Protein AF-0000000076614072 (afdb_homodimer)

pLDDT: mean 76.52, std 20.75, range [21.25, 97.62]

Foldseek 3Di:
DDPVVVVCQQQVPQDPVRQGNVNLVVQLVVVCVVVVDPDCVVCSVVSSVCCVVVVPPVPPPPPPPCVVVVVVVVVVVLQCVLVDQQFDQDPVRDRDRPPDDDFADEDQQQVVQVLVVQVVDHPDPVQSVLLVSLVVVCCVVFVWHPKYFAAKADAPAFIKGKIKTQGDLDDPPPDPPQFDGQCDWLNVIWMWIDRGSSDHIDTFDGAGLQQLLVLVVDDDFHHSDQAADDDDVVHHPHRSSRSVSSLSSQCLQPPAKDFAFQWDADPVDQLDIDGDPDGDFDAQVVVVDQQRIWRQHWHQWSSSTRDDDQDDDDPPDPDPSVVVRVVVCVVIPTDGHRDGLQPDDAQPVPRHQKDKDKDDFQDWDADDPPDGDIFDPIKIWMAGQQQGFWIWIDGTRDIDTYGDYRSDTDDRPVPVPPPPPPPPPPPPPPPPPPPPPPPPPDPDDDPDDDDPPDDD/DDPVVVVCQQQVPQDPPRQGNVNLVVVLVVVCVVVVDPDCVVCSVVSSVCCVVVVPPVPPPPPPPCVVVVVVVVVVVLQCVLVDQQFDQDPVRDRDRPPDPDFADEDQQQVVQVLVVQVVDHPDPVQSVLLVSLVVVCCVVFVWHPKYFAEKADAPAFIKGKIKTQGDQDDPPPDPPQFDGQCDWLNVIWMWIDRGSSDHIDTFDGAGLQQLLVLVVDDDFHHSDQAADDDDVVHHPHRSSRSVSSLSSQCLQPDAKDFAFQWDADPVDQLDIDGDPDGDFDAQVVVVDQQRIWRQHWHQWSSSTLDDDQDDDDPVDPDPSVVVRVVVCVVIPTDGHRDRLQPDDAQPVPRHQKDKDKDDFQDWAADDPPDGDIFDPIKIWMAGQQQGFWIWIDGTRDIDTYGDYRSDTDDRDVPVPPPPPPPPPPPPPPPPPDPDDDPPPDPPPPDPDDDDDPDD

Radius of gyration: 40.31 Å; Cα contacts (8 Å, |Δi|>4): 1423; chains: 2; bounding box: 86×185×92 Å

Solvent-accessible surface area (backbone atoms only — not comparable to full-atom values): 52706 Å² total; per-residue (Å²): 133,61,68,64,59,51,48,50,52,27,49,64,28,45,23,101,84,65,50,19,34,44,55,50,50,50,51,38,49,51,46,48,64,68,63,55,55,85,45,46,48,75,44,40,44,57,49,42,48,46,38,67,72,47,60,62,64,80,57,54,80,80,64,57,56,65,60,58,56,41,46,50,47,48,46,49,51,46,50,47,61,56,68,56,70,67,57,43,62,40,99,82,68,45,71,37,78,52,82,66,70,68,36,64,33,62,59,58,52,68,62,48,44,60,56,35,43,76,70,73,44,76,86,45,72,68,56,40,51,43,40,51,38,33,49,51,52,44,37,70,73,57,59,38,38,65,36,35,71,38,33,39,38,48,30,77,75,32,38,36,41,36,33,34,24,38,58,65,85,64,80,86,64,92,61,63,85,80,46,59,51,86,61,32,72,80,25,39,57,35,44,34,36,26,72,42,58,80,51,70,75,41,73,49,61,80,62,45,24,69,40,38,49,42,54,74,69,51,87,77,80,46,46,55,48,56,80,37,78,50,88,51,82,72,73,49,84,54,32,34,38,47,53,52,39,32,44,50,44,51,50,49,35,69,60,41,64,37,65,50,46,46,60,40,70,34,89,92,39,67,86,40,78,39,76,40,92,74,54,46,81,58,46,51,76,59,56,68,41,56,72,37,33,16,33,66,46,66,48,70,38,82,73,36,34,62,65,85,74,82,71,84,70,57,89,82,53,91,63,57,67,67,57,54,46,51,52,50,40,69,77,51,58,80,62,69,55,61,38,38,56,74,75,49,72,53,38,84,92,70,70,40,35,61,49,77,45,84,42,75,54,74,59,34,22,34,47,58,87,86,51,80,57,67,41,48,69,24,33,42,32,38,34,38,56,51,40,53,33,37,38,34,40,33,41,46,92,45,71,47,69,38,34,49,34,58,76,53,65,59,74,79,70,75,66,64,70,71,66,69,68,75,71,65,69,73,66,72,75,62,79,74,68,77,71,78,76,72,80,77,73,83,81,76,83,82,79,79,81,82,76,88,82,73,80,132,135,59,70,64,60,52,50,49,51,29,50,65,28,46,22,99,85,64,50,21,35,44,55,50,48,49,51,37,49,51,46,46,63,69,66,54,55,84,44,45,47,77,43,40,45,57,46,42,50,47,36,69,70,50,56,64,62,82,59,54,80,81,66,56,55,66,58,58,57,40,46,51,45,46,46,51,51,46,50,47,60,55,67,56,70,67,57,42,64,40,97,82,67,47,71,37,78,52,81,67,70,69,35,63,34,62,60,58,51,67,62,49,44,62,55,35,42,77,69,73,42,75,87,46,72,65,55,39,50,43,41,51,39,34,49,54,50,45,37,70,72,58,60,40,38,67,37,35,72,39,33,38,38,48,31,78,75,32,39,37,41,36,34,34,25,38,58,66,85,65,80,86,63,92,62,61,87,80,45,60,52,85,61,30,71,79,26,41,58,35,43,33,36,24,71,42,60,78,50,72,74,40,74,49,62,81,64,43,24,70,42,38,47,42,54,75,70,50,88,78,80,45,48,56,48,55,80,36,78,50,88,50,83,71,73,47,84,54,33,34,38,48,50,51,39,32,43,50,45,52,50,48,34,70,61,40,65,36,66,50,44,46,61,40,70,35,91,94,39,67,86,40,77,38,78,41,92,75,56,46,82,58,47,54,76,61,55,69,40,57,73,38,34,19,32,66,46,63,49,71,39,82,73,35,33,64,64,84,75,82,72,85,69,56,87,83,54,91,63,58,67,66,58,53,47,50,52,49,40,68,76,51,58,79,64,69,56,61,38,39,56,75,76,50,71,53,38,84,93,71,70,39,35,63,48,75,46,83,42,74,53,75,60,36,22,33,47,59,87,86,50,81,58,69,42,47,68,22,34,43,33,36,34,38,55,50,38,52,32,37,37,34,40,34,41,45,93,45,69,47,70,38,34,50,34,60,75,52,66,59,76,80,72,76,66,64,72,71,67,70,67,75,73,67,68,72,66,72,74,65,78,74,68,77,72,81,77,68,85,73,74,77,77,71,80,77,80,84,80,68,94,80,74,78,81,127

Sequence (912 aa):
MEVQELRSLLQSSRGEKGKSLMDHLQELFSQLIYDNPRCPLSSLELYSQDIKKHGFSYLHSSTANHGELADILKWANLEQKLIDRPKEENDEGVLVEVTPEALPAISDIMEDRQLLRWAGIDLGEEECWRLRQALKKLVKEKSAKDIRFWGKIYGTEKDYYVVEGQGEAGEEEERPPDFEKKGEGVNQFTYWVTDSAFNNWNELPDVTPAQLKVARKIRKLFTGNLNAPVVSNPHFPGKEKELLRAQIARITHGTMLEPKGLHKLVEDNPNEIENEEEPVYLTTTQLKDQNNWLHALPGILKCGRIVHMDPEVPDDADIDIEILKAQQIEKDPFEMRLKPIVKDAEVPTLGKGWVQRYVNDPQEYIEKVPKKGTCTFAVNVMRSLWWPGVIIVQQNEKWLHFYMGNGLKVEIERIYPIYPPVIKDEPVDRQEFAEPYPETKPEEPKEEKEEDVAEDMEVQELRSLLQSSRGEKGKSLMDHLQELFSQLIYDNPRCPLSSLELYSQDIKKHGFSYLHSSTANHGELADILKWANLEQKLIDRPKEENDEGVLVEVTPEALPAISDIMEDRQLLRWAGIDLGEEECWRLRQALKKLVKEKSAKDIRFWGKIYGTEKDYYVVEGQGEAGEEEERPPDFEKKGEGVNQFTYWVTDSAFNNWNELPDVTPAQLKVARKIRKLFTGNLNAPVVSNPHFPGKEKELLRAQIARITHGTMLEPKGLHKLVEDNPNEIENEEEPVYLTTTQLKDQNNWLHALPGILKCGRIVHMDPEVPDDADIDIEILKAQQIEKDPFEMRLKPIVKDAEVPTLGKGWVQRYVNDPQEYIEKVPKKGTCTFAVNVMRSLWWPGVIIVQQNEKWLHFYMGNGLKVEIERIYPIYPPVIKDEPVDRQEFAEPYPETKPEEPKEEKEEDVAED

Secondary structure (DSSP, 8-state):
--HHHHHHHHHH-B-TTS-BHHHHHHHHHHHHHHH--SSHHHHHHHHHHHHHHHT-----TTS--HHHHHHHHHHHHHHHHHH---EEE-TTS-EEE--PPPEEPB--HHHHHHHHHTTT----HHHHHHHHHHHHHHHHHH--EEEEEEEEE--SS--EEEEEEE----------TTSPPTTSGGGSSEEEEESSTTSPPEEPPPPPHHHHHHHTT------S-TT-B---SSPPSSBHHHHHHHHHHHHHHHH-EEETTSEEE-SS-TT-EEE-SS-----TTGGGSGGGEEE-SPPPPTTSSSSPPPP---TT----HHHHHHHHHHHSPPPPTT-BGGGSPPPTTTS-SEEEEEES---EEEPPTTS-SEEES-EEEEEESSSTTEEEEEETTEEEEEEEE-S----SS-------------------------------------------/--HHHHHHHHHH-B-TTS-BHHHHHHHHHHHHHHH--SSTTTTHHHHHHHHHHHT-----TTS--HHHHHHHHHHHHHHHHHH---EEE-TTS-EEE--PPPEEPB--HHHHHHHHHTTT----HHHHHHHHHHHHHHHHHH--EEEEEEEEE--SS--EEEEEEE----------TTSPPTTSGGGSSEEEEESSTTSPPEEPPPPPHHHHHHHTT------S-TT-B---SSPPSSBHHHHHHHHHHHHHHHH-EEETTSEEE-SS-TT-EEE-SS-----TTGGGSGGGEEE-SPPPPTTSSSSPPPP---TT----HHHHHHHHHHHSPPPPTT-BGGGSPPPTTTS-SEEEEEES---EEEPPTTS-SEEES-EEEEEESSSTTEEEEEETTEEEEEEEE-S----SS-------------------------------------------

Nearest PDB structures (foldseek):
  8j07-assembly1_G  TM=6.434E-01  e=2.168E-31  Homo sapiens
  7jr9-assembly1_D  TM=8.177E-01  e=6.210E-27  Chlamydomonas reinhardtii
  7jrj-assembly1_D  TM=6.806E-01  e=5.557E-30  Chlamydomonas reinhardtii
  7jtk-assembly1_H  TM=6.857E-01  e=2.732E-29  Chlamydomonas reinhardtii
  7jr9-assembly1_C  TM=8.274E-01  e=6.907E-22  Chlamydomonas reinhardtii

InterPro domains:
  IPR006802 Radial spokehead-like protein [PF04712] (8-175)
  IPR006802 Radial spokehead-like protein [PF04712] (179-436)
  IPR006802 Radial spokehead-like protein [PTHR13159] (178-450)

Organism: NCBI:txid5963

Structure (mmCIF, N/CA/C/O backbone):
data_AF-0000000076614072-model_v1
#
loop_
_entity.id
_entity.type
_entity.pdbx_description
1 polymer 'PWWP domain-containing protein'
#
loop_
_atom_site.group_PDB
_atom_site.id
_atom_site.type_symbol
_atom_site.label_atom_id
_atom_site.label_alt_id
_atom_site.label_comp_id
_atom_site.label_asym_id
_atom_site.label_entity_id
_atom_site.label_seq_id
_atom_site.pdbx_PDB_ins_code
_atom_site.Cartn_x
_atom_site.Cartn_y
_atom_site.Cartn_z
_atom_site.occupancy
_atom_site.B_iso_or_equiv
_atom_site.auth_seq_id
_atom_site.auth_comp_id
_atom_site.auth_asym_id
_atom_site.auth_atom_id
_atom_site.pdbx_PDB_model_num
ATOM 1 N N . MET A 1 1 ? -51.812 -8.914 16.578 1 34.5 1 MET A N 1
ATOM 2 C CA . MET A 1 1 ? -51.062 -10.055 16.078 1 34.5 1 MET A CA 1
ATOM 3 C C . MET A 1 1 ? -50.594 -10.953 17.219 1 34.5 1 MET A C 1
ATOM 5 O O . MET A 1 1 ? -50 -10.469 18.188 1 34.5 1 MET A O 1
ATOM 9 N N . GLU A 1 2 ? -51.188 -12.062 17.406 1 38.44 2 GLU A N 1
ATOM 10 C CA . GLU A 1 2 ? -51.25 -12.961 18.547 1 38.44 2 GLU A CA 1
ATOM 11 C C . GLU A 1 2 ? -49.875 -13.531 18.891 1 38.44 2 GLU A C 1
ATOM 13 O O . GLU A 1 2 ? -49.062 -13.789 17.984 1 38.44 2 GLU A O 1
ATOM 18 N N . VAL A 1 3 ? -49.406 -13.273 20.172 1 46.62 3 VAL A N 1
ATOM 19 C CA . VAL A 1 3 ? -48.219 -13.805 20.844 1 46.62 3 VAL A CA 1
ATOM 20 C C . VAL A 1 3 ? -48 -15.258 20.422 1 46.62 3 VAL A C 1
ATOM 22 O O . VAL A 1 3 ? -46.875 -15.695 20.266 1 46.62 3 VAL A O 1
ATOM 25 N N . GLN A 1 4 ? -49.062 -15.93 20.172 1 47.16 4 GLN A N 1
ATOM 26 C CA . GLN A 1 4 ? -48.938 -17.344 19.859 1 47.16 4 GLN A CA 1
ATOM 27 C C . GLN A 1 4 ? -48.344 -17.547 18.453 1 47.16 4 GLN A C 1
ATOM 29 O O . GLN A 1 4 ? -47.562 -18.469 18.234 1 47.16 4 GLN A O 1
ATOM 34 N N . GLU A 1 5 ? -48.688 -16.828 17.422 1 48.09 5 GLU A N 1
ATOM 35 C CA . GLU A 1 5 ? -48.125 -16.953 16.078 1 48.09 5 GLU A CA 1
ATOM 36 C C . GLU A 1 5 ? -46.688 -16.5 16.047 1 48.09 5 GLU A C 1
ATOM 38 O O . GLU A 1 5 ? -45.875 -17.094 15.328 1 48.09 5 GLU A O 1
ATOM 43 N N . LEU A 1 6 ? -46.375 -15.484 16.844 1 47.56 6 LEU A N 1
ATOM 44 C CA . LEU A 1 6 ? -45 -15.102 17 1 47.56 6 LEU A CA 1
ATOM 45 C C . LEU A 1 6 ? -44.188 -16.234 17.641 1 47.56 6 LEU A C 1
ATOM 47 O O . LEU A 1 6 ? -43.062 -16.516 17.219 1 47.56 6 LEU A O 1
ATOM 51 N N . ARG A 1 7 ? -44.688 -16.812 18.656 1 49.34 7 ARG A N 1
ATOM 52 C CA . ARG A 1 7 ? -44 -17.938 19.297 1 49.34 7 ARG A CA 1
ATOM 53 C C . ARG A 1 7 ? -43.812 -19.094 18.312 1 49.34 7 ARG A C 1
ATOM 55 O O . ARG A 1 7 ? -42.75 -19.734 18.312 1 49.34 7 ARG A O 1
ATOM 62 N N . SER A 1 8 ? -44.781 -19.453 17.531 1 53.25 8 SER A N 1
ATOM 63 C CA . SER A 1 8 ? -44.656 -20.516 16.547 1 53.25 8 SER A CA 1
ATOM 64 C C . SER A 1 8 ? -43.656 -20.156 15.469 1 53.25 8 SER A C 1
ATOM 66 O O . SER A 1 8 ? -42.875 -21 15.008 1 53.25 8 SER A O 1
ATOM 68 N N . LEU A 1 9 ? -43.625 -18.969 14.961 1 51.31 9 LEU A N 1
ATOM 69 C CA . LEU A 1 9 ? -42.625 -18.531 13.977 1 51.31 9 LEU A CA 1
ATOM 70 C C . LEU A 1 9 ? -41.25 -18.484 14.586 1 51.31 9 LEU A C 1
ATOM 72 O O . LEU A 1 9 ? -40.25 -18.875 13.938 1 51.31 9 LEU A O 1
ATOM 76 N N . LEU A 1 10 ? -41.188 -17.984 15.828 1 54.56 10 LEU A N 1
ATOM 77 C CA . LEU A 1 10 ? -39.875 -17.969 16.516 1 54.56 10 LEU A CA 1
ATOM 78 C C . LEU A 1 10 ? -39.438 -19.375 16.828 1 54.56 10 LEU A C 1
ATOM 80 O O . LEU A 1 10 ? -38.219 -19.656 16.859 1 54.56 10 LEU A O 1
ATOM 84 N N . GLN A 1 11 ? -40.25 -20.203 17.094 1 54.47 11 GLN A N 1
ATOM 85 C CA . GLN A 1 11 ? -39.938 -21.594 17.391 1 54.47 11 GLN A CA 1
ATOM 86 C C . GLN A 1 11 ? -39.656 -22.391 16.109 1 54.47 11 GLN A C 1
ATOM 88 O O . GLN A 1 11 ? -38.875 -23.344 16.094 1 54.47 11 GLN A O 1
ATOM 93 N N . SER A 1 12 ? -40.375 -22.156 15 1 52.5 12 SER A N 1
ATOM 94 C CA . SER A 1 12 ? -40.281 -22.969 13.789 1 52.5 12 SER A CA 1
ATOM 95 C C . SER A 1 12 ? -39.062 -22.547 12.945 1 52.5 12 SER A C 1
ATOM 97 O O . SER A 1 12 ? -38.625 -23.297 12.078 1 52.5 12 SER A O 1
ATOM 99 N N . SER A 1 13 ? -38.562 -21.297 12.992 1 47.97 13 SER A N 1
ATOM 100 C CA . SER A 1 13 ? -37.438 -20.891 12.141 1 47.97 13 SER A CA 1
ATOM 101 C C . SER A 1 13 ? -36.094 -21.422 12.672 1 47.97 13 SER A C 1
ATOM 103 O O . SER A 1 13 ? -35.594 -20.953 13.695 1 47.97 13 SER A O 1
ATOM 105 N N . ARG A 1 14 ? -35.75 -22.672 12.484 1 46.25 14 ARG A N 1
ATOM 106 C CA . ARG A 1 14 ? -34.562 -23.406 12.859 1 46.25 14 ARG A CA 1
ATOM 107 C C . ARG A 1 14 ? -33.344 -22.922 12.078 1 46.25 14 ARG A C 1
ATOM 109 O O . ARG A 1 14 ? -33.406 -22.797 10.852 1 46.25 14 ARG A O 1
ATOM 116 N N . GLY A 1 15 ? -32.531 -22.047 12.68 1 44.72 15 GLY A N 1
ATOM 117 C CA . GLY A 1 15 ? -31.281 -21.75 12.016 1 44.72 15 GLY A CA 1
ATOM 118 C C . GLY A 1 15 ? -30.469 -22.984 11.688 1 44.72 15 GLY A C 1
ATOM 119 O O . GLY A 1 15 ? -30.875 -24.094 11.992 1 44.72 15 GLY A O 1
ATOM 120 N N . GLU A 1 16 ? -29.453 -22.969 10.805 1 47.75 16 GLU A N 1
ATOM 121 C CA . GLU A 1 16 ? -28.703 -24.125 10.297 1 47.75 16 GLU A CA 1
ATOM 122 C C . GLU A 1 16 ? -28.312 -25.062 11.438 1 47.75 16 GLU A C 1
ATOM 124 O O . GLU A 1 16 ? -28.203 -26.281 11.227 1 47.75 16 GLU A O 1
ATOM 129 N N . LYS A 1 17 ? -28.125 -24.688 12.836 1 52.22 17 LYS A N 1
ATOM 130 C CA . LYS A 1 17 ? -27.719 -25.609 13.898 1 52.22 17 LYS A CA 1
ATOM 131 C C . LYS A 1 17 ? -28.906 -25.969 14.789 1 52.22 17 LYS A C 1
ATOM 133 O O . LYS A 1 17 ? -28.719 -26.422 15.922 1 52.22 17 LYS A O 1
ATOM 138 N N . GLY A 1 18 ? -30.031 -25.922 14.336 1 53 18 GLY A N 1
ATOM 139 C CA . GLY A 1 18 ? -31.203 -26.453 15.031 1 53 18 GLY A CA 1
ATOM 140 C C . GLY A 1 18 ? -31.75 -25.516 16.094 1 53 18 GLY A C 1
ATOM 141 O O . GLY A 1 18 ? -32.656 -25.875 16.844 1 53 18 GLY A O 1
ATOM 142 N N . LYS A 1 19 ? -31.031 -24.516 16.484 1 55.62 19 LYS A N 1
ATOM 143 C CA . LYS A 1 19 ? -31.578 -23.672 17.547 1 55.62 19 LYS A CA 1
ATOM 144 C C . LYS A 1 19 ? -32.688 -22.766 17.016 1 55.62 19 LYS A C 1
ATOM 146 O O . LYS A 1 19 ? -32.594 -22.219 15.922 1 55.62 19 LYS A O 1
ATOM 151 N N . SER A 1 20 ? -33.844 -22.922 17.547 1 60.88 20 SER A N 1
ATOM 152 C CA . SER A 1 20 ? -35 -22.109 17.172 1 60.88 20 SER A CA 1
ATOM 153 C C . SER A 1 20 ? -34.781 -20.641 17.547 1 60.88 20 SER A C 1
ATOM 155 O O . SER A 1 20 ? -33.969 -20.328 18.422 1 60.88 20 SER A O 1
ATOM 157 N N . LEU A 1 21 ? -35.25 -19.719 16.797 1 63.28 21 LEU A N 1
ATOM 158 C CA . LEU A 1 21 ? -35.156 -18.297 17.094 1 63.28 21 LEU A CA 1
ATOM 159 C C . LEU A 1 21 ? -35.594 -18 18.516 1 63.28 21 LEU A C 1
ATOM 161 O O . LEU A 1 21 ? -35 -17.156 19.188 1 63.28 21 LEU A O 1
ATOM 165 N N . MET A 1 22 ? -36.5 -18.875 19 1 62.31 22 MET A N 1
ATOM 166 C CA . MET A 1 22 ? -36.969 -18.688 20.359 1 62.31 22 MET A CA 1
ATOM 167 C C . MET A 1 22 ? -35.906 -19.062 21.359 1 62.31 22 MET A C 1
ATOM 169 O O . MET A 1 22 ? -35.688 -18.375 22.375 1 62.31 22 MET A O 1
ATOM 173 N N . ASP A 1 23 ? -35.188 -20.141 21.078 1 62.53 23 ASP A N 1
ATOM 174 C CA . ASP A 1 23 ? -34.125 -20.562 21.953 1 62.53 23 ASP A CA 1
ATOM 175 C C . ASP A 1 23 ? -32.969 -19.547 21.953 1 62.53 23 ASP A C 1
ATOM 177 O O . ASP A 1 23 ? -32.406 -19.25 23 1 62.53 23 ASP A O 1
ATOM 181 N N . HIS A 1 24 ? -32.719 -19 20.828 1 65.81 24 HIS A N 1
ATOM 182 C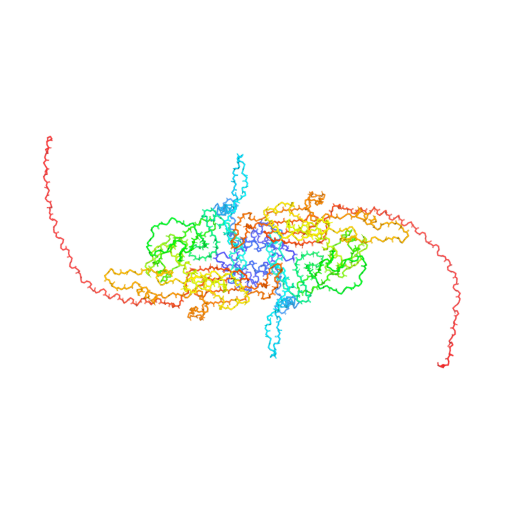 CA . HIS A 1 24 ? -31.672 -17.984 20.734 1 65.81 24 HIS A CA 1
ATOM 183 C C . HIS A 1 24 ? -32.062 -16.719 21.484 1 65.81 24 HIS A C 1
ATOM 185 O O . HIS A 1 24 ? -31.219 -16.141 22.188 1 65.81 24 HIS A O 1
ATOM 191 N N . LEU A 1 25 ? -33.219 -16.328 21.344 1 65.62 25 LEU A N 1
ATOM 192 C CA . LEU A 1 25 ? -33.656 -15.102 22.016 1 65.62 25 LEU A CA 1
ATOM 193 C C . LEU A 1 25 ? -33.719 -15.305 23.516 1 65.62 25 LEU A C 1
ATOM 195 O O . LEU A 1 25 ? -33.406 -14.398 24.281 1 65.62 25 LEU A O 1
ATOM 199 N N . GLN A 1 26 ? -34.094 -16.5 23.844 1 62.78 26 GLN A N 1
ATOM 200 C CA . GLN A 1 26 ? -34.094 -16.812 25.281 1 62.78 26 GLN A CA 1
ATOM 201 C C . GLN A 1 26 ? -32.656 -16.781 25.828 1 62.78 26 GLN A C 1
ATOM 203 O O . GLN A 1 26 ? -32.438 -16.266 26.922 1 62.78 26 GLN A O 1
ATOM 208 N N . GLU A 1 27 ? -31.75 -17.391 25.094 1 64.62 27 GLU A N 1
ATOM 209 C CA . GLU A 1 27 ? -30.344 -17.359 25.5 1 64.62 27 GLU A CA 1
ATOM 210 C C . GLU A 1 27 ? -29.797 -15.945 25.484 1 64.62 27 GLU A C 1
ATOM 212 O O . GLU A 1 27 ? -29.016 -15.562 26.359 1 64.62 27 GLU A O 1
ATOM 217 N N . LEU A 1 28 ? -30.203 -15.211 24.531 1 65.94 28 LEU A N 1
ATOM 218 C CA . LEU A 1 28 ? -29.766 -13.82 24.422 1 65.94 28 LEU A CA 1
ATOM 219 C C . LEU A 1 28 ? -30.297 -13.008 25.609 1 65.94 28 LEU A C 1
ATOM 221 O O . LEU A 1 28 ? -29.547 -12.242 26.219 1 65.94 28 LEU A O 1
ATOM 225 N N . PHE A 1 29 ? -31.547 -13.273 25.922 1 63.22 29 PHE A N 1
ATOM 226 C CA . PHE A 1 29 ? -32.125 -12.516 27.031 1 63.22 29 PHE A CA 1
ATOM 227 C C . PHE A 1 29 ? -31.531 -12.984 28.359 1 63.22 29 PHE A C 1
ATOM 229 O O . PHE A 1 29 ? -31.281 -12.172 29.25 1 63.22 29 PHE A O 1
ATOM 236 N N . SER A 1 30 ? -31.328 -14.266 28.438 1 60.19 30 SER A N 1
ATOM 237 C CA . SER A 1 30 ? -30.688 -14.773 29.656 1 60.19 30 SER A CA 1
ATOM 238 C C . SER A 1 30 ? -29.297 -14.195 29.828 1 60.19 30 SER A C 1
ATOM 240 O O . SER A 1 30 ? -28.891 -13.852 30.938 1 60.19 30 SER A O 1
ATOM 242 N N . GLN A 1 31 ? -28.531 -14.055 28.781 1 61.91 31 GLN A N 1
ATOM 243 C CA . GLN A 1 31 ? -27.188 -13.5 28.859 1 61.91 31 GLN A CA 1
ATOM 244 C C . GLN A 1 31 ? -27.219 -12 29.125 1 61.91 31 GLN A C 1
ATOM 246 O O . GLN A 1 31 ? -26.391 -11.469 29.859 1 61.91 31 GLN A O 1
ATOM 251 N N . LEU A 1 32 ? -28.094 -11.289 28.562 1 60.69 32 LEU A N 1
ATOM 252 C CA . LEU A 1 32 ? -28.219 -9.852 28.781 1 60.69 32 LEU A CA 1
ATOM 253 C C . LEU A 1 32 ? -28.641 -9.57 30.234 1 60.69 32 LEU A C 1
ATOM 255 O O . LEU A 1 32 ? -28.172 -8.602 30.828 1 60.69 32 LEU A O 1
ATOM 259 N N . ILE A 1 33 ? -29.484 -10.422 30.734 1 56.41 33 ILE A N 1
ATOM 260 C CA . ILE A 1 33 ? -29.891 -10.281 32.125 1 56.41 33 ILE A CA 1
ATOM 261 C C . ILE A 1 33 ? -28.734 -10.641 33.062 1 56.41 33 ILE A C 1
ATOM 263 O O . ILE A 1 33 ? -28.516 -9.984 34.062 1 56.41 33 ILE A O 1
ATOM 267 N N . TYR A 1 34 ? -28.047 -11.711 32.562 1 56.09 34 TYR A N 1
ATOM 268 C CA . TYR A 1 34 ? -26.9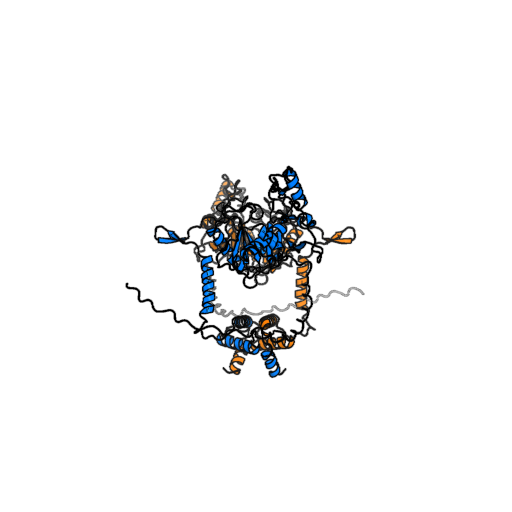06 -12.117 33.375 1 56.09 34 TYR A CA 1
ATOM 269 C C . TYR A 1 34 ? -25.797 -11.07 33.344 1 56.09 34 TYR A C 1
ATOM 271 O O . TYR A 1 34 ? -25.219 -10.727 34.375 1 56.09 34 TYR A O 1
ATOM 279 N N . ASP A 1 35 ? -25.391 -10.539 32.156 1 57.12 35 ASP A N 1
ATOM 280 C CA . ASP A 1 35 ? -24.281 -9.586 32.062 1 57.12 35 ASP A CA 1
ATOM 281 C C . ASP A 1 35 ? -24.75 -8.164 32.344 1 57.12 35 ASP A C 1
ATOM 283 O O . ASP A 1 35 ? -23.938 -7.309 32.719 1 57.12 35 ASP A O 1
ATOM 287 N N . ASN A 1 36 ? -25.922 -7.977 32.469 1 52.62 36 ASN A N 1
ATOM 288 C CA . ASN A 1 36 ? -26.547 -6.699 32.781 1 52.62 36 ASN A CA 1
ATOM 289 C C . ASN A 1 36 ? -25.734 -5.527 32.219 1 52.62 36 ASN A C 1
ATOM 291 O O . ASN A 1 36 ? -25.156 -4.754 33 1 52.62 36 ASN A O 1
ATOM 295 N N . PRO A 1 37 ? -25.594 -5.559 30.922 1 54.03 37 PRO A N 1
ATOM 296 C CA . PRO A 1 37 ? -24.828 -4.43 30.391 1 54.03 37 PRO A CA 1
ATOM 297 C C . PRO A 1 37 ? -25.547 -3.094 30.547 1 54.03 37 PRO A C 1
ATOM 299 O O . PRO A 1 37 ? -26.781 -3.062 30.688 1 54.03 37 PRO A O 1
ATOM 302 N N . ARG A 1 38 ? -24.844 -2.021 30.672 1 54.28 38 ARG A N 1
ATOM 303 C CA . ARG A 1 38 ? -25.406 -0.699 30.922 1 54.28 38 ARG A CA 1
ATOM 304 C C . ARG A 1 38 ? -26.375 -0.301 29.812 1 54.28 38 ARG A C 1
ATOM 306 O O . ARG A 1 38 ? -27.406 0.306 30.078 1 54.28 38 ARG A O 1
ATOM 313 N N . CYS A 1 39 ? -25.938 -0.482 28.516 1 50.19 39 CYS A N 1
ATOM 314 C CA . CYS A 1 39 ? -26.828 -0.182 27.406 1 50.19 39 CYS A CA 1
ATOM 315 C C . CYS A 1 39 ? -27.156 -1.44 26.609 1 50.19 39 CYS A C 1
ATOM 317 O O . CYS A 1 39 ? -26.516 -1.713 25.594 1 50.19 39 CYS A O 1
ATOM 319 N N . PRO A 1 40 ? -28.062 -2.252 27.094 1 56.66 40 PRO A N 1
ATOM 320 C CA . PRO A 1 40 ? -28.375 -3.539 26.469 1 56.66 40 PRO A CA 1
ATOM 321 C C . PRO A 1 40 ? -28.812 -3.4 25.016 1 56.66 40 PRO A C 1
ATOM 323 O O . PRO A 1 40 ? -28.594 -4.301 24.203 1 56.66 40 PRO A O 1
ATOM 326 N N . LEU A 1 41 ? -29.406 -2.289 24.672 1 59.53 41 LEU A N 1
ATOM 327 C CA . LEU A 1 41 ? -29.906 -2.125 23.297 1 59.53 41 LEU A CA 1
ATOM 328 C C . LEU A 1 41 ? -28.75 -2.035 22.312 1 59.53 41 LEU A C 1
ATOM 330 O O . LEU A 1 41 ? -28.828 -2.604 21.219 1 59.53 41 LEU A O 1
ATOM 334 N N . SER A 1 42 ? -27.734 -1.329 22.703 1 58.91 42 SER A N 1
ATOM 335 C CA . SER A 1 42 ? -26.594 -1.143 21.797 1 58.91 42 SER A CA 1
ATOM 336 C C . SER A 1 42 ? -25.781 -2.422 21.672 1 58.91 42 SER A C 1
ATOM 338 O O . SER A 1 42 ? -25.172 -2.674 20.641 1 58.91 42 SER A O 1
ATOM 340 N N . SER A 1 43 ? -25.781 -3.256 22.688 1 57.28 43 SER A N 1
ATOM 341 C CA . SER A 1 43 ? -24.953 -4.453 22.703 1 57.28 43 SER A CA 1
ATOM 342 C C . SER A 1 43 ? -25.75 -5.691 22.312 1 57.28 43 SER A C 1
ATOM 344 O O . SER A 1 43 ? -25.234 -6.805 22.328 1 57.28 43 SER A O 1
ATOM 346 N N . LEU A 1 44 ? -26.922 -5.512 21.906 1 64.44 44 LEU A N 1
ATOM 347 C CA . LEU A 1 44 ? -27.812 -6.645 21.672 1 64.44 44 LEU A CA 1
ATOM 348 C C . LEU A 1 44 ? -27.297 -7.504 20.516 1 64.44 44 LEU A C 1
ATOM 350 O O . LEU A 1 44 ? -27.266 -8.734 20.625 1 64.44 44 LEU A O 1
ATOM 354 N N . GLU A 1 45 ? -26.953 -6.871 19.422 1 64.62 45 GLU A N 1
ATOM 355 C CA . GLU A 1 45 ? -26.484 -7.629 18.281 1 64.62 45 GLU A CA 1
ATOM 356 C C . GLU A 1 45 ? -25.156 -8.32 18.578 1 64.62 45 GLU A C 1
ATOM 358 O O . GLU A 1 45 ? -24.906 -9.422 18.078 1 64.62 45 GLU A O 1
ATOM 363 N N . LEU A 1 46 ? -24.344 -7.723 19.406 1 62.12 46 LEU A N 1
ATOM 364 C CA . LEU A 1 46 ? -23.094 -8.367 19.781 1 62.12 46 LEU A CA 1
ATOM 365 C C . LEU A 1 46 ? -23.359 -9.617 20.625 1 62.12 46 LEU A C 1
ATOM 367 O O . LEU A 1 46 ? -22.703 -10.648 20.422 1 62.12 46 LEU A O 1
ATOM 371 N N . TYR A 1 47 ? -24.203 -9.461 21.531 1 62.12 47 TYR A N 1
ATOM 372 C CA . TYR A 1 47 ? -24.531 -10.617 22.359 1 62.12 47 TYR A CA 1
ATOM 373 C C . TYR A 1 47 ? -25.219 -11.703 21.531 1 62.12 47 TYR A C 1
ATOM 375 O O . TYR A 1 47 ? -24.953 -12.891 21.719 1 62.12 47 TYR A O 1
ATOM 383 N N . SER A 1 48 ? -26.094 -11.258 20.594 1 63.94 48 SER A N 1
ATOM 384 C CA . SER A 1 48 ? -26.781 -12.242 19.766 1 63.94 48 SER A CA 1
ATOM 385 C C . SER A 1 48 ? -25.797 -12.977 18.859 1 63.94 48 SER A C 1
ATOM 387 O O . SER A 1 48 ? -25.875 -14.203 18.703 1 63.94 48 SER A O 1
ATOM 389 N N . GLN A 1 49 ? -24.906 -12.289 18.25 1 61.56 49 GLN A N 1
ATOM 390 C CA . GLN A 1 49 ? -23.906 -12.906 17.391 1 61.56 49 GLN A CA 1
ATOM 391 C C . GLN A 1 49 ? -22.953 -13.789 18.203 1 61.56 49 GLN A C 1
ATOM 393 O O . GLN A 1 49 ? -22.547 -14.852 17.75 1 61.56 49 GLN A O 1
ATOM 398 N N . ASP A 1 50 ? -22.516 -13.305 19.328 1 57.75 50 ASP A N 1
ATOM 399 C CA . ASP A 1 50 ? -21.688 -14.125 20.203 1 57.75 50 ASP A CA 1
ATOM 400 C C . ASP A 1 50 ? -22.406 -15.414 20.594 1 57.75 50 ASP A C 1
ATOM 402 O O . ASP A 1 50 ? -21.797 -16.484 20.672 1 57.75 50 ASP A O 1
ATOM 406 N N . ILE A 1 51 ? -23.656 -15.266 20.922 1 58.59 51 ILE A N 1
ATOM 407 C CA . ILE A 1 51 ? -24.438 -16.438 21.312 1 58.59 51 ILE A CA 1
ATOM 408 C C . ILE A 1 51 ? -24.609 -17.375 20.125 1 58.59 51 ILE A C 1
ATOM 410 O O . ILE A 1 51 ? -24.562 -18.594 20.266 1 58.59 51 ILE A O 1
ATOM 414 N N . LYS A 1 52 ? -24.969 -16.766 18.938 1 58.44 52 LYS A N 1
ATOM 415 C CA . LYS A 1 52 ? -25.094 -17.594 17.75 1 58.44 52 LYS A CA 1
ATOM 416 C C . LYS A 1 52 ? -23.781 -18.297 17.422 1 58.44 52 LYS A C 1
ATOM 418 O O . LYS A 1 52 ? -23.766 -19.453 17 1 58.44 52 LYS A O 1
ATOM 423 N N . LYS A 1 53 ? -22.75 -17.578 17.438 1 51.53 53 LYS A N 1
ATOM 424 C CA . LYS A 1 53 ? -21.422 -18.141 17.188 1 51.53 53 LYS A CA 1
ATOM 425 C C . LYS A 1 53 ? -21.016 -19.078 18.328 1 51.53 53 LYS A C 1
ATOM 427 O O . LYS A 1 53 ? -20.438 -20.141 18.078 1 51.53 53 LYS A O 1
ATOM 432 N N . HIS A 1 54 ? -21.094 -18.484 19.594 1 45.41 54 HIS A N 1
ATOM 433 C CA . HIS A 1 54 ? -20.734 -19.344 20.719 1 45.41 54 HIS A CA 1
ATOM 434 C C . HIS A 1 54 ? -21.922 -20.188 21.172 1 45.41 54 HIS A C 1
ATOM 436 O O . HIS A 1 54 ? -21.766 -21.062 22.016 1 45.41 54 HIS A O 1
ATOM 442 N N . GLY A 1 55 ? -22.703 -20.703 20.453 1 40.81 55 GLY A N 1
ATOM 443 C CA . GLY A 1 55 ? -23.625 -21.609 21.125 1 40.81 55 GLY A CA 1
ATOM 444 C C . GLY A 1 55 ? -23.516 -21.516 22.641 1 40.81 55 GLY A C 1
ATOM 445 O O . GLY A 1 55 ? -22.812 -22.312 23.266 1 40.81 55 GLY A O 1
ATOM 446 N N . PHE A 1 56 ? -23.531 -20.547 23.203 1 35.97 56 PHE A N 1
ATOM 447 C CA . PHE A 1 56 ? -23.359 -20.469 24.656 1 35.97 56 PHE A CA 1
ATOM 448 C C . PHE A 1 56 ? -24.359 -21.391 25.359 1 35.97 56 PHE A C 1
ATOM 450 O O . PHE A 1 56 ? -25.531 -21.078 25.469 1 35.97 56 PHE A O 1
ATOM 457 N N . SER A 1 57 ? -24.406 -22.656 25.234 1 34.59 57 SER A N 1
ATOM 458 C CA . SER A 1 57 ? -24.719 -23.359 26.484 1 34.59 57 SER A CA 1
ATOM 459 C C . SER A 1 57 ? -24 -22.719 27.656 1 34.59 57 SER A C 1
ATOM 461 O O . SER A 1 57 ? -22.875 -22.219 27.516 1 34.59 57 SER A O 1
ATOM 463 N N . TYR A 1 58 ? -24.688 -22.109 28.562 1 30.64 58 TYR A N 1
ATOM 464 C CA . TYR A 1 58 ? -24.047 -21.891 29.859 1 30.64 58 TYR A CA 1
ATOM 465 C C . TYR A 1 58 ? -23.016 -22.969 30.141 1 30.64 58 TYR A C 1
ATOM 467 O O . TYR A 1 58 ? -23.344 -24.031 30.656 1 30.64 58 TYR A O 1
ATOM 475 N N . LEU A 1 59 ? -22.297 -23.516 29.297 1 31.44 59 LEU A N 1
ATOM 476 C CA . LEU A 1 59 ? -21.297 -24.375 29.891 1 31.44 59 LEU A CA 1
ATOM 477 C C . LEU A 1 59 ? -20.703 -23.75 31.141 1 31.44 59 LEU A C 1
ATOM 479 O O . LEU A 1 59 ? -20.266 -22.594 31.109 1 31.44 59 LEU A O 1
ATOM 483 N N . HIS A 1 60 ? -21.297 -23.891 32.281 1 30.52 60 HIS A N 1
ATOM 484 C CA . HIS A 1 60 ? -20.594 -23.844 33.562 1 30.52 60 HIS A CA 1
ATOM 485 C C . HIS A 1 60 ? -19.078 -23.797 33.375 1 30.52 60 HIS A C 1
ATOM 487 O O . HIS A 1 60 ? -18.547 -24.469 32.5 1 30.52 60 HIS A O 1
ATOM 493 N N . SER A 1 61 ? -18.438 -22.594 33.531 1 34.28 61 SER A N 1
ATOM 494 C CA . SER A 1 61 ? -17 -22.391 33.656 1 34.28 61 SER A CA 1
ATOM 495 C C . SER A 1 61 ? -16.281 -23.688 34.031 1 34.28 61 SER A C 1
ATOM 497 O O . SER A 1 61 ? -15.055 -23.719 34.156 1 34.28 61 SER A O 1
ATOM 499 N N . SER A 1 62 ? -16.953 -24.469 34.719 1 34.41 62 SER A N 1
ATOM 500 C CA . SER A 1 62 ? -16.266 -25.688 35.125 1 34.41 62 SER A CA 1
ATOM 501 C C . SER A 1 62 ? -15.75 -26.469 33.938 1 34.41 62 SER A C 1
ATOM 503 O O . SER A 1 62 ? -14.664 -27.062 33.969 1 34.41 62 SER A O 1
ATOM 505 N N . THR A 1 63 ? -16.688 -27.062 33.031 1 30.12 63 THR A N 1
ATOM 506 C CA . THR A 1 63 ? -16.234 -27.859 31.906 1 30.12 63 THR A CA 1
ATOM 507 C C . THR A 1 63 ? -15.984 -26.984 30.688 1 30.12 63 THR A C 1
ATOM 509 O O . THR A 1 63 ? -16.875 -26.766 29.875 1 30.12 63 THR A O 1
ATOM 512 N N . ALA A 1 64 ? -15.836 -25.516 30.562 1 36.91 64 ALA A N 1
ATOM 513 C CA . ALA A 1 64 ? -14.953 -24.844 29.609 1 36.91 64 ALA A CA 1
ATOM 514 C C . ALA A 1 64 ? -14.25 -25.859 28.703 1 36.91 64 ALA A C 1
ATOM 516 O O . ALA A 1 64 ? -13.453 -26.672 29.188 1 36.91 64 ALA A O 1
ATOM 517 N N . ASN A 1 65 ? -14.859 -26.422 27.812 1 37.62 65 ASN A N 1
ATOM 518 C CA . ASN A 1 65 ? -14.5 -27.672 27.125 1 37.62 65 ASN A CA 1
ATOM 519 C C . ASN A 1 65 ? -13 -27.734 26.844 1 37.62 65 ASN A C 1
ATOM 521 O O . ASN A 1 65 ? -12.445 -26.828 26.219 1 37.62 65 ASN A O 1
ATOM 525 N N . HIS A 1 66 ? -12.094 -28.031 27.641 1 43.41 66 HIS A N 1
ATOM 526 C CA . HIS A 1 66 ? -10.664 -28.312 27.672 1 43.41 66 HIS A CA 1
ATOM 527 C C . HIS A 1 66 ? -10.117 -28.516 26.25 1 43.41 66 HIS A C 1
ATOM 529 O O . HIS A 1 66 ? -8.977 -28.156 25.969 1 43.41 66 HIS A O 1
ATOM 535 N N . GLY A 1 67 ? -10.961 -28.953 25.422 1 44.09 67 GLY A N 1
ATOM 536 C CA . GLY A 1 67 ? -10.469 -29.219 24.078 1 44.09 67 GLY A CA 1
ATOM 537 C C . GLY A 1 67 ? -10.391 -27.984 23.219 1 44.09 67 GLY A C 1
ATOM 538 O O . GLY A 1 67 ? -9.391 -27.75 22.531 1 44.09 67 GLY A O 1
ATOM 539 N N . GLU A 1 68 ? -11.57 -27.172 23.172 1 51.81 68 GLU A N 1
ATOM 540 C CA . GLU A 1 68 ? -11.539 -26 22.281 1 51.81 68 GLU A CA 1
ATOM 541 C C . GLU A 1 68 ? -10.531 -24.969 22.766 1 51.81 68 GLU A C 1
ATOM 543 O O . GLU A 1 68 ? -9.812 -24.359 21.969 1 51.81 68 GLU A O 1
ATOM 548 N N . LEU A 1 69 ? -10.742 -24.688 24.109 1 51.66 69 LEU A N 1
ATOM 549 C CA . LEU A 1 69 ? -9.719 -23.797 24.656 1 51.66 69 LEU A CA 1
ATOM 550 C C . LEU A 1 69 ? -8.32 -24.344 24.344 1 51.66 69 LEU A C 1
ATOM 552 O O . LEU A 1 69 ? -7.402 -23.562 24.062 1 51.66 69 LEU A O 1
ATOM 556 N N . ALA A 1 70 ? -8.391 -25.734 24.469 1 54.16 70 ALA A N 1
ATOM 557 C CA . ALA A 1 70 ? -7.105 -26.344 24.125 1 54.16 70 ALA A CA 1
ATOM 558 C C . ALA A 1 70 ? -6.727 -26.031 22.688 1 54.16 70 ALA A C 1
ATOM 560 O O . ALA A 1 70 ? -5.562 -25.734 22.391 1 54.16 70 ALA A O 1
ATOM 561 N N . ASP A 1 71 ? -7.801 -25.984 21.922 1 59.09 71 ASP A N 1
ATOM 562 C CA . ASP A 1 71 ? -7.52 -25.719 20.516 1 59.09 71 ASP A CA 1
ATOM 563 C C . ASP A 1 71 ? -7.109 -24.266 20.297 1 59.09 71 ASP A C 1
ATOM 565 O O . ASP A 1 71 ? -6.207 -23.969 19.516 1 59.09 71 ASP A O 1
ATOM 569 N N . ILE A 1 72 ? -7.809 -23.391 20.953 1 61.75 72 ILE A N 1
ATOM 570 C CA . ILE A 1 72 ? -7.473 -21.969 20.844 1 61.75 72 ILE A CA 1
ATOM 571 C C . ILE A 1 72 ? -6.086 -21.719 21.422 1 61.75 72 ILE A C 1
ATOM 573 O O . ILE A 1 72 ? -5.297 -20.953 20.859 1 61.75 72 ILE A O 1
ATOM 577 N N . LEU A 1 73 ? -5.945 -22.391 22.531 1 61.44 73 LEU A N 1
ATOM 578 C CA . LEU A 1 73 ? -4.637 -22.234 23.156 1 61.44 73 LEU A CA 1
ATOM 579 C C . LEU A 1 73 ? -3.535 -22.797 22.266 1 61.44 73 LEU A C 1
ATOM 581 O O . LEU A 1 73 ? -2.451 -22.203 22.172 1 61.44 73 LEU A O 1
ATOM 585 N N . LYS A 1 74 ? -3.908 -23.906 21.781 1 63.34 74 LYS A N 1
ATOM 586 C CA . LYS A 1 74 ? -2.938 -24.469 20.844 1 63.34 74 LYS A CA 1
ATOM 587 C C . LYS A 1 74 ? -2.652 -23.516 19.688 1 63.34 74 LYS A C 1
ATOM 589 O O . LYS A 1 74 ? -1.495 -23.312 19.328 1 63.34 74 LYS A O 1
ATOM 594 N N . TRP A 1 75 ? -3.738 -22.969 19.312 1 64.25 75 TRP A N 1
ATOM 595 C CA . TRP A 1 75 ? -3.611 -22.016 18.219 1 64.25 75 TRP A CA 1
ATOM 596 C C . TRP A 1 75 ? -2.799 -20.797 18.656 1 64.25 75 TRP A C 1
ATOM 598 O O . TRP A 1 75 ? -1.921 -20.328 17.938 1 64.25 75 TRP A O 1
ATOM 608 N N . ALA A 1 76 ? -3.127 -20.359 19.75 1 67.25 76 ALA A N 1
ATOM 609 C CA . ALA A 1 76 ? -2.428 -19.188 20.281 1 67.25 76 ALA A CA 1
ATOM 610 C C . ALA A 1 76 ? -0.944 -19.484 20.484 1 67.25 76 ALA A C 1
ATOM 612 O O . ALA A 1 76 ? -0.092 -18.641 20.219 1 67.25 76 ALA A O 1
ATOM 613 N N . ASN A 1 77 ? -0.749 -20.703 20.922 1 68.38 77 ASN A N 1
ATOM 614 C CA . ASN A 1 77 ? 0.642 -21.094 21.125 1 68.38 77 ASN A CA 1
ATOM 615 C C . ASN A 1 77 ? 1.398 -21.203 19.812 1 68.38 77 ASN A C 1
ATOM 617 O O . ASN A 1 77 ? 2.566 -20.812 19.719 1 68.38 77 ASN A O 1
ATOM 621 N N . LEU A 1 78 ? 0.645 -21.719 18.891 1 68.19 78 LEU A N 1
ATOM 622 C CA . LEU A 1 78 ? 1.252 -21.859 17.578 1 68.19 78 LEU A CA 1
ATOM 623 C C . LEU A 1 78 ? 1.522 -20.484 16.969 1 68.19 78 LEU A C 1
ATOM 625 O O . LEU A 1 78 ? 2.566 -20.266 16.344 1 68.19 78 LEU A O 1
ATOM 629 N N . GLU A 1 79 ? 0.622 -19.609 17.219 1 68.88 79 GLU A N 1
ATOM 630 C CA . GLU A 1 79 ? 0.787 -18.25 16.703 1 68.88 79 GLU A CA 1
ATOM 631 C C . GLU A 1 79 ? 1.938 -17.531 17.406 1 68.88 79 GLU A C 1
ATOM 633 O O . GLU A 1 79 ? 2.668 -16.766 16.766 1 68.88 79 GLU A O 1
ATOM 638 N N . GLN A 1 80 ? 2.004 -17.766 18.609 1 69.19 80 GLN A N 1
ATOM 639 C CA . GLN A 1 80 ? 3.072 -17.141 19.391 1 69.19 80 GLN A CA 1
ATOM 640 C C . GLN A 1 80 ? 4.445 -17.594 18.891 1 69.19 80 GLN A C 1
ATOM 642 O O . GLN A 1 80 ? 5.391 -16.812 18.859 1 69.19 80 GLN A O 1
ATOM 647 N N . LYS A 1 81 ? 4.508 -18.812 18.453 1 69.62 81 LYS A N 1
ATOM 648 C CA . LYS A 1 81 ? 5.77 -19.344 17.953 1 69.62 81 LYS A CA 1
ATOM 649 C C . LYS A 1 81 ? 6.172 -18.672 16.656 1 69.62 81 LYS A C 1
ATOM 651 O O . LYS A 1 81 ? 7.359 -18.547 16.359 1 69.62 81 LYS A O 1
ATOM 656 N N . LEU A 1 82 ? 5.176 -18.234 16.016 1 67.81 82 LEU A N 1
ATOM 657 C CA . LEU A 1 82 ? 5.441 -17.562 14.75 1 67.81 82 LEU A CA 1
ATOM 658 C C . LEU A 1 82 ? 6.016 -16.172 14.977 1 67.81 82 LEU A C 1
ATOM 660 O O . LEU A 1 82 ? 6.785 -15.664 14.156 1 67.81 82 LEU A O 1
ATOM 664 N N . ILE A 1 83 ? 5.645 -15.531 16.125 1 65.81 83 ILE A N 1
ATOM 665 C CA . ILE A 1 83 ? 6.008 -14.141 16.391 1 65.81 83 ILE A CA 1
ATOM 666 C C . ILE A 1 83 ? 7.297 -14.094 17.219 1 65.81 83 ILE A C 1
ATOM 668 O O . ILE A 1 83 ? 8.008 -13.086 17.203 1 65.81 83 ILE A O 1
ATOM 672 N N . ASP A 1 84 ? 7.645 -15.234 17.703 1 64.75 84 ASP A N 1
ATOM 673 C CA . ASP A 1 84 ? 8.734 -15.234 18.672 1 64.75 84 ASP A CA 1
ATOM 674 C C . ASP A 1 84 ? 10.062 -14.852 18 1 64.75 84 ASP A C 1
ATOM 676 O O . ASP A 1 84 ? 10.375 -15.336 16.922 1 64.75 84 ASP A O 1
ATOM 680 N N . ARG A 1 85 ? 10.648 -13.812 18.625 1 65.12 85 ARG A N 1
ATOM 681 C CA . ARG A 1 85 ? 11.984 -13.367 18.219 1 65.12 85 ARG A CA 1
ATOM 682 C C . ARG A 1 85 ? 13.062 -14.258 18.828 1 65.12 85 ARG A C 1
ATOM 684 O O . ARG A 1 85 ? 12.977 -14.648 19.984 1 65.12 85 ARG A O 1
ATOM 691 N N . PRO A 1 86 ? 13.914 -14.688 17.812 1 60.31 86 PRO A N 1
ATOM 692 C CA . PRO A 1 86 ? 14.977 -15.531 18.359 1 60.31 86 PRO A CA 1
ATOM 693 C C . PRO A 1 86 ? 15.781 -14.828 19.453 1 60.31 86 PRO A C 1
ATOM 695 O O . PRO A 1 86 ? 16.141 -13.656 19.297 1 60.31 86 PRO A O 1
ATOM 698 N N . LYS A 1 87 ? 15.664 -15.227 20.672 1 62.75 87 LYS A N 1
ATOM 699 C CA . LYS A 1 87 ? 16.484 -14.711 21.766 1 62.75 87 LYS A CA 1
ATOM 700 C C . LYS A 1 87 ? 17.766 -15.531 21.922 1 62.75 87 LYS A C 1
ATOM 702 O O . LYS A 1 87 ? 17.734 -16.766 21.797 1 62.75 87 LYS A O 1
ATOM 707 N N . GLU A 1 88 ? 18.828 -14.953 21.578 1 60.91 88 GLU A N 1
ATOM 708 C CA . GLU A 1 88 ? 20.094 -15.633 21.828 1 60.91 88 GLU A CA 1
ATOM 709 C C . GLU A 1 88 ? 20.641 -15.266 23.203 1 60.91 88 GLU A C 1
ATOM 711 O O . GLU A 1 88 ? 20.438 -14.148 23.688 1 60.91 88 GLU A O 1
ATOM 716 N N . GLU A 1 89 ? 20.922 -16.266 23.922 1 62.09 89 GLU A N 1
ATOM 717 C CA . GLU A 1 89 ? 21.562 -16.078 25.219 1 62.09 89 GLU A CA 1
ATOM 718 C C . GLU A 1 89 ? 22.938 -15.438 25.062 1 62.09 89 GLU A C 1
ATOM 720 O O . GLU A 1 89 ? 23.766 -15.906 24.281 1 62.09 89 GLU A O 1
ATOM 725 N N . ASN A 1 90 ? 22.953 -14.227 25.391 1 61.44 90 ASN A N 1
ATOM 726 C CA . ASN A 1 90 ? 24.281 -13.609 25.422 1 61.44 90 ASN A CA 1
ATOM 727 C C . ASN A 1 90 ? 25.219 -14.336 26.391 1 61.44 90 ASN A C 1
ATOM 729 O O . ASN A 1 90 ? 24.781 -15.219 27.125 1 61.44 90 ASN A O 1
ATOM 733 N N . ASP A 1 91 ? 26.469 -14.117 26.234 1 64.88 91 ASP A N 1
ATOM 734 C CA . ASP A 1 91 ? 27.516 -14.742 27.047 1 64.88 91 ASP A CA 1
ATOM 735 C C . ASP A 1 91 ? 27.141 -14.711 28.531 1 64.88 91 ASP A C 1
ATOM 737 O O . ASP A 1 91 ? 27.578 -15.57 29.297 1 64.88 91 ASP A O 1
ATOM 741 N N . GLU A 1 92 ? 26.297 -13.797 28.875 1 65.81 92 GLU A N 1
ATOM 742 C CA . GLU A 1 92 ? 25.984 -13.688 30.297 1 65.81 92 GLU A CA 1
ATOM 743 C C . GLU A 1 92 ? 24.703 -14.438 30.641 1 65.81 92 GLU A C 1
ATOM 745 O O . GLU A 1 92 ? 24.203 -14.352 31.781 1 65.81 92 GLU A O 1
ATOM 750 N N . GLY A 1 93 ? 24.172 -15.148 29.734 1 62.69 93 GLY A N 1
ATOM 751 C CA . GLY A 1 93 ? 23.016 -15.984 30 1 62.69 93 GLY A CA 1
ATOM 752 C C . GLY A 1 93 ? 21.703 -15.242 29.875 1 62.69 93 GLY A C 1
ATOM 753 O O . GLY A 1 93 ? 20.656 -15.75 30.281 1 62.69 93 GLY A O 1
ATOM 754 N N . VAL A 1 94 ? 21.891 -13.883 29.531 1 63.97 94 VAL A N 1
ATOM 755 C CA . VAL A 1 94 ? 20.656 -13.102 29.406 1 63.97 94 VAL A CA 1
ATOM 756 C C . VAL A 1 94 ? 20.141 -13.172 27.984 1 63.97 94 VAL A C 1
ATOM 758 O O . VAL A 1 94 ? 20.922 -13.117 27.031 1 63.97 94 VAL A O 1
ATOM 761 N N . LEU A 1 95 ? 18.891 -13.469 27.875 1 63.28 95 LEU A N 1
ATOM 762 C CA . LEU A 1 95 ? 18.25 -13.547 26.562 1 63.28 95 LEU A CA 1
ATOM 763 C C . LEU A 1 95 ? 18.141 -12.172 25.922 1 63.28 95 LEU A C 1
ATOM 765 O O . LEU A 1 95 ? 17.531 -11.258 26.484 1 63.28 95 LEU A O 1
ATOM 769 N N . VAL A 1 96 ? 19.156 -11.836 25.141 1 60.41 96 VAL A N 1
ATOM 770 C CA . VAL A 1 96 ? 19.125 -10.562 24.438 1 60.41 96 VAL A CA 1
ATOM 771 C C . VAL A 1 96 ? 18.531 -10.758 23.047 1 60.41 96 VAL A C 1
ATOM 773 O O . VAL A 1 96 ? 18.734 -11.797 22.422 1 60.41 96 VAL A O 1
ATOM 776 N N . GLU A 1 97 ? 17.578 -9.883 22.719 1 61.66 97 GLU A N 1
ATOM 777 C CA . GLU A 1 97 ? 17.016 -9.891 21.359 1 61.66 97 GLU A CA 1
ATOM 778 C C . GLU A 1 97 ? 18.094 -9.688 20.312 1 61.66 97 GLU A C 1
ATOM 780 O O . GLU A 1 97 ? 18.938 -8.789 20.438 1 61.66 97 GLU A O 1
ATOM 785 N N . VAL A 1 98 ? 18.5 -10.734 19.656 1 59.38 98 VAL A N 1
ATOM 786 C CA . VAL A 1 98 ? 19.5 -10.648 18.609 1 59.38 98 VAL A CA 1
ATOM 787 C C . VAL A 1 98 ? 18.906 -10 17.375 1 59.38 98 VAL A C 1
ATOM 789 O O . VAL A 1 98 ? 17.734 -10.25 17.031 1 59.38 98 VAL A O 1
ATOM 792 N N . THR A 1 99 ? 19.531 -8.844 17.031 1 61.12 99 THR A N 1
ATOM 793 C CA . THR A 1 99 ? 19.141 -8.281 15.742 1 61.12 99 THR A CA 1
ATOM 794 C C . THR A 1 99 ? 19.25 -9.32 14.633 1 61.12 99 THR A C 1
ATOM 796 O O . THR A 1 99 ? 20.328 -9.875 14.398 1 61.12 99 THR A O 1
ATOM 799 N N . PRO A 1 100 ? 18.094 -9.906 14.219 1 65.06 100 PRO A N 1
ATOM 800 C CA . PRO A 1 100 ? 18.141 -10.984 13.227 1 65.06 100 PRO A CA 1
ATOM 801 C C . PRO A 1 100 ? 18.891 -10.594 11.961 1 65.06 100 PRO A C 1
ATOM 803 O O . PRO A 1 100 ? 18.953 -9.414 11.617 1 65.06 100 PRO A O 1
ATOM 806 N N . GLU A 1 101 ? 19.75 -11.422 11.508 1 77.38 101 GLU A N 1
ATOM 807 C CA . GLU A 1 101 ? 20.422 -11.289 10.211 1 77.38 101 GLU A CA 1
ATOM 808 C C . GLU A 1 101 ? 19.406 -11 9.102 1 77.38 101 GLU A C 1
ATOM 810 O O . GLU A 1 101 ? 18.234 -11.383 9.203 1 77.38 101 GLU A O 1
ATOM 815 N N . ALA A 1 102 ? 19.891 -10.25 8.258 1 83.12 102 ALA A N 1
ATOM 816 C CA . ALA A 1 102 ? 19.047 -9.906 7.117 1 83.12 102 ALA A CA 1
ATOM 817 C C . ALA A 1 102 ? 18.688 -11.148 6.305 1 83.12 102 ALA A C 1
ATOM 819 O O . ALA A 1 102 ? 19.547 -12.008 6.062 1 83.12 102 ALA A O 1
ATOM 820 N N . LEU A 1 103 ? 17.5 -11.391 6.152 1 86.56 103 LEU A N 1
ATOM 821 C CA . LEU A 1 103 ? 16.984 -12.516 5.383 1 86.56 103 LEU A CA 1
ATOM 822 C C . LEU A 1 103 ? 16.75 -12.125 3.93 1 86.56 103 LEU A C 1
ATOM 824 O O . LEU A 1 103 ? 16.641 -10.938 3.615 1 86.56 103 LEU A O 1
ATOM 828 N N . PRO A 1 104 ? 16.75 -13.109 3.084 1 84.88 104 PRO A N 1
ATOM 829 C CA . PRO A 1 104 ? 16.391 -12.805 1.695 1 84.88 104 PRO A CA 1
ATOM 830 C C . PRO A 1 104 ? 14.992 -12.219 1.557 1 84.88 104 PRO A C 1
ATOM 832 O O . PRO A 1 104 ? 14.109 -12.531 2.359 1 84.88 104 PRO A O 1
ATOM 835 N N . ALA A 1 105 ? 14.859 -11.492 0.536 1 82 105 ALA A N 1
ATOM 836 C CA . ALA A 1 105 ? 13.633 -10.734 0.334 1 82 105 ALA A CA 1
ATOM 837 C C . ALA A 1 105 ? 12.445 -11.664 0.098 1 82 105 ALA A C 1
ATOM 839 O O . ALA A 1 105 ? 12.578 -12.68 -0.59 1 82 105 ALA A O 1
ATOM 840 N N . ILE A 1 106 ? 11.398 -11.383 0.767 1 84.19 106 ILE A N 1
ATOM 841 C CA . ILE A 1 106 ? 10.133 -12.078 0.578 1 84.19 106 ILE A CA 1
ATOM 842 C C . ILE A 1 106 ? 9.109 -11.125 -0.027 1 84.19 106 ILE A C 1
ATOM 844 O O . ILE A 1 106 ? 9.211 -9.906 0.125 1 84.19 106 ILE A O 1
ATOM 848 N N . SER A 1 107 ? 8.266 -11.664 -0.799 1 84.94 107 SER A N 1
ATOM 849 C CA . SER A 1 107 ? 7.188 -10.844 -1.339 1 84.94 107 SER A CA 1
ATOM 850 C C . SER A 1 107 ? 6.328 -10.258 -0.224 1 84.94 107 SER A C 1
ATOM 852 O O . SER A 1 107 ? 6.086 -10.914 0.79 1 84.94 107 SER A O 1
ATOM 854 N N . ASP A 1 108 ? 6 -9.062 -0.329 1 85.06 108 ASP A N 1
ATOM 855 C CA . ASP A 1 108 ? 5.105 -8.438 0.64 1 85.06 108 ASP A CA 1
ATOM 856 C C . ASP A 1 108 ? 3.662 -8.883 0.425 1 85.06 108 ASP A C 1
ATOM 858 O O . ASP A 1 108 ? 2.93 -8.281 -0.364 1 85.06 108 ASP A O 1
ATOM 862 N N . ILE A 1 109 ? 3.277 -9.812 1.178 1 89.81 109 ILE A N 1
ATOM 863 C CA . ILE A 1 109 ? 1.964 -10.422 1.019 1 89.81 109 ILE A CA 1
ATOM 864 C C . ILE A 1 109 ? 0.876 -9.406 1.36 1 89.81 109 ILE A C 1
ATOM 866 O O . ILE A 1 109 ? -0.213 -9.438 0.782 1 89.81 109 ILE A O 1
ATOM 870 N N . MET A 1 110 ? 1.161 -8.523 2.268 1 86.38 110 MET A N 1
ATOM 871 C CA . MET A 1 110 ? 0.165 -7.539 2.67 1 86.38 110 MET A CA 1
ATOM 872 C C . MET A 1 110 ? -0.109 -6.551 1.541 1 86.38 110 MET A C 1
ATOM 874 O O . MET A 1 110 ? -1.258 -6.172 1.307 1 86.38 110 MET A O 1
ATOM 878 N N . GLU A 1 111 ? 0.94 -6.145 0.943 1 86.19 111 GLU A N 1
ATOM 879 C CA . GLU A 1 111 ? 0.774 -5.266 -0.211 1 86.19 111 GLU A CA 1
ATOM 880 C C . GLU A 1 111 ? 0.093 -5.996 -1.365 1 86.19 111 GLU A C 1
ATOM 882 O O . GLU A 1 111 ? -0.729 -5.414 -2.076 1 86.19 111 GLU A O 1
ATOM 887 N N . ASP A 1 112 ? 0.49 -7.199 -1.543 1 92.5 112 ASP A N 1
ATOM 888 C CA . ASP A 1 112 ? -0.135 -8 -2.59 1 92.5 112 ASP A CA 1
ATOM 889 C C . ASP A 1 112 ? -1.637 -8.148 -2.352 1 92.5 112 ASP A C 1
ATOM 891 O O . ASP A 1 112 ? -2.426 -8.125 -3.299 1 92.5 112 ASP A O 1
ATOM 895 N N . ARG A 1 113 ? -1.978 -8.273 -1.126 1 91.56 113 ARG A N 1
ATOM 896 C CA . ARG A 1 113 ? -3.387 -8.406 -0.766 1 91.56 113 ARG A CA 1
ATOM 897 C C . ARG A 1 113 ? -4.176 -7.176 -1.212 1 91.56 113 ARG A C 1
ATOM 899 O O . ARG A 1 113 ? -5.297 -7.305 -1.712 1 91.56 113 ARG A O 1
ATOM 906 N N . GLN A 1 114 ? -3.592 -6.051 -1.001 1 87.81 114 GLN A N 1
ATOM 907 C CA . GLN A 1 114 ? -4.273 -4.82 -1.387 1 87.81 114 GLN A CA 1
ATOM 908 C C . GLN A 1 114 ? -4.547 -4.789 -2.887 1 87.81 114 GLN A C 1
ATOM 910 O O . GLN A 1 114 ? -5.617 -4.359 -3.318 1 87.81 114 GLN A O 1
ATOM 915 N N . LEU A 1 115 ? -3.635 -5.238 -3.631 1 91.88 115 LEU A N 1
ATOM 916 C CA . LEU A 1 115 ? -3.814 -5.293 -5.078 1 91.88 115 LEU A CA 1
ATOM 917 C C . LEU A 1 115 ? -4.844 -6.352 -5.453 1 91.88 115 LEU A C 1
ATOM 919 O O . LEU A 1 115 ? -5.68 -6.129 -6.336 1 91.88 115 LEU A O 1
ATOM 923 N N . LEU A 1 116 ? -4.793 -7.484 -4.816 1 94.75 116 LEU A N 1
ATOM 924 C CA . LEU A 1 116 ? -5.691 -8.594 -5.121 1 94.75 116 LEU A CA 1
ATOM 925 C C . LEU A 1 116 ? -7.133 -8.242 -4.777 1 94.75 116 LEU A C 1
ATOM 927 O O . LEU A 1 116 ? -8.07 -8.758 -5.391 1 94.75 116 LEU A O 1
ATOM 931 N N . ARG A 1 117 ? -7.254 -7.359 -3.885 1 90.75 117 ARG A N 1
ATOM 932 C CA . ARG A 1 117 ? -8.594 -6.941 -3.498 1 90.75 117 ARG A CA 1
ATOM 933 C C . ARG A 1 117 ? -9.328 -6.297 -4.672 1 90.75 117 ARG A C 1
ATOM 935 O O . ARG A 1 117 ? -10.555 -6.406 -4.781 1 90.75 117 ARG A O 1
ATOM 942 N N . TRP A 1 118 ? -8.609 -5.715 -5.492 1 90.38 118 TRP A N 1
ATOM 943 C CA . TRP A 1 118 ? -9.219 -5.094 -6.66 1 90.38 118 TRP A CA 1
ATOM 944 C C . TRP A 1 118 ? -9.75 -6.148 -7.625 1 90.38 118 TRP A C 1
ATOM 946 O O . TRP A 1 118 ? -10.594 -5.855 -8.477 1 90.38 118 TRP A O 1
ATOM 956 N N . ALA A 1 119 ? -9.164 -7.312 -7.57 1 93.44 119 ALA A N 1
ATOM 957 C CA . ALA A 1 119 ? -9.656 -8.414 -8.391 1 93.44 119 ALA A CA 1
ATOM 958 C C . ALA A 1 119 ? -10.805 -9.148 -7.691 1 93.44 119 ALA A C 1
ATOM 960 O O . ALA A 1 119 ? -11.336 -10.125 -8.219 1 93.44 119 ALA A O 1
ATOM 961 N N . GLY A 1 120 ? -11.18 -8.75 -6.551 1 91.25 120 GLY A N 1
ATOM 962 C CA . GLY A 1 120 ? -12.266 -9.375 -5.816 1 91.25 120 GLY A CA 1
ATOM 963 C C . GLY A 1 120 ? -11.805 -10.539 -4.953 1 91.25 120 GLY A C 1
ATOM 964 O O . GLY A 1 120 ? -12.625 -11.344 -4.5 1 91.25 120 GLY A O 1
ATOM 965 N N . ILE A 1 121 ? -10.531 -10.703 -4.789 1 91.06 121 ILE A N 1
ATOM 966 C CA . ILE A 1 121 ? -9.977 -11.781 -3.982 1 91.06 121 ILE A CA 1
ATOM 967 C C . ILE A 1 121 ? -9.375 -11.211 -2.703 1 91.06 121 ILE A C 1
ATOM 969 O O . ILE A 1 121 ? -8.57 -10.273 -2.752 1 91.06 121 ILE A O 1
ATOM 973 N N . ASP A 1 122 ? -9.797 -11.68 -1.575 1 88.94 122 ASP A N 1
ATOM 974 C CA . ASP A 1 122 ? -9.258 -11.258 -0.288 1 88.94 122 ASP A CA 1
ATOM 975 C C . ASP A 1 122 ? -9.125 -12.445 0.667 1 88.94 122 ASP A C 1
ATOM 977 O O . ASP A 1 122 ? -10.125 -13.016 1.102 1 88.94 122 ASP A O 1
ATOM 981 N N . LEU A 1 123 ? -7.98 -12.898 0.965 1 87.56 123 LEU A N 1
ATOM 982 C CA . LEU A 1 123 ? -7.723 -13.984 1.906 1 87.56 123 LEU A CA 1
ATOM 983 C C . LEU A 1 123 ? -7.957 -13.523 3.342 1 87.56 123 LEU A C 1
ATOM 985 O O . LEU A 1 123 ? -8.164 -14.352 4.234 1 87.56 123 LEU A O 1
ATOM 989 N N . GLY A 1 124 ? -8.008 -12.32 3.568 1 87.06 124 GLY A N 1
ATOM 990 C CA . GLY A 1 124 ? -8.133 -11.797 4.918 1 87.06 124 GLY A CA 1
ATOM 991 C C . GLY A 1 124 ? -6.836 -11.242 5.473 1 87.06 124 GLY A C 1
ATOM 992 O O . GLY A 1 124 ? -5.758 -11.766 5.176 1 87.06 124 GLY A O 1
ATOM 993 N N . GLU A 1 125 ? -6.934 -10.227 6.219 1 84.12 125 GLU A N 1
ATOM 994 C CA . GLU A 1 125 ? -5.75 -9.562 6.754 1 84.12 125 GLU A CA 1
ATOM 995 C C . GLU A 1 125 ? -5.008 -10.461 7.738 1 84.12 125 GLU A C 1
ATOM 997 O O . GLU A 1 125 ? -3.777 -10.539 7.707 1 84.12 125 GLU A O 1
ATOM 1002 N N . GLU A 1 126 ? -5.688 -11.133 8.594 1 83.31 126 GLU A N 1
ATOM 1003 C CA . GLU A 1 126 ? -5.074 -12 9.594 1 83.31 126 GLU A CA 1
ATOM 1004 C C . GLU A 1 126 ? -4.391 -13.203 8.945 1 83.31 126 GLU A C 1
ATOM 1006 O O . GLU A 1 126 ? -3.281 -13.57 9.328 1 83.31 126 GLU A O 1
ATOM 1011 N N . GLU A 1 127 ? -5.082 -13.781 8.016 1 87.44 127 GLU A N 1
ATOM 1012 C CA . GLU A 1 127 ? -4.508 -14.922 7.305 1 87.44 127 GLU A CA 1
ATOM 1013 C C . GLU A 1 127 ? -3.236 -14.523 6.562 1 87.44 127 GLU A C 1
ATOM 1015 O O . GLU A 1 127 ? -2.26 -15.281 6.547 1 87.44 127 GLU A O 1
ATOM 1020 N N . CYS A 1 128 ? -3.334 -13.375 5.949 1 89.38 128 CYS A N 1
ATOM 1021 C CA . CYS A 1 128 ? -2.16 -12.891 5.23 1 89.38 128 CYS A CA 1
ATOM 1022 C C . CYS A 1 128 ? -1.007 -12.617 6.188 1 89.38 128 CYS A C 1
ATOM 1024 O O . CYS A 1 128 ? 0.152 -12.883 5.859 1 89.38 128 CYS A O 1
ATOM 1026 N N . TRP A 1 129 ? -1.327 -12.102 7.297 1 85.06 129 TRP A N 1
ATOM 1027 C CA . TRP A 1 129 ? -0.291 -11.844 8.289 1 85.06 129 TRP A CA 1
ATOM 1028 C C . TRP A 1 129 ? 0.35 -13.141 8.766 1 85.06 129 TRP A C 1
ATOM 1030 O O . TRP A 1 129 ? 1.574 -13.227 8.891 1 85.06 129 TRP A O 1
ATOM 1040 N N . ARG A 1 130 ? -0.431 -14.125 9.031 1 87.06 130 ARG A N 1
ATOM 1041 C CA . ARG A 1 130 ? 0.08 -15.43 9.438 1 87.06 130 ARG A CA 1
ATOM 1042 C C . ARG A 1 130 ? 0.956 -16.047 8.352 1 87.06 130 ARG A C 1
ATOM 1044 O O . ARG A 1 130 ? 1.994 -16.641 8.648 1 87.06 130 ARG A O 1
ATOM 1051 N N . LEU A 1 131 ? 0.477 -15.898 7.176 1 90.25 131 LEU A N 1
ATOM 1052 C CA . LEU A 1 131 ? 1.239 -16.438 6.055 1 90.25 131 LEU A CA 1
ATOM 1053 C C . LEU A 1 131 ? 2.59 -15.734 5.934 1 90.25 131 LEU A C 1
ATOM 1055 O O . LEU A 1 131 ? 3.592 -16.375 5.594 1 90.25 131 LEU A O 1
ATOM 1059 N N . ARG A 1 132 ? 2.57 -14.461 6.133 1 88.75 132 ARG A N 1
ATOM 1060 C CA . ARG A 1 132 ? 3.824 -13.711 6.094 1 88.75 132 ARG A CA 1
ATOM 1061 C C . ARG A 1 132 ? 4.812 -14.25 7.129 1 88.75 132 ARG A C 1
ATOM 1063 O O . ARG A 1 132 ? 6 -14.391 6.84 1 88.75 132 ARG A O 1
ATOM 1070 N N . GLN A 1 133 ? 4.336 -14.539 8.344 1 86.31 133 GLN A N 1
ATOM 1071 C CA . GLN A 1 133 ? 5.191 -15.094 9.391 1 86.31 133 GLN A CA 1
ATOM 1072 C C . GLN A 1 133 ? 5.672 -16.5 9.016 1 86.31 133 GLN A C 1
ATOM 1074 O O . GLN A 1 133 ? 6.809 -16.875 9.305 1 86.31 133 GLN A O 1
ATOM 1079 N N . ALA A 1 134 ? 4.785 -17.203 8.43 1 88.81 134 ALA A N 1
ATOM 1080 C CA . ALA A 1 134 ? 5.145 -18.547 7.984 1 88.81 134 ALA A CA 1
ATOM 1081 C C . ALA A 1 134 ? 6.227 -18.484 6.906 1 88.81 134 ALA A C 1
ATOM 1083 O O . ALA A 1 134 ? 7.109 -19.344 6.863 1 88.81 134 ALA A O 1
ATOM 1084 N N . LEU A 1 135 ? 6.133 -17.562 5.992 1 89.56 135 LEU A N 1
ATOM 1085 C CA . LEU A 1 135 ? 7.133 -17.391 4.945 1 89.56 135 LEU A CA 1
ATOM 1086 C C . LEU A 1 135 ? 8.492 -17.031 5.543 1 89.56 135 LEU A C 1
ATOM 1088 O O . LEU A 1 135 ? 9.531 -17.469 5.047 1 89.56 135 LEU A O 1
ATOM 1092 N N . LYS A 1 136 ? 8.469 -16.203 6.551 1 86.5 136 LYS A N 1
ATOM 1093 C CA . LYS A 1 136 ? 9.703 -15.859 7.258 1 86.5 136 LYS A CA 1
ATOM 1094 C C . LYS A 1 136 ? 10.375 -17.109 7.816 1 86.5 136 LYS A C 1
ATOM 1096 O O . LYS A 1 136 ? 11.594 -17.266 7.711 1 86.5 136 LYS A O 1
ATOM 1101 N N . LYS A 1 137 ? 9.578 -17.953 8.383 1 84.31 137 LYS A N 1
ATOM 1102 C CA . LYS A 1 137 ? 10.094 -19.203 8.93 1 84.31 137 LYS A CA 1
ATOM 1103 C C . LYS A 1 137 ? 10.68 -20.078 7.832 1 84.31 137 LYS A C 1
ATOM 1105 O O . LYS A 1 137 ? 11.711 -20.734 8.031 1 84.31 137 LYS A O 1
ATOM 1110 N N . LEU A 1 138 ? 10.047 -20.078 6.695 1 88.31 138 LEU A N 1
ATOM 1111 C CA . LEU A 1 138 ? 10.508 -20.875 5.559 1 88.31 138 LEU A CA 1
ATOM 1112 C C . LEU A 1 138 ? 11.875 -20.391 5.094 1 88.31 138 LEU A C 1
ATOM 1114 O O . LEU A 1 138 ? 12.766 -21.219 4.832 1 88.31 138 LEU A O 1
ATOM 1118 N N . VAL A 1 139 ? 12.031 -19.141 4.949 1 86.38 139 VAL A N 1
ATOM 1119 C CA . VAL A 1 139 ? 13.289 -18.578 4.473 1 86.38 139 VAL A CA 1
ATOM 1120 C C . VAL A 1 139 ? 14.406 -18.859 5.477 1 86.38 139 VAL A C 1
ATOM 1122 O O . VAL A 1 139 ? 15.539 -19.156 5.09 1 86.38 139 VAL A O 1
ATOM 1125 N N . LYS A 1 140 ? 14.078 -18.812 6.719 1 82.06 140 LYS A N 1
ATOM 1126 C CA . LYS A 1 140 ? 15.07 -19.062 7.762 1 82.06 140 LYS A CA 1
ATOM 1127 C C . LYS A 1 140 ? 15.484 -20.531 7.777 1 82.06 140 LYS A C 1
ATOM 1129 O O . LYS A 1 140 ? 16.672 -20.844 7.918 1 82.06 140 LYS A O 1
ATOM 1134 N N . GLU A 1 141 ? 14.562 -21.375 7.57 1 83 141 GLU A N 1
ATOM 1135 C CA . GLU A 1 141 ? 14.82 -22.812 7.676 1 83 141 GLU A CA 1
ATOM 1136 C C . GLU A 1 141 ? 15.406 -23.375 6.383 1 83 141 GLU A C 1
ATOM 1138 O O . GLU A 1 141 ? 16.312 -24.203 6.414 1 83 141 GLU A O 1
ATOM 1143 N N . LYS A 1 142 ? 14.867 -22.984 5.223 1 82.44 142 LYS A N 1
ATOM 1144 C CA . LYS A 1 142 ? 15.227 -23.641 3.965 1 82.44 142 LYS A CA 1
ATOM 1145 C C . LYS A 1 142 ? 16.141 -22.75 3.127 1 82.44 142 LYS A C 1
ATOM 1147 O O . LYS A 1 142 ? 16.594 -23.156 2.051 1 82.44 142 LYS A O 1
ATOM 1152 N N . SER A 1 143 ? 16.594 -21.656 3.525 1 79.31 143 SER A N 1
ATOM 1153 C CA . SER A 1 143 ? 17.469 -20.734 2.807 1 79.31 143 SER A CA 1
ATOM 1154 C C . SER A 1 143 ? 16.969 -20.484 1.387 1 79.31 143 SER A C 1
ATOM 1156 O O . SER A 1 143 ? 17.734 -20.562 0.429 1 79.31 143 SER A O 1
ATOM 1158 N N . ALA A 1 144 ? 15.742 -20.359 1.229 1 83.31 144 ALA A N 1
ATOM 1159 C CA . ALA A 1 144 ? 15.133 -20.109 -0.073 1 83.31 144 ALA A CA 1
ATOM 1160 C C . ALA A 1 144 ? 15.297 -18.656 -0.49 1 83.31 144 ALA A C 1
ATOM 1162 O O . ALA A 1 144 ? 15.297 -17.766 0.355 1 83.31 144 ALA A O 1
ATOM 1163 N N . LYS A 1 145 ? 15.555 -18.516 -1.817 1 84 145 LYS A N 1
ATOM 1164 C CA . LYS A 1 145 ? 15.695 -17.172 -2.357 1 84 145 LYS A CA 1
ATOM 1165 C C . LYS A 1 145 ? 14.516 -16.797 -3.25 1 84 145 LYS A C 1
ATOM 1167 O O . LYS A 1 145 ? 13.906 -17.672 -3.875 1 84 145 LYS A O 1
ATOM 1172 N N . ASP A 1 146 ? 14.164 -15.555 -3.273 1 84.81 146 ASP A N 1
ATOM 1173 C CA . ASP A 1 146 ? 13.133 -15 -4.148 1 84.81 146 ASP A CA 1
ATOM 1174 C C . ASP A 1 146 ? 11.805 -15.727 -3.963 1 84.81 146 ASP A C 1
ATOM 1176 O O . ASP A 1 146 ? 11.203 -16.203 -4.934 1 84.81 146 ASP A O 1
ATOM 1180 N N . ILE A 1 147 ? 11.383 -15.688 -2.789 1 90.19 147 ILE A N 1
ATOM 1181 C CA . ILE A 1 147 ? 10.164 -16.406 -2.432 1 90.19 147 ILE A CA 1
ATOM 1182 C C . ILE A 1 147 ? 8.945 -15.539 -2.74 1 90.19 147 ILE A C 1
ATOM 1184 O O . ILE A 1 147 ? 8.938 -14.344 -2.434 1 90.19 147 ILE A O 1
ATOM 1188 N N . ARG A 1 148 ? 8.039 -16.109 -3.406 1 90.88 148 ARG A N 1
ATOM 1189 C CA . ARG A 1 148 ? 6.77 -15.445 -3.705 1 90.88 148 ARG A CA 1
ATOM 1190 C C . ARG A 1 148 ? 5.59 -16.359 -3.381 1 90.88 148 ARG A C 1
ATOM 1192 O O . ARG A 1 148 ? 5.668 -17.578 -3.566 1 90.88 148 ARG A O 1
ATOM 1199 N N . PHE A 1 149 ? 4.574 -15.781 -2.885 1 94.31 149 PHE A N 1
ATOM 1200 C CA . PHE A 1 149 ? 3.354 -16.531 -2.637 1 94.31 149 PHE A CA 1
ATOM 1201 C C . PHE A 1 149 ? 2.635 -16.844 -3.945 1 94.31 149 PHE A C 1
ATOM 1203 O O . PHE A 1 149 ? 2.125 -15.945 -4.609 1 94.31 149 PHE A O 1
ATOM 1210 N N . TRP A 1 150 ? 2.607 -18.094 -4.324 1 96.75 150 TRP A N 1
ATOM 1211 C CA . TRP A 1 150 ? 2.047 -18.547 -5.594 1 96.75 150 TRP A CA 1
ATOM 1212 C C . TRP A 1 150 ? 0.522 -18.562 -5.539 1 96.75 150 TRP A C 1
ATOM 1214 O O . TRP A 1 150 ? -0.144 -18.156 -6.488 1 96.75 150 TRP A O 1
ATOM 1224 N N . GLY A 1 151 ? 0.033 -19.031 -4.457 1 96.25 151 GLY A N 1
ATOM 1225 C CA . GLY A 1 151 ? -1.418 -19.047 -4.359 1 96.25 151 GLY A CA 1
ATOM 1226 C C . GLY A 1 151 ? -1.939 -20.125 -3.432 1 96.25 151 GLY A C 1
ATOM 1227 O O . GLY A 1 151 ? -1.233 -20.562 -2.521 1 96.25 151 GLY A O 1
ATOM 1228 N N . LYS A 1 152 ? -3.215 -20.375 -3.598 1 96.19 152 LYS A N 1
ATOM 1229 C CA . LYS A 1 152 ? -3.938 -21.344 -2.775 1 96.19 152 LYS A CA 1
ATOM 1230 C C . LYS A 1 152 ? -4.711 -22.328 -3.643 1 96.19 152 LYS A C 1
ATOM 1232 O O . LYS A 1 152 ? -5.41 -21.938 -4.578 1 96.19 152 LYS A O 1
ATOM 1237 N N . ILE A 1 153 ? -4.512 -23.609 -3.412 1 97.06 153 ILE A N 1
ATOM 1238 C CA . ILE A 1 153 ? -5.254 -24.656 -4.105 1 97.06 153 ILE A CA 1
ATOM 1239 C C . ILE A 1 153 ? -6.23 -25.328 -3.143 1 97.06 153 ILE A C 1
ATOM 1241 O O . ILE A 1 153 ? -5.84 -25.75 -2.055 1 97.06 153 ILE A O 1
ATOM 1245 N N . TYR A 1 154 ? -7.469 -25.438 -3.541 1 95.5 154 TYR A N 1
ATOM 1246 C CA . TYR A 1 154 ? -8.508 -26.016 -2.691 1 95.5 154 TYR A CA 1
ATOM 1247 C C . TYR A 1 154 ? -8.461 -27.531 -2.727 1 95.5 154 TYR A C 1
ATOM 1249 O O . TYR A 1 154 ? -8.305 -28.141 -3.793 1 95.5 154 TYR A O 1
ATOM 1257 N N . GLY A 1 155 ? -8.516 -28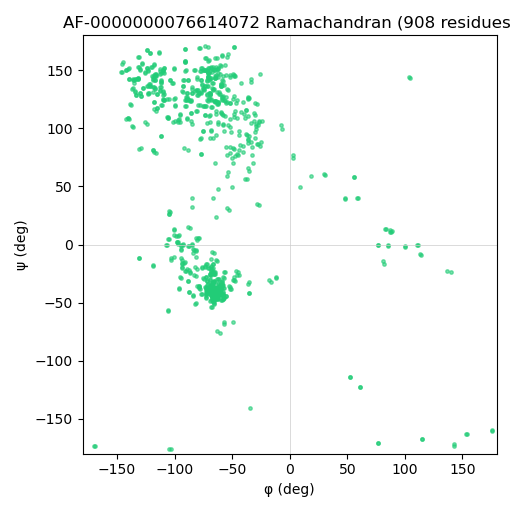.062 -1.573 1 93.38 155 GLY A N 1
ATOM 1258 C CA . GLY A 1 155 ? -8.648 -29.5 -1.44 1 93.38 155 GLY A CA 1
ATOM 1259 C C . GLY A 1 155 ? -9.977 -29.922 -0.837 1 93.38 155 GLY A C 1
ATOM 1260 O O . GLY A 1 155 ? -10.719 -29.094 -0.312 1 93.38 155 GLY A O 1
ATOM 1261 N N . THR A 1 156 ? -10.266 -31.188 -0.975 1 93 156 THR A N 1
ATOM 1262 C CA . THR A 1 156 ? -11.516 -31.703 -0.433 1 93 156 THR A CA 1
ATOM 1263 C C . THR A 1 156 ? -11.469 -31.75 1.092 1 93 156 THR A C 1
ATOM 1265 O O . THR A 1 156 ? -12.484 -31.531 1.757 1 93 156 THR A O 1
ATOM 1268 N N . GLU A 1 157 ? -10.328 -31.969 1.623 1 91.69 157 GLU A N 1
ATOM 1269 C CA . GLU A 1 157 ? -10.172 -32 3.074 1 91.69 157 GLU A CA 1
ATOM 1270 C C . GLU A 1 157 ? -9.492 -30.75 3.594 1 91.69 157 GLU A C 1
ATOM 1272 O O . GLU A 1 157 ? -10.031 -30.062 4.473 1 91.69 157 GLU A O 1
ATOM 1277 N N . LYS A 1 158 ? -8.312 -30.547 3.043 1 92.81 158 LYS A N 1
ATOM 1278 C CA . LYS A 1 158 ? -7.539 -29.359 3.414 1 92.81 158 LYS A CA 1
ATOM 1279 C C . LYS A 1 158 ? -7.023 -28.625 2.178 1 92.81 158 LYS A C 1
ATOM 1281 O O . LYS A 1 158 ? -6.812 -29.234 1.131 1 92.81 158 LYS A O 1
ATOM 1286 N N . ASP A 1 159 ? -6.859 -27.391 2.398 1 94.69 159 ASP A N 1
ATOM 1287 C CA . ASP A 1 159 ? -6.34 -26.578 1.299 1 94.69 159 ASP A CA 1
ATOM 1288 C C . ASP A 1 159 ? -4.816 -26.516 1.335 1 94.69 159 ASP A C 1
ATOM 1290 O O . ASP A 1 159 ? -4.203 -26.781 2.371 1 94.69 159 ASP A O 1
ATOM 1294 N N . TYR A 1 160 ? -4.238 -26.219 0.209 1 96.75 160 TYR A N 1
ATOM 1295 C CA . TYR A 1 160 ? -2.793 -26.078 0.103 1 96.75 160 TYR A CA 1
ATOM 1296 C C . TYR A 1 160 ? -2.41 -24.609 -0.119 1 96.75 160 TYR A C 1
ATOM 1298 O O . TYR A 1 160 ? -2.951 -23.953 -1.008 1 96.75 160 TYR A O 1
ATOM 1306 N N . TYR A 1 161 ? -1.559 -24.125 0.735 1 96.44 161 TYR A N 1
ATOM 1307 C CA . TYR A 1 161 ? -0.859 -22.875 0.443 1 96.44 161 TYR A CA 1
ATOM 1308 C C . TYR A 1 161 ? 0.451 -23.141 -0.288 1 96.44 161 TYR A C 1
ATOM 1310 O O . TYR A 1 161 ? 1.283 -23.922 0.183 1 96.44 161 TYR A O 1
ATOM 1318 N N . VAL A 1 162 ? 0.61 -22.531 -1.447 1 97.19 162 VAL A N 1
ATOM 1319 C CA . VAL A 1 162 ? 1.766 -22.828 -2.289 1 97.19 162 VAL A CA 1
ATOM 1320 C C . VAL A 1 162 ? 2.676 -21.609 -2.359 1 97.19 162 VAL A C 1
ATOM 1322 O O . VAL A 1 162 ? 2.207 -20.484 -2.586 1 97.19 162 VAL A O 1
ATOM 1325 N N . VAL A 1 163 ? 3.947 -21.828 -2.164 1 95.69 163 VAL A N 1
ATOM 1326 C CA . VAL A 1 163 ? 4.965 -20.797 -2.26 1 95.69 163 VAL A CA 1
ATOM 1327 C C . VAL A 1 163 ? 6 -21.188 -3.312 1 95.69 163 VAL A C 1
ATOM 1329 O O . VAL A 1 163 ? 6.375 -22.344 -3.426 1 95.69 163 VAL A O 1
ATOM 1332 N N . GLU A 1 164 ? 6.387 -20.219 -4.09 1 95.94 164 GLU A N 1
ATOM 1333 C CA . GLU A 1 164 ? 7.359 -20.438 -5.16 1 95.94 164 GLU A CA 1
ATOM 1334 C C . GLU A 1 164 ? 8.68 -19.734 -4.852 1 95.94 164 GLU A C 1
ATOM 1336 O O . GLU A 1 164 ? 8.688 -18.609 -4.328 1 95.94 164 GLU A O 1
ATOM 1341 N N . GLY A 1 165 ? 9.766 -20.359 -5.137 1 91.69 165 GLY A N 1
ATOM 1342 C CA . GLY A 1 165 ? 11.078 -19.766 -4.953 1 91.69 165 GLY A CA 1
ATOM 1343 C C . GLY A 1 165 ? 12.195 -20.578 -5.582 1 91.69 165 GLY A C 1
ATOM 1344 O O . GLY A 1 165 ? 11.953 -21.344 -6.508 1 91.69 165 GLY A O 1
ATOM 1345 N N . GLN A 1 166 ? 13.359 -20.109 -5.293 1 87.25 166 GLN A N 1
ATOM 1346 C CA . GLN A 1 166 ? 14.539 -20.844 -5.734 1 87.25 166 GLN A CA 1
ATOM 1347 C C . GLN A 1 166 ? 15.219 -21.562 -4.566 1 87.25 166 GLN A C 1
ATOM 1349 O O . GLN A 1 166 ? 15.625 -20.922 -3.598 1 87.25 166 GLN A O 1
ATOM 1354 N N . GLY A 1 167 ? 15.117 -22.844 -4.527 1 77.88 167 GLY A N 1
ATOM 1355 C CA . GLY A 1 167 ? 15.711 -23.625 -3.459 1 77.88 167 GLY A CA 1
ATOM 1356 C C . GLY A 1 167 ? 17.203 -23.828 -3.627 1 77.88 167 GLY A C 1
ATOM 1357 O O . GLY A 1 167 ? 17.797 -23.344 -4.594 1 77.88 167 GLY A O 1
ATOM 1358 N N . GLU A 1 168 ? 17.859 -24.344 -2.578 1 72.38 168 GLU A N 1
ATOM 1359 C CA . GLU A 1 168 ? 19.281 -24.641 -2.598 1 72.38 168 GLU A CA 1
ATOM 1360 C C . GLU A 1 168 ? 19.609 -25.703 -3.652 1 72.38 168 GLU A C 1
ATOM 1362 O O . GLU A 1 168 ? 18.812 -26.609 -3.904 1 72.38 168 GLU A O 1
ATOM 1367 N N . ALA A 1 169 ? 20.531 -25.359 -4.668 1 62.41 169 ALA A N 1
ATOM 1368 C CA . ALA A 1 169 ? 20.953 -26.312 -5.688 1 62.41 169 ALA A CA 1
ATOM 1369 C C . ALA A 1 169 ? 21.297 -27.656 -5.07 1 62.41 169 ALA A C 1
ATOM 1371 O O . ALA A 1 169 ? 22.094 -27.734 -4.137 1 62.41 169 ALA A O 1
ATOM 1372 N N . GLY A 1 170 ? 20.312 -28.422 -4.75 1 57.34 170 GLY A N 1
ATOM 1373 C CA . GLY A 1 170 ? 20.609 -29.719 -4.141 1 57.34 170 GLY A CA 1
ATOM 1374 C C . GLY A 1 170 ? 21.672 -30.5 -4.891 1 57.34 170 GLY A C 1
ATOM 1375 O O . GLY A 1 170 ? 22.094 -30.109 -5.977 1 57.34 170 GLY A O 1
ATOM 1376 N N . GLU A 1 171 ? 22.125 -31.609 -4.25 1 57.47 171 GLU A N 1
ATOM 1377 C CA . GLU A 1 171 ? 23.141 -32.531 -4.703 1 57.47 171 GLU A CA 1
ATOM 1378 C C . GLU A 1 171 ? 22.75 -33.188 -6.039 1 57.47 171 GLU A C 1
ATOM 1380 O O . GLU A 1 171 ? 21.594 -33.5 -6.258 1 57.47 171 GLU A O 1
ATOM 1385 N N . GLU A 1 172 ? 23.484 -32.875 -7.109 1 58.25 172 GLU A N 1
ATOM 1386 C CA . GLU A 1 172 ? 23.391 -33.469 -8.438 1 58.25 172 GLU A CA 1
ATOM 1387 C C . GLU A 1 172 ? 23.141 -34.969 -8.359 1 58.25 172 GLU A C 1
ATOM 1389 O O . GLU A 1 172 ? 24.062 -35.75 -8.117 1 58.25 172 GLU A O 1
ATOM 1394 N N . GLU A 1 173 ? 22.047 -35.406 -7.672 1 58.44 173 GLU A N 1
ATOM 1395 C CA . GLU A 1 173 ? 21.828 -36.844 -7.73 1 58.44 173 GLU A CA 1
ATOM 1396 C C . GLU A 1 173 ? 21.656 -37.312 -9.172 1 58.44 173 GLU A C 1
ATOM 1398 O O . GLU A 1 173 ? 21.25 -36.562 -10.039 1 58.44 173 GLU A O 1
ATOM 1403 N N . GLU A 1 174 ? 22.172 -38.438 -9.516 1 65.12 174 GLU A N 1
ATOM 1404 C CA . GLU A 1 174 ? 22.078 -39.125 -10.789 1 65.12 174 GLU A CA 1
ATOM 1405 C C . GLU A 1 174 ? 20.625 -39.344 -11.203 1 65.12 174 GLU A C 1
ATOM 1407 O O . GLU A 1 174 ? 19.891 -40.125 -10.594 1 65.12 174 GLU A O 1
ATOM 1412 N N . ARG A 1 175 ? 19.984 -38.375 -11.82 1 72 175 ARG A N 1
ATOM 1413 C CA . ARG A 1 175 ? 18.609 -38.5 -12.281 1 72 175 ARG A CA 1
ATOM 1414 C C . ARG A 1 175 ? 18.547 -39.031 -13.703 1 72 175 ARG A C 1
ATOM 1416 O O . ARG A 1 175 ? 19.531 -39 -14.438 1 72 175 ARG A O 1
ATOM 1423 N N . PRO A 1 176 ? 17.422 -39.75 -13.961 1 76.81 176 PRO A N 1
ATOM 1424 C CA . PRO A 1 176 ? 17.266 -40.25 -15.328 1 76.81 176 PRO A CA 1
ATOM 1425 C C . PRO A 1 176 ? 17.5 -39.156 -16.375 1 76.81 176 PRO A C 1
ATOM 1427 O O . PRO A 1 176 ? 17.312 -37.969 -16.094 1 76.81 176 PRO A O 1
ATOM 1430 N N . PRO A 1 177 ? 18.016 -39.594 -17.438 1 76 177 PRO A N 1
ATOM 1431 C CA . PRO A 1 177 ? 18.375 -38.625 -18.484 1 76 177 PRO A CA 1
ATOM 1432 C C . PRO A 1 177 ? 17.203 -37.781 -18.938 1 76 177 PRO A C 1
ATOM 1434 O O . PRO A 1 177 ? 17.391 -36.688 -19.453 1 76 177 PRO A O 1
ATOM 1437 N N . ASP A 1 178 ? 16.016 -38.281 -18.75 1 82.88 178 ASP A N 1
ATOM 1438 C CA . ASP A 1 178 ? 14.852 -37.562 -19.234 1 82.88 178 ASP A CA 1
ATOM 1439 C C . ASP A 1 178 ? 14.453 -36.438 -18.25 1 82.88 178 ASP A C 1
ATOM 1441 O O . ASP A 1 178 ? 13.656 -35.562 -18.578 1 82.88 178 ASP A O 1
ATOM 1445 N N . PHE A 1 179 ? 15.109 -36.406 -17.172 1 83.75 179 PHE A N 1
ATOM 1446 C CA . PHE A 1 179 ? 14.781 -35.469 -16.094 1 83.75 179 PHE A CA 1
ATOM 1447 C C . PHE A 1 179 ? 15.5 -34.156 -16.312 1 83.75 179 PHE A C 1
ATOM 1449 O O . PHE A 1 179 ? 16.688 -34.125 -16.625 1 83.75 179 PHE A O 1
ATOM 1456 N N . GLU A 1 180 ? 14.719 -33.125 -16.344 1 86.69 180 GLU A N 1
ATOM 1457 C CA . GLU A 1 180 ? 15.367 -31.797 -16.391 1 86.69 180 GLU A CA 1
ATOM 1458 C C . GLU A 1 180 ? 15.93 -31.406 -15.031 1 86.69 180 GLU A C 1
ATOM 1460 O O . GLU A 1 180 ? 15.258 -31.547 -14.016 1 86.69 180 GLU A O 1
ATOM 1465 N N . LYS A 1 181 ? 17.078 -30.938 -15.031 1 83.5 181 LYS A N 1
ATOM 1466 C CA . LYS A 1 181 ? 17.797 -30.641 -13.797 1 83.5 181 LYS A CA 1
ATOM 1467 C C . LYS A 1 181 ? 17.094 -29.547 -13 1 83.5 181 LYS A C 1
ATOM 1469 O O . LYS A 1 181 ? 16.359 -28.734 -13.562 1 83.5 181 LYS A O 1
ATOM 1474 N N . LYS A 1 182 ? 17.359 -29.688 -11.703 1 85.12 182 LYS A N 1
ATOM 1475 C CA . LYS A 1 182 ? 16.812 -28.672 -10.812 1 85.12 182 LYS A CA 1
ATOM 1476 C C . LYS A 1 182 ? 17.312 -27.281 -11.188 1 85.12 182 LYS A C 1
ATOM 1478 O O . LYS A 1 182 ? 18.516 -27.078 -11.391 1 85.12 182 LYS A O 1
ATOM 1483 N N . GLY A 1 183 ? 16.391 -26.328 -11.422 1 85.88 183 GLY A N 1
ATOM 1484 C CA . GLY A 1 183 ? 16.766 -24.969 -11.781 1 85.88 183 GLY A CA 1
ATOM 1485 C C . GLY A 1 183 ? 16.672 -24.703 -13.273 1 85.88 183 GLY A C 1
ATOM 1486 O O . GLY A 1 183 ? 16.922 -23.578 -13.727 1 85.88 183 GLY A O 1
ATOM 1487 N N . GLU A 1 184 ? 16.297 -25.797 -13.961 1 86.75 184 GLU A N 1
ATOM 1488 C CA . GLU A 1 184 ? 16.188 -25.625 -15.406 1 86.75 184 GLU A CA 1
ATOM 1489 C C . GLU A 1 184 ? 14.852 -26.141 -15.93 1 86.75 184 GLU A C 1
ATOM 1491 O O . GLU A 1 184 ? 14.227 -27 -15.297 1 86.75 184 GLU A O 1
ATOM 1496 N N . GLY A 1 185 ? 14.477 -25.547 -16.953 1 89.38 185 GLY A N 1
ATOM 1497 C CA . GLY A 1 185 ? 13.289 -26.016 -17.641 1 89.38 185 GLY A CA 1
ATOM 1498 C C . GLY A 1 185 ? 12.039 -25.969 -16.797 1 89.38 185 GLY A C 1
ATOM 1499 O O . GLY A 1 185 ? 11.711 -24.922 -16.219 1 89.38 185 GLY A O 1
ATOM 1500 N N . VAL A 1 186 ? 11.414 -27.219 -16.672 1 92.44 186 VAL A N 1
ATOM 1501 C CA . VAL A 1 186 ? 10.156 -27.297 -15.938 1 92.44 186 VAL A CA 1
ATOM 1502 C C . VAL A 1 186 ? 10.43 -27.219 -14.438 1 92.44 186 VAL A C 1
ATOM 1504 O O . VAL A 1 186 ? 9.531 -26.922 -13.648 1 92.44 186 VAL A O 1
ATOM 1507 N N . ASN A 1 187 ? 11.625 -27.5 -14.047 1 91.75 187 ASN A N 1
ATOM 1508 C CA . ASN A 1 187 ? 12.016 -27.469 -12.641 1 91.75 187 ASN A CA 1
ATOM 1509 C C . ASN A 1 187 ? 12.836 -26.219 -12.312 1 91.75 187 ASN A C 1
ATOM 1511 O O . ASN A 1 187 ? 13.695 -26.25 -11.43 1 91.75 187 ASN A O 1
ATOM 1515 N N . GLN A 1 188 ? 12.609 -25.219 -13.016 1 90.88 188 GLN A N 1
ATOM 1516 C CA . GLN A 1 188 ? 13.281 -23.953 -12.781 1 90.88 188 GLN A CA 1
ATOM 1517 C C . GLN A 1 188 ? 12.992 -23.422 -11.375 1 90.88 188 GLN A C 1
ATOM 1519 O O . GLN A 1 188 ? 13.875 -22.859 -10.727 1 90.88 188 GLN A O 1
ATOM 1524 N N . PHE A 1 189 ? 11.781 -23.625 -10.945 1 93.12 189 PHE A N 1
ATOM 1525 C CA . PHE A 1 189 ? 11.344 -23.125 -9.648 1 93.12 189 PHE A CA 1
ATOM 1526 C C . PHE A 1 189 ? 11.133 -24.266 -8.664 1 93.12 189 PHE A C 1
ATOM 1528 O O . PHE A 1 189 ? 10.867 -25.391 -9.062 1 93.12 189 PHE A O 1
ATOM 1535 N N . THR A 1 190 ? 11.336 -23.938 -7.473 1 93.62 190 THR A N 1
ATOM 1536 C CA . THR A 1 190 ? 11.008 -24.844 -6.379 1 93.62 190 THR A CA 1
ATOM 1537 C C . THR A 1 190 ? 9.727 -24.391 -5.676 1 93.62 190 THR A C 1
ATOM 1539 O O . THR A 1 190 ? 9.477 -23.188 -5.535 1 93.62 190 THR A O 1
ATOM 1542 N N . TYR A 1 191 ? 8.953 -25.375 -5.316 1 96.25 191 TYR A N 1
ATOM 1543 C CA . TYR A 1 191 ? 7.676 -25.062 -4.691 1 96.25 191 TYR A CA 1
ATOM 1544 C C . TYR A 1 191 ? 7.574 -25.688 -3.307 1 96.25 191 TYR A C 1
ATOM 1546 O O . TYR A 1 191 ? 8 -26.828 -3.096 1 96.25 191 TYR A O 1
ATOM 1554 N N . TRP A 1 192 ? 7.09 -24.938 -2.361 1 95.75 192 TRP A N 1
ATOM 1555 C CA . TRP A 1 192 ? 6.793 -25.406 -1.008 1 95.75 192 TRP A CA 1
ATOM 1556 C C . TRP A 1 192 ? 5.301 -25.297 -0.712 1 95.75 192 TRP A C 1
ATOM 1558 O O . TRP A 1 192 ? 4.648 -24.328 -1.119 1 95.75 192 TRP A O 1
ATOM 1568 N N . VAL A 1 193 ? 4.836 -26.312 -0.008 1 96.62 193 VAL A N 1
ATOM 1569 C CA . VAL A 1 193 ? 3.4 -26.328 0.257 1 96.62 193 VAL A CA 1
ATOM 1570 C C . VAL A 1 193 ? 3.152 -26.594 1.74 1 96.62 193 VAL A C 1
ATOM 1572 O O . VAL A 1 193 ? 3.936 -27.297 2.393 1 96.62 193 VAL A O 1
ATOM 1575 N N . THR A 1 194 ? 2.152 -25.953 2.25 1 94 194 THR A N 1
ATOM 1576 C CA . THR A 1 194 ? 1.688 -26.203 3.607 1 94 194 THR A CA 1
ATOM 1577 C C . THR A 1 194 ? 0.165 -26.125 3.684 1 94 194 THR A C 1
ATOM 1579 O O . THR A 1 194 ? -0.471 -25.5 2.838 1 94 194 THR A O 1
ATOM 1582 N N . ASP A 1 195 ? -0.42 -26.859 4.57 1 89.44 195 ASP A N 1
ATOM 1583 C CA . ASP A 1 195 ? -1.867 -26.844 4.762 1 89.44 195 ASP A CA 1
ATOM 1584 C C . ASP A 1 195 ? -2.273 -25.734 5.734 1 89.44 195 ASP A C 1
ATOM 1586 O O . ASP A 1 195 ? -3.426 -25.297 5.734 1 89.44 195 ASP A O 1
ATOM 1590 N N . SER A 1 196 ? -1.359 -25.359 6.555 1 84.94 196 SER A N 1
ATOM 1591 C CA . SER A 1 196 ? -1.63 -24.312 7.531 1 84.94 196 SER A CA 1
ATOM 1592 C C . SER A 1 196 ? -0.387 -23.469 7.797 1 84.94 196 SER A C 1
ATOM 1594 O O . SER A 1 196 ? 0.736 -23.969 7.738 1 84.94 196 SER A O 1
ATOM 1596 N N . ALA A 1 197 ? -0.629 -22.281 8.078 1 81.75 197 ALA A N 1
ATOM 1597 C CA . ALA A 1 19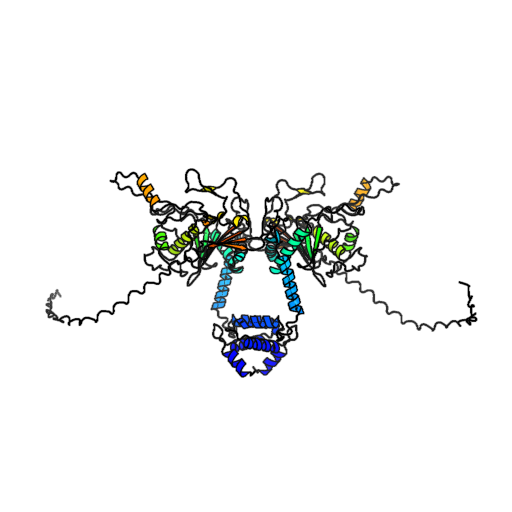7 ? 0.478 -21.375 8.352 1 81.75 197 ALA A CA 1
ATOM 1598 C C . ALA A 1 197 ? 1.259 -21.812 9.586 1 81.75 197 ALA A C 1
ATOM 1600 O O . ALA A 1 197 ? 2.396 -21.391 9.797 1 81.75 197 ALA A O 1
ATOM 1601 N N . PHE A 1 198 ? 0.687 -22.703 10.352 1 80.38 198 PHE A N 1
ATOM 1602 C CA . PHE A 1 198 ? 1.319 -23.125 11.594 1 80.38 198 PHE A CA 1
ATOM 1603 C C . PHE A 1 198 ? 2.168 -24.375 11.367 1 80.38 198 PHE A C 1
ATOM 1605 O O . PHE A 1 198 ? 3.004 -24.719 12.203 1 80.38 198 PHE A O 1
ATOM 1612 N N . ASN A 1 199 ? 1.917 -24.984 10.281 1 83.69 199 ASN A N 1
ATOM 1613 C CA . ASN A 1 199 ? 2.629 -26.219 9.992 1 83.69 199 ASN A CA 1
ATOM 1614 C C . ASN A 1 199 ? 3.908 -25.953 9.203 1 83.69 199 ASN A C 1
ATOM 1616 O O . ASN A 1 199 ? 4.152 -24.828 8.758 1 83.69 199 ASN A O 1
ATOM 1620 N N . ASN A 1 200 ? 4.652 -26.984 9.164 1 87.88 200 ASN A N 1
ATOM 1621 C CA . ASN A 1 200 ? 5.914 -26.875 8.438 1 87.88 200 ASN A CA 1
ATOM 1622 C C . ASN A 1 200 ? 5.699 -26.922 6.93 1 87.88 200 ASN A C 1
ATOM 1624 O O . ASN A 1 200 ? 4.707 -27.469 6.453 1 87.88 200 ASN A O 1
ATOM 1628 N N . TRP A 1 201 ? 6.594 -26.297 6.301 1 91.44 201 TRP A N 1
ATOM 1629 C CA . TRP A 1 201 ? 6.547 -26.281 4.844 1 91.44 201 TRP A CA 1
ATOM 1630 C C . TRP A 1 201 ? 7.152 -27.562 4.266 1 91.44 201 TRP A C 1
ATOM 1632 O O . TRP A 1 201 ? 8.203 -28.016 4.723 1 91.44 201 TRP A O 1
ATOM 1642 N N . ASN A 1 202 ? 6.445 -28.125 3.34 1 93.75 202 ASN A N 1
ATOM 1643 C CA . ASN A 1 202 ? 6.93 -29.312 2.627 1 93.75 202 ASN A CA 1
ATOM 1644 C C . ASN A 1 202 ? 7.359 -28.953 1.204 1 93.75 202 ASN A C 1
ATOM 1646 O O . ASN A 1 202 ? 6.586 -28.391 0.438 1 93.75 202 ASN A O 1
ATOM 1650 N N . GLU A 1 203 ? 8.578 -29.312 0.91 1 93.56 203 GLU A N 1
ATOM 1651 C CA . GLU A 1 203 ? 9.062 -29.094 -0.448 1 93.56 203 GLU A CA 1
ATOM 1652 C C . GLU A 1 203 ? 8.516 -30.141 -1.41 1 93.56 203 GLU A C 1
ATOM 1654 O O . GLU A 1 203 ? 8.555 -31.344 -1.117 1 93.56 203 GLU A O 1
ATOM 1659 N N . LEU A 1 204 ? 8 -29.672 -2.496 1 94.94 204 LEU A N 1
ATOM 1660 C CA . LEU A 1 204 ? 7.496 -30.594 -3.504 1 94.94 204 LEU A CA 1
ATOM 1661 C C . LEU A 1 204 ? 8.633 -31.141 -4.355 1 94.94 204 LEU A C 1
ATOM 1663 O O . LEU A 1 204 ? 9.594 -30.422 -4.66 1 94.94 204 LEU A O 1
ATOM 1667 N N . PRO A 1 205 ? 8.484 -32.375 -4.707 1 92.62 205 PRO A N 1
ATOM 1668 C CA . PRO A 1 205 ? 9.539 -33 -5.523 1 92.62 205 PRO A CA 1
ATOM 1669 C C . PRO A 1 205 ? 9.562 -32.469 -6.953 1 92.62 205 PRO A C 1
ATOM 1671 O O . PRO A 1 205 ? 8.555 -31.938 -7.438 1 92.62 205 PRO A O 1
ATOM 1674 N N . ASP A 1 206 ? 10.703 -32.625 -7.562 1 91.56 206 ASP A N 1
ATOM 1675 C CA . ASP A 1 206 ? 10.82 -32.219 -8.961 1 91.56 206 ASP A CA 1
ATOM 1676 C C . ASP A 1 206 ? 9.922 -33.094 -9.852 1 91.56 206 ASP A C 1
ATOM 1678 O O . ASP A 1 206 ? 9.703 -34.25 -9.562 1 91.56 206 ASP A O 1
ATOM 1682 N N . VAL A 1 207 ? 9.523 -32.5 -10.852 1 93.81 207 VAL A N 1
ATOM 1683 C CA . VAL A 1 207 ? 8.555 -33.156 -11.719 1 93.81 207 VAL A CA 1
ATOM 1684 C C . VAL A 1 207 ? 9.289 -33.906 -12.828 1 93.81 207 VAL A C 1
ATOM 1686 O O . VAL A 1 207 ? 10.289 -33.438 -13.359 1 93.81 207 VAL A O 1
ATOM 1689 N N . THR A 1 208 ? 8.766 -35.094 -13.172 1 92.94 208 THR A N 1
ATOM 1690 C CA . THR A 1 208 ? 9.273 -35.906 -14.281 1 92.94 208 THR A CA 1
ATOM 1691 C C . THR A 1 208 ? 8.391 -35.75 -15.516 1 92.94 208 THR A C 1
ATOM 1693 O O . THR A 1 208 ? 7.195 -35.469 -15.391 1 92.94 208 THR A O 1
ATOM 1696 N N . PRO A 1 209 ? 9.023 -35.906 -16.672 1 93.94 209 PRO A N 1
ATOM 1697 C CA . PRO A 1 209 ? 8.227 -35.781 -17.891 1 93.94 209 PRO A CA 1
ATOM 1698 C C . PRO A 1 209 ? 7.051 -36.781 -17.938 1 93.94 209 PRO A C 1
ATOM 1700 O O . PRO A 1 209 ? 5.984 -36.438 -18.453 1 93.94 209 PRO A O 1
ATOM 1703 N N . ALA A 1 210 ? 7.219 -37.969 -17.406 1 92.75 210 ALA A N 1
ATOM 1704 C CA . ALA A 1 210 ? 6.141 -38.938 -17.391 1 92.75 210 ALA A CA 1
ATOM 1705 C C . ALA A 1 210 ? 4.961 -38.438 -16.547 1 92.75 210 ALA A C 1
ATOM 1707 O O . ALA A 1 210 ? 3.803 -38.656 -16.922 1 92.75 210 ALA A O 1
ATOM 1708 N N . GLN A 1 211 ? 5.254 -37.812 -15.516 1 94.5 211 GLN A N 1
ATOM 1709 C CA . GLN A 1 211 ? 4.215 -37.281 -14.633 1 94.5 211 GLN A CA 1
ATOM 1710 C C . GLN A 1 211 ? 3.426 -36.188 -15.328 1 94.5 211 GLN A C 1
ATOM 1712 O O . GLN A 1 211 ? 2.203 -36.094 -15.203 1 94.5 211 GLN A O 1
ATOM 1717 N N . LEU A 1 212 ? 4.082 -35.344 -16.047 1 95.25 212 LEU A N 1
ATOM 1718 C CA . LEU A 1 212 ? 3.428 -34.25 -16.75 1 95.25 212 LEU A CA 1
ATOM 1719 C C . LEU A 1 212 ? 2.537 -34.75 -17.875 1 95.25 212 LEU A C 1
ATOM 1721 O O . LEU A 1 212 ? 1.45 -34.219 -18.109 1 95.25 212 LEU A O 1
ATOM 1725 N N . LYS A 1 213 ? 3.002 -35.844 -18.578 1 93.69 213 LYS A N 1
ATOM 1726 C CA . LYS A 1 213 ? 2.225 -36.438 -19.656 1 93.69 213 LYS A CA 1
ATOM 1727 C C . LYS A 1 213 ? 0.903 -37 -19.141 1 93.69 213 LYS A C 1
ATOM 1729 O O . LYS A 1 213 ? -0.147 -36.781 -19.75 1 93.69 213 LYS A O 1
ATOM 1734 N N . VAL A 1 214 ? 0.99 -37.594 -18.031 1 93.88 214 VAL A N 1
ATOM 1735 C CA . VAL A 1 214 ? -0.204 -38.219 -17.469 1 93.88 214 VAL A CA 1
ATOM 1736 C C . VAL A 1 214 ? -1.092 -37.156 -16.828 1 93.88 214 VAL A C 1
ATOM 1738 O O . VAL A 1 214 ? -2.32 -37.25 -16.891 1 93.88 214 VAL A O 1
ATOM 1741 N N . ALA A 1 215 ? -0.489 -36.188 -16.203 1 94.25 215 ALA A N 1
ATOM 1742 C CA . ALA A 1 215 ? -1.247 -35.125 -15.539 1 94.25 215 ALA A CA 1
ATOM 1743 C C . ALA A 1 215 ? -2.145 -34.406 -16.531 1 94.25 215 ALA A C 1
ATOM 1745 O O . ALA A 1 215 ? -3.223 -33.906 -16.156 1 94.25 215 ALA A O 1
ATOM 1746 N N . ARG A 1 216 ? -1.758 -34.312 -17.766 1 92 216 ARG A N 1
ATOM 1747 C CA . ARG A 1 216 ? -2.535 -33.625 -18.797 1 92 216 ARG A CA 1
ATOM 1748 C C . ARG A 1 216 ? -3.793 -34.438 -19.141 1 92 216 ARG A C 1
ATOM 1750 O O . ARG A 1 216 ? -4.785 -33.875 -19.594 1 92 216 ARG A O 1
ATOM 1757 N N . LYS A 1 217 ? -3.75 -35.688 -18.812 1 90.69 217 LYS A N 1
ATOM 1758 C CA . LYS A 1 217 ? -4.824 -36.562 -19.25 1 90.69 217 LYS A CA 1
ATOM 1759 C C . LYS A 1 217 ? -5.801 -36.875 -18.125 1 90.69 217 LYS A C 1
ATOM 1761 O O . LYS A 1 217 ? -6.898 -37.375 -18.359 1 90.69 217 LYS A O 1
ATOM 1766 N N . ILE A 1 218 ? -5.391 -36.531 -16.969 1 90.38 218 ILE A N 1
ATOM 1767 C CA . ILE A 1 218 ? -6.234 -36.938 -15.836 1 90.38 218 ILE A CA 1
ATOM 1768 C C . ILE A 1 218 ? -6.836 -35.688 -15.195 1 90.38 218 ILE A C 1
ATOM 1770 O O . ILE A 1 218 ? -6.273 -34.594 -15.297 1 90.38 218 ILE A O 1
ATOM 1774 N N . ARG A 1 219 ? -8.016 -35.875 -14.641 1 89.75 219 ARG A N 1
ATOM 1775 C CA . ARG A 1 219 ? -8.688 -34.875 -13.852 1 89.75 219 ARG A CA 1
ATOM 1776 C C . ARG A 1 219 ? -9.039 -35.375 -12.461 1 89.75 219 ARG A C 1
ATOM 1778 O O . ARG A 1 219 ? -9.922 -36.25 -12.312 1 89.75 219 ARG A O 1
ATOM 1785 N N . LYS A 1 220 ? -8.273 -34.938 -11.523 1 90.88 220 LYS A N 1
ATOM 1786 C CA . LYS A 1 220 ? -8.5 -35.375 -10.156 1 90.88 220 LYS A CA 1
ATOM 1787 C C . LYS A 1 220 ? -8.406 -34.219 -9.172 1 90.88 220 LYS A C 1
ATOM 1789 O O . LYS A 1 220 ? -7.504 -33.375 -9.266 1 90.88 220 LYS A O 1
ATOM 1794 N N . LEU A 1 221 ? -9.398 -34.219 -8.273 1 93.75 221 LEU A N 1
ATOM 1795 C CA . LEU A 1 221 ? -9.375 -33.188 -7.238 1 93.75 221 LEU A CA 1
ATOM 1796 C C . LEU A 1 221 ? -8.367 -33.531 -6.148 1 93.75 221 LEU A C 1
ATOM 1798 O O . LEU A 1 221 ? -8.18 -34.719 -5.824 1 93.75 221 LEU A O 1
ATOM 1802 N N . PHE A 1 222 ? -7.836 -32.562 -5.582 1 95.81 222 PHE A N 1
ATOM 1803 C CA . PHE A 1 222 ? -6.863 -32.781 -4.516 1 95.81 222 PHE A CA 1
ATOM 1804 C C . PHE A 1 222 ? -7.562 -33.031 -3.184 1 95.81 222 PHE A C 1
ATOM 1806 O O . PHE A 1 222 ? -8.648 -32.5 -2.945 1 95.81 222 PHE A O 1
ATOM 1813 N N . THR A 1 223 ? -6.992 -33.75 -2.352 1 93.88 223 THR A N 1
ATOM 1814 C CA . THR A 1 223 ? -7.562 -34.062 -1.047 1 93.88 223 THR A CA 1
ATOM 1815 C C . THR A 1 223 ? -7.004 -33.125 0.026 1 93.88 223 THR A C 1
ATOM 1817 O O . THR A 1 223 ? -7.742 -32.656 0.905 1 93.88 223 THR A O 1
ATOM 1820 N N . GLY A 1 224 ? -5.812 -32.781 -0.043 1 93.5 224 GLY A N 1
ATOM 1821 C CA . GLY A 1 224 ? -5.141 -32.031 0.993 1 93.5 224 GLY A CA 1
ATOM 1822 C C . GLY A 1 224 ? -4.09 -32.844 1.74 1 93.5 224 GLY A C 1
ATOM 1823 O O . GLY A 1 224 ? -3.438 -32.312 2.648 1 93.5 224 GLY A O 1
ATOM 1824 N N . ASN A 1 225 ? -3.994 -34.031 1.337 1 94.5 225 ASN A N 1
ATOM 1825 C CA . ASN A 1 225 ? -2.961 -34.906 1.887 1 94.5 225 ASN A CA 1
ATOM 1826 C C . ASN A 1 225 ? -1.896 -35.25 0.846 1 94.5 225 ASN A C 1
ATOM 1828 O O . ASN A 1 225 ? -2.176 -35.938 -0.135 1 94.5 225 ASN A O 1
ATOM 1832 N N . LEU A 1 226 ? -0.68 -34.875 1.16 1 95.69 226 LEU A N 1
ATOM 1833 C CA . LEU A 1 226 ? 0.416 -35 0.205 1 95.69 226 LEU A CA 1
ATOM 1834 C C . LEU A 1 226 ? 0.742 -36.438 -0.064 1 95.69 226 LEU A C 1
ATOM 1836 O O . LEU A 1 226 ? 1.255 -36.781 -1.132 1 95.69 226 LEU A O 1
ATOM 1840 N N . ASN A 1 227 ? 0.411 -37.312 0.875 1 95.25 227 ASN A N 1
ATOM 1841 C CA . ASN A 1 227 ? 0.764 -38.719 0.734 1 95.25 227 ASN A CA 1
ATOM 1842 C C . ASN A 1 227 ? -0.427 -39.562 0.267 1 95.25 227 ASN A C 1
ATOM 1844 O O . ASN A 1 227 ? -0.34 -40.781 0.187 1 95.25 227 ASN A O 1
ATOM 1848 N N . ALA A 1 228 ? -1.412 -38.906 -0.162 1 94.62 228 ALA A N 1
ATOM 1849 C CA . ALA A 1 228 ? -2.58 -39.625 -0.663 1 94.62 228 ALA A CA 1
ATOM 1850 C C . ALA A 1 228 ? -2.297 -40.25 -2.023 1 94.62 228 ALA A C 1
ATOM 1852 O O . ALA A 1 228 ? -1.647 -39.656 -2.875 1 94.62 228 ALA A O 1
ATOM 1853 N N . PRO A 1 229 ? -2.723 -41.5 -2.215 1 94.06 229 PRO A N 1
ATOM 1854 C CA . PRO A 1 229 ? -2.533 -42.125 -3.525 1 94.06 229 PRO A CA 1
ATOM 1855 C C . PRO A 1 229 ? -3.434 -41.531 -4.602 1 94.06 229 PRO A C 1
ATOM 1857 O O . PRO A 1 229 ? -4.551 -41.094 -4.309 1 94.06 229 PRO A O 1
ATOM 1860 N N . VAL A 1 230 ? -2.875 -41.469 -5.73 1 93.38 230 VAL A N 1
ATOM 1861 C CA . VAL A 1 230 ? -3.625 -40.969 -6.875 1 93.38 230 VAL A CA 1
ATOM 1862 C C . VAL A 1 230 ? -4.098 -42.125 -7.738 1 93.38 230 VAL A C 1
ATOM 1864 O O . VAL A 1 230 ? -3.299 -42.75 -8.445 1 93.38 230 VAL A O 1
ATOM 1867 N N . VAL A 1 231 ? -5.375 -42.438 -7.676 1 90.44 231 VAL A N 1
ATOM 1868 C CA . VAL A 1 231 ? -5.957 -43.5 -8.469 1 90.44 231 VAL A CA 1
ATOM 1869 C C . VAL A 1 231 ? -6.566 -42.938 -9.75 1 90.44 231 VAL A C 1
ATOM 1871 O O . VAL A 1 231 ? -7.578 -42.219 -9.695 1 90.44 231 VAL A O 1
ATOM 1874 N N . SER A 1 232 ? -5.816 -43.219 -10.797 1 87.69 232 SER A N 1
ATOM 1875 C CA . SER 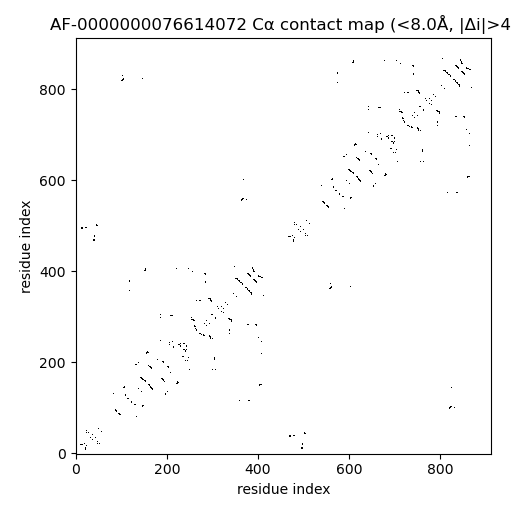A 1 232 ? -6.281 -42.656 -12.07 1 87.69 232 SER A CA 1
ATOM 1876 C C . SER A 1 232 ? -5.977 -43.594 -13.227 1 87.69 232 SER A C 1
ATOM 1878 O O . SER A 1 232 ? -5.227 -44.562 -13.07 1 87.69 232 SER A O 1
ATOM 1880 N N . ASN A 1 233 ? -6.785 -43.438 -14.305 1 88.88 233 ASN A N 1
ATOM 1881 C CA . ASN A 1 233 ? -6.512 -44.094 -15.586 1 88.88 233 ASN A CA 1
ATOM 1882 C C . ASN A 1 233 ? -6.242 -43.062 -16.672 1 88.88 233 ASN A C 1
ATOM 1884 O O . ASN A 1 233 ? -7.117 -42.25 -17.016 1 88.88 233 ASN A O 1
ATOM 1888 N N . PRO A 1 234 ? -5.035 -43.062 -17.188 1 91.5 234 PRO A N 1
ATOM 1889 C CA . PRO A 1 234 ? -3.809 -43.844 -17 1 91.5 234 PRO A CA 1
ATOM 1890 C C . PRO A 1 234 ? -3.211 -43.656 -15.602 1 91.5 234 PRO A C 1
ATOM 1892 O O . PRO A 1 234 ? -3.512 -42.688 -14.922 1 91.5 234 PRO A O 1
ATOM 1895 N N . HIS A 1 235 ? -2.396 -44.625 -15.32 1 92.38 235 HIS A N 1
ATOM 1896 C CA . HIS A 1 235 ? -1.805 -44.625 -13.992 1 92.38 235 HIS A CA 1
ATOM 1897 C C . HIS A 1 235 ? -0.814 -43.469 -13.82 1 92.38 235 HIS A C 1
ATOM 1899 O O . HIS A 1 235 ? 0.056 -43.281 -14.672 1 92.38 235 HIS A O 1
ATOM 1905 N N . PHE A 1 236 ? -0.984 -42.75 -12.82 1 94.19 236 PHE A N 1
ATOM 1906 C CA . PHE A 1 236 ? -0.076 -41.656 -12.5 1 94.19 236 PHE A CA 1
ATOM 1907 C C . PHE A 1 236 ? 1.075 -42.156 -11.633 1 94.19 236 PHE A C 1
ATOM 1909 O O . PHE A 1 236 ? 0.853 -42.719 -10.562 1 94.19 236 PHE A O 1
ATOM 1916 N N . PRO A 1 237 ? 2.258 -41.906 -12.094 1 92.88 237 PRO A N 1
ATOM 1917 C CA . PRO A 1 237 ? 3.41 -42.344 -11.305 1 92.88 237 PRO A CA 1
ATOM 1918 C C . PRO A 1 237 ? 3.697 -41.438 -10.117 1 92.88 237 PRO A C 1
ATOM 1920 O O . PRO A 1 237 ? 4.5 -40.5 -10.227 1 92.88 237 PRO A O 1
ATOM 1923 N N . GLY A 1 238 ? 3.139 -41.719 -9.023 1 93.75 238 GLY A N 1
ATOM 1924 C CA . GLY A 1 238 ? 3.424 -40.938 -7.828 1 93.75 238 GLY A CA 1
ATOM 1925 C C . GLY A 1 238 ? 2.209 -40.719 -6.941 1 93.75 238 GLY A C 1
ATOM 1926 O O . GLY A 1 238 ? 1.155 -41.312 -7.18 1 93.75 238 GLY A O 1
ATOM 1927 N N . LYS A 1 239 ? 2.389 -39.906 -5.938 1 96.62 239 LYS A N 1
ATOM 1928 C CA . LYS A 1 239 ? 1.342 -39.562 -4.98 1 96.62 239 LYS A CA 1
ATOM 1929 C C . LYS A 1 239 ? 0.785 -38.188 -5.254 1 96.62 239 LYS A C 1
ATOM 1931 O O . LYS A 1 239 ? 1.077 -37.594 -6.289 1 96.62 239 LYS A O 1
ATOM 1936 N N . GLU A 1 240 ? -0.067 -37.781 -4.426 1 96.5 240 GLU A N 1
ATOM 1937 C CA . GLU A 1 240 ? -0.712 -36.5 -4.617 1 96.5 240 GLU A CA 1
ATOM 1938 C C . GLU A 1 240 ? 0.315 -35.375 -4.648 1 96.5 240 GLU A C 1
ATOM 1940 O O . GLU A 1 240 ? 0.129 -34.375 -5.352 1 96.5 240 GLU A O 1
ATOM 1945 N N . LYS A 1 241 ? 1.436 -35.5 -3.908 1 96.62 241 LYS A N 1
ATOM 1946 C CA . LYS A 1 241 ? 2.475 -34.469 -3.914 1 96.62 241 LYS A CA 1
ATOM 1947 C C . LYS A 1 241 ? 3.057 -34.281 -5.312 1 96.62 241 LYS A C 1
ATOM 1949 O O . LYS A 1 241 ? 3.303 -33.156 -5.742 1 96.62 241 LYS A O 1
ATOM 1954 N N . GLU A 1 242 ? 3.24 -35.375 -5.973 1 96.5 242 GLU A N 1
ATOM 1955 C CA . GLU A 1 242 ? 3.791 -35.312 -7.324 1 96.5 242 GLU A CA 1
ATOM 1956 C C . GLU A 1 242 ? 2.76 -34.781 -8.312 1 96.5 242 GLU A C 1
ATOM 1958 O O . GLU A 1 242 ? 3.111 -34.062 -9.258 1 96.5 242 GLU A O 1
ATOM 1963 N N . LEU A 1 243 ? 1.554 -35.125 -8.125 1 97.19 243 LEU A N 1
ATOM 1964 C CA . LEU A 1 243 ? 0.503 -34.625 -9 1 97.19 243 LEU A CA 1
ATOM 1965 C C . LEU A 1 243 ? 0.337 -33.125 -8.82 1 97.19 243 LEU A C 1
ATOM 1967 O O . LEU A 1 243 ? 0.164 -32.375 -9.797 1 97.19 243 LEU A O 1
ATOM 1971 N N . LEU A 1 244 ? 0.342 -32.719 -7.562 1 97.19 244 LEU A N 1
ATOM 1972 C CA . LEU A 1 244 ? 0.242 -31.312 -7.254 1 97.19 244 LEU A CA 1
ATOM 1973 C C . LEU A 1 244 ? 1.366 -30.531 -7.93 1 97.19 244 LEU A C 1
ATOM 1975 O O . LEU A 1 244 ? 1.124 -29.469 -8.531 1 97.19 244 LEU A O 1
ATOM 1979 N N . ARG A 1 245 ? 2.521 -31.031 -7.828 1 97.31 245 ARG A N 1
ATOM 1980 C CA . ARG A 1 245 ? 3.672 -30.375 -8.438 1 97.31 245 ARG A CA 1
ATOM 1981 C C . ARG A 1 245 ? 3.516 -30.297 -9.953 1 97.31 245 ARG A C 1
ATOM 1983 O O . ARG A 1 245 ? 3.875 -29.297 -10.57 1 97.31 245 ARG A O 1
ATOM 1990 N N . ALA A 1 246 ? 3.066 -31.328 -10.539 1 96.69 246 ALA A N 1
ATOM 1991 C CA . ALA A 1 246 ? 2.857 -31.359 -11.984 1 96.69 246 ALA A CA 1
ATOM 1992 C C . ALA A 1 246 ? 1.816 -30.328 -12.414 1 96.69 246 ALA A C 1
ATOM 1994 O O . ALA A 1 246 ? 2.002 -29.625 -13.406 1 96.69 246 ALA A O 1
ATOM 1995 N N . GLN A 1 247 ? 0.754 -30.266 -11.664 1 96.88 247 GLN A N 1
ATOM 1996 C CA . GLN A 1 247 ? -0.304 -29.312 -12 1 96.88 247 GLN A CA 1
ATOM 1997 C C . GLN A 1 247 ? 0.18 -27.875 -11.852 1 96.88 247 GLN A C 1
ATOM 1999 O O . GLN A 1 247 ? -0.169 -27.016 -12.664 1 96.88 247 GLN A O 1
ATOM 2004 N N . ILE A 1 248 ? 0.941 -27.578 -10.836 1 97.62 248 ILE A N 1
ATOM 2005 C CA . ILE A 1 248 ? 1.48 -26.25 -10.625 1 97.62 248 ILE A CA 1
ATOM 2006 C C . ILE A 1 248 ? 2.361 -25.859 -11.812 1 97.62 248 ILE A C 1
ATOM 2008 O O . ILE A 1 248 ? 2.305 -24.719 -12.281 1 97.62 248 ILE A O 1
ATOM 2012 N N . ALA A 1 249 ? 3.15 -26.812 -12.289 1 96.88 249 ALA A N 1
ATOM 2013 C CA . ALA A 1 249 ? 4.004 -26.547 -13.445 1 96.88 249 ALA A CA 1
ATOM 2014 C C . ALA A 1 249 ? 3.17 -26.234 -14.68 1 96.88 249 ALA A C 1
ATOM 2016 O O . ALA A 1 249 ? 3.49 -25.312 -15.438 1 96.88 249 ALA A O 1
ATOM 2017 N N . ARG A 1 250 ? 2.139 -26.969 -14.844 1 96.25 250 ARG A N 1
ATOM 2018 C CA . ARG A 1 250 ? 1.265 -26.75 -15.992 1 96.25 250 ARG A CA 1
ATOM 2019 C C . ARG A 1 250 ? 0.618 -25.375 -15.93 1 96.25 250 ARG A C 1
ATOM 2021 O O . ARG A 1 250 ? 0.551 -24.672 -16.938 1 96.25 250 ARG A O 1
ATOM 2028 N N . ILE A 1 251 ? 0.158 -25.016 -14.773 1 96.81 251 ILE A N 1
ATOM 2029 C CA . ILE A 1 251 ? -0.507 -23.719 -14.602 1 96.81 251 ILE A CA 1
ATOM 2030 C C . ILE A 1 251 ? 0.498 -22.594 -14.805 1 96.81 251 ILE A C 1
ATOM 2032 O O . ILE A 1 251 ? 0.23 -21.641 -15.531 1 96.81 251 ILE A O 1
ATOM 2036 N N . THR A 1 252 ? 1.633 -22.656 -14.164 1 96.94 252 THR A N 1
ATOM 2037 C CA . THR A 1 252 ? 2.635 -21.594 -14.195 1 96.94 252 THR A CA 1
ATOM 2038 C C . THR A 1 252 ? 3.156 -21.391 -15.617 1 96.94 252 THR A C 1
ATOM 2040 O O . THR A 1 252 ? 3.205 -20.266 -16.109 1 96.94 252 THR A O 1
ATOM 2043 N N . HIS A 1 253 ? 3.488 -22.453 -16.328 1 95.81 253 HIS A N 1
ATOM 2044 C CA . HIS A 1 253 ? 4.043 -22.344 -17.672 1 95.81 253 HIS A CA 1
ATOM 2045 C C . HIS A 1 253 ? 2.969 -21.953 -18.688 1 95.81 253 HIS A C 1
ATOM 2047 O O . HIS A 1 253 ? 3.275 -21.391 -19.734 1 95.81 253 HIS A O 1
ATOM 2053 N N . GLY A 1 254 ? 1.74 -22.156 -18.328 1 93.94 254 GLY A N 1
ATOM 2054 C CA . GLY A 1 254 ? 0.658 -21.844 -19.25 1 93.94 254 GLY A CA 1
ATOM 2055 C C . GLY A 1 254 ? 0.1 -20.438 -19.047 1 93.94 254 GLY A C 1
ATOM 2056 O O . GLY A 1 254 ? -0.532 -19.891 -19.938 1 93.94 254 GLY A O 1
ATOM 2057 N N . THR A 1 255 ? 0.339 -19.859 -17.875 1 96.06 255 THR A N 1
ATOM 2058 C CA . THR A 1 255 ? -0.447 -18.672 -17.609 1 96.06 255 THR A CA 1
ATOM 2059 C C . THR A 1 255 ? 0.451 -17.531 -17.141 1 96.06 255 THR A C 1
ATOM 2061 O O . THR A 1 255 ? 0.003 -16.375 -17.016 1 96.06 255 THR A O 1
ATOM 2064 N N . MET A 1 256 ? 1.648 -17.734 -16.828 1 96.31 256 MET A N 1
ATOM 2065 C CA . MET A 1 256 ? 2.506 -16.656 -16.359 1 96.31 256 MET A CA 1
ATOM 2066 C C . MET A 1 256 ? 2.729 -15.617 -17.453 1 96.31 256 MET A C 1
ATOM 2068 O O . MET A 1 256 ? 3.184 -15.953 -18.547 1 96.31 256 MET A O 1
ATOM 2072 N N . LEU A 1 257 ? 2.395 -14.391 -17.188 1 96.81 257 LEU A N 1
ATOM 2073 C CA . LEU A 1 257 ? 2.453 -13.328 -18.188 1 96.81 257 LEU A CA 1
ATOM 2074 C C . LEU A 1 257 ? 3.441 -12.242 -17.766 1 96.81 257 LEU A C 1
ATOM 2076 O O . LEU A 1 257 ? 3.781 -12.125 -16.594 1 96.81 257 LEU A O 1
ATOM 2080 N N . GLU A 1 258 ? 3.957 -11.547 -18.703 1 95.69 258 GLU A N 1
ATOM 2081 C CA . GLU A 1 258 ? 4.797 -10.375 -18.484 1 95.69 258 GLU A CA 1
ATOM 2082 C C . GLU A 1 258 ? 4.461 -9.273 -19.484 1 95.69 258 GLU A C 1
ATOM 2084 O O . GLU A 1 258 ? 4.016 -9.555 -20.609 1 95.69 258 GLU A O 1
ATOM 2089 N N . PRO A 1 259 ? 4.5 -8.031 -19.047 1 95.75 259 PRO A N 1
ATOM 2090 C CA . PRO A 1 259 ? 4.281 -6.926 -19.984 1 95.75 259 PRO A CA 1
ATOM 2091 C C . PRO A 1 259 ? 5.344 -6.871 -21.078 1 95.75 259 PRO A C 1
ATOM 2093 O O . PRO A 1 259 ? 6.496 -7.242 -20.844 1 95.75 259 PRO A O 1
ATOM 2096 N N . LYS A 1 260 ? 4.992 -6.402 -22.172 1 95.12 260 LYS A N 1
ATOM 2097 C CA . LYS A 1 260 ? 5.883 -6.281 -23.328 1 95.12 260 LYS A CA 1
ATOM 2098 C C . LYS A 1 260 ? 6.984 -5.258 -23.062 1 95.12 260 LYS A C 1
ATOM 2100 O O . LYS A 1 260 ? 6.742 -4.223 -22.438 1 95.12 260 LYS A O 1
ATOM 2105 N N . GLY A 1 261 ? 8.219 -5.555 -23.484 1 92.12 261 GLY A N 1
ATOM 2106 C CA . GLY A 1 261 ? 9.297 -4.578 -23.422 1 92.12 261 GLY A CA 1
ATOM 2107 C C . GLY A 1 261 ? 10.391 -4.961 -22.438 1 92.12 261 GLY A C 1
ATOM 2108 O O . GLY A 1 261 ? 11.438 -4.312 -22.391 1 92.12 261 GLY A O 1
ATOM 2109 N N . LEU A 1 262 ? 10.148 -5.973 -21.688 1 92.62 262 LEU A N 1
ATOM 2110 C CA . LEU A 1 262 ? 11.133 -6.363 -20.672 1 92.62 262 LEU A CA 1
ATOM 2111 C C . LEU A 1 262 ? 12.172 -7.316 -21.266 1 92.62 262 LEU A C 1
ATOM 2113 O O . LEU A 1 262 ? 13.359 -7.215 -20.953 1 92.62 262 LEU A O 1
ATOM 2117 N N . HIS A 1 263 ? 11.703 -8.219 -22.078 1 93.31 263 HIS A N 1
ATOM 2118 C CA . HIS A 1 263 ? 12.57 -9.211 -22.703 1 93.31 263 HIS A CA 1
ATOM 2119 C C . HIS A 1 263 ? 12.445 -9.188 -24.219 1 93.31 263 HIS A C 1
ATOM 2121 O O . HIS A 1 263 ? 11.445 -8.711 -24.75 1 93.31 263 HIS A O 1
ATOM 2127 N N . LYS A 1 264 ? 13.539 -9.578 -24.828 1 91.69 264 LYS A N 1
ATOM 2128 C CA . LYS A 1 264 ? 13.555 -9.695 -26.281 1 91.69 264 LYS A CA 1
ATOM 2129 C C . LYS A 1 264 ? 14.062 -11.07 -26.719 1 91.69 264 LYS A C 1
ATOM 2131 O O . LYS A 1 264 ? 14.719 -11.766 -25.938 1 91.69 264 LYS A O 1
ATOM 2136 N N . LEU A 1 265 ? 13.648 -11.453 -27.938 1 92.31 265 LEU A N 1
ATOM 2137 C CA . LEU A 1 265 ? 14.102 -12.727 -28.484 1 92.31 265 LEU A CA 1
ATOM 2138 C C . LEU A 1 265 ? 15.539 -12.633 -28.984 1 92.31 265 LEU A C 1
ATOM 2140 O O . LEU A 1 265 ? 15.945 -11.602 -29.531 1 92.31 265 LEU A O 1
ATOM 2144 N N . VAL A 1 266 ? 16.25 -13.688 -28.656 1 90.69 266 VAL A N 1
ATOM 2145 C CA . VAL A 1 266 ? 17.609 -13.742 -29.156 1 90.69 266 VAL A CA 1
ATOM 2146 C C . VAL A 1 266 ? 17.594 -13.945 -30.672 1 90.69 266 VAL A C 1
ATOM 2148 O O . VAL A 1 266 ? 16.891 -14.828 -31.188 1 90.69 266 VAL A O 1
ATOM 2151 N N . GLU A 1 267 ? 18.281 -13.172 -31.453 1 86.75 267 GLU A N 1
ATOM 2152 C CA . GLU A 1 267 ? 18.281 -13.164 -32.906 1 86.75 267 GLU A CA 1
ATOM 2153 C C . GLU A 1 267 ? 18.656 -14.523 -33.469 1 86.75 267 GLU A C 1
ATOM 2155 O O . GLU A 1 267 ? 18.047 -15 -34.438 1 86.75 267 GLU A O 1
ATOM 2160 N N . ASP A 1 268 ? 19.609 -15.32 -32.875 1 86 268 ASP A N 1
ATOM 2161 C CA . ASP A 1 268 ? 20.125 -16.562 -33.438 1 86 268 ASP A CA 1
ATOM 2162 C C . ASP A 1 268 ? 19.312 -17.766 -32.969 1 86 268 ASP A C 1
ATOM 2164 O O . ASP A 1 268 ? 19.328 -18.812 -33.594 1 86 268 ASP A O 1
ATOM 2168 N N . ASN A 1 269 ? 18.672 -17.578 -31.875 1 85.25 269 ASN A N 1
ATOM 2169 C CA . ASN A 1 269 ? 17.875 -18.656 -31.297 1 85.25 269 ASN A CA 1
ATOM 2170 C C . ASN A 1 269 ? 16.516 -18.141 -30.797 1 85.25 269 ASN A C 1
ATOM 2172 O O . ASN A 1 269 ? 16.406 -17.656 -29.672 1 85.25 269 ASN A O 1
ATOM 2176 N N . PRO A 1 270 ? 15.508 -18.406 -31.594 1 82.62 270 PRO A N 1
ATOM 2177 C CA . PRO A 1 270 ? 14.188 -17.859 -31.25 1 82.62 270 PRO A CA 1
ATOM 2178 C C . PRO A 1 270 ? 13.609 -18.484 -29.984 1 82.62 270 PRO A C 1
ATOM 2180 O O . PRO A 1 270 ? 12.625 -17.969 -29.438 1 82.62 270 PRO A O 1
ATOM 2183 N N . ASN A 1 271 ? 14.227 -19.5 -29.391 1 84.19 271 ASN A N 1
ATOM 2184 C CA . ASN A 1 271 ? 13.688 -20.141 -28.188 1 84.19 271 ASN A CA 1
ATOM 2185 C C . ASN A 1 271 ? 14.328 -19.594 -26.922 1 84.19 271 ASN A C 1
ATOM 2187 O O . ASN A 1 271 ? 13.945 -19.969 -25.812 1 84.19 271 ASN A O 1
ATOM 2191 N N . GLU A 1 272 ? 15.211 -18.672 -27.109 1 87.88 272 GLU A N 1
ATOM 2192 C CA . GLU A 1 272 ? 15.891 -18.062 -25.969 1 87.88 272 GLU A CA 1
ATOM 2193 C C . GLU A 1 272 ? 15.562 -16.578 -25.844 1 87.88 272 GLU A C 1
ATOM 2195 O O . GLU A 1 272 ? 15.266 -15.922 -26.844 1 87.88 272 GLU A O 1
ATOM 2200 N N . ILE A 1 273 ? 15.5 -16.156 -24.547 1 91.38 273 ILE A N 1
ATOM 2201 C CA . ILE A 1 273 ? 15.164 -14.758 -24.297 1 91.38 273 ILE A CA 1
ATOM 2202 C C . ILE A 1 273 ? 16.344 -14.055 -23.625 1 91.38 273 ILE A C 1
ATOM 2204 O O . ILE A 1 273 ? 17.141 -14.688 -22.938 1 91.38 273 ILE A O 1
ATOM 2208 N N . GLU A 1 274 ? 16.453 -12.797 -23.969 1 90.94 274 GLU A N 1
ATOM 2209 C CA . GLU A 1 274 ? 17.453 -11.938 -23.328 1 90.94 274 GLU A CA 1
ATOM 2210 C C . GLU A 1 274 ? 16.828 -10.688 -22.734 1 90.94 274 GLU A C 1
ATOM 2212 O O . GLU A 1 274 ? 15.75 -10.266 -23.156 1 90.94 274 GLU A O 1
ATOM 2217 N N . ASN A 1 275 ? 17.438 -10.25 -21.656 1 89.94 275 ASN A N 1
ATOM 2218 C CA . ASN A 1 275 ? 16.969 -9.016 -21.031 1 89.94 275 ASN A CA 1
ATOM 2219 C C . ASN A 1 275 ? 17.219 -7.805 -21.922 1 89.94 275 ASN A C 1
ATOM 2221 O O . ASN A 1 275 ? 18.281 -7.699 -22.547 1 89.94 275 ASN A O 1
ATOM 2225 N N . GLU A 1 276 ? 16.234 -7.012 -22.047 1 87.31 276 GLU A N 1
ATOM 2226 C CA . GLU A 1 276 ? 16.406 -5.773 -22.797 1 87.31 276 GLU A CA 1
ATOM 2227 C C . GLU A 1 276 ? 17.312 -4.797 -22.062 1 87.31 276 GLU A C 1
ATOM 2229 O O . GLU A 1 276 ? 17.219 -4.648 -20.828 1 87.31 276 GLU A O 1
ATOM 2234 N N . GLU A 1 277 ? 18.25 -4.25 -22.625 1 85.94 277 GLU A N 1
ATOM 2235 C CA . GLU A 1 277 ? 19.203 -3.309 -22.047 1 85.94 277 GLU A CA 1
ATOM 2236 C C . GLU A 1 277 ? 18.484 -2.111 -21.422 1 85.94 277 GLU A C 1
ATOM 2238 O O . GLU A 1 277 ? 18.828 -1.665 -20.328 1 85.94 277 GLU A O 1
ATOM 2243 N N . GLU A 1 278 ? 17.5 -1.591 -22.156 1 88.12 278 GLU A N 1
ATOM 2244 C CA . GLU A 1 278 ? 16.656 -0.506 -21.672 1 88.12 278 GLU A CA 1
ATOM 2245 C C . GLU A 1 278 ? 15.188 -0.929 -21.609 1 88.12 278 GLU A C 1
ATOM 2247 O O . GLU A 1 278 ? 14.414 -0.635 -22.531 1 88.12 278 GLU A O 1
ATOM 2252 N N . PRO A 1 279 ? 14.898 -1.595 -20.578 1 87.69 279 PRO A N 1
ATOM 2253 C CA . PRO A 1 279 ? 13.516 -2.074 -20.5 1 87.69 279 PRO A CA 1
ATOM 2254 C C . PRO A 1 279 ? 12.492 -0.937 -20.484 1 87.69 279 PRO A C 1
ATOM 2256 O O . PRO A 1 279 ? 12.75 0.119 -19.906 1 87.69 279 PRO A O 1
ATOM 2259 N N . VAL A 1 280 ? 11.555 -1.055 -21.312 1 85.81 280 VAL A N 1
ATOM 2260 C CA . VAL A 1 280 ? 10.445 -0.104 -21.359 1 85.81 280 VAL A CA 1
ATOM 2261 C C . VAL A 1 280 ? 9.266 -0.636 -20.547 1 85.81 280 VAL A C 1
ATOM 2263 O O . VAL A 1 280 ? 8.695 -1.678 -20.891 1 85.81 280 VAL A O 1
ATOM 2266 N N . TYR A 1 281 ? 9.016 -0.015 -19.531 1 86.62 281 TYR A N 1
ATOM 2267 C CA . TYR A 1 281 ? 7.855 -0.382 -18.719 1 86.62 281 TYR A CA 1
ATOM 2268 C C . TYR A 1 281 ? 6.598 0.305 -19.234 1 86.62 281 TYR A C 1
ATOM 2270 O O . TYR A 1 281 ? 6.477 1.53 -19.172 1 86.62 281 TYR A O 1
ATOM 2278 N N . LEU A 1 282 ? 5.73 -0.477 -19.734 1 91.81 282 LEU A N 1
ATOM 2279 C CA . LEU A 1 282 ? 4.477 0.054 -20.25 1 91.81 282 LEU A CA 1
ATOM 2280 C C . LEU A 1 282 ? 3.576 0.539 -19.125 1 91.81 282 LEU A C 1
ATOM 2282 O O . LEU A 1 282 ? 3.57 -0.04 -18.031 1 91.81 282 LEU A O 1
ATOM 2286 N N . THR A 1 283 ? 2.873 1.595 -19.422 1 90.38 283 THR A N 1
ATOM 2287 C CA . THR A 1 283 ? 1.958 2.162 -18.453 1 90.38 283 THR A CA 1
ATOM 2288 C C . THR A 1 283 ? 0.725 1.277 -18.281 1 90.38 283 THR A C 1
ATOM 2290 O O . THR A 1 283 ? 0.45 0.424 -19.125 1 90.38 283 THR A O 1
ATOM 2293 N N . THR A 1 284 ? 0.027 1.456 -17.172 1 93.31 284 THR A N 1
ATOM 2294 C CA . THR A 1 284 ? -1.19 0.703 -16.891 1 93.31 284 THR A CA 1
ATOM 2295 C C . THR A 1 284 ? -2.225 0.919 -17.984 1 93.31 284 THR A C 1
ATOM 2297 O O . THR A 1 284 ? -2.961 -0.003 -18.344 1 93.31 284 THR A O 1
ATOM 2300 N N . THR A 1 285 ? -2.299 2.121 -18.562 1 89.94 285 THR A N 1
ATOM 2301 C CA . THR A 1 285 ? -3.238 2.432 -19.641 1 89.94 285 THR A CA 1
ATOM 2302 C C . THR A 1 285 ? -2.871 1.678 -20.906 1 89.94 285 THR A C 1
ATOM 2304 O O . THR A 1 285 ? -3.748 1.189 -21.625 1 89.94 285 THR A O 1
ATOM 2307 N N . GLN A 1 286 ? -1.591 1.542 -21.172 1 91.94 286 GLN A N 1
ATOM 2308 C CA . GLN A 1 286 ? -1.136 0.827 -22.359 1 91.94 286 GLN A CA 1
ATOM 2309 C C . GLN A 1 286 ? -1.413 -0.669 -22.25 1 91.94 286 GLN A C 1
ATOM 2311 O O . GLN A 1 286 ? -1.641 -1.345 -23.25 1 91.94 286 GLN A O 1
ATOM 2316 N N . LEU A 1 287 ? -1.396 -1.108 -21.062 1 95.44 287 LEU A N 1
ATOM 2317 C CA . LEU A 1 287 ? -1.576 -2.537 -20.828 1 95.44 287 LEU A CA 1
ATOM 2318 C C . LEU A 1 287 ? -3.053 -2.912 -20.859 1 95.44 287 LEU A C 1
ATOM 2320 O O . LEU A 1 287 ? -3.408 -4.074 -20.656 1 95.44 287 LEU A O 1
ATOM 2324 N N . LYS A 1 288 ? -3.896 -1.949 -21.188 1 92.31 288 LYS A N 1
ATOM 2325 C CA . LYS A 1 288 ? -5.297 -2.252 -21.453 1 92.31 288 LYS A CA 1
ATOM 2326 C C . LYS A 1 288 ? -5.441 -3.109 -22.719 1 92.31 288 LYS A C 1
ATOM 2328 O O . LYS A 1 288 ? -6.402 -3.869 -22.844 1 92.31 288 LYS A O 1
ATOM 2333 N N . ASP A 1 289 ? -4.457 -2.955 -23.484 1 93.88 289 ASP A N 1
ATOM 2334 C CA . ASP A 1 289 ? -4.422 -3.754 -24.703 1 93.88 289 ASP A CA 1
ATOM 2335 C C . ASP A 1 289 ? -3.807 -5.125 -24.438 1 93.88 289 ASP A C 1
ATOM 2337 O O . ASP A 1 289 ? -2.648 -5.227 -24.031 1 93.88 289 ASP A O 1
ATOM 2341 N N . GLN A 1 290 ? -4.531 -6.125 -24.766 1 94.88 290 GLN A N 1
ATOM 2342 C CA . GLN A 1 290 ? -4.105 -7.488 -24.469 1 94.88 290 GLN A CA 1
ATOM 2343 C C . GLN A 1 290 ? -2.895 -7.875 -25.312 1 94.88 290 GLN A C 1
ATOM 2345 O O . GLN A 1 290 ? -2.184 -8.828 -24.984 1 94.88 290 GLN A O 1
ATOM 2350 N N . ASN A 1 291 ? -2.68 -7.164 -26.359 1 94.25 291 ASN A N 1
ATOM 2351 C CA . ASN A 1 291 ? -1.534 -7.445 -27.219 1 94.25 291 ASN A CA 1
ATOM 2352 C C . ASN A 1 291 ? -0.215 -7.16 -26.5 1 94.25 291 ASN A C 1
ATOM 2354 O O . ASN A 1 291 ? 0.838 -7.641 -26.922 1 94.25 291 ASN A O 1
ATOM 2358 N N . ASN A 1 292 ? -0.294 -6.438 -25.453 1 96.31 292 ASN A N 1
ATOM 2359 C CA . ASN A 1 292 ? 0.92 -6.043 -24.75 1 96.31 292 ASN A CA 1
ATOM 2360 C C . ASN A 1 292 ? 1.265 -7.023 -23.641 1 96.31 292 ASN A C 1
ATOM 2362 O O . ASN A 1 292 ? 2.244 -6.828 -22.922 1 96.31 292 ASN A O 1
ATOM 2366 N N . TRP A 1 293 ? 0.48 -7.988 -23.5 1 96.94 293 TRP A N 1
ATOM 2367 C CA . TRP A 1 293 ? 0.757 -9.047 -22.531 1 96.94 293 TRP A CA 1
ATOM 2368 C C . TRP A 1 293 ? 1.359 -10.266 -23.234 1 96.94 293 TRP A C 1
ATOM 2370 O O . TRP A 1 293 ? 0.781 -10.797 -24.172 1 96.94 293 TRP A O 1
ATOM 2380 N N . LEU A 1 294 ? 2.498 -10.672 -22.734 1 96.88 294 LEU A N 1
ATOM 2381 C CA . LEU A 1 294 ? 3.217 -11.789 -23.344 1 96.88 294 LEU A CA 1
ATOM 2382 C C . LEU A 1 294 ? 3.393 -12.922 -22.344 1 96.88 294 LEU A C 1
ATOM 2384 O O . LEU A 1 294 ? 3.379 -12.695 -21.125 1 96.88 294 LEU A O 1
ATOM 2388 N N . HIS A 1 295 ? 3.504 -14.148 -22.844 1 96 295 HIS A N 1
ATOM 2389 C CA . HIS A 1 295 ? 3.84 -15.289 -22 1 96 295 HIS A CA 1
ATOM 2390 C C . HIS A 1 295 ? 5.297 -15.227 -21.547 1 96 295 HIS A C 1
ATOM 2392 O O . HIS A 1 295 ? 6.203 -15.172 -22.391 1 96 295 HIS A O 1
ATOM 2398 N N . ALA A 1 296 ? 5.531 -15.242 -20.281 1 94.81 296 ALA A N 1
ATOM 2399 C CA . ALA A 1 296 ? 6.871 -15.078 -19.719 1 94.81 296 ALA A CA 1
ATOM 2400 C C . ALA A 1 296 ? 7.668 -16.375 -19.812 1 94.81 296 ALA A C 1
ATOM 2402 O O . ALA A 1 296 ? 8.883 -16.359 -20 1 94.81 296 ALA A O 1
ATOM 2403 N N . LEU A 1 297 ? 7.004 -17.547 -19.656 1 95.06 297 LEU A N 1
ATOM 2404 C CA . LEU A 1 297 ? 7.68 -18.844 -19.625 1 95.06 297 LEU A CA 1
ATOM 2405 C C . LEU A 1 297 ? 7.387 -19.641 -20.891 1 95.06 297 LEU A C 1
ATOM 2407 O O . LEU A 1 297 ? 6.371 -19.422 -21.547 1 95.06 297 LEU A O 1
ATOM 2411 N N . PRO A 1 298 ? 8.352 -20.5 -21.25 1 94.12 298 PRO A N 1
ATOM 2412 C CA . PRO A 1 298 ? 8.102 -21.359 -22.406 1 94.12 298 PRO A CA 1
ATOM 2413 C C . PRO A 1 298 ? 7.012 -22.391 -22.156 1 94.12 298 PRO A C 1
ATOM 2415 O O . PRO A 1 298 ? 6.82 -22.828 -21.016 1 94.12 298 PRO A O 1
ATOM 2418 N N . GLY A 1 299 ? 6.324 -22.719 -23.203 1 92.19 299 GLY A N 1
ATOM 2419 C CA . GLY A 1 299 ? 5.32 -23.766 -23.094 1 92.19 299 GLY A CA 1
ATOM 2420 C C . GLY A 1 299 ? 5.914 -25.156 -22.922 1 92.19 299 GLY A C 1
ATOM 2421 O O . GLY A 1 299 ? 7.016 -25.422 -23.406 1 92.19 299 GLY A O 1
ATOM 2422 N N . ILE A 1 300 ? 5.195 -25.969 -22.203 1 94.31 300 ILE A N 1
ATOM 2423 C CA . ILE A 1 300 ? 5.637 -27.344 -22.016 1 94.31 300 ILE A CA 1
ATOM 2424 C C . ILE A 1 300 ? 5.309 -28.172 -23.25 1 94.31 300 ILE A C 1
ATOM 2426 O O . ILE A 1 300 ? 4.168 -28.172 -23.734 1 94.31 300 ILE A O 1
ATOM 2430 N N . LEU A 1 301 ? 6.266 -28.875 -23.719 1 93.88 301 LEU A N 1
ATOM 2431 C CA . LEU A 1 301 ? 6.086 -29.703 -24.906 1 93.88 301 LEU A CA 1
ATOM 2432 C C . LEU A 1 301 ? 5.242 -30.938 -24.578 1 93.88 301 LEU A C 1
ATOM 2434 O O . LEU A 1 301 ? 4.992 -31.234 -23.406 1 93.88 301 LEU A O 1
ATOM 2438 N N . LYS A 1 302 ? 4.844 -31.672 -25.609 1 91.12 302 LYS A N 1
ATOM 2439 C CA . LYS A 1 302 ? 4.039 -32.875 -25.422 1 91.12 302 LYS A CA 1
ATOM 2440 C C . LYS A 1 302 ? 4.844 -33.969 -24.75 1 91.12 302 LYS A C 1
ATOM 2442 O O . LYS A 1 302 ? 4.281 -34.844 -24.062 1 91.12 302 LYS A O 1
ATOM 2447 N N . CYS A 1 303 ? 6.141 -33.844 -24.797 1 89.5 303 CYS A N 1
ATOM 2448 C CA . CYS A 1 303 ? 7.008 -34.844 -24.188 1 89.5 303 CYS A CA 1
ATOM 2449 C C . CYS A 1 303 ? 7.18 -34.562 -22.688 1 89.5 303 CYS A C 1
ATOM 2451 O O . CYS A 1 303 ? 7.766 -35.375 -21.969 1 89.5 303 CYS A O 1
ATOM 2453 N N . GLY A 1 304 ? 6.641 -33.5 -22.219 1 90.38 304 GLY A N 1
ATOM 2454 C CA . GLY A 1 304 ? 6.711 -33.188 -20.797 1 90.38 304 GLY A CA 1
ATOM 2455 C C . GLY A 1 304 ? 7.957 -32.438 -20.422 1 90.38 304 GLY A C 1
ATOM 2456 O O . GLY A 1 304 ? 8.312 -32.344 -19.25 1 90.38 304 GLY A O 1
ATOM 2457 N N . ARG A 1 305 ? 8.664 -31.953 -21.406 1 91.44 305 ARG A N 1
ATOM 2458 C CA . ARG A 1 305 ? 9.867 -31.141 -21.234 1 91.44 305 ARG A CA 1
ATOM 2459 C C . ARG A 1 305 ? 9.75 -29.797 -21.953 1 91.44 305 ARG A C 1
ATOM 2461 O O . ARG A 1 305 ? 8.789 -29.578 -22.688 1 91.44 305 ARG A O 1
ATOM 2468 N N . ILE A 1 306 ? 10.688 -28.953 -21.594 1 91.88 306 ILE A N 1
ATOM 2469 C CA . ILE A 1 306 ? 10.727 -27.672 -22.297 1 91.88 306 ILE A CA 1
ATOM 2470 C C . ILE A 1 306 ? 11.586 -27.781 -23.547 1 91.88 306 ILE A C 1
ATOM 2472 O O . ILE A 1 306 ? 11.32 -27.125 -24.562 1 91.88 306 ILE A O 1
ATOM 2476 N N . VAL A 1 307 ? 12.617 -28.656 -23.453 1 88.25 307 VAL A N 1
ATOM 2477 C CA . VAL A 1 307 ? 13.516 -28.922 -24.578 1 88.25 307 VAL A CA 1
ATOM 2478 C C . VAL A 1 307 ? 13.438 -30.391 -24.969 1 88.25 307 VAL A C 1
ATOM 2480 O O . VAL A 1 307 ? 13.273 -31.266 -24.109 1 88.25 307 VAL A O 1
ATOM 2483 N N . HIS A 1 308 ? 13.547 -30.641 -26.25 1 89.06 308 HIS A N 1
ATOM 2484 C CA . HIS A 1 308 ? 13.508 -32.031 -26.734 1 89.06 308 HIS A CA 1
ATOM 2485 C C . HIS A 1 308 ? 14.758 -32.781 -26.312 1 89.06 308 HIS A C 1
ATOM 2487 O O . HIS A 1 308 ? 15.836 -32.188 -26.172 1 89.06 308 HIS A O 1
ATOM 2493 N N . MET A 1 309 ? 14.508 -34.031 -25.984 1 85.88 309 MET A N 1
ATOM 2494 C CA . MET A 1 309 ? 15.656 -34.906 -25.734 1 85.88 309 MET A CA 1
ATOM 2495 C C . MET A 1 309 ? 16.344 -35.312 -27.031 1 85.88 309 MET A C 1
ATOM 2497 O O . MET A 1 309 ? 15.711 -35.406 -28.078 1 85.88 309 MET A O 1
ATOM 2501 N N . ASP A 1 310 ? 17.625 -35.531 -26.891 1 82.31 310 ASP A N 1
ATOM 2502 C CA . ASP A 1 310 ? 18.359 -35.969 -28.062 1 82.31 310 ASP A CA 1
ATOM 2503 C C . ASP A 1 310 ? 17.891 -37.375 -28.5 1 82.31 310 ASP A C 1
ATOM 2505 O O . ASP A 1 310 ? 17.766 -38.281 -27.672 1 82.31 310 ASP A O 1
ATOM 2509 N N . PRO A 1 311 ? 17.469 -37.375 -29.766 1 80.88 311 PRO A N 1
ATOM 2510 C CA . PRO A 1 311 ? 16.984 -38.688 -30.25 1 80.88 311 PRO A CA 1
ATOM 2511 C C . PRO A 1 311 ? 18.031 -39.781 -30.188 1 80.88 311 PRO A C 1
ATOM 2513 O O . PRO A 1 311 ? 19.234 -39.5 -30.266 1 80.88 311 PRO A O 1
ATOM 2516 N N . GLU A 1 312 ? 17.547 -40.969 -29.75 1 74.25 312 GLU A N 1
ATOM 2517 C CA . GLU A 1 312 ? 18.438 -42.094 -29.75 1 74.25 312 GLU A CA 1
ATOM 2518 C C . GLU A 1 312 ? 18.734 -42.594 -31.172 1 74.25 312 GLU A C 1
ATOM 2520 O O . GLU A 1 312 ? 17.812 -42.812 -31.969 1 74.25 312 GLU A O 1
ATOM 2525 N N . VAL A 1 313 ? 19.953 -42.281 -31.672 1 73 313 VAL A N 1
ATOM 2526 C CA . VAL A 1 313 ? 20.344 -42.781 -33 1 73 313 VAL A CA 1
ATOM 2527 C C . VAL A 1 313 ? 20.562 -44.281 -32.938 1 73 313 VAL A C 1
ATOM 2529 O O . VAL A 1 313 ? 21.344 -44.781 -32.125 1 73 313 VAL A O 1
ATOM 2532 N N . PRO A 1 314 ? 19.641 -45 -33.594 1 68.75 314 PRO A N 1
ATOM 2533 C CA . PRO A 1 314 ? 19.938 -46.438 -33.656 1 68.75 314 PRO A CA 1
ATOM 2534 C C . PRO A 1 314 ? 21.328 -46.719 -34.25 1 68.75 314 PRO A C 1
ATOM 2536 O O . PRO A 1 314 ? 21.797 -45.969 -35.125 1 68.75 314 PRO A O 1
ATOM 2539 N N . ASP A 1 315 ? 22.141 -47.375 -33.562 1 65.94 315 ASP A N 1
ATOM 2540 C CA . ASP A 1 315 ? 23.5 -47.719 -33.969 1 65.94 315 ASP A CA 1
ATOM 2541 C C . ASP A 1 315 ? 23.562 -48 -35.469 1 65.94 315 ASP A C 1
ATOM 2543 O O . ASP A 1 315 ? 24.562 -47.688 -36.125 1 65.94 315 ASP A O 1
ATOM 2547 N N . ASP A 1 316 ? 22.625 -48.656 -35.938 1 62.94 316 ASP A N 1
ATOM 2548 C CA . ASP A 1 316 ? 22.75 -49.219 -37.281 1 62.94 316 ASP A CA 1
ATOM 2549 C C . ASP A 1 316 ? 22.203 -48.25 -38.344 1 62.94 316 ASP A C 1
ATOM 2551 O O . ASP A 1 316 ? 22.312 -48.5 -39.531 1 62.94 316 ASP A O 1
ATOM 2555 N N . ALA A 1 317 ? 21.469 -47.281 -37.969 1 62.47 317 ALA A N 1
ATOM 2556 C CA . ALA A 1 317 ? 20.75 -46.531 -39 1 62.47 317 ALA A CA 1
ATOM 2557 C C . ALA A 1 317 ? 21.5 -45.281 -39.406 1 62.47 317 ALA A C 1
ATOM 2559 O O . ALA A 1 317 ? 22.109 -44.625 -38.531 1 62.47 317 ALA A O 1
ATOM 2560 N N . ASP A 1 318 ? 22.078 -45.156 -40.5 1 67 318 ASP A N 1
ATOM 2561 C CA . ASP A 1 318 ? 22.781 -44.031 -41.094 1 67 318 ASP A CA 1
ATOM 2562 C C . ASP A 1 318 ? 21.906 -42.781 -41.125 1 67 318 ASP A C 1
ATOM 2564 O O . ASP A 1 318 ? 21.891 -42.062 -42.094 1 67 318 ASP A O 1
ATOM 2568 N N . ILE A 1 319 ? 21.031 -42.656 -40.156 1 71.25 319 ILE A N 1
ATOM 2569 C CA . ILE A 1 319 ? 20.203 -41.469 -40.188 1 71.25 319 ILE A CA 1
ATOM 2570 C C . ILE A 1 319 ? 20.875 -40.344 -39.406 1 71.25 319 ILE A C 1
ATOM 2572 O O . ILE A 1 319 ? 21.328 -40.531 -38.281 1 71.25 319 ILE A O 1
ATOM 2576 N N . ASP A 1 320 ? 21.188 -39.25 -40 1 80.5 320 ASP A N 1
ATOM 2577 C CA . ASP A 1 320 ? 21.766 -38.031 -39.406 1 80.5 320 ASP A CA 1
ATOM 2578 C C . ASP A 1 320 ? 20.953 -37.562 -38.219 1 80.5 320 ASP A C 1
ATOM 2580 O O . ASP A 1 320 ? 19.719 -37.469 -38.281 1 80.5 320 ASP A O 1
ATOM 2584 N N . ILE A 1 321 ? 21.516 -37.438 -37.062 1 82.75 321 ILE A N 1
ATOM 2585 C CA . ILE A 1 321 ? 20.922 -36.969 -35.812 1 82.75 321 ILE A CA 1
ATOM 2586 C C . ILE A 1 321 ? 20.156 -35.688 -36.062 1 82.75 321 ILE A C 1
ATOM 2588 O O . ILE A 1 321 ? 19.109 -35.469 -35.438 1 82.75 321 ILE A O 1
ATOM 2592 N N . GLU A 1 322 ? 20.625 -34.938 -37 1 83.75 322 GLU A N 1
ATOM 2593 C CA . GLU A 1 322 ? 20 -33.625 -37.25 1 83.75 322 GLU A CA 1
ATOM 2594 C C . GLU A 1 322 ? 18.625 -33.812 -37.906 1 83.75 322 GLU A C 1
ATOM 2596 O O . GLU A 1 322 ? 17.703 -33.031 -37.656 1 83.75 322 GLU A O 1
ATOM 2601 N N . ILE A 1 323 ? 18.547 -34.781 -38.688 1 85.19 323 ILE A N 1
ATOM 2602 C CA . ILE A 1 323 ? 17.281 -35.062 -39.344 1 85.19 323 ILE A CA 1
ATOM 2603 C C . ILE A 1 323 ? 16.266 -35.594 -38.312 1 85.19 323 ILE A C 1
ATOM 2605 O O . ILE A 1 323 ? 15.094 -35.188 -38.344 1 85.19 323 ILE A O 1
ATOM 2609 N N . LEU A 1 324 ? 16.75 -36.375 -37.469 1 85.31 324 LEU A N 1
ATOM 2610 C CA . LEU A 1 324 ? 15.867 -36.938 -36.438 1 85.31 324 LEU A CA 1
ATOM 2611 C C . LEU A 1 324 ? 15.391 -35.812 -35.5 1 85.31 324 LEU A C 1
ATOM 2613 O O . LEU A 1 324 ? 14.234 -35.812 -35.094 1 85.31 324 LEU A O 1
ATOM 2617 N N . LYS A 1 325 ? 16.25 -34.969 -35.219 1 86.75 325 LYS A N 1
ATOM 2618 C CA . LYS A 1 325 ? 15.898 -33.844 -34.375 1 86.75 325 LYS A CA 1
ATOM 2619 C C . LYS A 1 325 ? 14.852 -32.938 -35.031 1 86.75 325 LYS A C 1
ATOM 2621 O O . LYS A 1 325 ? 13.906 -32.5 -34.406 1 86.75 325 LYS A O 1
ATOM 2626 N N . ALA A 1 326 ? 15.023 -32.781 -36.25 1 86.81 326 ALA A N 1
ATOM 2627 C CA . ALA A 1 326 ? 14.086 -31.953 -37.031 1 86.81 326 ALA A CA 1
ATOM 2628 C C . ALA A 1 326 ? 12.703 -32.594 -37.094 1 86.81 326 ALA A C 1
ATOM 2630 O O . ALA A 1 326 ? 11.688 -31.906 -37.031 1 86.81 326 ALA A O 1
ATOM 2631 N N . GLN A 1 327 ? 12.68 -33.844 -37.219 1 86.56 327 GLN A N 1
ATOM 2632 C CA . GLN A 1 327 ? 11.414 -34.562 -37.219 1 86.56 327 GLN A CA 1
ATOM 2633 C C . GLN A 1 327 ? 10.711 -34.5 -35.875 1 86.56 327 GLN A C 1
ATOM 2635 O O . GLN A 1 327 ? 9.484 -34.375 -35.812 1 86.56 327 GLN A O 1
ATOM 2640 N N . GLN A 1 328 ? 11.461 -34.531 -34.875 1 87 328 GLN A N 1
ATOM 2641 C CA . GLN A 1 328 ? 10.906 -34.406 -33.531 1 87 328 GLN A CA 1
ATOM 2642 C C . GLN A 1 328 ? 10.281 -33.031 -33.344 1 87 328 GLN A C 1
ATOM 2644 O O . GLN A 1 328 ? 9.203 -32.938 -32.75 1 87 328 GLN A O 1
ATOM 2649 N N . ILE A 1 329 ? 10.938 -32.062 -33.781 1 88.19 329 ILE A N 1
ATOM 2650 C CA . ILE A 1 329 ? 10.461 -30.688 -33.656 1 88.19 329 ILE A CA 1
ATOM 2651 C C . ILE A 1 329 ? 9.195 -30.5 -34.5 1 88.19 329 ILE A C 1
ATOM 2653 O O . ILE A 1 329 ? 8.281 -29.781 -34.062 1 88.19 329 ILE A O 1
ATOM 2657 N N . GLU A 1 330 ? 9.109 -31.156 -35.531 1 89.88 330 GLU A N 1
ATOM 2658 C CA . GLU A 1 330 ? 7.922 -31.047 -36.406 1 89.88 330 GLU A CA 1
ATOM 2659 C C . GLU A 1 330 ? 6.715 -31.703 -35.75 1 89.88 330 GLU A C 1
ATOM 2661 O O . GLU A 1 330 ? 5.59 -31.219 -35.875 1 89.88 330 GLU A O 1
ATOM 2666 N N . LYS A 1 331 ? 6.926 -32.781 -35.094 1 89.25 331 LYS A N 1
ATOM 2667 C CA . LYS A 1 331 ? 5.848 -33.5 -34.406 1 89.25 331 LYS A CA 1
ATOM 2668 C C . LYS A 1 331 ? 5.383 -32.75 -33.188 1 89.25 331 LYS A C 1
ATOM 2670 O O . LYS A 1 331 ? 4.195 -32.75 -32.844 1 89.25 331 LYS A O 1
ATOM 2675 N N . ASP A 1 332 ? 6.305 -32.188 -32.531 1 91.38 332 ASP A N 1
ATOM 2676 C CA . ASP A 1 332 ? 6.051 -31.422 -31.312 1 91.38 332 ASP A CA 1
ATOM 2677 C C . ASP A 1 332 ? 6.742 -30.062 -31.375 1 91.38 332 ASP A C 1
ATOM 2679 O O . ASP A 1 332 ? 7.781 -29.859 -30.734 1 91.38 332 ASP A O 1
ATOM 2683 N N . PRO A 1 333 ? 6.125 -29.125 -32.031 1 89.56 333 PRO A N 1
ATOM 2684 C CA . PRO A 1 333 ? 6.762 -27.828 -32.219 1 89.56 333 PRO A CA 1
ATOM 2685 C C . PRO A 1 333 ? 6.832 -27 -30.953 1 89.56 333 PRO A C 1
ATOM 2687 O O . PRO A 1 333 ? 5.977 -27.141 -30.078 1 89.56 333 PRO A O 1
ATOM 2690 N N . PHE A 1 334 ? 7.891 -26.234 -30.969 1 88.81 334 PHE A N 1
ATOM 2691 C CA . PHE A 1 334 ? 8.023 -25.281 -29.875 1 88.81 334 PHE A CA 1
ATOM 2692 C C . PHE A 1 334 ? 7.004 -24.156 -30 1 88.81 334 PHE A C 1
ATOM 2694 O O . PHE A 1 334 ? 6.711 -23.703 -31.109 1 88.81 334 PHE A O 1
ATOM 2701 N N . GLU A 1 335 ? 6.422 -23.844 -28.891 1 88.44 335 GLU A N 1
ATOM 2702 C CA . GLU A 1 335 ? 5.594 -22.656 -28.891 1 88.44 335 GLU A CA 1
ATOM 2703 C C . GLU A 1 335 ? 6.445 -21.391 -28.969 1 88.44 335 GLU A C 1
ATOM 2705 O O . GLU A 1 335 ? 7.527 -21.328 -28.391 1 88.44 335 GLU A O 1
ATOM 2710 N N . MET A 1 336 ? 6.027 -20.453 -29.656 1 88.56 336 MET A N 1
ATOM 2711 C CA . MET A 1 336 ? 6.754 -19.203 -29.812 1 88.56 336 MET A CA 1
ATOM 2712 C C . MET A 1 336 ? 7.004 -18.562 -28.453 1 88.56 336 MET A C 1
ATOM 2714 O O . MET A 1 336 ? 6.082 -18.422 -27.641 1 88.56 336 MET A O 1
ATOM 2718 N N . ARG A 1 337 ? 8.234 -18.25 -28.219 1 92.25 337 ARG A N 1
ATOM 2719 C CA . ARG A 1 337 ? 8.547 -17.531 -26.984 1 92.25 337 ARG A CA 1
ATOM 2720 C C . ARG A 1 337 ? 8 -16.109 -27.031 1 92.25 337 ARG A C 1
ATOM 2722 O O . ARG A 1 337 ? 7.992 -15.469 -28.094 1 92.25 337 ARG A O 1
ATOM 2729 N N . LEU A 1 338 ? 7.551 -15.648 -25.922 1 94.12 338 LEU A N 1
ATOM 2730 C CA . LEU A 1 338 ? 6.977 -14.312 -25.812 1 94.12 338 LEU A CA 1
ATOM 2731 C C . LEU A 1 338 ? 5.777 -14.148 -26.734 1 94.12 338 LEU A C 1
ATOM 2733 O O . LEU A 1 338 ? 5.66 -13.141 -27.438 1 94.12 338 LEU A O 1
ATOM 2737 N N . LYS A 1 339 ? 5.008 -15.195 -26.781 1 93.75 339 LYS A N 1
ATOM 2738 C CA . LYS A 1 339 ? 3.775 -15.188 -27.562 1 93.75 339 LYS A CA 1
ATOM 2739 C C . LYS A 1 339 ? 2.721 -14.289 -26.922 1 93.75 339 LYS A C 1
ATOM 2741 O O . LYS A 1 339 ? 2.438 -14.422 -25.734 1 93.75 339 LYS A O 1
ATOM 2746 N N . PRO A 1 340 ? 2.209 -13.359 -27.719 1 94.94 340 PRO A N 1
ATOM 2747 C CA . PRO A 1 340 ? 1.123 -12.547 -27.172 1 94.94 340 PRO A CA 1
ATOM 2748 C C . PRO A 1 340 ? -0.11 -13.367 -26.812 1 94.94 340 PRO A C 1
ATOM 2750 O O . PRO A 1 340 ? -0.418 -14.352 -27.484 1 94.94 340 PRO A O 1
ATOM 2753 N N . ILE A 1 341 ? -0.844 -13.008 -25.812 1 95.12 341 ILE A N 1
ATOM 2754 C CA . ILE A 1 341 ? -1.957 -13.781 -25.266 1 95.12 341 ILE A CA 1
ATOM 2755 C C . ILE A 1 341 ? -3.107 -13.805 -26.281 1 95.12 341 ILE A C 1
ATOM 2757 O O . ILE A 1 341 ? -3.969 -14.688 -26.234 1 95.12 341 ILE A O 1
ATOM 2761 N N . VAL A 1 342 ? -3.145 -12.836 -27.172 1 92.5 342 VAL A N 1
ATOM 2762 C CA . VAL A 1 342 ? -4.207 -12.75 -28.172 1 92.5 342 VAL A CA 1
ATOM 2763 C C . VAL A 1 342 ? -4.129 -13.945 -29.109 1 92.5 342 VAL A C 1
ATOM 2765 O O . VAL A 1 342 ? -5.137 -14.359 -29.688 1 92.5 342 VAL A O 1
ATOM 2768 N N . LYS A 1 343 ? -2.99 -14.547 -29.219 1 92.25 343 LYS A N 1
ATOM 2769 C CA . LYS A 1 343 ? -2.787 -15.688 -30.109 1 92.25 343 LYS A CA 1
ATOM 2770 C C . LYS A 1 343 ? -3.113 -17 -29.391 1 92.25 343 LYS A C 1
ATOM 2772 O O . LYS A 1 343 ? -3.045 -18.062 -30 1 92.25 343 LYS A O 1
ATOM 2777 N N . ASP A 1 344 ? -3.469 -16.938 -28.188 1 92.25 344 ASP A N 1
ATOM 2778 C CA . ASP A 1 344 ? -3.822 -18.125 -27.438 1 92.25 344 ASP A CA 1
ATOM 2779 C C . ASP A 1 344 ? -5.121 -18.75 -27.953 1 92.25 344 ASP A C 1
ATOM 2781 O O . ASP A 1 344 ? -5.957 -18.047 -28.531 1 92.25 344 ASP A O 1
ATOM 2785 N N . ALA A 1 345 ? -5.188 -20.016 -27.766 1 88.88 345 ALA A N 1
ATOM 2786 C CA . ALA A 1 345 ? -6.406 -20.719 -28.156 1 88.88 345 ALA A CA 1
ATOM 2787 C C . ALA A 1 345 ? -7.602 -20.234 -27.328 1 88.88 345 ALA A C 1
ATOM 2789 O O . ALA A 1 345 ? -7.469 -19.938 -26.141 1 88.88 345 ALA A O 1
ATOM 2790 N N . GLU A 1 346 ? -8.711 -20.188 -28 1 89.88 346 GLU A N 1
ATOM 2791 C CA . GLU A 1 346 ? -9.938 -19.797 -27.312 1 89.88 346 GLU A CA 1
ATOM 2792 C C . GLU A 1 346 ? -10.641 -21 -26.703 1 89.88 346 GLU A C 1
ATOM 2794 O O . GLU A 1 346 ? -10.539 -22.109 -27.234 1 89.88 346 GLU A O 1
ATOM 2799 N N . VAL A 1 347 ? -11.125 -20.703 -25.594 1 88.06 347 VAL A N 1
ATOM 2800 C CA . VAL A 1 347 ? -11.984 -21.719 -25.016 1 88.06 347 VAL A CA 1
ATOM 2801 C C . VAL A 1 347 ? -13.258 -21.859 -25.844 1 88.06 347 VAL A C 1
ATOM 2803 O O . VAL A 1 347 ? -13.977 -20.875 -26.062 1 88.06 347 VAL A O 1
ATOM 2806 N N . PRO A 1 348 ? -13.508 -22.938 -26.391 1 84.25 348 PRO A N 1
ATOM 2807 C CA . PRO A 1 348 ? -14.609 -23.125 -27.344 1 84.25 348 PRO A CA 1
ATOM 2808 C C . PRO A 1 348 ? -15.945 -22.641 -26.766 1 84.25 348 PRO A C 1
ATOM 2810 O O . PRO A 1 348 ? -16.766 -22.078 -27.5 1 84.25 348 PRO A O 1
ATOM 2813 N N . THR A 1 349 ? -16.25 -22.766 -25.531 1 79.62 349 THR A N 1
ATOM 2814 C CA . THR A 1 349 ? -17.547 -22.391 -24.953 1 79.62 349 THR A CA 1
ATOM 2815 C C . THR A 1 349 ? -17.594 -20.891 -24.656 1 79.62 349 THR A C 1
ATOM 2817 O O . THR A 1 349 ? -18.672 -20.297 -24.656 1 79.62 349 THR A O 1
ATOM 2820 N N . LEU A 1 350 ? -16.453 -20.25 -24.562 1 82.62 350 LEU A N 1
ATOM 2821 C CA . LEU A 1 350 ? -16.438 -18.875 -24.078 1 82.62 350 LEU A CA 1
ATOM 2822 C C . LEU A 1 350 ? -15.898 -17.938 -25.141 1 82.62 350 LEU A C 1
ATOM 2824 O O . LEU A 1 350 ? -16.125 -16.719 -25.062 1 82.62 350 LEU A O 1
ATOM 2828 N N . GLY A 1 351 ? -15.211 -18.406 -26.141 1 83.31 351 GLY A N 1
ATOM 2829 C CA . GLY A 1 351 ? -14.742 -17.625 -27.281 1 83.31 351 GLY A CA 1
ATOM 2830 C C . GLY A 1 351 ? -13.539 -16.766 -26.953 1 83.31 351 GLY A C 1
ATOM 2831 O O . GLY A 1 351 ? -13.148 -15.914 -27.766 1 83.31 351 GLY A O 1
ATOM 2832 N N . LYS A 1 352 ? -13.086 -16.797 -25.766 1 89.12 352 LYS A N 1
ATOM 2833 C CA . LYS A 1 352 ? -11.906 -16.047 -25.344 1 89.12 352 LYS A CA 1
ATOM 2834 C C . LYS A 1 352 ? -11.039 -16.859 -24.406 1 89.12 352 LYS A C 1
ATOM 2836 O O . LYS A 1 352 ? -11.531 -17.797 -23.75 1 89.12 352 LYS A O 1
ATOM 2841 N N . GLY A 1 353 ? -9.797 -16.609 -24.391 1 91.56 353 GLY A N 1
ATOM 2842 C CA . GLY A 1 353 ? -8.898 -17.297 -23.484 1 91.56 353 GLY A CA 1
ATOM 2843 C C . GLY A 1 353 ? -8.641 -16.531 -22.203 1 91.56 353 GLY A C 1
ATOM 2844 O O . GLY A 1 353 ? -8.328 -17.109 -21.156 1 91.56 353 GLY A O 1
ATOM 2845 N N . TRP A 1 354 ? -8.766 -15.227 -22.438 1 94.88 354 TRP A N 1
ATOM 2846 C CA . TRP A 1 354 ? -8.492 -14.344 -21.312 1 94.88 354 TRP A CA 1
ATOM 2847 C C . TRP A 1 354 ? -9.57 -13.273 -21.188 1 94.88 354 TRP A C 1
ATOM 2849 O O . TRP A 1 354 ? -10.141 -12.836 -22.188 1 94.88 354 TRP A O 1
ATOM 2859 N N . VAL A 1 355 ? -9.922 -12.938 -20 1 94.31 355 VAL A N 1
ATOM 2860 C CA . VAL A 1 355 ? -10.812 -11.812 -19.719 1 94.31 355 VAL A CA 1
ATOM 2861 C C . VAL A 1 355 ? -10.07 -10.742 -18.938 1 94.31 355 VAL A C 1
ATOM 2863 O O . VAL A 1 355 ? -9.359 -11.047 -17.969 1 94.31 355 VAL A O 1
ATOM 2866 N N . GLN A 1 356 ? -10.172 -9.578 -19.422 1 95.69 356 GLN A N 1
ATOM 2867 C CA . GLN A 1 356 ? -9.477 -8.461 -18.781 1 95.69 356 GLN A CA 1
ATOM 2868 C C . GLN A 1 356 ? -10.469 -7.406 -18.297 1 95.69 356 GLN A C 1
ATOM 2870 O O . GLN A 1 356 ? -11.461 -7.117 -18.969 1 95.69 356 GLN A O 1
ATOM 2875 N N . ARG A 1 357 ? -10.242 -6.926 -17.078 1 94.94 357 ARG A N 1
ATOM 2876 C CA . ARG A 1 357 ? -11.031 -5.832 -16.516 1 94.94 357 ARG A CA 1
ATOM 2877 C C . ARG A 1 357 ? -10.133 -4.672 -16.094 1 94.94 357 ARG A C 1
ATOM 2879 O O . ARG A 1 357 ? -9.031 -4.883 -15.594 1 94.94 357 ARG A O 1
ATOM 2886 N N . TYR A 1 358 ? -10.555 -3.498 -16.422 1 93.06 358 TYR A N 1
ATOM 2887 C CA . TYR A 1 358 ? -9.898 -2.26 -16.016 1 93.06 358 TYR A CA 1
ATOM 2888 C C . TYR A 1 358 ? -10.688 -1.55 -14.93 1 93.06 358 TYR A C 1
ATOM 2890 O O . TYR A 1 358 ? -11.781 -1.037 -15.18 1 93.06 358 TYR A O 1
ATOM 2898 N N . VAL A 1 359 ? -10.062 -1.58 -13.695 1 90.44 359 VAL A N 1
ATOM 2899 C CA . VAL A 1 359 ? -10.844 -1.133 -12.555 1 90.44 359 VAL A CA 1
ATOM 2900 C C . VAL A 1 359 ? -10.141 0.038 -11.867 1 90.44 359 VAL A C 1
ATOM 2902 O O . VAL A 1 359 ? -8.953 0.276 -12.102 1 90.44 359 VAL A O 1
ATOM 2905 N N . ASN A 1 360 ? -10.836 0.768 -11 1 85.56 360 ASN A N 1
ATOM 2906 C CA . ASN A 1 360 ? -10.352 1.898 -10.211 1 85.56 360 ASN A CA 1
ATOM 2907 C C . ASN A 1 360 ? -10.234 3.16 -11.062 1 85.56 360 ASN A C 1
ATOM 2909 O O . ASN A 1 360 ? -10.766 3.219 -12.172 1 85.56 360 ASN A O 1
ATOM 2913 N N . ASP A 1 361 ? -9.641 4.254 -10.609 1 80.88 361 ASP A N 1
ATOM 2914 C CA . ASP A 1 361 ? -9.594 5.559 -11.258 1 80.88 361 ASP A CA 1
ATOM 2915 C C . ASP A 1 361 ? -8.5 5.598 -12.328 1 80.88 361 ASP A C 1
ATOM 2917 O O . ASP A 1 361 ? -7.316 5.445 -12.023 1 80.88 361 ASP A O 1
ATOM 2921 N N . PRO A 1 362 ? -8.875 5.754 -13.594 1 84.5 362 PRO A N 1
ATOM 2922 C CA . PRO A 1 362 ? -7.902 5.734 -14.695 1 84.5 362 PRO A CA 1
ATOM 2923 C C . PRO A 1 362 ? -7.156 7.059 -14.852 1 84.5 362 PRO A C 1
ATOM 2925 O O . PRO A 1 362 ? -6.309 7.195 -15.734 1 84.5 362 PRO A O 1
ATOM 2928 N N . GLN A 1 363 ? -7.352 8.008 -13.977 1 83.69 363 GLN A N 1
ATOM 2929 C CA . GLN A 1 363 ? -6.691 9.305 -14.07 1 83.69 363 GLN A CA 1
ATOM 2930 C C . GLN A 1 363 ? -5.176 9.156 -13.977 1 83.69 363 GLN A C 1
ATOM 2932 O O . GLN A 1 363 ? -4.672 8.453 -13.102 1 83.69 363 GLN A O 1
ATOM 2937 N N . GLU A 1 364 ? -4.504 9.789 -14.891 1 87.06 364 GLU A N 1
ATOM 2938 C CA . GLU A 1 364 ? -3.043 9.75 -14.883 1 87.06 364 GLU A CA 1
ATOM 2939 C C . GLU A 1 364 ? -2.465 10.938 -14.117 1 87.06 364 GLU A C 1
ATOM 2941 O O . GLU A 1 364 ? -2.965 12.055 -14.227 1 87.06 364 GLU A O 1
ATOM 2946 N N . TYR A 1 365 ? -1.497 10.656 -13.328 1 86.19 365 TYR A N 1
ATOM 2947 C CA . TYR A 1 365 ? -0.815 11.688 -12.555 1 86.19 365 TYR A CA 1
ATOM 2948 C C . TYR A 1 365 ? 0.661 11.766 -12.93 1 86.19 365 TYR A C 1
ATOM 2950 O O . TYR A 1 365 ? 1.303 10.734 -13.156 1 86.19 365 TYR A O 1
ATOM 2958 N N . ILE A 1 366 ? 1.156 13.008 -12.945 1 84.75 366 ILE A N 1
ATOM 2959 C CA . ILE A 1 366 ? 2.572 13.211 -13.227 1 84.75 366 ILE A CA 1
ATOM 2960 C C . ILE A 1 366 ? 3.396 12.922 -11.977 1 84.75 366 ILE A C 1
ATOM 2962 O O . ILE A 1 366 ? 3.111 13.445 -10.898 1 84.75 366 ILE A O 1
ATOM 2966 N N . GLU A 1 367 ? 4.27 11.969 -12.094 1 81.5 367 GLU A N 1
ATOM 2967 C CA . GLU A 1 367 ? 5.094 11.586 -10.953 1 81.5 367 GLU A CA 1
ATOM 2968 C C . GLU A 1 367 ? 6.023 12.727 -10.539 1 81.5 367 GLU A C 1
ATOM 2970 O O . GLU A 1 367 ? 6.414 13.547 -11.375 1 81.5 367 GLU A O 1
ATOM 2975 N N . LYS A 1 368 ? 6.191 12.812 -9.188 1 74.44 368 LYS A N 1
ATOM 2976 C CA . LYS A 1 368 ? 7.098 13.836 -8.672 1 74.44 368 LYS A CA 1
ATOM 2977 C C . LYS A 1 368 ? 8.547 13.5 -9 1 74.44 368 LYS A C 1
ATOM 2979 O O . LYS A 1 368 ? 8.914 12.328 -9.094 1 74.44 368 LYS A O 1
ATOM 2984 N N . VAL A 1 369 ? 9.297 14.539 -9.195 1 67.62 369 VAL A N 1
ATOM 2985 C CA . VAL A 1 369 ? 10.734 14.375 -9.391 1 67.62 369 VAL A CA 1
ATOM 2986 C C . VAL A 1 369 ? 11.336 13.68 -8.164 1 67.62 369 VAL A C 1
ATOM 2988 O O . VAL A 1 369 ? 10.977 14 -7.027 1 67.62 369 VAL A O 1
ATOM 2991 N N . PRO A 1 370 ? 12.078 12.555 -8.422 1 69.06 370 PRO A N 1
ATOM 2992 C CA . PRO A 1 370 ? 12.93 12.164 -9.555 1 69.06 370 PRO A CA 1
ATOM 2993 C C . PRO A 1 370 ? 12.289 11.086 -10.422 1 69.06 370 PRO A C 1
ATOM 2995 O O . PRO A 1 370 ? 12.844 10.727 -11.461 1 69.06 370 PRO A O 1
ATOM 2998 N N . LYS A 1 371 ? 11.148 10.664 -10.062 1 73.69 371 LYS A N 1
ATOM 2999 C CA . LYS A 1 371 ? 10.523 9.664 -10.93 1 73.69 371 LYS A CA 1
ATOM 3000 C C . LYS A 1 371 ? 9.977 10.305 -12.203 1 73.69 371 LYS A C 1
ATOM 3002 O O . LYS A 1 371 ? 9.516 11.453 -12.18 1 73.69 371 LYS A O 1
ATOM 3007 N N . LYS A 1 372 ? 10.305 9.625 -13.258 1 77 372 LYS A N 1
ATOM 3008 C CA . LYS A 1 372 ? 9.82 10.125 -14.547 1 77 372 LYS A CA 1
ATOM 3009 C C . LYS A 1 372 ? 8.617 9.336 -15.031 1 77 372 LYS A C 1
ATOM 3011 O O . LYS A 1 372 ? 8.477 8.148 -14.719 1 77 372 LYS A O 1
ATOM 3016 N N . GLY A 1 373 ? 7.707 10.078 -15.547 1 82 373 GLY A N 1
ATOM 3017 C CA . GLY A 1 373 ? 6.574 9.406 -16.172 1 82 373 GLY A CA 1
ATOM 3018 C C . GLY A 1 373 ? 5.262 9.664 -15.461 1 82 373 GLY A C 1
ATOM 3019 O O . GLY A 1 373 ? 5.121 10.664 -14.75 1 82 373 GLY A O 1
ATOM 3020 N N . THR A 1 374 ? 4.285 8.922 -15.805 1 86.81 374 THR A N 1
ATOM 3021 C CA . THR A 1 374 ? 2.953 9.078 -15.234 1 86.81 374 THR A CA 1
ATOM 3022 C C . THR A 1 374 ? 2.549 7.836 -14.445 1 86.81 374 THR A C 1
ATOM 3024 O O . THR A 1 374 ? 3.062 6.742 -14.695 1 86.81 374 THR A O 1
ATOM 3027 N N . CYS A 1 375 ? 1.878 8.023 -13.445 1 87.75 375 CYS A N 1
ATOM 3028 C CA . CYS A 1 375 ? 1.332 6.93 -12.641 1 87.75 375 CYS A CA 1
ATOM 3029 C C . CYS A 1 375 ? -0.184 7.043 -12.531 1 87.75 375 CYS A C 1
ATOM 3031 O O . CYS A 1 375 ? -0.75 8.117 -12.758 1 87.75 375 CYS A O 1
ATOM 3033 N N . THR A 1 376 ? -0.858 5.98 -12.406 1 88.81 376 THR A N 1
ATOM 3034 C CA . THR A 1 376 ? -2.309 5.934 -12.258 1 88.81 376 THR A CA 1
ATOM 3035 C C . THR A 1 376 ? -2.701 5.031 -11.094 1 88.81 376 THR A C 1
ATOM 3037 O O . THR A 1 376 ? -1.882 4.25 -10.602 1 88.81 376 THR A O 1
ATOM 3040 N N . PHE A 1 377 ? -3.904 5.215 -10.641 1 86.69 377 PHE A N 1
ATOM 3041 C CA . PHE A 1 377 ? -4.414 4.355 -9.578 1 86.69 377 PHE A CA 1
ATOM 3042 C C . PHE A 1 377 ? -5.207 3.189 -10.164 1 86.69 377 PHE A C 1
ATOM 3044 O O . PHE A 1 377 ? -5.629 2.291 -9.43 1 86.69 377 PHE A O 1
ATOM 3051 N N . ALA A 1 378 ? -5.301 3.191 -11.43 1 90.56 378 ALA A N 1
ATOM 3052 C CA . ALA A 1 378 ? -6.039 2.125 -12.102 1 90.56 378 ALA A CA 1
ATOM 3053 C C . ALA A 1 378 ? -5.285 0.801 -12.016 1 90.56 378 ALA A C 1
ATOM 3055 O O . ALA A 1 378 ? -4.062 0.783 -11.867 1 90.56 378 ALA A O 1
ATOM 3056 N N . VAL A 1 379 ? -6.07 -0.265 -12.055 1 94.81 379 VAL A N 1
ATOM 3057 C CA . VAL A 1 379 ? -5.516 -1.608 -11.945 1 94.81 379 VAL A CA 1
ATOM 3058 C C . VAL A 1 379 ? -6.051 -2.484 -13.078 1 94.81 379 VAL A C 1
ATOM 3060 O O . VAL A 1 379 ? -7.25 -2.473 -13.359 1 94.81 379 VAL A O 1
ATOM 3063 N N . ASN A 1 380 ? -5.145 -3.152 -13.75 1 97.19 380 ASN A N 1
ATOM 3064 C CA . ASN A 1 380 ? -5.535 -4.16 -14.734 1 97.19 380 ASN A CA 1
ATOM 3065 C C . ASN A 1 380 ? -5.688 -5.535 -14.086 1 97.19 380 ASN A C 1
ATOM 3067 O O . ASN A 1 380 ? -4.785 -6.004 -13.391 1 97.19 380 ASN A O 1
ATOM 3071 N N . VAL A 1 381 ? -6.84 -6.133 -14.266 1 97.31 381 VAL A N 1
ATOM 3072 C CA . VAL A 1 381 ? -7.094 -7.469 -13.742 1 97.31 381 VAL A CA 1
ATOM 3073 C C . VAL A 1 381 ? -7.312 -8.445 -14.898 1 97.31 381 VAL A C 1
ATOM 3075 O O . VAL A 1 381 ? -8.242 -8.281 -15.688 1 97.31 381 VAL A O 1
ATOM 3078 N N . MET A 1 382 ? -6.449 -9.414 -14.992 1 96.94 382 MET A N 1
ATOM 3079 C CA . MET A 1 382 ? -6.559 -10.445 -16.016 1 96.94 382 MET A CA 1
ATOM 3080 C C . MET A 1 382 ? -6.887 -11.797 -15.406 1 96.94 382 MET A C 1
ATOM 3082 O O . MET A 1 382 ? -6.328 -12.164 -14.367 1 96.94 382 MET A O 1
ATOM 3086 N N . ARG A 1 383 ? -7.824 -12.492 -16.031 1 95.62 383 ARG A N 1
ATOM 3087 C CA . ARG A 1 383 ? -8.211 -13.836 -15.609 1 95.62 383 ARG A CA 1
ATOM 3088 C C . ARG A 1 383 ? -8.148 -14.82 -16.781 1 95.62 383 ARG A C 1
ATOM 3090 O O . ARG A 1 383 ? -8.555 -14.492 -17.891 1 95.62 383 ARG A O 1
ATOM 3097 N N . SER A 1 384 ? -7.574 -15.906 -16.469 1 95.69 384 SER A N 1
ATOM 3098 C CA . SER A 1 384 ? -7.523 -16.938 -17.5 1 95.69 384 SER A CA 1
ATOM 3099 C C . SER A 1 384 ? -8.805 -17.766 -17.516 1 95.69 384 SER A C 1
ATOM 3101 O O . SER A 1 384 ? -9.297 -18.172 -16.453 1 95.69 384 SER A O 1
ATOM 3103 N N . LEU A 1 385 ? -9.328 -18.016 -18.672 1 93.31 385 LEU A N 1
ATOM 3104 C CA . LEU A 1 385 ? -10.531 -18.828 -18.781 1 93.31 385 LEU A CA 1
ATOM 3105 C C . LEU A 1 385 ? -10.18 -20.297 -18.906 1 93.31 385 LEU A C 1
ATOM 3107 O O . LEU A 1 385 ? -11.023 -21.172 -18.656 1 93.31 385 LEU A O 1
ATOM 3111 N N . TRP A 1 386 ? -8.93 -20.609 -19.328 1 92.56 386 TRP A N 1
ATOM 3112 C CA . TRP A 1 386 ? -8.469 -22 -19.391 1 92.56 386 TRP A CA 1
ATOM 3113 C C . TRP A 1 386 ? -8.219 -22.547 -17.984 1 92.56 386 TRP A C 1
ATOM 3115 O O . TRP A 1 386 ? -8.523 -23.703 -17.703 1 92.56 386 TRP A O 1
ATOM 3125 N N . TRP A 1 387 ? -7.586 -21.812 -17.219 1 94.38 387 TRP A N 1
ATOM 3126 C CA . TRP A 1 387 ? -7.316 -22.141 -15.828 1 94.38 387 TRP A CA 1
ATOM 3127 C C . TRP A 1 387 ? -8.078 -21.203 -14.891 1 94.38 387 TRP A C 1
ATOM 3129 O O . TRP A 1 387 ? -7.547 -20.188 -14.445 1 94.38 387 TRP A O 1
ATOM 3139 N N . PRO A 1 388 ? -9.242 -21.781 -14.562 1 91.12 388 PRO A N 1
ATOM 3140 C CA . PRO A 1 388 ? -10.031 -20.922 -13.672 1 91.12 388 PRO A CA 1
ATOM 3141 C C . PRO A 1 388 ? -9.359 -20.688 -12.328 1 91.12 388 PRO A C 1
ATOM 3143 O O . PRO A 1 388 ? -8.859 -21.625 -11.703 1 91.12 388 PRO A O 1
ATOM 3146 N N . GLY A 1 389 ? -8.938 -19.719 -11.93 1 94.12 389 GLY A N 1
ATOM 3147 C CA . GLY A 1 389 ? -8.32 -19.375 -10.664 1 94.12 389 GLY A CA 1
ATOM 3148 C C . GLY A 1 389 ? -7.125 -18.438 -10.812 1 94.12 389 GLY A C 1
ATOM 3149 O O . GLY A 1 389 ? -6.672 -17.844 -9.828 1 94.12 389 GLY A O 1
ATOM 3150 N N . VAL A 1 390 ? -6.621 -18.547 -12.031 1 97.06 390 VAL A N 1
ATOM 3151 C CA . VAL A 1 390 ? -5.457 -17.703 -12.273 1 97.06 390 VAL A CA 1
ATOM 3152 C C . VAL A 1 390 ? -5.891 -16.234 -12.359 1 97.06 390 VAL A C 1
ATOM 3154 O O . VAL A 1 390 ? -6.816 -15.898 -13.102 1 97.06 390 VAL A O 1
ATOM 3157 N N . ILE A 1 391 ? -5.262 -15.445 -11.641 1 96.94 391 ILE A N 1
ATOM 3158 C CA . ILE A 1 391 ? -5.543 -14.016 -11.625 1 96.94 391 ILE A CA 1
ATOM 3159 C C . ILE A 1 391 ? -4.234 -13.227 -11.711 1 96.94 391 ILE A C 1
ATOM 3161 O O . ILE A 1 391 ? -3.285 -13.508 -10.977 1 96.94 391 ILE A O 1
ATOM 3165 N N . ILE A 1 392 ? -4.191 -12.359 -12.594 1 97.56 392 ILE A N 1
ATOM 3166 C CA . ILE A 1 392 ? -3.045 -11.469 -12.734 1 97.56 392 ILE A CA 1
ATOM 3167 C C . ILE A 1 392 ? -3.484 -10.023 -12.516 1 97.56 392 ILE A C 1
ATOM 3169 O O . ILE A 1 392 ? -4.445 -9.555 -13.141 1 97.56 392 ILE A O 1
ATOM 3173 N N . VAL A 1 393 ? -2.883 -9.367 -11.586 1 97.31 393 VAL A N 1
ATOM 3174 C CA . VAL A 1 393 ? -3.193 -7.969 -11.289 1 97.31 393 VAL A CA 1
ATOM 3175 C C . VAL A 1 393 ? -1.966 -7.102 -11.555 1 97.31 393 VAL A C 1
ATOM 3177 O O . VAL A 1 393 ? -0.846 -7.473 -11.195 1 97.31 393 VAL A O 1
ATOM 3180 N N . GLN A 1 394 ? -2.221 -6.031 -12.211 1 96.69 394 GLN A N 1
ATOM 3181 C CA . GLN A 1 394 ? -1.106 -5.156 -12.562 1 96.69 394 GLN A CA 1
ATOM 3182 C C . GLN A 1 394 ? -1.438 -3.695 -12.273 1 96.69 394 GLN A C 1
ATOM 3184 O O . GLN A 1 394 ? -2.549 -3.24 -12.562 1 96.69 394 GLN A O 1
ATOM 3189 N N . GLN A 1 395 ? -0.563 -2.986 -11.617 1 94.25 395 GLN A N 1
ATOM 3190 C CA . GLN A 1 395 ? -0.651 -1.55 -11.375 1 94.25 395 GLN A CA 1
ATOM 3191 C C . GLN A 1 395 ? 0.707 -0.877 -11.555 1 94.25 395 GLN A C 1
ATOM 3193 O O . GLN A 1 395 ? 1.674 -1.228 -10.875 1 94.25 395 GLN A O 1
ATOM 3198 N N . ASN A 1 396 ? 0.729 0.069 -12.484 1 90.62 396 ASN A N 1
ATOM 3199 C CA . ASN A 1 396 ? 1.959 0.794 -12.789 1 90.62 396 ASN A CA 1
ATOM 3200 C C . ASN A 1 396 ? 3.115 -0.159 -13.078 1 90.62 396 ASN A C 1
ATOM 3202 O O . ASN A 1 396 ? 3.027 -0.992 -13.977 1 90.62 396 ASN A O 1
ATOM 3206 N N . GLU A 1 397 ? 4.113 -0.253 -12.359 1 88.06 397 GLU A N 1
ATOM 3207 C CA . GLU A 1 397 ? 5.27 -1.083 -12.688 1 88.06 397 GLU A CA 1
ATOM 3208 C C . GLU A 1 397 ? 5.207 -2.426 -11.961 1 88.06 397 GLU A C 1
ATOM 3210 O O . GLU A 1 397 ? 6.051 -3.297 -12.188 1 88.06 397 GLU A O 1
ATOM 3215 N N . LYS A 1 398 ? 4.156 -2.637 -11.227 1 91.12 398 LYS A N 1
ATOM 3216 C CA . LYS A 1 398 ? 4.039 -3.867 -10.453 1 91.12 398 LYS A CA 1
ATOM 3217 C C . LYS A 1 398 ? 2.957 -4.777 -11.023 1 91.12 398 LYS A C 1
ATOM 3219 O O . LYS A 1 398 ? 1.886 -4.309 -11.414 1 91.12 398 LYS A O 1
ATOM 3224 N N . TRP A 1 399 ? 3.242 -6.027 -11.203 1 93.81 399 TRP A N 1
ATOM 3225 C CA . TRP A 1 399 ? 2.23 -7.016 -11.57 1 93.81 399 TRP A CA 1
ATOM 3226 C C . TRP A 1 399 ? 2.402 -8.297 -10.766 1 93.81 399 TRP A C 1
ATOM 3228 O O . TRP A 1 399 ? 3.525 -8.68 -10.43 1 93.81 399 TRP A O 1
ATOM 3238 N N . LEU A 1 400 ? 1.34 -8.867 -10.406 1 94.94 400 LEU A N 1
ATOM 3239 C CA . LEU A 1 400 ? 1.287 -10.031 -9.531 1 94.94 400 LEU A CA 1
ATOM 3240 C C . LEU A 1 400 ? 0.548 -11.188 -10.195 1 94.94 400 LEU A C 1
ATOM 3242 O O . LEU A 1 400 ? -0.471 -10.977 -10.859 1 94.94 400 LEU A O 1
ATOM 3246 N N . HIS A 1 401 ? 1.179 -12.352 -10.164 1 96.25 401 HIS A N 1
ATOM 3247 C CA . HIS A 1 401 ? 0.547 -13.602 -10.586 1 96.25 401 HIS A CA 1
ATOM 3248 C C . HIS A 1 401 ? 0.056 -14.406 -9.391 1 96.25 401 HIS A C 1
ATOM 3250 O O . HIS A 1 401 ? 0.84 -14.742 -8.5 1 96.25 401 HIS A O 1
ATOM 3256 N N . PHE A 1 402 ? -1.214 -14.641 -9.352 1 96.5 402 PHE A N 1
ATOM 3257 C CA . PHE A 1 402 ? -1.81 -15.328 -8.211 1 96.5 402 PHE A CA 1
ATOM 3258 C C . PHE A 1 402 ? -2.789 -16.391 -8.68 1 96.5 402 PHE A C 1
ATOM 3260 O O . PHE A 1 402 ? -3.496 -16.203 -9.672 1 96.5 402 PHE A O 1
ATOM 3267 N N . TYR A 1 403 ? -2.75 -17.547 -7.996 1 97.5 403 TYR A N 1
ATOM 3268 C CA . TYR A 1 403 ? -3.693 -18.609 -8.312 1 97.5 403 TYR A CA 1
ATOM 3269 C C . TYR A 1 403 ? -4.562 -18.938 -7.105 1 97.5 403 TYR A C 1
ATOM 3271 O O . TYR A 1 403 ? -4.059 -19.094 -5.992 1 97.5 403 TYR A O 1
ATOM 3279 N N . MET A 1 404 ? -5.812 -19.016 -7.266 1 96.38 404 MET A N 1
ATOM 3280 C CA . MET A 1 404 ? -6.762 -19.484 -6.258 1 96.38 404 MET A CA 1
ATOM 3281 C C . MET A 1 404 ? -7.867 -20.312 -6.898 1 96.38 404 MET A C 1
ATOM 3283 O O . MET A 1 404 ? -8.727 -19.781 -7.602 1 96.38 404 MET A O 1
ATOM 3287 N N . GLY A 1 405 ? -7.828 -21.562 -6.672 1 94.88 405 GLY A N 1
ATOM 3288 C CA . GLY A 1 405 ? -8.812 -22.438 -7.281 1 94.88 405 GLY A CA 1
ATOM 3289 C C . GLY A 1 405 ? -8.562 -23.906 -6.984 1 94.88 405 GLY A C 1
ATOM 3290 O O . GLY A 1 405 ? -7.879 -24.25 -6.016 1 94.88 405 GLY A O 1
ATOM 3291 N N . ASN A 1 406 ? -9.141 -24.797 -7.809 1 94 406 ASN A N 1
ATOM 3292 C CA . ASN A 1 406 ? -9.062 -26.234 -7.566 1 94 406 ASN A CA 1
ATOM 3293 C C . ASN A 1 406 ? -7.902 -26.859 -8.328 1 94 406 ASN A C 1
ATOM 3295 O O . ASN A 1 406 ? -7.645 -28.062 -8.188 1 94 406 ASN A O 1
ATOM 3299 N N . GLY A 1 407 ? -7.215 -26.172 -9.109 1 93.69 407 GLY A N 1
ATOM 3300 C CA . GLY A 1 407 ? -6.051 -26.672 -9.82 1 93.69 407 GLY A CA 1
ATOM 3301 C C . GLY A 1 407 ? -6.406 -27.406 -11.102 1 93.69 407 GLY A C 1
ATOM 3302 O O . GLY A 1 407 ? -5.566 -28.094 -11.68 1 93.69 407 GLY A O 1
ATOM 3303 N N . LEU A 1 408 ? -7.648 -27.281 -11.578 1 92.06 408 LEU A N 1
ATOM 3304 C CA . LEU A 1 408 ? -8.094 -28.016 -12.75 1 92.06 408 LEU A CA 1
ATOM 3305 C C . LEU A 1 408 ? -8.344 -27.062 -13.922 1 92.06 408 LEU A C 1
ATOM 3307 O O . LEU A 1 408 ? -8.789 -25.938 -13.727 1 92.06 408 LEU A O 1
ATOM 3311 N N . LYS A 1 409 ? -7.957 -27.594 -15.078 1 91.12 409 LYS A N 1
ATOM 3312 C CA . LYS A 1 409 ? -8.234 -26.875 -16.328 1 91.12 409 LYS A CA 1
ATOM 3313 C C . LYS A 1 409 ? -9.711 -26.984 -16.703 1 91.12 409 LYS A C 1
ATOM 3315 O O . LYS A 1 409 ? -10.398 -27.906 -16.266 1 91.12 409 LYS A O 1
ATOM 3320 N N . VAL A 1 410 ? -10.234 -25.938 -17.391 1 86.75 410 VAL A N 1
ATOM 3321 C CA . VAL A 1 410 ? -11.633 -25.922 -17.797 1 86.75 410 VAL A CA 1
ATOM 3322 C C . VAL A 1 410 ? -11.922 -27.125 -18.703 1 86.75 410 VAL A C 1
ATOM 3324 O O . VAL A 1 410 ? -11.086 -27.516 -19.516 1 86.75 410 VAL A O 1
ATOM 3327 N N . GLU A 1 411 ? -13.117 -27.734 -18.375 1 74.19 411 GLU A N 1
ATOM 3328 C CA . GLU A 1 411 ? -13.531 -28.906 -19.125 1 74.19 411 GLU A CA 1
ATOM 3329 C C . GLU A 1 411 ? -14.258 -28.5 -20.406 1 74.19 411 GLU A C 1
ATOM 3331 O O . GLU A 1 411 ? -15.18 -27.688 -20.375 1 74.19 411 GLU A O 1
ATOM 3336 N N . ILE A 1 412 ? -13.633 -28.594 -21.516 1 65.75 412 ILE A N 1
ATOM 3337 C CA . ILE A 1 412 ? -14.367 -28.312 -22.75 1 65.75 412 ILE A CA 1
ATOM 3338 C C . ILE A 1 412 ? -15.539 -29.281 -22.891 1 65.75 412 ILE A C 1
ATOM 3340 O O . ILE A 1 412 ? -16.672 -28.859 -23.156 1 65.75 412 ILE A O 1
ATOM 3344 N N . GLU A 1 413 ? -15.234 -30.547 -23.281 1 57.28 413 GLU A N 1
ATOM 3345 C CA . GLU A 1 413 ? -16.266 -31.516 -23.656 1 57.28 413 GLU A CA 1
ATOM 3346 C C . GLU A 1 413 ? -16.766 -32.281 -22.438 1 57.28 413 GLU A C 1
ATOM 3348 O O . GLU A 1 413 ? -15.961 -32.875 -21.688 1 57.28 413 GLU A O 1
ATOM 3353 N N . ARG A 1 414 ? -17.688 -31.656 -21.688 1 48.81 414 ARG A N 1
ATOM 3354 C CA . ARG A 1 414 ? -18.266 -32.562 -20.703 1 48.81 414 ARG A CA 1
ATOM 3355 C C . ARG A 1 414 ? -18.391 -33.969 -21.266 1 48.81 414 ARG A C 1
ATOM 3357 O O . ARG A 1 414 ? -19.125 -34.188 -22.234 1 48.81 414 ARG A O 1
ATOM 3364 N N . ILE A 1 415 ? -17.344 -34.5 -21.547 1 45.03 415 ILE A N 1
ATOM 3365 C CA . ILE A 1 415 ? -17.625 -35.875 -21.953 1 45.03 415 ILE A CA 1
ATOM 3366 C C . ILE A 1 415 ? -18.547 -36.531 -20.922 1 45.03 415 ILE A C 1
ATOM 3368 O O . ILE A 1 415 ? -18.172 -36.688 -19.766 1 45.03 415 ILE A O 1
ATOM 3372 N N . TYR A 1 416 ? -19.812 -36.281 -21.047 1 41.47 416 TYR A N 1
ATOM 3373 C CA . TYR A 1 416 ? -20.688 -37.125 -20.25 1 41.47 416 TYR A CA 1
ATOM 3374 C C . TYR A 1 416 ? -20.25 -38.594 -20.328 1 41.47 416 TYR A C 1
ATOM 3376 O O . TYR A 1 416 ? -19.938 -39.094 -21.406 1 41.47 416 TYR A O 1
ATOM 3384 N N . PRO A 1 417 ? -19.5 -38.969 -19.406 1 41.84 417 PRO A N 1
ATOM 3385 C CA . PRO A 1 417 ? -19.203 -40.406 -19.5 1 41.84 417 PRO A CA 1
ATOM 3386 C C . PRO A 1 417 ? -20.281 -41.188 -20.281 1 41.84 417 PRO A C 1
ATOM 3388 O O . PRO A 1 417 ? -21.453 -40.844 -20.203 1 41.84 417 PRO A O 1
ATOM 3391 N N . ILE A 1 418 ? -20.016 -41.594 -21.438 1 40.28 418 ILE A N 1
ATOM 3392 C CA . ILE A 1 418 ? -20.906 -42.562 -22.109 1 40.28 418 ILE A CA 1
ATOM 3393 C C . ILE A 1 418 ? -21.469 -43.531 -21.094 1 40.28 418 ILE A C 1
ATOM 3395 O O . ILE A 1 418 ? -20.703 -44.156 -20.328 1 40.28 418 ILE A O 1
ATOM 3399 N N . TYR A 1 419 ? -22.641 -43.219 -20.578 1 37.91 419 TYR A N 1
ATOM 3400 C CA . TYR A 1 419 ? -23.25 -44.25 -19.734 1 37.91 419 TYR A CA 1
ATOM 3401 C C . TYR A 1 419 ? -22.828 -45.656 -20.156 1 37.91 419 TYR A C 1
ATOM 3403 O O . TYR A 1 419 ? -22.797 -45.938 -21.359 1 37.91 419 TYR A O 1
ATOM 3411 N N . PRO A 1 420 ? -21.859 -46.219 -19.453 1 41.84 420 PRO A N 1
ATOM 3412 C CA . PRO A 1 420 ? -21.641 -47.594 -19.938 1 41.84 420 PRO A CA 1
ATOM 3413 C C . PRO A 1 420 ? -22.906 -48.219 -20.531 1 41.84 420 PRO A C 1
ATOM 3415 O O . PRO A 1 420 ? -24.016 -47.812 -20.172 1 41.84 420 PRO A O 1
ATOM 3418 N N . PRO A 1 421 ? -22.906 -48.625 -21.766 1 39.47 421 PRO A N 1
ATOM 3419 C CA . PRO A 1 421 ? -24.141 -49.219 -22.25 1 39.47 421 PRO A CA 1
ATOM 3420 C C . PRO A 1 421 ? -24.906 -50 -21.156 1 39.47 421 PRO A C 1
ATOM 3422 O O . PRO A 1 421 ? -24.328 -50.344 -20.125 1 39.47 421 PRO A O 1
ATOM 3425 N N . VAL A 1 422 ? -26.172 -49.938 -21.141 1 40.38 422 VAL A N 1
ATOM 3426 C CA . VAL A 1 422 ? -27 -50.656 -20.188 1 40.38 422 VAL A CA 1
ATOM 3427 C C . VAL A 1 422 ? -26.359 -52.031 -19.906 1 40.38 422 VAL A C 1
ATOM 3429 O O . VAL A 1 422 ? -26 -52.75 -20.828 1 40.38 422 VAL A O 1
ATOM 3432 N N . ILE A 1 423 ? -25.484 -52.031 -18.859 1 42.78 423 ILE A N 1
ATOM 3433 C CA . ILE A 1 423 ? -25.031 -53.375 -18.5 1 42.78 423 ILE A CA 1
ATOM 3434 C C . ILE A 1 423 ? -26.109 -54.375 -18.875 1 42.78 423 ILE A C 1
ATOM 3436 O O . ILE A 1 423 ? -27.25 -54.281 -18.422 1 42.78 423 ILE A O 1
ATOM 3440 N N . LYS A 1 424 ? -26.031 -54.781 -20.094 1 43.22 424 LYS A N 1
ATOM 3441 C CA . LYS A 1 424 ? -26.984 -55.844 -20.484 1 43.22 424 LYS A CA 1
ATOM 3442 C C . LYS A 1 424 ? -27.312 -56.719 -19.297 1 43.22 424 LYS A C 1
ATOM 3444 O O . LYS A 1 424 ? -26.469 -56.969 -18.438 1 43.22 424 LYS A O 1
ATOM 3449 N N . ASP A 1 425 ? -28.562 -56.656 -18.797 1 39.94 425 ASP A N 1
ATOM 3450 C CA . ASP A 1 425 ? -29.062 -57.531 -17.719 1 39.94 425 ASP A CA 1
ATOM 3451 C C . ASP A 1 425 ? -28.359 -58.875 -17.734 1 39.94 425 ASP A C 1
ATOM 3453 O O . ASP A 1 425 ? -28.062 -59.406 -18.797 1 39.94 425 ASP A O 1
ATOM 3457 N N . GLU A 1 426 ? -27.359 -59.031 -16.766 1 44 426 GLU A N 1
ATOM 3458 C CA . GLU A 1 426 ? -26.812 -60.375 -16.703 1 44 426 GLU A CA 1
ATOM 3459 C C . GLU A 1 426 ? -27.828 -61.406 -17.172 1 44 426 GLU A C 1
ATOM 3461 O O . GLU A 1 426 ? -29.016 -61.312 -16.828 1 44 426 GLU A O 1
ATOM 3466 N N . PRO A 1 427 ? -27.703 -61.969 -18.344 1 42.09 427 PRO A N 1
ATOM 3467 C CA . PRO A 1 427 ? -28.719 -62.969 -18.688 1 42.09 427 PRO A CA 1
ATOM 3468 C C . PRO A 1 427 ? -29.172 -63.781 -17.484 1 42.09 427 PRO A C 1
ATOM 3470 O O . PRO A 1 427 ? -28.453 -63.875 -16.484 1 42.09 427 PRO A O 1
ATOM 3473 N N . VAL A 1 428 ? -30.406 -63.844 -17.219 1 42.28 428 VAL A N 1
ATOM 3474 C CA . VAL A 1 428 ? -30.938 -64.688 -16.141 1 42.28 428 VAL A CA 1
ATOM 3475 C C . VAL A 1 428 ? -30.047 -65.938 -15.953 1 42.28 428 VAL A C 1
ATOM 3477 O O . VAL A 1 428 ? -29.641 -66.562 -16.922 1 42.28 428 VAL A O 1
ATOM 3480 N N . ASP A 1 429 ? -29.094 -65.75 -14.875 1 40.44 429 ASP A N 1
ATOM 3481 C CA . ASP A 1 429 ? -28.266 -66.938 -14.586 1 40.44 429 ASP A CA 1
ATOM 3482 C C . ASP A 1 429 ? -28.969 -68.188 -15.008 1 40.44 429 ASP A C 1
ATOM 3484 O O . ASP A 1 429 ? -30.109 -68.438 -14.641 1 40.44 429 ASP A O 1
ATOM 3488 N N . ARG A 1 430 ? -28.734 -68.5 -16.25 1 42 430 ARG A N 1
ATOM 3489 C CA . ARG A 1 430 ? -29.328 -69.812 -16.656 1 42 430 ARG A CA 1
ATOM 3490 C C . ARG A 1 430 ? -29.266 -70.812 -15.508 1 42 430 ARG A C 1
ATOM 3492 O O . ARG A 1 430 ? -28.391 -70.688 -14.641 1 42 430 ARG A O 1
ATOM 3499 N N . GLN A 1 431 ? -30.359 -71.438 -15.062 1 39.59 431 GLN A N 1
ATOM 3500 C CA . GLN A 1 431 ? -30.453 -72.438 -14.047 1 39.59 431 GLN A CA 1
ATOM 3501 C C . GLN A 1 431 ? -29.219 -73.312 -14.031 1 39.59 431 GLN A C 1
ATOM 3503 O O . GLN A 1 431 ? -28.906 -74 -15.023 1 39.59 431 GLN A O 1
ATOM 3508 N N . GLU A 1 432 ? -28.062 -72.688 -13.406 1 40.94 432 GLU A N 1
ATOM 3509 C CA . GLU A 1 432 ? -26.859 -73.562 -13.266 1 40.94 432 GLU A CA 1
ATOM 3510 C C . GLU A 1 432 ? -27.234 -75 -12.961 1 40.94 432 GLU A C 1
ATOM 3512 O O . GLU A 1 432 ? -27.969 -75.25 -12.008 1 40.94 432 GLU A O 1
ATOM 3517 N N . PHE A 1 433 ? -27.484 -75.812 -13.922 1 38.19 433 PHE A N 1
ATOM 3518 C CA . PHE A 1 433 ? -27.734 -77.188 -13.664 1 38.19 433 PHE A CA 1
ATOM 3519 C C . PHE A 1 433 ? -26.672 -77.812 -12.734 1 38.19 433 PHE A C 1
ATOM 3521 O O . PHE A 1 433 ? -25.516 -77.375 -12.805 1 38.19 433 PHE A O 1
ATOM 3528 N N . ALA A 1 434 ? -27.078 -78.188 -11.5 1 38.97 434 ALA A N 1
ATOM 3529 C CA . ALA A 1 434 ? -26.312 -78.812 -10.445 1 38.97 434 ALA A CA 1
ATOM 3530 C C . ALA A 1 434 ? -25.188 -79.688 -11.031 1 38.97 434 ALA A C 1
ATOM 3532 O O . ALA A 1 434 ? -25.422 -80.5 -11.93 1 38.97 434 ALA A O 1
ATOM 3533 N N . GLU A 1 435 ? -23.984 -79 -11.188 1 39.34 435 GLU A N 1
ATOM 3534 C CA . GLU A 1 435 ? -22.875 -79.812 -11.695 1 39.34 435 GLU A CA 1
ATOM 3535 C C . GLU A 1 435 ? -22.891 -81.188 -11.125 1 39.34 435 GLU A C 1
ATOM 3537 O O . GLU A 1 435 ? -23.141 -81.438 -9.938 1 39.34 435 GLU A O 1
ATOM 3542 N N . PRO A 1 436 ? -23.078 -82.25 -11.852 1 39.75 436 PRO A N 1
ATOM 3543 C CA . PRO A 1 436 ? -23.141 -83.625 -11.312 1 39.75 436 PRO A CA 1
ATOM 3544 C C . PRO A 1 436 ? -21.953 -83.938 -10.414 1 39.75 436 PRO A C 1
ATOM 3546 O O . PRO A 1 436 ? -20.828 -83.562 -10.703 1 39.75 436 PRO A O 1
ATOM 3549 N N . TYR A 1 437 ? -22.078 -83.812 -9.008 1 35.12 437 TYR A N 1
ATOM 3550 C CA . TYR A 1 437 ? -21.125 -84.188 -7.992 1 35.12 437 TYR A CA 1
ATOM 3551 C C . TYR A 1 437 ? -20.359 -85.438 -8.445 1 35.12 437 TYR A C 1
ATOM 3553 O O . TYR A 1 437 ? -20.969 -86.5 -8.727 1 35.12 437 TYR A O 1
ATOM 3561 N N . PRO A 1 438 ? -19.203 -85.188 -9.195 1 35.38 438 PRO A N 1
ATOM 3562 C CA . PRO A 1 438 ? -18.5 -86.438 -9.547 1 35.38 438 PRO A CA 1
ATOM 3563 C C . PRO A 1 438 ? -18.297 -87.375 -8.344 1 35.38 438 PRO A C 1
ATOM 3565 O O . PRO A 1 438 ? -18.234 -86.875 -7.207 1 35.38 438 PRO A O 1
ATOM 3568 N N . GLU A 1 439 ? -18.625 -88.562 -8.328 1 33.09 439 GLU A N 1
ATOM 3569 C CA . GLU A 1 439 ? -18.531 -89.625 -7.371 1 33.09 439 GLU A CA 1
ATOM 3570 C C . GLU A 1 439 ? -17.109 -89.75 -6.812 1 33.09 439 GLU A C 1
ATOM 3572 O O . GLU A 1 439 ? -16.156 -90 -7.559 1 33.09 439 GLU A O 1
ATOM 3577 N N . THR A 1 440 ? -16.719 -88.75 -5.883 1 33.28 440 THR A N 1
ATOM 3578 C CA . THR A 1 440 ? -15.422 -88.812 -5.215 1 33.28 440 THR A CA 1
ATOM 3579 C C . THR A 1 440 ? -15.062 -90.25 -4.852 1 33.28 440 THR A C 1
ATOM 3581 O O . THR A 1 440 ? -15.844 -90.938 -4.207 1 33.28 440 THR A O 1
ATOM 3584 N N . LYS A 1 441 ? -14.094 -90.75 -5.566 1 35.31 441 LYS A N 1
ATOM 3585 C CA . LYS A 1 441 ? -13.562 -92.125 -5.352 1 35.31 441 LYS A CA 1
ATOM 3586 C C . LYS A 1 441 ? -13.062 -92.25 -3.92 1 35.31 441 LYS A C 1
ATOM 3588 O O . LYS A 1 441 ? -12.586 -91.312 -3.305 1 35.31 441 LYS A O 1
ATOM 3593 N N . PRO A 1 442 ? -13.211 -93.438 -3.293 1 33.84 442 PRO A N 1
ATOM 3594 C CA . PRO A 1 442 ? -12.984 -93.875 -1.908 1 33.84 442 PRO A CA 1
ATOM 3595 C C . PRO A 1 442 ? -11.555 -93.625 -1.44 1 33.84 442 PRO A C 1
ATOM 3597 O O . PRO A 1 442 ? -10.602 -94 -2.148 1 33.84 442 PRO A O 1
ATOM 3600 N N . GLU A 1 443 ? -11.281 -92.562 -0.736 1 31.88 443 GLU A N 1
ATOM 3601 C CA . GLU A 1 443 ? -9.984 -92.188 -0.136 1 31.88 443 GLU A CA 1
ATOM 3602 C C . GLU A 1 443 ? -9.383 -93.438 0.56 1 31.88 443 GLU A C 1
ATOM 3604 O O . GLU A 1 443 ? -10.062 -94.125 1.323 1 31.88 443 GLU A O 1
ATOM 3609 N N . GLU A 1 444 ? -8.312 -94 -0.037 1 31.94 444 GLU A N 1
ATOM 3610 C CA . GLU A 1 444 ? -7.539 -95.125 0.5 1 31.94 444 GLU A CA 1
ATOM 3611 C C . GLU A 1 444 ? -7.004 -94.812 1.893 1 31.94 444 GLU A C 1
ATOM 3613 O O . GLU A 1 444 ? -6.773 -93.625 2.223 1 31.94 444 GLU A O 1
ATOM 3618 N N . PRO A 1 445 ? -6.742 -95.812 2.756 1 27.7 445 PRO A N 1
ATOM 3619 C CA . PRO A 1 445 ? -6.504 -95.938 4.195 1 27.7 445 PRO A CA 1
ATOM 3620 C C . PRO A 1 445 ? -5.27 -95.188 4.648 1 27.7 445 PRO A C 1
ATOM 3622 O O . PRO A 1 445 ? -4.348 -94.938 3.859 1 27.7 445 PRO A O 1
ATOM 3625 N N . LYS A 1 446 ? -5.305 -94.562 5.91 1 30.58 446 LYS A N 1
ATOM 3626 C CA . LYS A 1 446 ? -4.602 -93.688 6.836 1 30.58 446 LYS A CA 1
ATOM 3627 C C . LYS A 1 446 ? -3.268 -94.312 7.266 1 30.58 446 LYS A C 1
ATOM 3629 O O . LYS A 1 446 ? -3.182 -94.938 8.32 1 30.58 446 LYS A O 1
ATOM 3634 N N . GLU A 1 447 ? -2.32 -94.875 6.305 1 26.66 447 GLU A N 1
ATOM 3635 C CA . GLU A 1 447 ? -1.252 -95.562 7 1 26.66 447 GLU A CA 1
ATOM 3636 C C . GLU A 1 447 ? -0.523 -94.625 7.977 1 26.66 447 GLU A C 1
ATOM 3638 O O . GLU A 1 447 ? -0.208 -93.5 7.645 1 26.66 447 GLU A O 1
ATOM 3643 N N . GLU A 1 448 ? -0.47 -95.062 9.359 1 27.16 448 GLU A N 1
ATOM 3644 C CA . GLU A 1 448 ? 0.074 -94.562 10.617 1 27.16 448 GLU A CA 1
ATOM 3645 C C . GLU A 1 448 ? 1.599 -94.5 10.586 1 27.16 448 GLU A C 1
ATOM 3647 O O . GLU A 1 448 ? 2.256 -95.562 10.508 1 27.16 448 GLU A O 1
ATOM 3652 N N . LYS A 1 449 ? 2.193 -93.625 9.844 1 29.5 449 LYS A N 1
ATOM 3653 C CA . LYS A 1 449 ? 3.652 -93.625 9.914 1 29.5 449 LYS A CA 1
ATOM 3654 C C . LYS A 1 449 ? 4.137 -93.438 11.344 1 29.5 449 LYS A C 1
ATOM 3656 O O . LYS A 1 449 ? 3.621 -92.562 12.062 1 29.5 449 LYS A O 1
ATOM 3661 N N . GLU A 1 450 ? 5.035 -94.438 11.977 1 27.44 450 GLU A N 1
ATOM 3662 C CA . GLU A 1 450 ? 5.82 -94.75 13.156 1 27.44 450 GLU A CA 1
ATOM 3663 C C . GLU A 1 450 ? 6.77 -93.625 13.547 1 27.44 450 GLU A C 1
ATOM 3665 O O . GLU A 1 450 ? 7.227 -92.875 12.688 1 27.44 450 GLU A O 1
ATOM 3670 N N . GLU A 1 451 ? 6.945 -93.5 14.945 1 27.16 451 GLU A N 1
ATOM 3671 C CA . GLU A 1 451 ? 7.559 -92.75 16.031 1 27.16 451 GLU A CA 1
ATOM 3672 C C . GLU A 1 451 ? 9.078 -92.875 16.031 1 27.16 451 GLU A C 1
ATOM 3674 O O . GLU A 1 451 ? 9.758 -92.438 16.938 1 27.16 451 GLU A O 1
ATOM 3679 N N . ASP A 1 452 ? 9.883 -92.875 15.008 1 24.28 452 ASP A N 1
ATOM 3680 C CA . ASP A 1 452 ? 11.266 -93.25 15.305 1 24.28 452 ASP A CA 1
ATOM 3681 C C . ASP A 1 452 ? 11.859 -92.25 16.344 1 24.28 452 ASP A C 1
ATOM 3683 O O . ASP A 1 452 ? 11.797 -91.062 16.156 1 24.28 452 ASP A O 1
ATOM 3687 N N . VAL A 1 453 ? 12.188 -92.812 17.672 1 24.58 453 VAL A N 1
ATOM 3688 C CA . VAL A 1 453 ? 12.977 -92.75 18.906 1 24.58 453 VAL A CA 1
ATOM 3689 C C . VAL A 1 453 ? 14.461 -92.625 18.562 1 24.58 453 VAL A C 1
ATOM 3691 O O . VAL A 1 453 ? 15.109 -93.562 18.172 1 24.58 453 VAL A O 1
ATOM 3694 N N . ALA A 1 454 ? 14.852 -91.75 17.734 1 25.7 454 ALA A N 1
ATOM 3695 C CA . ALA A 1 454 ? 16.281 -91.5 17.672 1 25.7 454 ALA A CA 1
ATOM 3696 C C . ALA A 1 454 ? 16.828 -91.125 19.047 1 25.7 454 ALA A C 1
ATOM 3698 O O . ALA A 1 454 ? 16.094 -90.562 19.891 1 25.7 454 ALA A O 1
ATOM 3699 N N . GLU A 1 455 ? 18.234 -91.5 19.594 1 26.91 455 GLU A N 1
ATOM 3700 C CA . GLU A 1 455 ? 19.281 -91.375 20.609 1 26.91 455 GLU A CA 1
ATOM 3701 C C . GLU A 1 455 ? 19.578 -89.938 20.906 1 26.91 455 GLU A C 1
ATOM 3703 O O . GLU A 1 455 ? 19.719 -89.562 22.062 1 26.91 455 GLU A O 1
ATOM 3708 N N . ASP A 1 456 ? 20.062 -88.812 20.453 1 24.62 456 ASP A N 1
ATOM 3709 C CA . ASP A 1 456 ? 20.25 -87.812 21.516 1 24.62 456 ASP A CA 1
ATOM 3710 C C . ASP A 1 456 ? 18.906 -87.375 22.078 1 24.62 456 ASP A C 1
ATOM 3712 O O . ASP A 1 456 ? 17.922 -87.188 21.344 1 24.62 456 ASP A O 1
ATOM 3716 N N . MET B 1 1 ? -36.875 -17.797 36.875 1 33.38 1 MET B N 1
ATOM 3717 C CA . MET B 1 1 ? -36.594 -16.375 36.688 1 33.38 1 MET B CA 1
ATOM 3718 C C . MET B 1 1 ? -37.75 -15.688 35.938 1 33.38 1 MET B C 1
ATOM 3720 O O . MET B 1 1 ? -38.156 -16.156 34.875 1 33.38 1 MET B O 1
ATOM 3724 N N . GLU B 1 2 ? -38.562 -15 36.594 1 38.28 2 GLU B N 1
ATOM 3725 C CA . GLU B 1 2 ? -39.938 -14.531 36.312 1 38.28 2 GLU B CA 1
ATOM 3726 C C . GLU B 1 2 ? -39.938 -13.57 35.125 1 38.28 2 GLU B C 1
ATOM 3728 O O . GLU B 1 2 ? -39 -12.797 34.938 1 38.28 2 GLU B O 1
ATOM 3733 N N . VAL B 1 3 ? -40.781 -13.945 34.062 1 46.59 3 VAL B N 1
ATOM 3734 C CA . VAL B 1 3 ? -41.125 -13.18 32.875 1 46.59 3 VAL B CA 1
ATOM 3735 C C . VAL B 1 3 ? -41.25 -11.695 33.219 1 46.59 3 VAL B C 1
ATOM 3737 O O . VAL B 1 3 ? -40.875 -10.828 32.438 1 46.59 3 VAL B O 1
ATOM 3740 N N . GLN B 1 4 ? -41.719 -11.438 34.406 1 46.69 4 GLN B N 1
ATOM 3741 C CA . GLN B 1 4 ? -41.969 -10.055 34.781 1 46.69 4 GLN B CA 1
ATOM 3742 C C . GLN B 1 4 ? -40.656 -9.297 35 1 46.69 4 GLN B C 1
ATOM 3744 O O . GLN B 1 4 ? -40.562 -8.117 34.688 1 46.69 4 GLN B O 1
ATOM 3749 N N . GLU B 1 5 ? -39.625 -9.805 35.625 1 47.62 5 GLU B N 1
ATOM 3750 C CA . GLU B 1 5 ? -38.344 -9.133 35.844 1 47.62 5 GLU B CA 1
ATOM 3751 C C . GLU B 1 5 ? -37.594 -8.945 34.5 1 47.62 5 GLU B C 1
ATOM 3753 O O . GLU B 1 5 ? -36.938 -7.938 34.312 1 47.62 5 GLU B O 1
ATOM 3758 N N . LEU B 1 6 ? -37.75 -9.93 33.656 1 47.12 6 LEU B N 1
ATOM 3759 C CA . LEU B 1 6 ? -37.219 -9.758 32.281 1 47.12 6 LEU B CA 1
ATOM 3760 C C . LEU B 1 6 ? -37.906 -8.602 31.578 1 47.12 6 LEU B C 1
ATOM 3762 O O . LEU B 1 6 ? -37.281 -7.809 30.891 1 47.12 6 LEU B O 1
ATOM 3766 N N . ARG B 1 7 ? -39.188 -8.539 31.656 1 49.09 7 ARG B N 1
ATOM 3767 C CA . ARG B 1 7 ? -39.938 -7.441 31.031 1 49.09 7 ARG B CA 1
ATOM 3768 C C . ARG B 1 7 ? -39.5 -6.098 31.625 1 49.09 7 ARG B C 1
ATOM 3770 O O . ARG B 1 7 ? -39.375 -5.109 30.906 1 49.09 7 ARG B O 1
ATOM 3777 N N . SER B 1 8 ? -39.312 -5.957 32.906 1 52.88 8 SER B N 1
ATOM 3778 C CA . SER B 1 8 ? -38.875 -4.711 33.531 1 52.88 8 SER B CA 1
ATOM 3779 C C . SER B 1 8 ? -37.438 -4.367 33.094 1 52.88 8 SER B C 1
ATOM 3781 O O . SER B 1 8 ? -37.125 -3.199 32.906 1 52.88 8 SER B O 1
ATOM 3783 N N . LEU B 1 9 ? -36.531 -5.281 33.031 1 50.53 9 LEU B N 1
ATOM 3784 C CA . LEU B 1 9 ? -35.188 -5.035 32.562 1 50.53 9 LEU B CA 1
ATOM 3785 C C . LEU B 1 9 ? -35.156 -4.668 31.094 1 50.53 9 LEU B C 1
ATOM 3787 O O . LEU B 1 9 ? -34.406 -3.795 30.672 1 50.53 9 LEU B O 1
ATOM 3791 N N . LEU B 1 10 ? -35.969 -5.406 30.328 1 54.25 10 LEU B N 1
ATOM 3792 C CA . LEU B 1 10 ? -36.062 -5.082 28.906 1 54.25 10 LEU B CA 1
ATOM 3793 C C . LEU B 1 10 ? -36.719 -3.723 28.703 1 54.25 10 LEU B C 1
ATOM 3795 O O . LEU B 1 10 ? -36.438 -3.016 27.734 1 54.25 10 LEU B O 1
ATOM 3799 N N . GLN B 1 11 ? -37.594 -3.383 29.484 1 54.5 11 GLN B N 1
ATOM 3800 C CA . GLN B 1 11 ? -38.281 -2.096 29.391 1 54.5 11 GLN B CA 1
ATOM 3801 C C . GLN B 1 11 ? -37.438 -0.981 30 1 54.5 11 GLN B C 1
ATOM 3803 O O . GLN B 1 11 ? -37.531 0.174 29.578 1 54.5 11 GLN B O 1
ATOM 3808 N N . SER B 1 12 ? -36.656 -1.179 31.078 1 52.34 12 SER B N 1
ATOM 3809 C CA . SER B 1 12 ? -35.938 -0.119 31.766 1 52.34 12 SER B CA 1
ATOM 3810 C C . SER B 1 12 ? -34.625 0.183 31.062 1 52.34 12 SER B C 1
ATOM 3812 O O . SER B 1 12 ? -34 1.235 31.281 1 52.34 12 SER B O 1
ATOM 3814 N N . SER B 1 13 ? -33.938 -0.713 30.297 1 47.22 13 SER B N 1
ATOM 3815 C CA . SER B 1 13 ? -32.656 -0.429 29.672 1 47.22 13 SER B CA 1
ATOM 3816 C C . SER B 1 13 ? -32.844 0.44 28.438 1 47.22 13 SER B C 1
ATOM 3818 O O . SER B 1 13 ? -33.312 -0.034 27.406 1 47.22 13 SER B O 1
ATOM 3820 N N . ARG B 1 14 ? -33.062 1.718 28.531 1 46.03 14 ARG B N 1
ATOM 3821 C CA . ARG B 1 14 ? -33.25 2.76 27.516 1 46.03 14 ARG B CA 1
ATOM 3822 C C . ARG B 1 14 ? -31.938 2.998 26.75 1 46.03 14 ARG B C 1
ATOM 3824 O O . ARG B 1 14 ? -30.875 3.184 27.344 1 46.03 14 ARG B O 1
ATOM 3831 N N . GLY B 1 15 ? -31.797 2.412 25.578 1 44.16 15 GLY B N 1
ATOM 3832 C CA . GLY B 1 15 ? -30.656 2.795 24.75 1 44.16 15 GLY B CA 1
ATOM 3833 C C . GLY B 1 15 ? -30.578 4.289 24.5 1 44.16 15 GLY B C 1
ATOM 3834 O O . GLY B 1 15 ? -31.438 5.047 24.969 1 44.16 15 GLY B O 1
ATOM 3835 N N . GLU B 1 16 ? -29.453 4.926 24.094 1 47.06 16 GLU B N 1
ATOM 3836 C CA . GLU B 1 16 ? -29.219 6.363 23.984 1 47.06 16 GLU B CA 1
ATOM 3837 C C . GLU B 1 16 ? -30.406 7.07 23.344 1 47.06 16 GLU B C 1
ATOM 3839 O O . GLU B 1 16 ? -30.688 8.234 23.641 1 47.06 16 GLU B O 1
ATOM 3844 N N . LYS B 1 17 ? -31.375 6.465 22.406 1 52 17 LYS B N 1
ATOM 3845 C CA . LYS B 1 17 ? -32.5 7.18 21.781 1 52 17 LYS B CA 1
ATOM 3846 C C . LYS B 1 17 ? -33.812 6.805 22.422 1 52 17 LYS B C 1
ATOM 3848 O O . LYS B 1 17 ? -34.875 7.012 21.844 1 52 17 LYS B O 1
ATOM 3853 N N . GLY B 1 18 ? -33.812 6.418 23.578 1 52.81 18 GLY B N 1
ATOM 3854 C CA . GLY B 1 18 ? -35.062 6.246 24.344 1 52.81 18 GLY B CA 1
ATOM 3855 C C . GLY B 1 18 ? -35.75 4.938 24.062 1 52.81 18 GLY B C 1
ATOM 3856 O O . GLY B 1 18 ? -36.875 4.707 24.531 1 52.81 18 GLY B O 1
ATOM 3857 N N . LYS B 1 19 ? -35.438 4.242 23.016 1 55.5 19 LYS B N 1
ATOM 3858 C CA . LYS B 1 19 ? -36.188 3.016 22.75 1 55.5 19 LYS B CA 1
ATOM 3859 C C . LYS B 1 19 ? -35.781 1.905 23.719 1 55.5 19 LYS B C 1
ATOM 3861 O O . LYS B 1 19 ? -34.594 1.738 24.031 1 55.5 19 LYS B O 1
ATOM 3866 N N . SER B 1 20 ? -36.719 1.455 24.453 1 60.59 20 SER B N 1
ATOM 3867 C CA . SER B 1 20 ? -36.5 0.368 25.406 1 60.59 20 SER B CA 1
ATOM 3868 C C . SER B 1 20 ? -36.125 -0.928 24.688 1 60.59 20 SER B C 1
ATOM 3870 O O . SER B 1 20 ? -36.438 -1.096 23.5 1 60.59 20 SER B O 1
ATOM 3872 N N . LEU B 1 21 ? -35.312 -1.747 25.234 1 63.06 21 LEU B N 1
ATOM 3873 C CA . LEU B 1 21 ? -34.969 -3.041 24.672 1 63.06 21 LEU B CA 1
ATOM 3874 C C . LEU B 1 21 ? -36.219 -3.828 24.266 1 63.06 21 LEU B C 1
ATOM 3876 O O . LEU B 1 21 ? -36.219 -4.512 23.25 1 63.06 21 LEU B O 1
ATOM 3880 N N . MET B 1 22 ? -37.281 -3.553 25.016 1 62 22 MET B N 1
ATOM 3881 C CA . MET B 1 22 ? -38.531 -4.246 24.703 1 62 22 MET B CA 1
ATOM 3882 C C . MET B 1 22 ? -39.125 -3.727 23.406 1 62 22 MET B C 1
ATOM 3884 O O . MET B 1 22 ? -39.625 -4.508 22.594 1 62 22 MET B O 1
ATOM 3888 N N . ASP B 1 23 ? -39.062 -2.422 23.219 1 62.31 23 ASP B N 1
ATOM 3889 C CA . ASP B 1 23 ? -39.562 -1.842 21.984 1 62.31 23 ASP B CA 1
ATOM 3890 C C . ASP B 1 23 ? -38.75 -2.281 20.781 1 62.31 23 ASP B C 1
ATOM 3892 O O . ASP B 1 23 ? -39.281 -2.582 19.719 1 62.31 23 ASP B O 1
ATOM 3896 N N . HIS B 1 24 ? -37.5 -2.385 20.984 1 65.44 24 HIS B N 1
ATOM 3897 C CA . HIS B 1 24 ? -36.625 -2.82 19.891 1 65.44 24 HIS B CA 1
ATOM 3898 C C . HIS B 1 24 ? -36.875 -4.281 19.531 1 65.44 24 HIS B C 1
ATOM 3900 O O . HIS B 1 24 ? -36.938 -4.637 18.359 1 65.44 24 HIS B O 1
ATOM 3906 N N . LEU B 1 25 ? -37 -5.047 20.5 1 65.44 25 LEU B N 1
ATOM 3907 C CA . LEU B 1 25 ? -37.25 -6.465 20.234 1 65.44 25 LEU B CA 1
ATOM 3908 C C . LEU B 1 25 ? -38.594 -6.688 19.609 1 65.44 25 LEU B C 1
ATOM 3910 O O . LEU B 1 25 ? -38.75 -7.555 18.75 1 65.44 25 LEU B O 1
ATOM 3914 N N . GLN B 1 26 ? -39.5 -5.859 20.078 1 62.44 26 GLN B N 1
ATOM 3915 C CA . GLN B 1 26 ? -40.812 -5.941 19.438 1 62.44 26 GLN B CA 1
ATOM 3916 C C . GLN B 1 26 ? -40.75 -5.535 17.969 1 62.44 26 GLN B C 1
ATOM 3918 O O . GLN B 1 26 ? -41.375 -6.164 17.109 1 62.44 26 GLN B O 1
ATOM 3923 N N . GLU B 1 27 ? -40.031 -4.457 17.703 1 64.44 27 GLU B N 1
ATOM 3924 C CA . GLU B 1 27 ? -39.875 -4.02 16.328 1 64.44 27 GLU B CA 1
ATOM 3925 C C . GLU B 1 27 ? -39.062 -5.047 15.523 1 64.44 27 GLU B C 1
ATOM 3927 O O . GLU B 1 27 ? -39.375 -5.285 14.352 1 64.44 27 GLU B O 1
ATOM 3932 N N . LEU B 1 28 ? -38.125 -5.613 16.141 1 65.88 28 LEU B N 1
ATOM 3933 C CA . LEU B 1 28 ? -37.344 -6.645 15.492 1 65.88 28 LEU B CA 1
ATOM 3934 C C . LEU B 1 28 ? -38.188 -7.863 15.156 1 65.88 28 LEU B C 1
ATOM 3936 O O . LEU B 1 28 ? -38.125 -8.391 14.047 1 65.88 28 LEU B O 1
ATOM 3940 N N . PHE B 1 29 ? -39.031 -8.203 16.125 1 63.06 29 PHE B N 1
ATOM 3941 C CA . PHE B 1 29 ? -39.844 -9.375 15.891 1 63.06 29 PHE B CA 1
ATOM 3942 C C . PHE B 1 29 ? -40.938 -9.055 14.867 1 63.06 29 PHE B C 1
ATOM 3944 O O . PHE B 1 29 ? -41.281 -9.891 14.023 1 63.06 29 PHE B O 1
ATOM 3951 N N . SER B 1 30 ? -41.438 -7.852 14.969 1 59.97 30 SER B N 1
ATOM 3952 C CA . SER B 1 30 ? -42.438 -7.461 13.977 1 59.97 30 SER B CA 1
ATOM 3953 C C . SER B 1 30 ? -41.844 -7.453 12.57 1 59.97 30 SER B C 1
ATOM 3955 O O . SER B 1 30 ? -42.5 -7.887 11.617 1 59.97 30 SER B O 1
ATOM 3957 N N . GLN B 1 31 ? -40.625 -7.012 12.398 1 62.03 31 GLN B N 1
ATOM 3958 C CA . GLN B 1 31 ? -40 -6.984 11.086 1 62.03 31 GLN B CA 1
ATOM 3959 C C . GLN B 1 31 ? -39.625 -8.391 10.625 1 62.03 31 GLN B C 1
ATOM 3961 O O . GLN B 1 31 ? -39.719 -8.703 9.43 1 62.03 31 GLN B O 1
ATOM 3966 N N . LEU B 1 32 ? -39.188 -9.227 11.453 1 60.75 32 LEU B N 1
ATOM 3967 C CA . LEU B 1 32 ? -38.844 -10.602 11.102 1 60.75 32 LEU B CA 1
ATOM 3968 C C . LEU B 1 32 ? -40.094 -11.367 10.68 1 60.75 32 LEU B C 1
ATOM 3970 O O . LEU B 1 32 ? -40.062 -12.18 9.75 1 60.75 32 LEU B O 1
ATOM 3974 N N . ILE B 1 33 ? -41.156 -11.07 11.367 1 56.81 33 ILE B N 1
ATOM 3975 C CA . ILE B 1 33 ? -42.438 -11.695 11.008 1 56.81 33 ILE B CA 1
ATOM 3976 C C . ILE B 1 33 ? -42.938 -11.141 9.672 1 56.81 33 ILE B C 1
ATOM 3978 O O . ILE B 1 33 ? -43.438 -11.891 8.828 1 56.81 33 ILE B O 1
ATOM 3982 N N . TYR B 1 34 ? -42.688 -9.812 9.578 1 56.31 34 TYR B N 1
ATOM 3983 C CA . TYR B 1 34 ? -43.125 -9.195 8.336 1 56.31 34 TYR B CA 1
ATOM 3984 C C . TYR B 1 34 ? -42.281 -9.68 7.164 1 56.31 34 TYR B C 1
ATOM 3986 O O . TYR B 1 34 ? -42.812 -10.008 6.098 1 56.31 34 TYR B O 1
ATOM 3994 N N . ASP B 1 35 ? -40.938 -9.68 7.262 1 57.28 35 ASP B N 1
ATOM 3995 C CA . ASP B 1 35 ? -40.031 -10.047 6.156 1 57.28 35 ASP B CA 1
ATOM 3996 C C . ASP B 1 35 ? -39.906 -11.562 6.043 1 57.28 35 ASP B C 1
ATOM 3998 O O . ASP B 1 35 ? -39.594 -12.086 4.973 1 57.28 35 ASP B O 1
ATOM 4002 N N . ASN B 1 36 ? -40.375 -12.219 6.957 1 52.94 36 ASN B N 1
ATOM 4003 C CA . ASN B 1 36 ? -40.344 -13.68 7.02 1 52.94 36 ASN B CA 1
ATOM 4004 C C . ASN B 1 36 ? -39.125 -14.258 6.305 1 52.94 36 ASN B C 1
ATOM 4006 O O . ASN B 1 36 ? -39.281 -14.898 5.262 1 52.94 36 ASN B O 1
ATOM 4010 N N . PRO B 1 37 ? -37.969 -13.852 6.82 1 54.22 37 PRO B N 1
ATOM 4011 C CA . PRO B 1 37 ? -36.812 -14.406 6.133 1 54.22 37 PRO B CA 1
ATOM 4012 C C . PRO B 1 37 ? -36.688 -15.914 6.328 1 54.22 37 PRO B C 1
ATOM 4014 O O . PRO B 1 37 ? -37.219 -16.469 7.285 1 54.22 37 PRO B O 1
ATOM 4017 N N . ARG B 1 38 ? -36.094 -16.609 5.398 1 54.59 38 ARG B N 1
ATOM 4018 C CA . ARG B 1 38 ? -35.969 -18.062 5.422 1 54.59 38 ARG B CA 1
ATOM 4019 C C . ARG B 1 38 ? -35.25 -18.547 6.668 1 54.59 38 ARG B C 1
ATOM 4021 O O . ARG B 1 38 ? -35.594 -19.562 7.258 1 54.59 38 ARG B O 1
ATOM 4028 N N . CYS B 1 39 ? -34.094 -17.875 6.98 1 50.09 39 CYS B N 1
ATOM 4029 C CA . CYS B 1 39 ? -33.375 -18.234 8.195 1 50.09 39 CYS B CA 1
ATOM 4030 C C . CYS B 1 39 ? -33.312 -17.062 9.164 1 50.09 39 CYS B C 1
ATOM 4032 O O . CYS B 1 39 ? -32.344 -16.297 9.172 1 50.09 39 CYS B O 1
ATOM 4034 N N . PRO B 1 40 ? -34.375 -16.828 9.898 1 56.69 40 PRO B N 1
ATOM 4035 C CA . PRO B 1 40 ? -34.469 -15.656 10.781 1 56.69 40 PRO B CA 1
ATOM 4036 C C . PRO B 1 40 ? -33.344 -15.609 11.82 1 56.69 40 PRO B C 1
ATOM 4038 O O . PRO B 1 40 ? -32.938 -14.523 12.234 1 56.69 40 PRO B O 1
ATOM 4041 N N . LEU B 1 41 ? -32.812 -16.734 12.211 1 59.25 41 LEU B N 1
ATOM 4042 C CA . LEU B 1 41 ? -31.797 -16.734 13.25 1 59.25 41 LEU B CA 1
ATOM 4043 C C . LEU B 1 41 ? -30.5 -16.125 12.734 1 59.25 41 LEU B C 1
ATOM 4045 O O . LEU B 1 41 ? -29.828 -15.391 13.461 1 59.25 41 LEU B O 1
ATOM 4049 N N . SER B 1 42 ? -30.172 -16.422 11.508 1 58.84 42 SER B N 1
ATOM 4050 C CA . SER B 1 42 ? -28.938 -15.922 10.93 1 58.84 42 SER B CA 1
ATOM 4051 C C . SER B 1 42 ? -29.031 -14.43 10.617 1 58.84 42 SER B C 1
ATOM 4053 O O . SER B 1 42 ? -28.031 -13.711 10.664 1 58.84 42 SER B O 1
ATOM 4055 N N . SER B 1 43 ? -30.219 -13.945 10.344 1 56.94 43 SER B N 1
ATOM 4056 C CA . SER B 1 43 ? -30.391 -12.555 9.938 1 56.94 43 SER B CA 1
ATOM 4057 C C . SER B 1 43 ? -30.859 -11.695 11.102 1 56.94 43 SER B C 1
ATOM 4059 O O . SER B 1 43 ? -31.141 -10.5 10.93 1 56.94 43 SER B O 1
ATOM 4061 N N . LEU B 1 44 ? -30.875 -12.227 12.234 1 64.31 44 LEU B N 1
ATOM 4062 C CA . LEU B 1 44 ? -31.453 -11.523 13.367 1 64.31 44 LEU B CA 1
ATOM 4063 C C . LEU B 1 44 ? -30.641 -10.273 13.711 1 64.31 44 LEU B C 1
ATOM 4065 O O . LEU B 1 44 ? -31.219 -9.203 13.938 1 64.31 44 LEU B O 1
ATOM 4069 N N . GLU B 1 45 ? -29.359 -10.406 13.805 1 64.19 45 GLU B N 1
ATOM 4070 C CA . GLU B 1 45 ? -28.531 -9.266 14.156 1 64.19 45 GLU B CA 1
ATOM 4071 C C . GLU B 1 45 ? -28.562 -8.195 13.062 1 64.19 45 GLU B C 1
ATOM 4073 O O . GLU B 1 45 ? -28.5 -7.004 13.352 1 64.19 45 GLU B O 1
ATOM 4078 N N . LEU B 1 46 ? -28.719 -8.609 11.828 1 62.22 46 LEU B N 1
ATOM 4079 C CA . LEU B 1 46 ? -28.844 -7.637 10.75 1 62.22 46 LEU B CA 1
ATOM 4080 C C . LEU B 1 46 ? -30.141 -6.852 10.867 1 62.22 46 LEU B C 1
ATOM 4082 O O . LEU B 1 46 ? -30.156 -5.633 10.672 1 62.22 46 LEU B O 1
ATOM 4086 N N . TYR B 1 47 ? -31.156 -7.555 11.109 1 62.03 47 TYR B N 1
ATOM 4087 C CA . TYR B 1 47 ? -32.438 -6.871 11.266 1 62.03 47 TYR B CA 1
ATOM 4088 C C . TYR B 1 47 ? -32.438 -5.98 12.508 1 62.03 47 TYR B C 1
ATOM 4090 O O . TYR B 1 47 ? -32.969 -4.871 12.484 1 62.03 47 TYR B O 1
ATOM 4098 N N . SER B 1 48 ? -31.781 -6.484 13.586 1 63.78 48 SER B N 1
ATOM 4099 C CA . SER B 1 48 ? -31.734 -5.68 14.805 1 63.78 48 SER B CA 1
ATOM 4100 C C . SER B 1 48 ? -30.906 -4.414 14.594 1 63.78 48 SER B C 1
ATOM 4102 O O . SER B 1 48 ? -31.297 -3.328 15.016 1 63.78 48 SER B O 1
ATOM 4104 N N . GLN B 1 49 ? -29.797 -4.512 13.969 1 61 49 GLN B N 1
ATOM 4105 C CA . GLN B 1 49 ? -28.969 -3.35 13.68 1 61 49 GLN B CA 1
ATOM 4106 C C . GLN B 1 49 ? -29.656 -2.4 12.711 1 61 49 GLN B C 1
ATOM 4108 O O . GLN B 1 49 ? -29.547 -1.18 12.844 1 61 49 GLN B O 1
ATOM 4113 N N . ASP B 1 50 ? -30.266 -2.934 11.68 1 57.44 50 ASP B N 1
ATOM 4114 C CA . ASP B 1 50 ? -31.031 -2.102 10.758 1 57.44 50 ASP B CA 1
ATOM 4115 C C . ASP B 1 50 ? -32.156 -1.358 11.492 1 57.44 50 ASP B C 1
ATOM 4117 O O . ASP B 1 50 ? -32.406 -0.188 11.203 1 57.44 50 ASP B O 1
ATOM 4121 N N . ILE B 1 51 ? -32.812 -2.057 12.352 1 58.53 51 ILE B N 1
ATOM 4122 C CA . ILE B 1 51 ? -33.906 -1.437 13.102 1 58.53 51 ILE B CA 1
ATOM 4123 C C . ILE B 1 51 ? -33.344 -0.385 14.055 1 58.53 51 ILE B C 1
ATOM 4125 O O . ILE B 1 51 ? -33.938 0.671 14.25 1 58.53 51 ILE B O 1
ATOM 4129 N N . LYS B 1 52 ? -32.25 -0.776 14.797 1 58.06 52 LYS B N 1
ATOM 4130 C CA . LYS B 1 52 ? -31.625 0.21 15.68 1 58.06 52 LYS B CA 1
ATOM 4131 C C . LYS B 1 52 ? -31.156 1.434 14.898 1 58.06 52 LYS B C 1
ATOM 4133 O O . LYS B 1 52 ? -31.25 2.562 15.383 1 58.06 52 LYS B O 1
ATOM 4138 N N . LYS B 1 53 ? -30.516 1.217 13.836 1 51.66 53 LYS B N 1
ATOM 4139 C CA . LYS B 1 53 ? -30.062 2.312 12.977 1 51.66 53 LYS B CA 1
ATOM 4140 C C . LYS B 1 53 ? -31.234 3.018 12.312 1 51.66 53 LYS B C 1
ATOM 4142 O O . LYS B 1 53 ? -31.25 4.246 12.211 1 51.66 53 LYS B O 1
ATOM 4147 N N . HIS B 1 54 ? -32.094 2.166 11.609 1 45.81 54 HIS B N 1
ATOM 4148 C CA . HIS B 1 54 ? -33.219 2.803 10.953 1 45.81 54 HIS B CA 1
ATOM 4149 C C . HIS B 1 54 ? -34.375 2.984 11.914 1 45.81 54 HIS B C 1
ATOM 4151 O O . HIS B 1 54 ? -35.375 3.648 11.586 1 45.81 54 HIS B O 1
ATOM 4157 N N . GLY B 1 55 ? -34.312 3.186 13.062 1 40.62 55 GLY B N 1
ATOM 4158 C CA . GLY B 1 55 ? -35.594 3.4 13.727 1 40.62 55 GLY B CA 1
ATOM 4159 C C . GLY B 1 55 ? -36.75 2.898 12.922 1 40.62 55 GLY B C 1
ATOM 4160 O O . GLY B 1 55 ? -37.312 3.619 12.078 1 40.62 55 GLY B O 1
ATOM 4161 N N . PHE B 1 56 ? -36.906 1.84 12.578 1 36.88 56 PHE B N 1
ATOM 4162 C CA . PHE B 1 56 ? -38 1.395 11.727 1 36.88 56 PHE B CA 1
ATOM 4163 C C . PHE B 1 56 ? -39.344 1.791 12.328 1 36.88 56 PHE B C 1
ATOM 4165 O O . PHE B 1 56 ? -39.812 1.154 13.266 1 36.88 56 PHE B O 1
ATOM 4172 N N . SER B 1 57 ? -39.75 2.977 12.609 1 34.69 57 SER B N 1
ATOM 4173 C CA . SER B 1 57 ? -41.156 3.191 12.344 1 34.69 57 SER B CA 1
ATOM 4174 C C . SER B 1 57 ? -41.562 2.562 11.023 1 34.69 57 SER B C 1
ATOM 4176 O O . SER B 1 57 ? -40.781 2.516 10.07 1 34.69 57 SER B O 1
ATOM 4178 N N . TYR B 1 58 ? -42.406 1.543 11.016 1 31.14 58 TYR B N 1
ATOM 4179 C CA . TYR B 1 58 ? -43.094 1.229 9.781 1 31.14 58 TYR B CA 1
ATOM 4180 C C . TYR B 1 58 ? -43.25 2.465 8.898 1 31.14 58 TYR B C 1
ATOM 4182 O O . TYR B 1 58 ? -44.188 3.244 9.055 1 31.14 58 TYR B O 1
ATOM 4190 N N . LEU B 1 59 ? -42.406 3.363 8.844 1 31.31 59 LEU B N 1
ATOM 4191 C CA . LEU B 1 59 ? -42.781 4.363 7.84 1 31.31 59 LEU B CA 1
ATOM 4192 C C . LEU B 1 59 ? -43.281 3.701 6.57 1 31.31 59 LEU B C 1
ATOM 4194 O O . LEU B 1 59 ? -42.625 2.816 6.012 1 31.31 59 LEU B O 1
ATOM 4198 N N . HIS B 1 60 ? -44.562 3.342 6.469 1 30.55 60 HIS B N 1
ATOM 4199 C CA . HIS B 1 60 ? -45.312 3.271 5.219 1 30.55 60 HIS B CA 1
ATOM 4200 C C . HIS B 1 60 ? -44.5 3.826 4.055 1 30.55 60 HIS B C 1
ATOM 4202 O O . HIS B 1 60 ? -43.812 4.855 4.191 1 30.55 60 HIS B O 1
ATOM 4208 N N . SER B 1 61 ? -43.844 2.973 3.221 1 34.38 61 SER B N 1
ATOM 4209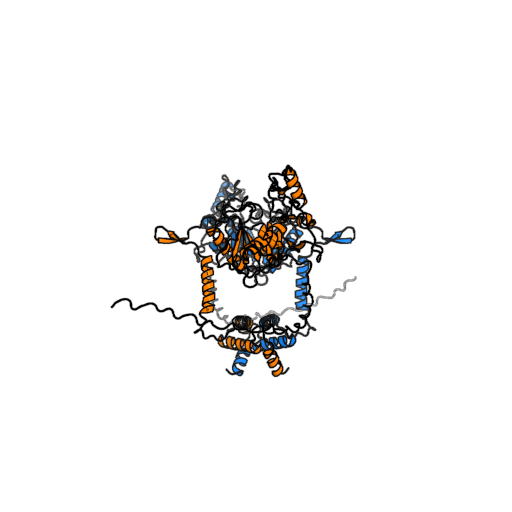 C CA . SER B 1 61 ? -43.281 3.256 1.907 1 34.38 61 SER B CA 1
ATOM 4210 C C . SER B 1 61 ? -43.844 4.555 1.331 1 34.38 61 SER B C 1
ATOM 4212 O O . SER B 1 61 ? -43.438 4.965 0.233 1 34.38 61 SER B O 1
ATOM 4214 N N . SER B 1 62 ? -45 4.828 1.648 1 34.28 62 SER B N 1
ATOM 4215 C CA . SER B 1 62 ? -45.594 6.043 1.086 1 34.28 62 SER B CA 1
ATOM 4216 C C . SER B 1 62 ? -44.75 7.266 1.42 1 34.28 62 SER B C 1
ATOM 4218 O O . SER B 1 62 ? -44.594 8.164 0.591 1 34.28 62 SER B O 1
ATOM 4220 N N . THR B 1 63 ? -44.688 7.703 2.781 1 30.11 63 THR B N 1
ATOM 4221 C CA . THR B 1 63 ? -43.938 8.898 3.141 1 30.11 63 THR B CA 1
ATOM 4222 C C . THR B 1 63 ? -42.469 8.555 3.4 1 30.11 63 THR B C 1
ATOM 4224 O O . THR B 1 63 ? -42.062 8.258 4.535 1 30.11 63 THR B O 1
ATOM 4227 N N . ALA B 1 64 ? -41.688 7.348 3.084 1 37.19 64 ALA B N 1
ATOM 4228 C CA . ALA B 1 64 ? -40.25 7.32 2.746 1 37.19 64 ALA B CA 1
ATOM 4229 C C . ALA B 1 64 ? -39.656 8.719 2.826 1 37.19 64 ALA B C 1
ATOM 4231 O O . ALA B 1 64 ? -40.031 9.609 2.066 1 37.19 64 ALA B O 1
ATOM 4232 N N . ASN B 1 65 ? -39.375 9.258 3.922 1 37.62 65 ASN B N 1
ATOM 4233 C CA . ASN B 1 65 ? -39.25 10.664 4.258 1 37.62 65 ASN B CA 1
ATOM 4234 C C . ASN B 1 65 ? -38.469 11.43 3.193 1 37.62 65 ASN B C 1
ATOM 4236 O O . ASN B 1 65 ? -37.375 11.031 2.828 1 37.62 65 ASN B O 1
ATOM 4240 N N . HIS B 1 66 ? -38.906 11.875 2.111 1 43.31 66 HIS B N 1
ATOM 4241 C CA . HIS B 1 66 ? -38.5 12.719 1.004 1 43.31 66 HIS B CA 1
ATOM 4242 C C . HIS B 1 66 ? -37.219 13.469 1.347 1 43.31 66 HIS B C 1
ATOM 4244 O O . HIS B 1 66 ? -36.375 13.711 0.473 1 43.31 66 HIS B O 1
ATOM 4250 N N . GLY B 1 67 ? -37.062 13.711 2.578 1 43.66 67 GLY B N 1
ATOM 4251 C CA . GLY B 1 67 ? -35.875 14.492 2.941 1 43.66 67 GLY B CA 1
ATOM 4252 C C . GLY B 1 67 ? -34.625 13.648 3.039 1 43.66 67 GLY B C 1
ATOM 4253 O O . GLY B 1 67 ? -33.562 14.031 2.518 1 43.66 67 GLY B O 1
ATOM 4254 N N . GLU B 1 68 ? -34.688 12.469 3.855 1 51.44 68 GLU B N 1
ATOM 4255 C CA . GLU B 1 68 ? -33.469 11.672 4.012 1 51.44 68 GLU B CA 1
ATOM 4256 C C . GLU B 1 68 ? -33.062 11.055 2.682 1 51.44 68 GLU B C 1
ATOM 4258 O O . GLU B 1 68 ? -31.859 11.008 2.369 1 51.44 68 GLU B O 1
ATOM 4263 N N . LEU B 1 69 ? -34.125 10.406 2.088 1 51.41 69 LEU B N 1
ATOM 4264 C CA . LEU B 1 69 ? -33.812 9.93 0.745 1 51.41 69 LEU B CA 1
ATOM 4265 C C . LEU B 1 69 ? -33.219 11.055 -0.095 1 51.41 69 LEU B C 1
ATOM 4267 O O . LEU B 1 69 ? -32.281 10.828 -0.887 1 51.41 69 LEU B O 1
ATOM 4271 N N . ALA B 1 70 ? -33.906 12.219 0.24 1 53.62 70 ALA B N 1
ATOM 4272 C CA . ALA B 1 70 ? -33.375 13.367 -0.474 1 53.62 70 ALA B CA 1
ATOM 4273 C C . ALA B 1 70 ? -31.906 13.594 -0.103 1 53.62 70 ALA B C 1
ATOM 4275 O O . ALA B 1 70 ? -31.078 13.891 -0.967 1 53.62 70 ALA B O 1
ATOM 4276 N N . ASP B 1 71 ? -31.703 13.297 1.161 1 59.12 71 ASP B N 1
ATOM 4277 C CA . ASP B 1 71 ? -30.328 13.516 1.605 1 59.12 71 ASP B CA 1
ATOM 4278 C C . ASP B 1 71 ? -29.391 12.461 1.035 1 59.12 71 ASP B C 1
ATOM 4280 O O . ASP B 1 71 ? -28.266 12.766 0.64 1 59.12 71 ASP B O 1
ATOM 4284 N N . ILE B 1 72 ? -29.828 11.234 1.058 1 61.66 72 ILE B N 1
ATOM 4285 C CA . ILE B 1 72 ? -29.016 10.164 0.501 1 61.66 72 ILE B CA 1
ATOM 4286 C C . ILE B 1 72 ? -28.844 10.375 -0.999 1 61.66 72 ILE B C 1
ATOM 4288 O O . ILE B 1 72 ? -27.75 10.172 -1.531 1 61.66 72 ILE B O 1
ATOM 4292 N N . LEU B 1 73 ? -29.969 10.75 -1.542 1 61.16 73 LEU B N 1
ATOM 4293 C CA . LEU B 1 73 ? -29.891 11.008 -2.977 1 61.16 73 LEU B CA 1
ATOM 4294 C C . LEU B 1 73 ? -28.938 12.172 -3.268 1 61.16 73 LEU B C 1
ATOM 4296 O O . LEU B 1 73 ? -28.188 12.133 -4.246 1 61.16 73 LEU B O 1
ATOM 4300 N N . LYS B 1 74 ? -29.156 13.109 -2.432 1 63.31 74 LYS B N 1
ATOM 4301 C CA . LYS B 1 74 ? -28.25 14.234 -2.596 1 63.31 74 LYS B CA 1
ATOM 4302 C C . LYS B 1 74 ? -26.797 13.789 -2.459 1 63.31 74 LYS B C 1
ATOM 4304 O O . LYS B 1 74 ? -25.938 14.18 -3.26 1 63.31 74 LYS B O 1
ATOM 4309 N N . TRP B 1 75 ? -26.672 12.953 -1.491 1 64.31 75 TRP B N 1
ATOM 4310 C CA . TRP B 1 75 ? -25.328 12.422 -1.264 1 64.31 75 TRP B CA 1
ATOM 4311 C C . TRP B 1 75 ? -24.859 11.586 -2.455 1 64.31 75 TRP B C 1
ATOM 4313 O O . TRP B 1 75 ? -23.734 11.727 -2.906 1 64.31 75 TRP B O 1
ATOM 4323 N N . ALA B 1 76 ? -25.703 10.805 -2.861 1 67.25 76 ALA B N 1
ATOM 4324 C CA . ALA B 1 76 ? -25.391 9.945 -4 1 67.25 76 ALA B CA 1
ATOM 4325 C C . ALA B 1 76 ? -25.078 10.781 -5.242 1 67.25 76 ALA B C 1
ATOM 4327 O O . ALA B 1 76 ? -24.172 10.453 -6.004 1 67.25 76 ALA B O 1
ATOM 4328 N N . ASN B 1 77 ? -25.875 11.828 -5.336 1 68 77 ASN B N 1
ATOM 4329 C CA . ASN B 1 77 ? -25.656 12.703 -6.484 1 68 77 ASN B CA 1
ATOM 4330 C C . ASN B 1 77 ? -24.312 13.43 -6.383 1 68 77 ASN B C 1
ATOM 4332 O O . ASN B 1 77 ? -23.609 13.594 -7.383 1 68 77 ASN B O 1
ATOM 4336 N N . LEU B 1 78 ? -24.078 13.781 -5.156 1 67.81 78 LEU B N 1
ATOM 4337 C CA . LEU B 1 78 ? -22.797 14.461 -4.93 1 67.81 78 LEU B CA 1
ATOM 4338 C C . LEU B 1 78 ? -21.625 13.516 -5.168 1 67.81 78 LEU B C 1
ATOM 4340 O O . LEU B 1 78 ? -20.609 13.914 -5.75 1 67.81 78 LEU B O 1
ATOM 4344 N N . GLU B 1 79 ? -21.828 12.328 -4.773 1 68.75 79 GLU B N 1
ATOM 4345 C CA . GLU B 1 79 ? -20.781 11.328 -4.969 1 68.75 79 GLU B CA 1
ATOM 4346 C C . GLU B 1 79 ? -20.594 11.016 -6.449 1 68.75 79 GLU B C 1
ATOM 4348 O O . GLU B 1 79 ? -19.469 10.797 -6.906 1 68.75 79 GLU B O 1
ATOM 4353 N N . GLN B 1 80 ? -21.656 10.961 -7.078 1 68.94 80 GLN B N 1
ATOM 4354 C CA . GLN B 1 80 ? -21.594 10.68 -8.508 1 68.94 80 GLN B CA 1
ATOM 4355 C C . GLN B 1 80 ? -20.844 11.773 -9.258 1 68.94 80 GLN B C 1
ATOM 4357 O O . GLN B 1 80 ? -20.109 11.492 -10.211 1 68.94 80 GLN B O 1
ATOM 4362 N N . LYS B 1 81 ? -20.969 12.953 -8.773 1 69.06 81 LYS B N 1
ATOM 4363 C CA . LYS B 1 81 ? -20.297 14.078 -9.406 1 69.06 81 LYS B CA 1
ATOM 4364 C C . LYS B 1 81 ? -18.781 13.977 -9.219 1 69.06 81 LYS B C 1
ATOM 4366 O O . LYS B 1 81 ? -18.016 14.438 -10.062 1 69.06 81 LYS B O 1
ATOM 4371 N N . LEU B 1 82 ? -18.453 13.32 -8.195 1 67.69 82 LEU B N 1
ATOM 4372 C CA . LEU B 1 82 ? -17.031 13.156 -7.918 1 67.69 82 LEU B CA 1
ATOM 4373 C C . LEU B 1 82 ? -16.422 12.125 -8.852 1 67.69 82 LEU B C 1
ATOM 4375 O O . LEU B 1 82 ? -15.227 12.203 -9.164 1 67.69 82 LEU B O 1
ATOM 4379 N N . ILE B 1 83 ? -1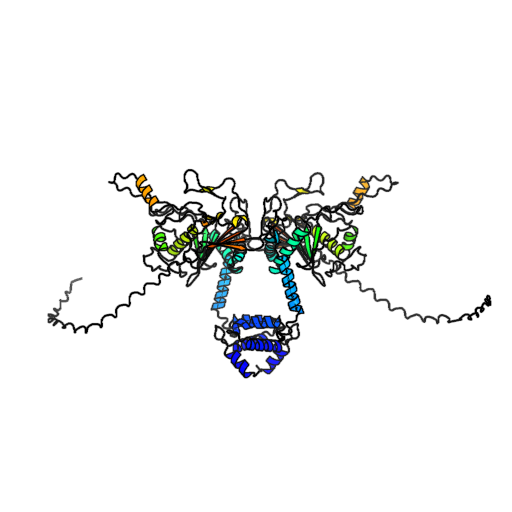7.234 11.141 -9.312 1 65.81 83 ILE B N 1
ATOM 4380 C CA . ILE B 1 83 ? -16.75 10.016 -10.102 1 65.81 83 ILE B CA 1
ATOM 4381 C C . ILE B 1 83 ? -16.875 10.328 -11.586 1 65.81 83 ILE B C 1
ATOM 4383 O O . ILE B 1 83 ? -16.172 9.75 -12.414 1 65.81 83 ILE B O 1
ATOM 4387 N N . ASP B 1 84 ? -17.609 11.352 -11.852 1 64.5 84 ASP B N 1
ATOM 4388 C CA . ASP B 1 84 ? -17.969 11.586 -13.242 1 64.5 84 ASP B CA 1
ATOM 4389 C C . ASP B 1 84 ? -16.734 11.977 -14.062 1 64.5 84 ASP B C 1
ATOM 4391 O O . ASP B 1 84 ? -15.93 12.797 -13.625 1 64.5 84 ASP B O 1
ATOM 4395 N N . ARG B 1 85 ? -16.547 11.18 -15.109 1 65.19 85 ARG B N 1
ATOM 4396 C CA . ARG B 1 85 ? -15.5 11.453 -16.094 1 65.19 85 ARG B CA 1
ATOM 4397 C C . ARG B 1 85 ? -15.945 12.531 -17.078 1 65.19 85 ARG B C 1
ATOM 4399 O O . ARG B 1 85 ? -17.094 12.531 -17.531 1 65.19 85 ARG B O 1
ATOM 4406 N N . PRO B 1 86 ? -14.969 13.508 -17.141 1 60.31 86 PRO B N 1
ATOM 4407 C CA . PRO B 1 86 ? -15.367 14.555 -18.094 1 60.31 86 PRO B CA 1
ATOM 4408 C C . PRO B 1 86 ? -15.625 14.008 -19.484 1 60.31 86 PRO B C 1
ATOM 4410 O O . PRO B 1 86 ? -14.867 13.172 -19.984 1 60.31 86 PRO B O 1
ATOM 4413 N N . LYS B 1 87 ? -16.844 14 -19.938 1 62.16 87 LYS B N 1
ATOM 4414 C CA . LYS B 1 87 ? -17.188 13.617 -21.297 1 62.16 87 LYS B CA 1
ATOM 4415 C C . LYS B 1 87 ? -17.156 14.828 -22.234 1 62.16 87 LYS B C 1
ATOM 4417 O O . LYS B 1 87 ? -17.594 15.914 -21.844 1 62.16 87 LYS B O 1
ATOM 4422 N N . GLU B 1 88 ? -16.188 14.852 -23.047 1 60.75 88 GLU B N 1
ATOM 4423 C CA . GLU B 1 88 ? -16.188 15.914 -24.062 1 60.75 88 GLU B CA 1
ATOM 4424 C C . GLU B 1 88 ? -16.922 15.477 -25.328 1 60.75 88 GLU B C 1
ATOM 4426 O O . GLU B 1 88 ? -16.906 14.297 -25.672 1 60.75 88 GLU B O 1
ATOM 4431 N N . GLU B 1 89 ? -17.812 16.281 -25.688 1 61.91 89 GLU B N 1
ATOM 4432 C CA . GLU B 1 89 ? -18.531 16.062 -26.938 1 61.91 89 GLU B CA 1
ATOM 4433 C C . GLU B 1 89 ? -17.578 16.109 -28.141 1 61.91 89 GLU B C 1
ATOM 4435 O O . GLU B 1 89 ? -16.812 17.078 -28.281 1 61.91 89 GLU B O 1
ATOM 4440 N N . ASN B 1 90 ? -17.312 14.992 -28.609 1 61.06 90 ASN B N 1
ATOM 4441 C CA . ASN B 1 90 ? -16.547 15.008 -29.844 1 61.06 90 ASN B CA 1
ATOM 4442 C C . ASN B 1 90 ? -17.266 15.773 -30.953 1 61.06 90 ASN B C 1
ATOM 4444 O O . ASN B 1 90 ? -18.406 16.203 -30.781 1 61.06 90 ASN B O 1
ATOM 4448 N N . ASP B 1 91 ? -16.547 16.125 -31.953 1 64.81 91 ASP B N 1
ATOM 4449 C CA . ASP B 1 91 ? -17.047 16.906 -33.062 1 64.81 91 ASP B CA 1
ATOM 4450 C C . ASP B 1 91 ? -18.391 16.344 -33.562 1 64.81 91 ASP B C 1
ATOM 4452 O O . ASP B 1 91 ? -19.219 17.078 -34.094 1 64.81 91 ASP B O 1
ATOM 4456 N N . GLU B 1 92 ? -18.625 15.109 -33.281 1 65.38 92 GLU B N 1
ATOM 4457 C CA . GLU B 1 92 ? -19.844 14.523 -33.781 1 65.38 92 GLU B CA 1
ATOM 4458 C C . GLU B 1 92 ? -20.953 14.547 -32.75 1 65.38 92 GLU B C 1
ATOM 4460 O O . GLU B 1 92 ? -22.031 13.977 -32.969 1 65.38 92 GLU B O 1
ATOM 4465 N N . GLY B 1 93 ? -20.734 15.195 -31.672 1 62.53 93 GLY B N 1
ATOM 4466 C CA . GLY B 1 93 ? -21.781 15.359 -30.672 1 62.53 93 GLY B CA 1
ATOM 4467 C C . GLY B 1 93 ? -21.875 14.195 -29.719 1 62.53 93 GLY B C 1
ATOM 4468 O O . GLY B 1 93 ? -22.844 14.086 -28.953 1 62.53 93 GLY B O 1
ATOM 4469 N N . VAL B 1 94 ? -20.938 13.172 -30.016 1 63.97 94 VAL B N 1
ATOM 4470 C CA . VAL B 1 94 ? -21 12.008 -29.141 1 63.97 94 VAL B CA 1
ATOM 4471 C C . VAL B 1 94 ? -20.078 12.211 -27.938 1 63.97 94 VAL B C 1
ATOM 4473 O O . VAL B 1 94 ? -18.969 12.734 -28.078 1 63.97 94 VAL B O 1
ATOM 4476 N N . LEU B 1 95 ? -20.625 11.984 -26.797 1 62.97 95 LEU B N 1
ATOM 4477 C CA . LEU B 1 95 ? -19.859 12.109 -25.547 1 62.97 95 LEU B CA 1
ATOM 4478 C C . LEU B 1 95 ? -18.781 11.031 -25.469 1 62.97 95 LEU B C 1
ATOM 4480 O O . LEU B 1 95 ? -19.094 9.836 -25.484 1 62.97 95 LEU B O 1
ATOM 4484 N N . VAL B 1 96 ? -17.609 11.375 -25.953 1 60.28 96 VAL B N 1
ATOM 4485 C CA . VAL B 1 96 ? -16.5 10.422 -25.859 1 60.28 96 VAL B CA 1
ATOM 4486 C C . VAL B 1 96 ? -15.695 10.688 -24.594 1 60.28 96 VAL B C 1
ATOM 4488 O O . VAL B 1 96 ? -15.555 11.844 -24.172 1 60.28 96 VAL B O 1
ATOM 4491 N N . GLU B 1 97 ? -15.43 9.609 -23.859 1 61.56 97 GLU B N 1
ATOM 4492 C CA . GLU B 1 97 ? -14.562 9.727 -22.688 1 61.56 97 GLU B CA 1
ATOM 4493 C C . GLU B 1 97 ? -13.188 10.273 -23.062 1 61.56 97 GLU B C 1
ATOM 4495 O O . GLU B 1 97 ? -12.562 9.797 -24.016 1 61.56 97 GLU B O 1
ATOM 4500 N N . VAL B 1 98 ? -12.961 11.5 -22.781 1 59.38 98 VAL B N 1
ATOM 4501 C CA . VAL B 1 98 ? -11.664 12.117 -23.078 1 59.38 98 VAL B CA 1
ATOM 4502 C C . VAL B 1 98 ? -10.625 11.617 -22.078 1 59.38 98 VAL B C 1
ATOM 4504 O O . VAL B 1 98 ? -10.93 11.438 -20.891 1 59.38 98 VAL B O 1
ATOM 4507 N N . THR B 1 99 ? -9.609 10.953 -22.688 1 61.19 99 THR B N 1
ATOM 4508 C CA . THR B 1 99 ? -8.492 10.617 -21.812 1 61.19 99 THR B CA 1
ATOM 4509 C C . THR B 1 99 ? -7.98 11.859 -21.094 1 61.19 99 THR B C 1
ATOM 4511 O O . THR B 1 99 ? -7.578 12.836 -21.734 1 61.19 99 THR B O 1
ATOM 4514 N N . PRO B 1 100 ? -8.352 12 -19.797 1 65.19 100 PRO B N 1
ATOM 4515 C CA . PRO B 1 100 ? -7.977 13.219 -19.062 1 65.19 100 PRO B CA 1
ATOM 4516 C C . PRO B 1 100 ? -6.473 13.492 -19.109 1 65.19 100 PRO B C 1
ATOM 4518 O O . PRO B 1 100 ? -5.68 12.555 -19.25 1 65.19 100 PRO B O 1
ATOM 4521 N N . GLU B 1 101 ? -6.086 14.672 -19.375 1 77.38 101 GLU B N 1
ATOM 4522 C CA . GLU B 1 101 ? -4.707 15.141 -19.266 1 77.38 101 GLU B CA 1
ATOM 4523 C C . GLU B 1 101 ? -4.09 14.734 -17.938 1 77.38 101 GLU B C 1
ATOM 4525 O O . GLU B 1 101 ? -4.801 14.555 -16.953 1 77.38 101 GLU B O 1
ATOM 4530 N N . ALA B 1 102 ? -2.895 14.484 -18.062 1 83 102 ALA B N 1
ATOM 4531 C CA . ALA B 1 102 ? -2.158 14.109 -16.859 1 83 102 ALA B CA 1
ATOM 4532 C C . ALA B 1 102 ? -2.162 15.242 -15.844 1 83 102 ALA B C 1
ATOM 4534 O O . ALA B 1 102 ? -1.979 16.406 -16.203 1 83 102 ALA B O 1
ATOM 4535 N N . LEU B 1 103 ? -2.621 14.992 -14.727 1 86.56 103 LEU B N 1
ATOM 4536 C CA . LEU B 1 103 ? -2.674 15.945 -13.625 1 86.56 103 LEU B CA 1
ATOM 4537 C C . LEU B 1 103 ? -1.413 15.859 -12.773 1 86.56 103 LEU B C 1
ATOM 4539 O O . LEU B 1 103 ? -0.695 14.859 -12.812 1 86.56 103 LEU B O 1
ATOM 4543 N N . PRO B 1 104 ? -1.153 16.938 -12.086 1 84.75 104 PRO B N 1
ATOM 4544 C CA . PRO B 1 104 ? -0.028 16.859 -11.148 1 84.75 104 PRO B CA 1
ATOM 4545 C C . PRO B 1 104 ? -0.222 15.797 -10.07 1 84.75 104 PRO B C 1
ATOM 4547 O O . PRO B 1 104 ? -1.357 15.492 -9.695 1 84.75 104 PRO B O 1
ATOM 4550 N N . ALA B 1 105 ? 0.874 15.367 -9.609 1 82.06 105 ALA B N 1
ATOM 4551 C CA . ALA B 1 105 ? 0.875 14.234 -8.688 1 82.06 105 ALA B CA 1
ATOM 4552 C C . ALA B 1 105 ? 0.199 14.602 -7.371 1 82.06 105 ALA B C 1
ATOM 4554 O O . ALA B 1 105 ? 0.376 15.719 -6.863 1 82.06 105 ALA B O 1
ATOM 4555 N N . ILE B 1 106 ? -0.639 13.742 -6.945 1 84.25 106 ILE B N 1
ATOM 4556 C CA . ILE B 1 106 ? -1.286 13.859 -5.645 1 84.25 106 ILE B CA 1
ATOM 4557 C C . ILE B 1 106 ? -0.805 12.742 -4.723 1 84.25 106 ILE B C 1
ATOM 4559 O O . ILE B 1 106 ? -0.374 11.688 -5.191 1 84.25 106 ILE B O 1
ATOM 4563 N N . SER B 1 107 ? -0.729 13.039 -3.496 1 85.12 107 SER B N 1
ATOM 4564 C CA . SER B 1 107 ? -0.375 12.008 -2.533 1 85.12 107 SER B CA 1
ATOM 4565 C C . SER B 1 107 ? -1.379 10.859 -2.562 1 85.12 107 SER B C 1
ATOM 4567 O O . SER B 1 107 ? -2.578 11.078 -2.734 1 85.12 107 SER B O 1
ATOM 4569 N N . ASP B 1 108 ? -0.922 9.695 -2.529 1 85.12 108 ASP B N 1
ATOM 4570 C CA . ASP B 1 108 ? -1.804 8.531 -2.465 1 85.12 108 ASP B CA 1
ATOM 4571 C C . ASP B 1 108 ? -2.395 8.367 -1.067 1 85.12 108 ASP B C 1
ATOM 4573 O O . ASP B 1 108 ? -1.791 7.727 -0.204 1 85.12 108 ASP B O 1
ATOM 4577 N N . ILE B 1 109 ? -3.561 8.836 -0.925 1 89.88 109 ILE B N 1
ATOM 4578 C CA . ILE B 1 109 ? -4.215 8.852 0.378 1 89.88 109 ILE B CA 1
ATOM 4579 C C . ILE B 1 109 ? -4.5 7.426 0.835 1 89.88 109 ILE B C 1
ATOM 4581 O O . ILE B 1 109 ? -4.473 7.133 2.033 1 89.88 109 ILE B O 1
ATOM 4585 N N . MET B 1 110 ? -4.758 6.555 -0.097 1 86.5 110 MET B N 1
ATOM 4586 C CA . MET B 1 110 ? -5.066 5.172 0.26 1 86.5 110 MET B CA 1
ATOM 4587 C C . MET B 1 110 ? -3.84 4.473 0.835 1 86.5 110 MET B C 1
ATOM 4589 O O . MET B 1 110 ? -3.947 3.715 1.802 1 86.5 110 MET B O 1
ATOM 4593 N N . GLU B 1 111 ? -2.76 4.699 0.196 1 86.25 111 GLU B N 1
ATOM 4594 C CA . GLU B 1 111 ? -1.517 4.148 0.724 1 86.25 111 GLU B CA 1
ATOM 4595 C C . GLU B 1 111 ? -1.157 4.781 2.066 1 86.25 111 GLU B C 1
ATOM 4597 O O . GLU B 1 111 ? -0.664 4.102 2.967 1 86.25 111 GLU B O 1
ATOM 4602 N N . ASP B 1 112 ? -1.363 6.059 2.131 1 92.56 112 ASP B N 1
ATOM 4603 C CA . ASP B 1 112 ? -1.101 6.754 3.387 1 92.56 112 ASP B CA 1
ATOM 4604 C C . ASP B 1 112 ? -1.953 6.184 4.52 1 92.56 112 ASP B C 1
ATOM 4606 O O . ASP B 1 112 ? -1.487 6.066 5.656 1 92.56 112 ASP B O 1
ATOM 4610 N N . ARG B 1 113 ? -3.154 5.852 4.184 1 91.62 113 ARG B N 1
ATOM 4611 C CA . ARG B 1 113 ? -4.062 5.281 5.172 1 91.62 113 ARG B CA 1
ATOM 4612 C C . ARG B 1 113 ? -3.496 3.988 5.75 1 91.62 113 ARG B C 1
ATOM 4614 O O . ARG B 1 113 ? -3.586 3.75 6.957 1 91.62 113 ARG B O 1
ATOM 4621 N N . GLN B 1 114 ? -2.953 3.201 4.891 1 87.88 114 GLN B N 1
ATOM 4622 C CA . GLN B 1 114 ? -2.391 1.935 5.344 1 87.88 114 GLN B CA 1
ATOM 4623 C C . GLN B 1 114 ? -1.264 2.16 6.348 1 87.88 114 GLN B C 1
ATOM 4625 O O . GLN B 1 114 ? -1.159 1.442 7.344 1 87.88 114 GLN B O 1
ATOM 4630 N N . LEU B 1 115 ? -0.481 3.121 6.113 1 92 115 LEU B N 1
ATOM 4631 C CA . LEU B 1 115 ? 0.603 3.451 7.031 1 92 115 LEU B CA 1
ATOM 4632 C C . LEU B 1 115 ? 0.056 4.031 8.328 1 92 115 LEU B C 1
ATOM 4634 O O . LEU B 1 115 ? 0.539 3.701 9.414 1 92 115 LEU B O 1
ATOM 4638 N N . LEU B 1 116 ? -0.927 4.887 8.227 1 94.81 116 LEU B N 1
ATOM 4639 C CA . LEU B 1 116 ? -1.504 5.551 9.391 1 94.81 116 LEU B CA 1
ATOM 4640 C C . LEU B 1 116 ? -2.205 4.547 10.297 1 94.81 116 LEU B C 1
ATOM 4642 O O . LEU B 1 116 ? -2.297 4.758 11.516 1 94.81 116 LEU B O 1
ATOM 4646 N N . ARG B 1 117 ? -2.613 3.504 9.719 1 90.75 117 ARG B N 1
ATOM 4647 C CA . ARG B 1 117 ? -3.285 2.477 10.508 1 90.75 117 ARG B CA 1
ATOM 4648 C C . ARG B 1 117 ? -2.35 1.897 11.562 1 90.75 117 ARG B C 1
ATOM 4650 O O . ARG B 1 117 ? -2.789 1.507 12.648 1 90.75 117 ARG B O 1
ATOM 4657 N N . TRP B 1 118 ? -1.146 1.896 11.258 1 90.44 118 TRP B N 1
ATOM 4658 C CA . TRP B 1 118 ? -0.174 1.381 12.211 1 90.44 118 TRP B CA 1
ATOM 4659 C C . TRP B 1 118 ? -0.045 2.316 13.414 1 90.44 118 TRP B C 1
ATOM 4661 O O . TRP B 1 118 ? 0.433 1.911 14.477 1 90.44 118 TRP B O 1
ATOM 4671 N N . ALA B 1 119 ? -0.351 3.561 13.188 1 93.44 119 ALA B N 1
ATOM 4672 C CA . ALA B 1 119 ? -0.349 4.52 14.297 1 93.44 119 ALA B CA 1
ATOM 4673 C C . ALA B 1 119 ? -1.679 4.496 15.039 1 93.44 119 ALA B C 1
ATOM 4675 O O . ALA B 1 119 ? -1.873 5.25 16 1 93.44 119 ALA B O 1
ATOM 4676 N N . GLY B 1 120 ? -2.586 3.711 14.656 1 91.31 120 GLY B N 1
ATOM 4677 C CA . GLY B 1 120 ? -3.883 3.617 15.305 1 91.31 120 GLY B CA 1
ATOM 4678 C C . GLY B 1 120 ? -4.895 4.609 14.766 1 91.31 120 GLY B C 1
ATOM 4679 O O . GLY B 1 120 ? -5.93 4.852 15.391 1 91.31 120 GLY B O 1
ATOM 4680 N N . ILE B 1 121 ? -4.594 5.246 13.688 1 91.19 121 ILE B N 1
ATOM 4681 C CA . ILE B 1 121 ? -5.488 6.223 13.078 1 91.19 121 ILE B CA 1
ATOM 4682 C C . ILE B 1 121 ? -6.043 5.664 11.766 1 91.19 121 ILE B C 1
ATOM 4684 O O . ILE B 1 121 ? -5.289 5.195 10.914 1 91.19 121 ILE B O 1
ATOM 4688 N N . ASP B 1 122 ? -7.332 5.613 11.641 1 89.31 122 ASP B N 1
ATOM 4689 C CA . ASP B 1 122 ? -7.98 5.16 10.422 1 89.31 122 ASP B CA 1
ATOM 4690 C C . ASP B 1 122 ? -9.203 6.016 10.094 1 89.31 122 ASP B C 1
ATOM 4692 O O . ASP B 1 122 ? -10.203 5.977 10.82 1 89.31 122 ASP B O 1
ATOM 4696 N N . LEU B 1 123 ? -9.18 6.832 9.117 1 87.81 123 LEU B N 1
ATOM 4697 C CA . LEU B 1 123 ? -10.297 7.66 8.68 1 87.81 123 LEU B CA 1
ATOM 4698 C C . LEU B 1 123 ? -11.375 6.812 8 1 87.81 123 LEU B C 1
ATOM 4700 O O . LEU B 1 123 ? -12.531 7.23 7.898 1 87.81 123 LEU B O 1
ATOM 4704 N N . GLY B 1 124 ? -11.062 5.684 7.625 1 87.38 124 GLY B N 1
ATOM 4705 C CA . GLY B 1 124 ? -12 4.848 6.895 1 87.38 124 GLY B CA 1
ATOM 4706 C C . GLY B 1 124 ? -11.703 4.77 5.41 1 87.38 124 GLY B C 1
ATOM 4707 O O . GLY B 1 124 ? -11.25 5.746 4.809 1 87.38 124 GLY B O 1
ATOM 4708 N N . GLU B 1 125 ? -11.914 3.652 4.828 1 84.06 125 GLU B N 1
ATOM 4709 C CA . GLU B 1 125 ? -11.594 3.432 3.422 1 84.06 125 GLU B CA 1
ATOM 4710 C C . GLU B 1 125 ? -12.477 4.281 2.514 1 84.06 125 GLU B C 1
ATOM 4712 O O . GLU B 1 125 ? -12 4.875 1.547 1 84.06 125 GLU B O 1
ATOM 4717 N N . GLU B 1 126 ? -13.734 4.383 2.797 1 83.38 126 GLU B N 1
ATOM 4718 C CA . GLU B 1 126 ? -14.672 5.152 1.982 1 83.38 126 GLU B CA 1
ATOM 4719 C C . GLU B 1 126 ? -14.375 6.648 2.062 1 83.38 126 GLU B C 1
ATOM 4721 O O . GLU B 1 126 ? -14.398 7.344 1.048 1 83.38 126 GLU B O 1
ATOM 4726 N N . GLU B 1 127 ? -14.125 7.09 3.252 1 87.56 127 GLU B N 1
ATOM 4727 C CA . GLU B 1 127 ? -13.805 8.5 3.438 1 87.56 127 GLU B CA 1
ATOM 4728 C C . GLU B 1 127 ? -12.523 8.875 2.695 1 87.56 127 GLU B C 1
ATOM 4730 O O . GLU B 1 127 ? -12.438 9.945 2.09 1 87.56 127 GLU B O 1
ATOM 4735 N N . CYS B 1 128 ? -11.586 7.969 2.812 1 89.5 128 CYS B N 1
ATOM 4736 C CA . CYS B 1 128 ? -10.328 8.227 2.119 1 89.5 128 CYS B CA 1
ATOM 4737 C C . CYS B 1 128 ? -10.531 8.234 0.609 1 89.5 128 CYS B C 1
ATOM 4739 O O . CYS B 1 128 ? -9.914 9.031 -0.098 1 89.5 128 CYS B O 1
ATOM 4741 N N . TRP B 1 129 ? -11.367 7.379 0.14 1 85.56 129 TRP B N 1
ATOM 4742 C CA . TRP B 1 129 ? -11.656 7.352 -1.29 1 85.56 129 TRP B CA 1
ATOM 4743 C C . TRP B 1 129 ? -12.328 8.641 -1.733 1 85.56 129 TRP B C 1
ATOM 4745 O O . TRP B 1 129 ? -11.984 9.203 -2.777 1 85.56 129 TRP B O 1
ATOM 4755 N N . ARG B 1 130 ? -13.266 9.109 -0.988 1 86.88 130 ARG B N 1
ATOM 4756 C CA . ARG B 1 130 ? -13.945 10.359 -1.291 1 86.88 130 ARG B CA 1
ATOM 4757 C C . ARG B 1 130 ? -12.969 11.531 -1.281 1 86.88 130 ARG B C 1
ATOM 4759 O O . ARG B 1 130 ? -13.047 12.422 -2.133 1 86.88 130 ARG B O 1
ATOM 4766 N N . LEU B 1 131 ? -12.133 11.492 -0.307 1 90.38 131 LEU B N 1
ATOM 4767 C CA . LEU B 1 131 ? -11.141 12.562 -0.205 1 90.38 131 LEU B CA 1
ATOM 4768 C C . LEU B 1 131 ? -10.203 12.555 -1.412 1 90.38 131 LEU B C 1
ATOM 4770 O O . LEU B 1 131 ? -9.797 13.609 -1.893 1 90.38 131 LEU B O 1
ATOM 4774 N N . ARG B 1 132 ? -9.844 11.375 -1.817 1 88.81 132 ARG B N 1
ATOM 4775 C CA . ARG B 1 132 ? -9 11.266 -3.002 1 88.81 132 ARG B CA 1
ATOM 4776 C C . ARG B 1 132 ? -9.672 11.898 -4.215 1 88.81 132 ARG B C 1
ATOM 4778 O O . ARG B 1 132 ? -9.031 12.602 -4.996 1 88.81 132 ARG B O 1
ATOM 4785 N N . GLN B 1 133 ? -10.977 11.648 -4.406 1 86.38 133 GLN B N 1
ATOM 4786 C CA . GLN B 1 133 ? -11.719 12.242 -5.512 1 86.38 133 GLN B CA 1
ATOM 4787 C C . GLN B 1 133 ? -11.812 13.758 -5.359 1 86.38 133 GLN B C 1
ATOM 4789 O O . GLN B 1 133 ? -11.75 14.492 -6.348 1 86.38 133 GLN B O 1
ATOM 4794 N N . ALA B 1 134 ? -11.992 14.133 -4.152 1 88.88 134 ALA B N 1
ATOM 4795 C CA . ALA B 1 134 ? -12.055 15.57 -3.879 1 88.88 134 ALA B CA 1
ATOM 4796 C C . ALA B 1 134 ? -10.719 16.25 -4.203 1 88.88 134 ALA B C 1
ATOM 4798 O O . ALA B 1 134 ? -10.695 17.375 -4.684 1 88.88 134 ALA B O 1
ATOM 4799 N N . LEU B 1 135 ? -9.617 15.609 -3.883 1 89.62 135 LEU B N 1
ATOM 4800 C CA . LEU B 1 135 ? -8.297 16.141 -4.188 1 89.62 135 LEU B CA 1
ATOM 4801 C C . LEU B 1 135 ? -8.086 16.25 -5.695 1 89.62 135 LEU B C 1
ATOM 4803 O O . LEU B 1 135 ? -7.461 17.203 -6.172 1 89.62 135 LEU B O 1
ATOM 4807 N N . LYS B 1 136 ? -8.562 15.281 -6.41 1 86.31 136 LYS B N 1
ATOM 4808 C CA . LYS B 1 136 ? -8.508 15.328 -7.867 1 86.31 136 LYS B CA 1
ATOM 4809 C C . LYS B 1 136 ? -9.219 16.562 -8.406 1 86.31 136 LYS B C 1
ATOM 4811 O O . LYS B 1 136 ? -8.711 17.234 -9.305 1 86.31 136 LYS B O 1
ATOM 4816 N N . LYS B 1 137 ? -10.359 16.828 -7.852 1 84.25 137 LYS B N 1
ATOM 4817 C CA . LYS B 1 137 ? -11.125 18 -8.25 1 84.25 137 LYS B CA 1
ATOM 4818 C C . LYS B 1 137 ? -10.367 19.297 -7.934 1 84.25 137 LYS B C 1
ATOM 4820 O O . LYS B 1 137 ? -10.398 20.25 -8.719 1 84.25 137 LYS B O 1
ATOM 4825 N N . LEU B 1 138 ? -9.688 19.297 -6.82 1 88.25 138 LEU B N 1
ATOM 4826 C CA . LEU B 1 138 ? -8.914 20.453 -6.402 1 88.25 138 LEU B CA 1
ATOM 4827 C C . LEU B 1 138 ? -7.789 20.75 -7.391 1 88.25 138 LEU B C 1
ATOM 4829 O O . LEU B 1 138 ? -7.57 21.891 -7.773 1 88.25 138 LEU B O 1
ATOM 4833 N N . VAL B 1 139 ? -7.086 19.75 -7.754 1 86.25 139 VAL B N 1
ATOM 4834 C CA . VAL B 1 139 ? -5.953 19.906 -8.664 1 86.25 139 VAL B CA 1
ATOM 4835 C C . VAL B 1 139 ? -6.449 20.375 -10.031 1 86.25 139 VAL B C 1
ATOM 4837 O O . VAL B 1 139 ? -5.801 21.203 -10.68 1 86.25 139 VAL B O 1
ATOM 4840 N N . LYS B 1 140 ? -7.562 19.891 -10.438 1 81.94 140 LYS B N 1
ATOM 4841 C CA . LYS B 1 140 ? -8.125 20.281 -11.727 1 81.94 140 LYS B CA 1
ATOM 4842 C C . LYS B 1 140 ? -8.586 21.734 -11.719 1 81.94 140 LYS B C 1
ATOM 4844 O O . LYS B 1 140 ? -8.359 22.469 -12.68 1 81.94 140 LYS B O 1
ATOM 4849 N N . GLU B 1 141 ? -9.148 22.141 -10.641 1 82.94 141 GLU B N 1
ATOM 4850 C CA . GLU B 1 141 ? -9.734 23.469 -10.555 1 82.94 141 GLU B CA 1
ATOM 4851 C C . GLU B 1 141 ? -8.672 24.516 -10.219 1 82.94 141 GLU B C 1
ATOM 4853 O O . GLU B 1 141 ? -8.688 25.625 -10.773 1 82.94 141 GLU B O 1
ATOM 4858 N N . LYS B 1 142 ? -7.777 24.25 -9.258 1 82.25 142 LYS B N 1
ATOM 4859 C CA . LYS B 1 142 ? -6.883 25.266 -8.719 1 82.25 142 LYS B CA 1
ATOM 4860 C C . LYS B 1 142 ? -5.461 25.078 -9.25 1 82.25 142 LYS B C 1
ATOM 4862 O O . LYS B 1 142 ? -4.574 25.875 -8.938 1 82.25 142 LYS B O 1
ATOM 4867 N N . SER B 1 143 ? -5.152 24.234 -10.094 1 79.31 143 SER B N 1
ATOM 4868 C CA . SER B 1 143 ? -3.83 23.984 -10.656 1 79.31 143 SER B CA 1
ATOM 4869 C C . SER B 1 143 ? -2.77 23.891 -9.562 1 79.31 143 SER B C 1
ATOM 4871 O O . SER B 1 143 ? -1.721 24.531 -9.664 1 79.31 143 SER B O 1
ATOM 4873 N N . ALA B 1 144 ? -3.076 23.312 -8.516 1 83.19 144 ALA B N 1
ATOM 4874 C CA . ALA B 1 144 ? -2.154 23.156 -7.395 1 83.19 144 ALA B CA 1
ATOM 4875 C C . ALA B 1 144 ? -1.134 22.062 -7.672 1 83.19 144 ALA B C 1
ATOM 4877 O O . ALA B 1 144 ? -1.444 21.062 -8.336 1 83.19 144 ALA B O 1
ATOM 4878 N N . LYS B 1 145 ? 0.099 22.359 -7.215 1 84 145 LYS B N 1
ATOM 4879 C CA . LYS B 1 145 ? 1.164 21.375 -7.379 1 84 145 LYS B CA 1
ATOM 4880 C C . LYS B 1 145 ? 1.572 20.781 -6.039 1 84 145 LYS B C 1
ATOM 4882 O O . LYS B 1 145 ? 1.461 21.422 -5 1 84 145 LYS B O 1
ATOM 4887 N N . ASP B 1 146 ? 1.995 19.547 -6.039 1 84.94 146 ASP B N 1
ATOM 4888 C CA . ASP B 1 146 ? 2.531 18.844 -4.875 1 84.94 146 ASP B CA 1
ATOM 4889 C C . ASP B 1 146 ? 1.538 18.875 -3.715 1 84.94 146 ASP B C 1
ATOM 4891 O O . ASP B 1 146 ? 1.886 19.281 -2.604 1 84.94 146 ASP B O 1
ATOM 4895 N N . ILE B 1 147 ? 0.435 18.375 -4 1 90.12 147 ILE B N 1
ATOM 4896 C CA . ILE B 1 147 ? -0.648 18.391 -3.023 1 90.12 147 ILE B CA 1
ATOM 4897 C C . ILE B 1 147 ? -0.519 17.203 -2.086 1 90.12 147 ILE B C 1
ATOM 4899 O O . ILE B 1 147 ? -0.276 16.078 -2.531 1 90.12 147 ILE B O 1
ATOM 4903 N N . ARG B 1 148 ? -0.58 17.469 -0.85 1 90.94 148 ARG B N 1
ATOM 4904 C CA . ARG B 1 148 ? -0.568 16.422 0.172 1 90.94 148 ARG B CA 1
ATOM 4905 C C . ARG B 1 148 ? -1.686 16.641 1.187 1 90.94 148 ARG B C 1
ATOM 4907 O O . ARG B 1 148 ? -2.016 17.781 1.52 1 90.94 148 ARG B O 1
ATOM 4914 N N . PHE B 1 149 ? -2.242 15.586 1.612 1 94.12 149 PHE B N 1
ATOM 4915 C CA . PHE B 1 149 ? -3.252 15.672 2.662 1 94.12 149 PHE B CA 1
ATOM 4916 C C . PHE B 1 149 ? -2.605 15.961 4.012 1 94.12 149 PHE B C 1
ATOM 4918 O O . PHE B 1 149 ? -1.886 15.117 4.555 1 94.12 149 PHE B O 1
ATOM 4925 N N . TRP B 1 150 ? -2.838 17.141 4.531 1 96.75 150 TRP B N 1
ATOM 4926 C CA . TRP B 1 150 ? -2.223 17.609 5.77 1 96.75 150 TRP B CA 1
ATOM 4927 C C . TRP B 1 150 ? -2.881 16.969 6.984 1 96.75 150 TRP B C 1
ATOM 4929 O O . TRP B 1 150 ? -2.197 16.547 7.922 1 96.75 150 TRP B O 1
ATOM 4939 N N . GLY B 1 151 ? -4.16 16.891 6.938 1 96.31 151 GLY B N 1
ATOM 4940 C CA . GLY B 1 151 ? -4.828 16.281 8.07 1 96.31 151 GLY B CA 1
ATOM 4941 C C . GLY B 1 151 ? -6.25 16.766 8.273 1 96.31 151 GLY B C 1
ATOM 4942 O O . GLY B 1 151 ? -6.895 17.219 7.324 1 96.31 151 GLY B O 1
ATOM 4943 N N . LYS B 1 152 ? -6.723 16.5 9.469 1 96.19 152 LYS B N 1
ATOM 4944 C CA . LYS B 1 152 ? -8.086 16.828 9.859 1 96.19 152 LYS B CA 1
ATOM 4945 C C . LYS B 1 152 ? -8.109 17.594 11.188 1 96.19 152 LYS B C 1
ATOM 4947 O O . LYS B 1 152 ? -7.453 17.188 12.148 1 96.19 152 LYS B O 1
ATOM 4952 N N . ILE B 1 153 ? -8.766 18.719 11.211 1 97.19 153 ILE B N 1
ATOM 4953 C CA . ILE B 1 153 ? -8.938 19.5 12.438 1 97.19 153 ILE B CA 1
ATOM 4954 C C . ILE B 1 153 ? -10.398 19.438 12.891 1 97.19 153 ILE B C 1
ATOM 4956 O O . ILE B 1 153 ? -11.312 19.703 12.109 1 97.19 153 ILE B O 1
ATOM 4960 N N . TYR B 1 154 ? -10.617 19.094 14.141 1 95.56 154 TYR B N 1
ATOM 4961 C CA . TYR B 1 154 ? -11.961 18.953 14.68 1 95.56 154 TYR B CA 1
ATOM 4962 C C . TYR B 1 154 ? -12.555 20.312 15.031 1 95.56 154 TYR B C 1
ATOM 4964 O O . TYR B 1 154 ? -11.875 21.172 15.594 1 95.56 154 TYR B O 1
ATOM 4972 N N . GLY B 1 155 ? -13.734 20.453 14.602 1 93.38 155 GLY B N 1
ATOM 4973 C CA . GLY B 1 155 ? -14.508 21.625 14.992 1 93.38 155 GLY B CA 1
ATOM 4974 C C . GLY B 1 155 ? -15.703 21.297 15.859 1 93.38 155 GLY B C 1
ATOM 4975 O O . GLY B 1 155 ? -16.078 20.125 15.984 1 93.38 155 GLY B O 1
ATOM 4976 N N . THR B 1 156 ? -16.25 22.312 16.469 1 93 156 THR B N 1
ATOM 4977 C CA . THR B 1 156 ? -17.406 22.109 17.344 1 93 156 THR B CA 1
ATOM 4978 C C . THR B 1 156 ? -18.641 21.797 16.5 1 93 156 THR B C 1
ATOM 4980 O O . THR B 1 156 ? -19.516 21.031 16.938 1 93 156 THR B O 1
ATOM 4983 N N . GLU B 1 157 ? -18.703 22.328 15.344 1 91.81 157 GLU B N 1
ATOM 4984 C CA . GLU B 1 157 ? -19.844 22.078 14.461 1 91.81 157 GLU B CA 1
ATOM 4985 C C . GLU B 1 157 ? -19.469 21.141 13.328 1 91.81 157 GLU B C 1
ATOM 4987 O O . GLU B 1 157 ? -20.109 20.109 13.125 1 91.81 157 GLU B O 1
ATOM 4992 N N . LYS B 1 158 ? -18.453 21.578 12.617 1 92.81 158 LYS B N 1
ATOM 4993 C CA . LYS B 1 158 ? -17.953 20.781 11.5 1 92.81 158 LYS B CA 1
ATOM 4994 C C . LYS B 1 158 ? -16.438 20.656 11.555 1 92.81 158 LYS B C 1
ATOM 4996 O O . LYS B 1 158 ? -15.75 21.547 12.086 1 92.81 158 LYS B O 1
ATOM 5001 N N . ASP B 1 159 ? -16.031 19.594 10.992 1 94.81 159 ASP B N 1
ATOM 5002 C CA . ASP B 1 159 ? -14.578 19.375 10.953 1 94.81 159 ASP B CA 1
ATOM 5003 C C . ASP B 1 159 ? -13.977 19.969 9.672 1 94.81 159 ASP B C 1
ATOM 5005 O O . ASP B 1 159 ? -14.688 20.203 8.695 1 94.81 159 ASP B O 1
ATOM 5009 N N . TYR B 1 160 ? -12.703 20.234 9.734 1 96.75 160 TYR B N 1
ATOM 5010 C CA . TYR B 1 160 ? -11.977 20.734 8.578 1 96.75 160 TYR B CA 1
ATOM 5011 C C . TYR B 1 160 ? -11.023 19.688 8.023 1 96.75 160 TYR B C 1
ATOM 5013 O O . TYR B 1 160 ? -10.234 19.094 8.773 1 96.75 160 TYR B O 1
ATOM 5021 N N . TYR B 1 161 ? -11.172 19.391 6.762 1 96.5 161 TYR B N 1
ATOM 5022 C CA . TYR B 1 161 ? -10.133 18.672 6.039 1 96.5 161 TYR B CA 1
ATOM 5023 C C . TYR B 1 161 ? -9.125 19.641 5.426 1 96.5 161 TYR B C 1
ATOM 5025 O O . TYR B 1 161 ? -9.508 20.562 4.691 1 96.5 161 TYR B O 1
ATOM 5033 N N . VAL B 1 162 ? -7.863 19.469 5.75 1 97.19 162 VAL B N 1
ATOM 5034 C CA . VAL B 1 162 ? -6.84 20.422 5.324 1 97.19 162 VAL B CA 1
ATOM 5035 C C . VAL B 1 162 ? -5.902 19.75 4.316 1 97.19 162 VAL B C 1
ATOM 5037 O O . VAL B 1 162 ? -5.43 18.641 4.543 1 97.19 162 VAL B O 1
ATOM 5040 N N . VAL B 1 163 ? -5.652 20.438 3.244 1 95.75 163 VAL B N 1
ATOM 5041 C CA . VAL B 1 163 ? -4.73 19.984 2.207 1 95.75 163 VAL B CA 1
ATOM 5042 C C . VAL B 1 163 ? -3.621 21.016 2.016 1 95.75 163 VAL B C 1
ATOM 5044 O O . VAL B 1 163 ? -3.871 22.219 2.066 1 95.75 163 VAL B O 1
ATOM 5047 N N . GLU B 1 164 ? -2.424 20.531 1.863 1 96 164 GLU B N 1
ATOM 5048 C CA . GLU B 1 164 ? -1.253 21.391 1.689 1 96 164 GLU B CA 1
ATOM 5049 C C . GLU B 1 164 ? -0.678 21.266 0.282 1 96 164 GLU B C 1
ATOM 5051 O O . GLU B 1 164 ? -0.627 20.156 -0.272 1 96 164 GLU B O 1
ATOM 5056 N N . GLY B 1 165 ? -0.28 22.328 -0.294 1 91.69 165 GLY B N 1
ATOM 5057 C CA . GLY B 1 165 ? 0.347 22.312 -1.605 1 91.69 165 GLY B CA 1
ATOM 5058 C C . GLY B 1 165 ? 0.965 23.656 -1.979 1 91.69 165 GLY B C 1
ATOM 5059 O O . GLY B 1 165 ? 1.284 24.453 -1.105 1 91.69 165 GLY B O 1
ATOM 5060 N N . GLN B 1 166 ? 1.398 23.672 -3.197 1 87.19 166 GLN B N 1
ATOM 5061 C CA . GLN B 1 166 ? 1.924 24.922 -3.742 1 87.19 166 GLN B CA 1
ATOM 5062 C C . GLN B 1 166 ? 0.943 25.547 -4.73 1 87.19 166 GLN B C 1
ATOM 5064 O O . GLN B 1 166 ? 0.589 24.922 -5.734 1 87.19 166 GLN B O 1
ATOM 5069 N N . GLY B 1 167 ? 0.338 26.609 -4.355 1 77.81 167 GLY B N 1
ATOM 5070 C CA . GLY B 1 167 ? -0.624 27.297 -5.207 1 77.81 167 GLY B CA 1
ATOM 5071 C C . GLY B 1 167 ? 0.027 28.141 -6.281 1 77.81 167 GLY B C 1
ATOM 5072 O O . GLY B 1 167 ? 1.255 28.203 -6.375 1 77.81 167 GLY B O 1
ATOM 5073 N N . GLU B 1 168 ? -0.789 28.609 -7.234 1 72.12 168 GLU B N 1
ATOM 5074 C CA . GLU B 1 168 ? -0.326 29.484 -8.312 1 72.12 168 GLU B CA 1
ATOM 5075 C C . GLU B 1 168 ? 0.212 30.797 -7.766 1 72.12 168 GLU B C 1
ATOM 5077 O O . GLU B 1 168 ? -0.287 31.312 -6.758 1 72.12 168 GLU B O 1
ATOM 5082 N N . ALA B 1 169 ? 1.553 31.125 -8.055 1 62.25 169 ALA B N 1
ATOM 5083 C CA . ALA B 1 169 ? 2.148 32.406 -7.633 1 62.25 169 ALA B CA 1
ATOM 5084 C C . ALA B 1 169 ? 1.211 33.562 -7.918 1 62.25 169 ALA B C 1
ATOM 5086 O O . ALA B 1 169 ? 0.759 33.75 -9.055 1 62.25 169 ALA B O 1
ATOM 5087 N N . GLY B 1 170 ? 0.218 33.75 -7.129 1 57.34 170 GLY B N 1
ATOM 5088 C CA . GLY B 1 170 ? -0.693 34.844 -7.395 1 57.34 170 GLY B CA 1
ATOM 5089 C C . GLY B 1 170 ? 0.019 36.156 -7.652 1 57.34 170 GLY B C 1
ATOM 5090 O O . GLY B 1 170 ? 1.238 36.25 -7.492 1 57.34 170 GLY B O 1
ATOM 5091 N N . GLU B 1 171 ? -0.756 37.156 -8.117 1 57.31 171 GLU B N 1
ATOM 5092 C CA . GLU B 1 171 ? -0.359 38.5 -8.469 1 57.31 171 GLU B CA 1
ATOM 5093 C C . GLU B 1 171 ? 0.279 39.219 -7.281 1 57.31 171 GLU B C 1
ATOM 5095 O O . GLU B 1 171 ? -0.172 39.062 -6.145 1 57.31 171 GLU B O 1
ATOM 5100 N N . GLU B 1 172 ? 1.575 39.5 -7.352 1 58 172 GLU B N 1
ATOM 5101 C CA . GLU B 1 172 ? 2.357 40.312 -6.422 1 58 172 GLU B CA 1
ATOM 5102 C C . GLU B 1 172 ? 1.548 41.5 -5.906 1 58 172 GLU B C 1
ATOM 5104 O O . GLU B 1 172 ? 1.406 42.5 -6.598 1 58 172 GLU B O 1
ATOM 5109 N N . GLU B 1 173 ? 0.359 41.25 -5.285 1 58.44 173 GLU B N 1
ATOM 5110 C CA . GLU B 1 173 ? -0.3 42.438 -4.734 1 58.44 173 GLU B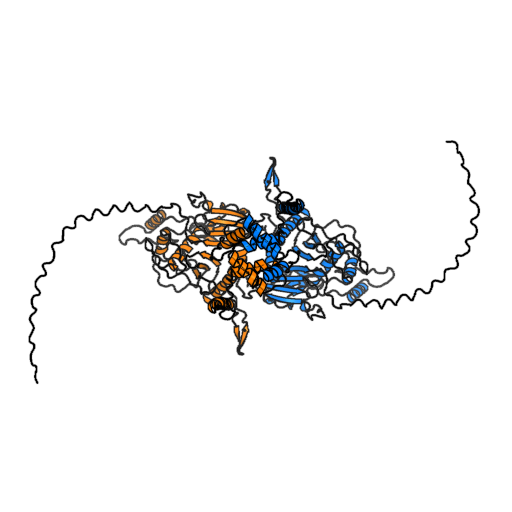 CA 1
ATOM 5111 C C . GLU B 1 173 ? 0.597 43.156 -3.725 1 58.44 173 GLU B C 1
ATOM 5113 O O . GLU B 1 173 ? 1.469 42.531 -3.113 1 58.44 173 GLU B O 1
ATOM 5118 N N . GLU B 1 174 ? 0.617 44.406 -3.709 1 65.12 174 GLU B N 1
ATOM 5119 C CA . GLU B 1 174 ? 1.308 45.312 -2.785 1 65.12 174 GLU B CA 1
ATOM 5120 C C . GLU B 1 174 ? 0.98 44.969 -1.336 1 65.12 174 GLU B C 1
ATOM 5122 O O . GLU B 1 174 ? -0.141 45.188 -0.876 1 65.12 174 GLU B O 1
ATOM 5127 N N . ARG B 1 175 ? 1.641 44.031 -0.719 1 71.88 175 ARG B N 1
ATOM 5128 C CA . ARG B 1 175 ? 1.416 43.656 0.671 1 71.88 175 ARG B CA 1
ATOM 5129 C C . ARG B 1 175 ? 2.312 44.438 1.611 1 71.88 175 ARG B C 1
ATOM 5131 O O . ARG B 1 175 ? 3.316 45.031 1.184 1 71.88 175 ARG B O 1
ATOM 5138 N N . PRO B 1 176 ? 1.768 44.656 2.826 1 77 176 PRO B N 1
ATOM 5139 C CA . PRO B 1 176 ? 2.609 45.344 3.801 1 77 176 PRO B CA 1
ATOM 5140 C C . PRO B 1 176 ? 4.008 44.75 3.91 1 77 176 PRO B C 1
ATOM 5142 O O . PRO B 1 176 ? 4.195 43.562 3.627 1 77 176 PRO B O 1
ATOM 5145 N N . PRO B 1 177 ? 4.895 45.625 4.148 1 75.75 177 PRO B N 1
ATOM 5146 C CA . PRO B 1 177 ? 6.297 45.188 4.168 1 75.75 177 PRO B CA 1
ATOM 5147 C C . PRO B 1 177 ? 6.551 44.062 5.16 1 75.75 177 PRO B C 1
ATOM 5149 O O . PRO B 1 177 ? 7.512 43.281 5.008 1 75.75 177 PRO B O 1
ATOM 5152 N N . ASP B 1 178 ? 5.703 43.969 6.148 1 82.69 178 ASP B N 1
ATOM 5153 C CA . ASP B 1 178 ? 5.953 42.938 7.168 1 82.69 178 ASP B CA 1
ATOM 5154 C C . ASP B 1 178 ? 5.461 41.562 6.707 1 82.69 178 ASP B C 1
ATOM 5156 O O . ASP B 1 178 ? 5.789 40.562 7.316 1 82.69 178 ASP B O 1
ATOM 5160 N N . PHE B 1 179 ? 4.848 41.562 5.594 1 83.5 179 PHE B N 1
ATOM 5161 C CA . PHE B 1 179 ? 4.25 40.344 5.07 1 83.5 179 PHE B CA 1
ATOM 5162 C C . PHE B 1 179 ? 5.27 39.531 4.27 1 83.5 179 PHE B C 1
ATOM 5164 O O . PHE B 1 179 ? 6.004 40.094 3.455 1 83.5 179 PHE B O 1
ATOM 5171 N N . GLU B 1 180 ? 5.422 38.312 4.691 1 86.69 180 GLU B N 1
ATOM 5172 C CA . GLU B 1 180 ? 6.27 37.438 3.873 1 86.69 180 GLU B CA 1
ATOM 5173 C C . GLU B 1 180 ? 5.551 37 2.6 1 86.69 180 GLU B C 1
ATOM 5175 O O . GLU B 1 180 ? 4.387 36.625 2.643 1 86.69 180 GLU B O 1
ATOM 5180 N N . LYS B 1 181 ? 6.215 37.094 1.553 1 83.44 181 LYS B N 1
ATOM 5181 C CA . LYS B 1 181 ? 5.625 36.812 0.241 1 83.44 181 LYS B CA 1
ATOM 5182 C C . LYS B 1 181 ? 5.152 35.375 0.122 1 83.44 181 LYS B C 1
ATOM 5184 O O . LYS B 1 181 ? 5.664 34.5 0.813 1 83.44 181 LYS B O 1
ATOM 5189 N N . LYS B 1 182 ? 4.148 35.281 -0.732 1 85.19 182 LYS B N 1
ATOM 5190 C CA . LYS B 1 182 ? 3.635 33.938 -1.015 1 85.19 182 LYS B CA 1
ATOM 5191 C C . LYS B 1 182 ? 4.73 33.031 -1.57 1 85.19 182 LYS B C 1
ATOM 5193 O O . LYS B 1 182 ? 5.457 33.438 -2.488 1 85.19 182 LYS B O 1
ATOM 5198 N N . GLY B 1 183 ? 4.949 31.891 -0.93 1 86 183 GLY B N 1
ATOM 5199 C CA . GLY B 1 183 ? 5.969 30.953 -1.373 1 86 183 GLY B CA 1
ATOM 5200 C C . GLY B 1 183 ? 7.258 31.047 -0.579 1 86 183 GLY B C 1
ATOM 5201 O O . GLY B 1 183 ? 8.195 30.281 -0.81 1 86 183 GLY B O 1
ATOM 5202 N N . GLU B 1 184 ? 7.199 32 0.36 1 86.69 184 GLU B N 1
ATOM 5203 C CA . GLU B 1 184 ? 8.406 32.188 1.164 1 86.69 184 GLU B CA 1
ATOM 5204 C C . GLU B 1 184 ? 8.078 32.188 2.654 1 86.69 184 GLU B C 1
ATOM 5206 O O . GLU B 1 184 ? 6.949 32.5 3.047 1 86.69 184 GLU B O 1
ATOM 5211 N N . GLY B 1 185 ? 9.008 31.766 3.357 1 89.38 185 GLY B N 1
ATOM 5212 C CA . GLY B 1 185 ? 8.906 31.844 4.805 1 89.38 185 GLY B CA 1
ATOM 5213 C C . GLY B 1 185 ? 7.738 31.062 5.363 1 89.38 185 GLY B C 1
ATOM 5214 O O . GLY B 1 185 ? 7.582 29.875 5.066 1 89.38 185 GLY B O 1
ATOM 5215 N N . VAL B 1 186 ? 6.863 31.844 6.117 1 92.44 186 VAL B N 1
ATOM 5216 C CA . VAL B 1 186 ? 5.73 31.203 6.77 1 92.44 186 VAL B CA 1
ATOM 5217 C C . VAL B 1 186 ? 4.648 30.891 5.738 1 92.44 186 VAL B C 1
ATOM 5219 O O . VAL B 1 186 ? 3.773 30.062 5.984 1 92.44 186 VAL B O 1
ATOM 5222 N N . ASN B 1 187 ? 4.699 31.531 4.629 1 91.69 187 ASN B N 1
ATOM 5223 C CA . ASN B 1 187 ? 3.723 31.328 3.564 1 91.69 187 ASN B CA 1
ATOM 5224 C C . ASN B 1 187 ? 4.305 30.516 2.418 1 91.69 187 ASN B C 1
ATOM 5226 O O . ASN B 1 187 ? 3.92 30.688 1.262 1 91.69 187 ASN B O 1
ATOM 5230 N N . GLN B 1 188 ? 5.203 29.703 2.727 1 90.88 188 GLN B N 1
ATOM 5231 C CA . GLN B 1 188 ? 5.816 28.828 1.74 1 90.88 188 GLN B CA 1
ATOM 5232 C C . GLN B 1 188 ? 4.785 27.891 1.107 1 90.88 188 GLN B C 1
ATOM 5234 O O . GLN B 1 188 ? 4.844 27.625 -0.092 1 90.88 188 GLN B O 1
ATOM 5239 N N . PHE B 1 189 ? 3.859 27.453 1.92 1 93.12 189 PHE B N 1
ATOM 5240 C CA . PHE B 1 189 ? 2.848 26.516 1.467 1 93.12 189 PHE B CA 1
ATOM 5241 C C . PHE B 1 189 ? 1.478 27.172 1.395 1 93.12 189 PHE B C 1
ATOM 5243 O O . PHE B 1 189 ? 1.219 28.156 2.098 1 93.12 189 PHE B O 1
ATOM 5250 N N . THR B 1 190 ? 0.732 26.688 0.522 1 93.69 190 THR B N 1
ATOM 5251 C CA . THR B 1 190 ? -0.673 27.078 0.441 1 93.69 190 THR B CA 1
ATOM 5252 C C . THR B 1 190 ? -1.566 25.969 1.001 1 93.69 190 THR B C 1
ATOM 5254 O O . THR B 1 190 ? -1.273 24.781 0.839 1 93.69 190 THR B O 1
ATOM 5257 N N . TYR B 1 191 ? -2.582 26.422 1.688 1 96.25 191 TYR B N 1
ATOM 5258 C CA . TYR B 1 191 ? -3.465 25.453 2.326 1 96.25 191 TYR B CA 1
ATOM 5259 C C . TYR B 1 191 ? -4.898 25.609 1.832 1 96.25 191 TYR B C 1
ATOM 5261 O O . TYR B 1 191 ? -5.379 26.734 1.65 1 96.25 191 TYR B O 1
ATOM 5269 N N . TRP B 1 192 ? -5.547 24.516 1.545 1 95.75 192 TRP B N 1
ATOM 5270 C CA . TRP B 1 192 ? -6.961 24.469 1.188 1 95.75 192 TRP B CA 1
ATOM 5271 C C . TRP B 1 192 ? -7.75 23.672 2.219 1 95.75 192 TRP B C 1
ATOM 5273 O O . TRP B 1 192 ? -7.273 22.656 2.729 1 95.75 192 TRP B O 1
ATOM 5283 N N . VAL B 1 193 ? -8.945 24.188 2.48 1 96.62 193 VAL B N 1
ATOM 5284 C CA . VAL B 1 193 ? -9.742 23.531 3.516 1 96.62 193 VAL B CA 1
ATOM 5285 C C . VAL B 1 193 ? -11.156 23.297 3.004 1 96.62 193 VAL B C 1
ATOM 5287 O O . VAL B 1 193 ? -11.672 24.078 2.193 1 96.62 193 VAL B O 1
ATOM 5290 N N . THR B 1 194 ? -11.688 22.188 3.385 1 93.94 194 THR B N 1
ATOM 5291 C CA . THR B 1 194 ? -13.094 21.875 3.113 1 93.94 194 THR B CA 1
ATOM 5292 C C . THR B 1 194 ? -13.719 21.141 4.293 1 93.94 194 THR B C 1
ATOM 5294 O O . THR B 1 194 ? -13.016 20.531 5.098 1 93.94 194 THR B O 1
ATOM 5297 N N . ASP B 1 195 ? -14.992 21.328 4.48 1 89.44 195 ASP B N 1
ATOM 5298 C CA . ASP B 1 195 ? -15.703 20.641 5.555 1 89.44 195 ASP B CA 1
ATOM 5299 C C . ASP B 1 195 ? -16.188 19.266 5.102 1 89.44 195 ASP B C 1
ATOM 5301 O O . ASP B 1 195 ? -16.453 18.391 5.93 1 89.44 195 ASP B O 1
ATOM 5305 N N . SER B 1 196 ? -16.344 19.125 3.844 1 85.06 196 SER B N 1
ATOM 5306 C CA . SER B 1 196 ? -16.812 17.859 3.293 1 85.06 196 SER B CA 1
ATOM 5307 C C . SER B 1 196 ? -16.172 17.578 1.935 1 85.06 196 SER B C 1
ATOM 5309 O O . SER B 1 196 ? -15.891 18.516 1.175 1 85.06 196 SER B O 1
ATOM 5311 N N . ALA B 1 197 ? -16 16.375 1.69 1 81.81 197 ALA B N 1
ATOM 5312 C CA . ALA B 1 197 ? -15.391 15.977 0.422 1 81.81 197 ALA B CA 1
ATOM 5313 C C . ALA B 1 197 ? -16.266 16.375 -0.758 1 81.81 197 ALA B C 1
ATOM 5315 O O . ALA B 1 197 ? -15.805 16.438 -1.897 1 81.81 197 ALA B O 1
ATOM 5316 N N . PHE B 1 198 ? -17.5 16.734 -0.472 1 80.19 198 PHE B N 1
ATOM 5317 C CA . PHE B 1 198 ? -18.438 17.062 -1.538 1 80.19 198 PHE B CA 1
ATOM 5318 C C . PHE B 1 198 ? -18.438 18.562 -1.806 1 80.19 198 PHE B C 1
ATOM 5320 O O . PHE B 1 198 ? -18.938 19 -2.842 1 80.19 198 PHE B O 1
ATOM 5327 N N . ASN B 1 199 ? -17.922 19.266 -0.893 1 83.75 199 ASN B N 1
ATOM 5328 C CA . ASN B 1 199 ? -17.922 20.719 -1.018 1 83.75 199 ASN B CA 1
ATOM 5329 C C . ASN B 1 199 ? -16.656 21.219 -1.705 1 83.75 199 ASN B C 1
ATOM 5331 O O . ASN B 1 199 ? -15.727 20.453 -1.954 1 83.75 199 ASN B O 1
ATOM 5335 N N . ASN B 1 200 ? -16.766 22.453 -2.029 1 87.81 200 ASN B N 1
ATOM 5336 C CA . ASN B 1 200 ? -15.625 23.062 -2.703 1 87.81 200 ASN B CA 1
ATOM 5337 C C . ASN B 1 200 ? -14.5 23.391 -1.724 1 87.81 200 ASN B C 1
ATOM 5339 O O . ASN B 1 200 ? -14.742 23.578 -0.53 1 87.81 200 ASN B O 1
ATOM 5343 N N . TRP B 1 201 ? -13.367 23.375 -2.287 1 91.38 201 TRP B N 1
ATOM 5344 C CA . TRP B 1 201 ? -12.188 23.688 -1.487 1 91.38 201 TRP B CA 1
ATOM 5345 C C . TRP B 1 201 ? -12.016 25.203 -1.363 1 91.38 201 TRP B C 1
ATOM 5347 O O . TRP B 1 201 ? -12.156 25.938 -2.348 1 91.38 201 TRP B O 1
ATOM 5357 N N . ASN B 1 202 ? -11.805 25.625 -0.16 1 93.81 202 ASN B N 1
ATOM 5358 C CA . ASN B 1 202 ? -11.523 27.031 0.108 1 93.81 202 ASN B CA 1
ATOM 5359 C C . ASN B 1 202 ? -10.047 27.266 0.424 1 93.81 202 ASN B C 1
ATOM 5361 O O . ASN B 1 202 ? -9.492 26.625 1.316 1 93.81 202 ASN B O 1
ATOM 5365 N N . GLU B 1 203 ? -9.469 28.156 -0.326 1 93.56 203 GLU B N 1
ATOM 5366 C CA . GLU B 1 203 ? -8.07 28.5 -0.061 1 93.56 203 GLU B CA 1
ATOM 5367 C C . GLU B 1 203 ? -7.949 29.422 1.148 1 93.56 203 GLU B C 1
ATOM 5369 O O . GLU B 1 203 ? -8.672 30.406 1.256 1 93.56 203 GLU B O 1
ATOM 5374 N N . LEU B 1 204 ? -7.059 29.062 2.027 1 95 204 LEU B N 1
ATOM 5375 C CA . LEU B 1 204 ? -6.824 29.891 3.197 1 95 204 LEU B CA 1
ATOM 5376 C C . LEU B 1 204 ? -5.914 31.062 2.854 1 95 204 LEU B C 1
ATOM 5378 O O . LEU B 1 204 ? -4.984 30.922 2.057 1 95 204 LEU B O 1
ATOM 5382 N N . PRO B 1 205 ? -6.215 32.188 3.459 1 92.69 205 PRO B N 1
ATOM 5383 C CA . PRO B 1 205 ? -5.391 33.375 3.176 1 92.69 205 PRO B CA 1
ATOM 5384 C C . PRO B 1 205 ? -3.992 33.25 3.781 1 92.69 205 PRO B C 1
ATOM 5386 O O . PRO B 1 205 ? -3.779 32.5 4.727 1 92.69 205 PRO B O 1
ATOM 5389 N N . ASP B 1 206 ? -3.107 34.031 3.209 1 91.62 206 ASP B N 1
ATOM 5390 C CA . ASP B 1 206 ? -1.756 34.062 3.756 1 91.62 206 ASP B CA 1
ATOM 5391 C C . ASP B 1 206 ? -1.752 34.656 5.164 1 91.62 206 ASP B C 1
ATOM 5393 O O . ASP B 1 206 ? -2.568 35.531 5.48 1 91.62 206 ASP B O 1
ATOM 5397 N N . VAL B 1 207 ? -0.862 34.219 5.883 1 93.81 207 VAL B N 1
ATOM 5398 C CA . VAL B 1 207 ? -0.82 34.625 7.289 1 93.81 207 VAL B CA 1
ATOM 5399 C C . VAL B 1 207 ? 0.055 35.844 7.457 1 93.81 207 VAL B C 1
ATOM 5401 O O . VAL B 1 207 ? 1.099 35.969 6.812 1 93.81 207 VAL B O 1
ATOM 5404 N N . THR B 1 208 ? -0.379 36.75 8.352 1 92.94 208 THR B N 1
ATOM 5405 C CA . THR B 1 208 ? 0.385 37.938 8.719 1 92.94 208 THR B CA 1
ATOM 5406 C C . THR B 1 208 ? 1.106 37.719 10.047 1 92.94 208 THR B C 1
ATOM 5408 O O . THR B 1 208 ? 0.663 36.938 10.883 1 92.94 208 THR B O 1
ATOM 5411 N N . PRO B 1 209 ? 2.238 38.438 10.172 1 93.94 209 PRO B N 1
ATOM 5412 C CA . PRO B 1 209 ? 2.969 38.281 11.43 1 93.94 209 PRO B CA 1
ATOM 5413 C C . PRO B 1 209 ? 2.125 38.656 12.648 1 93.94 209 PRO B C 1
ATOM 5415 O O . PRO B 1 209 ? 2.264 38.031 13.711 1 93.94 209 PRO B O 1
ATOM 5418 N N . ALA B 1 210 ? 1.258 39.625 12.539 1 92.75 210 ALA B N 1
ATOM 5419 C CA . ALA B 1 210 ? 0.392 40.031 13.641 1 92.75 210 ALA B CA 1
ATOM 5420 C C . ALA B 1 210 ? -0.545 38.906 14.039 1 92.75 210 ALA B C 1
ATOM 5422 O O . ALA B 1 210 ? -0.791 38.688 15.227 1 92.75 210 ALA B O 1
ATOM 5423 N N . GLN B 1 211 ? -1.015 38.219 13.102 1 94.56 211 GLN B N 1
ATOM 5424 C CA . GLN B 1 211 ? -1.915 37.094 13.352 1 94.56 211 GLN B CA 1
ATOM 5425 C C . GLN B 1 211 ? -1.198 35.969 14.086 1 94.56 211 GLN B C 1
ATOM 5427 O O . GLN B 1 211 ? -1.761 35.375 15 1 94.56 211 GLN B O 1
ATOM 5432 N N . LEU B 1 212 ? 0.002 35.688 13.727 1 95.31 212 LEU B N 1
ATOM 5433 C CA . LEU B 1 212 ? 0.778 34.625 14.359 1 95.31 212 LEU B CA 1
ATOM 5434 C C . LEU B 1 212 ? 1.115 35 15.805 1 95.31 212 LEU B C 1
ATOM 5436 O O . LEU B 1 212 ? 1.098 34.125 16.688 1 95.31 212 LEU B O 1
ATOM 5440 N N . LYS B 1 213 ? 1.438 36.281 16.047 1 93.69 213 LYS B N 1
ATOM 5441 C CA . LYS B 1 213 ? 1.76 36.75 17.391 1 93.69 213 LYS B CA 1
ATOM 5442 C C . LYS B 1 213 ? 0.574 36.562 18.328 1 93.69 213 LYS B C 1
ATOM 5444 O O . LYS B 1 213 ? 0.74 36.094 19.469 1 93.69 213 LYS B O 1
ATOM 5449 N N . VAL B 1 214 ? -0.567 36.844 17.844 1 94 214 VAL B N 1
ATOM 5450 C CA . VAL B 1 214 ? -1.762 36.75 18.672 1 94 214 VAL B CA 1
ATOM 5451 C C . VAL B 1 214 ? -2.189 35.312 18.797 1 94 214 VAL B C 1
ATOM 5453 O O . VAL B 1 214 ? -2.654 34.875 19.859 1 94 214 VAL B O 1
ATOM 5456 N N . ALA B 1 215 ? -2.033 34.531 17.75 1 94.25 215 ALA B N 1
ATOM 5457 C CA . ALA B 1 215 ? -2.434 33.156 17.766 1 94.25 215 ALA B CA 1
ATOM 5458 C C . ALA B 1 215 ? -1.677 32.375 18.828 1 94.25 215 ALA B C 1
ATOM 5460 O O . ALA B 1 215 ? -2.205 31.406 19.391 1 94.25 215 ALA B O 1
ATOM 5461 N N . ARG B 1 216 ? -0.484 32.75 19.141 1 92.06 216 ARG B N 1
ATOM 5462 C CA . ARG B 1 216 ? 0.333 32.094 20.156 1 92.06 216 ARG B CA 1
ATOM 5463 C C . ARG B 1 216 ? -0.225 32.344 21.547 1 92.06 216 ARG B C 1
ATOM 5465 O O . ARG B 1 216 ? -0.005 31.547 22.453 1 92.06 216 ARG B O 1
ATOM 5472 N N . LYS B 1 217 ? -1.011 33.375 21.641 1 90.69 217 LYS B N 1
ATOM 5473 C CA . LYS B 1 217 ? -1.445 33.812 22.969 1 90.69 217 LYS B CA 1
ATOM 5474 C C . LYS B 1 217 ? -2.883 33.375 23.25 1 90.69 217 LYS B C 1
ATOM 5476 O O . LYS B 1 217 ? -3.346 33.438 24.391 1 90.69 217 LYS B O 1
ATOM 5481 N N . ILE B 1 218 ? -3.525 32.969 22.219 1 90.44 218 ILE B N 1
ATOM 5482 C CA . ILE B 1 218 ? -4.941 32.656 22.422 1 90.44 218 ILE B CA 1
ATOM 5483 C C . ILE B 1 218 ? -5.18 31.156 22.266 1 90.44 218 ILE B C 1
ATOM 5485 O O . ILE B 1 218 ? -4.406 30.469 21.594 1 90.44 218 ILE B O 1
ATOM 5489 N N . ARG B 1 219 ? -6.199 30.719 22.984 1 90 219 ARG B N 1
ATOM 5490 C CA . ARG B 1 219 ? -6.68 29.344 22.859 1 90 219 ARG B CA 1
ATOM 5491 C C . ARG B 1 219 ? -8.172 29.312 22.547 1 90 219 ARG B C 1
ATOM 5493 O O . ARG B 1 219 ? -9 29.656 23.391 1 90 219 ARG B O 1
ATOM 5500 N N . LYS B 1 220 ? -8.43 29 21.328 1 90.88 220 LYS B N 1
ATOM 5501 C CA . LYS B 1 220 ? -9.82 28.969 20.891 1 90.88 220 LYS B CA 1
ATOM 5502 C C . LYS B 1 220 ? -10.094 27.75 20.016 1 90.88 220 LYS B C 1
ATOM 5504 O O . LYS B 1 220 ? -9.305 27.422 19.125 1 90.88 220 LYS B O 1
ATOM 5509 N N . LEU B 1 221 ? -11.219 27.109 20.359 1 93.94 221 LEU B N 1
ATOM 5510 C CA . LEU B 1 221 ? -11.625 25.953 19.547 1 93.94 221 LEU B CA 1
ATOM 5511 C C . LEU B 1 221 ? -12.258 26.422 18.234 1 93.94 221 LEU B C 1
ATOM 5513 O O . LEU B 1 221 ? -12.945 27.438 18.203 1 93.94 221 LEU B O 1
ATOM 5517 N N . PHE B 1 222 ? -12.102 25.672 17.266 1 95.75 222 PHE B N 1
ATOM 5518 C CA . PHE B 1 222 ? -12.664 26 15.969 1 95.75 222 PHE B CA 1
ATOM 5519 C C . PHE B 1 222 ? -14.133 25.578 15.898 1 95.75 222 PHE B C 1
ATOM 5521 O O . PHE B 1 222 ? -14.539 24.609 16.531 1 95.75 222 PHE B O 1
ATOM 5528 N N . THR B 1 223 ? -14.883 26.25 15.164 1 93.94 223 THR B N 1
ATOM 5529 C CA . THR B 1 223 ? -16.312 25.969 15.016 1 93.94 223 THR B CA 1
ATOM 5530 C C . THR B 1 223 ? -16.562 25.125 13.773 1 93.94 223 THR B C 1
ATOM 5532 O O . THR B 1 223 ? -17.375 24.188 13.797 1 93.94 223 THR B O 1
ATOM 5535 N N . GLY B 1 224 ? -15.906 25.344 12.742 1 93.56 224 GLY B N 1
ATOM 5536 C CA . GLY B 1 224 ? -16.156 24.719 11.461 1 93.56 224 GLY B CA 1
ATOM 5537 C C . GLY B 1 224 ? -16.688 25.672 10.414 1 93.56 224 GLY B C 1
ATOM 5538 O O . GLY B 1 224 ? -16.953 25.281 9.273 1 93.56 224 GLY B O 1
ATOM 5539 N N . ASN B 1 225 ? -16.828 26.875 10.852 1 94.5 225 ASN B N 1
ATOM 5540 C CA . ASN B 1 225 ? -17.234 27.938 9.938 1 94.5 225 ASN B CA 1
ATOM 5541 C C . ASN B 1 225 ? -16.094 28.922 9.703 1 94.5 225 ASN B C 1
ATOM 5543 O O . ASN B 1 225 ? -15.703 29.656 10.617 1 94.5 225 ASN B O 1
ATOM 5547 N N . LEU B 1 226 ? -15.711 29.031 8.445 1 95.69 226 LEU B N 1
ATOM 5548 C CA . LEU B 1 226 ? -14.547 29.828 8.086 1 95.69 226 LEU B CA 1
ATOM 5549 C C . LEU B 1 226 ? -14.812 31.312 8.32 1 95.69 226 LEU B C 1
ATOM 5551 O O . LEU B 1 226 ? -13.883 32.094 8.547 1 95.69 226 LEU B O 1
ATOM 5555 N N . ASN B 1 227 ? -16.062 31.688 8.305 1 95.12 227 ASN B N 1
ATOM 5556 C CA . ASN B 1 227 ? -16.406 33.094 8.438 1 95.12 227 ASN B CA 1
ATOM 5557 C C . ASN B 1 227 ? -16.844 33.438 9.852 1 95.12 227 ASN B C 1
ATOM 5559 O O . ASN B 1 227 ? -17.266 34.562 10.125 1 95.12 227 ASN B O 1
ATOM 5563 N N . ALA B 1 228 ? -16.625 32.594 10.719 1 94.62 228 ALA B N 1
ATOM 5564 C CA . ALA B 1 228 ? -16.984 32.844 12.109 1 94.62 228 ALA B CA 1
ATOM 5565 C C . ALA B 1 228 ? -16.031 33.844 12.742 1 94.62 228 ALA B C 1
ATOM 5567 O O . ALA B 1 228 ? -14.82 33.781 12.516 1 94.62 228 ALA B O 1
ATOM 5568 N N . PRO B 1 229 ? -16.594 34.812 13.508 1 94 229 PRO B N 1
ATOM 5569 C CA . PRO B 1 229 ? -15.719 35.75 14.188 1 94 229 PRO B CA 1
ATOM 5570 C C . PRO B 1 229 ? -14.945 35.125 15.344 1 94 229 PRO B C 1
ATOM 5572 O O . PRO B 1 229 ? -15.453 34.219 16 1 94 229 PRO B O 1
ATOM 5575 N N . VAL B 1 230 ? -13.781 35.562 15.453 1 93.25 230 VAL B N 1
ATOM 5576 C CA . VAL B 1 230 ? -12.938 35.094 16.547 1 93.25 230 VAL B CA 1
ATOM 5577 C C . VAL B 1 230 ? -12.922 36.125 17.672 1 93.25 230 VAL B C 1
ATOM 5579 O O . VAL B 1 230 ? -12.297 37.188 17.547 1 93.25 230 VAL B O 1
ATOM 5582 N N . VAL B 1 231 ? -13.617 35.812 18.766 1 90.31 231 VAL B N 1
ATOM 5583 C CA . VAL B 1 231 ? -13.664 36.719 19.922 1 90.31 231 VAL B CA 1
ATOM 5584 C C . VAL B 1 231 ? -12.625 36.281 20.953 1 90.31 231 VAL B C 1
ATOM 5586 O O . VAL B 1 231 ? -12.781 35.219 21.578 1 90.31 231 VAL B O 1
ATOM 5589 N N . SER B 1 232 ? -11.586 37.094 20.953 1 87.5 232 SER B N 1
ATOM 5590 C CA . SER B 1 232 ? -10.508 36.75 21.875 1 87.5 232 SER B CA 1
ATOM 5591 C C . SER B 1 232 ? -9.844 37.969 22.453 1 87.5 232 SER B C 1
ATOM 5593 O O . SER B 1 232 ? -10.086 39.094 22 1 87.5 232 SER B O 1
ATOM 5595 N N . ASN B 1 233 ? -9.195 37.75 23.641 1 88.88 233 ASN B N 1
ATOM 5596 C CA . ASN B 1 233 ? -8.305 38.75 24.25 1 88.88 233 ASN B CA 1
ATOM 5597 C C . ASN B 1 233 ? -6.879 38.219 24.359 1 88.88 233 ASN B C 1
ATOM 5599 O O . ASN B 1 233 ? -6.625 37.25 25.062 1 88.88 233 ASN B O 1
ATOM 5603 N N . PRO B 1 234 ? -5.973 38.875 23.656 1 91.5 234 PRO B N 1
ATOM 5604 C CA . PRO B 1 234 ? -5.969 40 22.75 1 91.5 234 PRO B CA 1
ATOM 5605 C C . PRO B 1 234 ? -6.781 39.75 21.484 1 91.5 234 PRO B C 1
ATOM 5607 O O . PRO B 1 234 ? -7.039 38.625 21.125 1 91.5 234 PRO B O 1
ATOM 5610 N N . HIS B 1 235 ? -7.094 40.875 20.906 1 92.44 235 HIS B N 1
ATOM 5611 C CA . HIS B 1 235 ? -7.941 40.781 19.719 1 92.44 235 HIS B CA 1
ATOM 5612 C C . HIS B 1 235 ? -7.199 40.156 18.547 1 92.44 235 HIS B C 1
ATOM 5614 O O . HIS B 1 235 ? -6.074 40.562 18.234 1 92.44 235 HIS B O 1
ATOM 5620 N N . PHE B 1 236 ? -7.793 39.25 17.984 1 94.12 236 PHE B N 1
ATOM 5621 C CA . PHE B 1 236 ? -7.223 38.594 16.812 1 94.12 236 PHE B CA 1
ATOM 5622 C C . PHE B 1 236 ? -7.68 39.281 15.539 1 94.12 236 PHE B C 1
ATOM 5624 O O . PHE B 1 236 ? -8.875 39.438 15.297 1 94.12 236 PHE B O 1
ATOM 5631 N N . PRO B 1 237 ? -6.723 39.688 14.75 1 92.81 237 PRO B N 1
ATOM 5632 C CA . PRO B 1 237 ? -7.09 40.344 13.508 1 92.81 237 PRO B CA 1
ATOM 5633 C C . PRO B 1 237 ? -7.555 39.375 12.422 1 92.81 237 PRO B C 1
ATOM 5635 O O . PRO B 1 237 ? -6.754 38.938 11.602 1 92.81 237 PRO B O 1
ATOM 5638 N N . GLY B 1 238 ? -8.797 39.125 12.352 1 93.69 238 GLY B N 1
ATOM 5639 C CA . GLY B 1 238 ? -9.32 38.281 11.297 1 93.69 238 GLY B CA 1
ATOM 5640 C C . GLY B 1 238 ? -10.445 37.375 11.773 1 93.69 238 GLY B C 1
ATOM 5641 O O . GLY B 1 238 ? -10.922 37.5 12.906 1 93.69 238 GLY B O 1
ATOM 5642 N N . LYS B 1 239 ? -10.836 36.469 10.914 1 96.69 239 LYS B N 1
ATOM 5643 C CA . LYS B 1 239 ? -11.891 35.5 11.18 1 96.69 239 LYS B CA 1
ATOM 5644 C C . LYS B 1 239 ? -11.305 34.125 11.438 1 96.69 239 LYS B C 1
ATOM 5646 O O . LYS B 1 239 ? -10.086 33.969 11.602 1 96.69 239 LYS B O 1
ATOM 5651 N N . GLU B 1 240 ? -12.141 33.219 11.602 1 96.56 240 GLU B N 1
ATOM 5652 C CA . GLU B 1 240 ? -11.695 31.859 11.914 1 96.56 240 GLU B CA 1
ATOM 5653 C C . GLU B 1 240 ? -10.789 31.312 10.82 1 96.56 240 GLU B C 1
ATOM 5655 O O . GLU B 1 240 ? -9.867 30.531 11.094 1 96.56 240 GLU B O 1
ATOM 5660 N N . LYS B 1 241 ? -10.992 31.703 9.547 1 96.62 241 LYS B N 1
ATOM 5661 C CA . LYS B 1 241 ? -10.141 31.25 8.453 1 96.62 241 LYS B CA 1
ATOM 5662 C C . LYS B 1 241 ? -8.688 31.688 8.672 1 96.62 241 LYS B C 1
ATOM 5664 O O . LYS B 1 241 ? -7.762 30.906 8.422 1 96.62 241 LYS B O 1
ATOM 5669 N N . GLU B 1 242 ? -8.539 32.875 9.133 1 96.56 242 GLU B N 1
ATOM 5670 C CA . GLU B 1 242 ? -7.195 33.375 9.383 1 96.56 242 GLU B CA 1
ATOM 5671 C C . GLU B 1 242 ? -6.574 32.719 10.609 1 96.56 242 GLU B C 1
ATOM 5673 O O . GLU B 1 242 ? -5.363 32.5 10.648 1 96.56 242 GLU B O 1
ATOM 5678 N N . LEU B 1 243 ? -7.367 32.5 11.586 1 97.25 243 LEU B N 1
ATOM 5679 C CA . LEU B 1 243 ? -6.859 31.828 12.773 1 97.25 243 LEU B CA 1
ATOM 5680 C C . LEU B 1 243 ? -6.434 30.391 12.445 1 97.25 243 LEU B C 1
ATOM 5682 O O . LEU B 1 243 ? -5.395 29.922 12.922 1 97.25 243 LEU B O 1
ATOM 5686 N N . LEU B 1 244 ? -7.289 29.734 11.688 1 97.25 244 LEU B N 1
ATOM 5687 C CA . LEU B 1 244 ? -6.98 28.375 11.258 1 97.25 244 LEU B CA 1
ATOM 5688 C C . LEU B 1 244 ? -5.652 28.344 10.5 1 97.25 244 LEU B C 1
ATOM 5690 O O . LEU B 1 244 ? -4.816 27.469 10.758 1 97.25 244 LEU B O 1
ATOM 5694 N N . ARG B 1 245 ? -5.48 29.25 9.633 1 97.31 245 ARG B N 1
ATOM 5695 C CA . ARG B 1 245 ? -4.246 29.312 8.859 1 97.31 245 ARG B CA 1
ATOM 5696 C C . ARG B 1 245 ? -3.045 29.547 9.766 1 97.31 245 ARG B C 1
ATOM 5698 O O . ARG B 1 245 ? -1.975 28.984 9.555 1 97.31 245 ARG B O 1
ATOM 5705 N N . ALA B 1 246 ? -3.188 30.406 10.68 1 96.62 246 ALA B N 1
ATOM 5706 C CA . ALA B 1 246 ? -2.109 30.703 11.625 1 96.62 246 ALA B CA 1
ATOM 5707 C C . ALA B 1 246 ? -1.744 29.469 12.445 1 96.62 246 ALA B C 1
ATOM 5709 O O . ALA B 1 246 ? -0.563 29.172 12.641 1 96.62 246 ALA B O 1
ATOM 5710 N N . GLN B 1 247 ? -2.744 28.781 12.906 1 96.88 247 GLN B N 1
ATOM 5711 C CA . GLN B 1 247 ? -2.496 27.594 13.711 1 96.88 247 GLN B CA 1
ATOM 5712 C C . GLN B 1 247 ? -1.814 26.5 12.883 1 96.88 247 GLN B C 1
ATOM 5714 O O . GLN B 1 247 ? -0.934 25.797 13.383 1 96.88 247 GLN B O 1
ATOM 5719 N N . ILE B 1 248 ? -2.217 26.312 11.656 1 97.62 248 ILE B N 1
ATOM 5720 C CA . ILE B 1 248 ? -1.609 25.328 10.781 1 97.62 248 ILE B CA 1
ATOM 5721 C C . ILE B 1 248 ? -0.127 25.641 10.594 1 97.62 248 ILE B C 1
ATOM 5723 O O . ILE B 1 248 ? 0.714 24.734 10.609 1 97.62 248 ILE B O 1
ATOM 5727 N N . ALA B 1 249 ? 0.165 26.938 10.422 1 96.88 249 ALA B N 1
ATOM 5728 C CA . ALA B 1 249 ? 1.559 27.344 10.273 1 96.88 249 ALA B CA 1
ATOM 5729 C C . ALA B 1 249 ? 2.367 27.031 11.523 1 96.88 249 ALA B C 1
ATOM 5731 O O . ALA B 1 249 ? 3.498 26.547 11.438 1 96.88 249 ALA B O 1
ATOM 5732 N N . ARG B 1 250 ? 1.78 27.266 12.633 1 96.19 250 ARG B N 1
ATOM 5733 C CA . ARG B 1 250 ? 2.459 26.984 13.891 1 96.19 250 ARG B CA 1
ATOM 5734 C C . ARG B 1 250 ? 2.729 25.484 14.047 1 96.19 250 ARG B C 1
ATOM 5736 O O . ARG B 1 250 ? 3.82 25.094 14.461 1 96.19 250 ARG B O 1
ATOM 5743 N N . ILE B 1 251 ? 1.763 24.703 13.734 1 96.88 251 ILE B N 1
ATOM 5744 C CA . ILE B 1 251 ? 1.896 23.25 13.867 1 96.88 251 ILE B CA 1
ATOM 5745 C C . ILE B 1 251 ? 2.938 22.734 12.875 1 96.88 251 ILE B C 1
ATOM 5747 O O . ILE B 1 251 ? 3.83 21.969 13.242 1 96.88 251 ILE B O 1
ATOM 5751 N N . THR B 1 252 ? 2.844 23.125 11.633 1 96.88 252 THR B N 1
ATOM 5752 C CA . THR B 1 252 ? 3.717 22.625 10.57 1 96.88 252 THR B CA 1
ATOM 5753 C C . THR B 1 252 ? 5.168 23.016 10.844 1 96.88 252 THR B C 1
ATOM 5755 O O . THR B 1 252 ? 6.062 22.172 10.781 1 96.88 252 THR B O 1
ATOM 5758 N N . HIS B 1 253 ? 5.434 24.266 11.211 1 95.81 253 HIS B N 1
ATOM 5759 C CA . HIS B 1 253 ? 6.797 24.734 11.438 1 95.81 253 HIS B CA 1
ATOM 5760 C C . HIS B 1 253 ? 7.355 24.188 12.75 1 95.81 253 HIS B C 1
ATOM 5762 O O . HIS B 1 253 ? 8.57 24.094 12.914 1 95.81 253 HIS B O 1
ATOM 5768 N N . GLY B 1 254 ? 6.488 23.75 13.602 1 93.94 254 GLY B N 1
ATOM 5769 C CA . GLY B 1 254 ? 6.941 23.234 14.891 1 93.94 254 GLY B CA 1
ATOM 5770 C C . GLY B 1 254 ? 7.145 21.734 14.898 1 93.94 254 GLY B C 1
ATOM 5771 O O . GLY B 1 254 ? 7.848 21.203 15.758 1 93.94 254 GLY B O 1
ATOM 5772 N N . THR B 1 255 ? 6.539 21.047 13.953 1 96.12 255 THR B N 1
ATOM 5773 C CA . THR B 1 255 ? 6.504 19.594 14.156 1 96.12 255 THR B CA 1
ATOM 5774 C C . THR B 1 255 ? 6.961 18.875 12.898 1 96.12 255 THR B C 1
ATOM 5776 O O . THR B 1 255 ? 7.176 17.656 12.922 1 96.12 255 THR B O 1
ATOM 5779 N N . MET B 1 256 ? 7.098 19.484 11.82 1 96.38 256 MET B N 1
ATOM 5780 C CA . MET B 1 256 ? 7.508 18.781 10.609 1 96.38 256 MET B CA 1
ATOM 5781 C C . MET B 1 256 ? 8.93 18.234 10.75 1 96.38 256 MET B C 1
ATOM 5783 O O . MET B 1 256 ? 9.859 19 11.031 1 96.38 256 MET B O 1
ATOM 5787 N N . LEU B 1 257 ? 9.078 16.969 10.57 1 96.88 257 LEU B N 1
ATOM 5788 C CA . LEU B 1 257 ? 10.359 16.312 10.781 1 96.88 257 LEU B CA 1
ATOM 5789 C C . LEU B 1 257 ? 10.875 15.68 9.492 1 96.88 257 LEU B C 1
ATOM 5791 O O . LEU B 1 257 ? 10.094 15.422 8.57 1 96.88 257 LEU B O 1
ATOM 5795 N N . GLU B 1 258 ? 12.141 15.516 9.406 1 95.69 258 GLU B N 1
ATOM 5796 C CA . GLU B 1 258 ? 12.805 14.797 8.328 1 95.69 258 GLU B CA 1
ATOM 5797 C C . GLU B 1 258 ? 13.953 13.938 8.859 1 95.69 258 GLU B C 1
ATOM 5799 O O . GLU B 1 258 ? 14.555 14.266 9.875 1 95.69 258 GLU B O 1
ATOM 5804 N N . PRO B 1 259 ? 14.133 12.758 8.273 1 95.81 259 PRO B N 1
ATOM 5805 C CA . PRO B 1 259 ? 15.273 11.938 8.68 1 95.81 259 PRO B CA 1
ATOM 5806 C C . PRO B 1 259 ? 16.609 12.609 8.375 1 95.81 259 PRO B C 1
ATOM 5808 O O . PRO B 1 259 ? 16.734 13.359 7.406 1 95.81 259 PRO B O 1
ATOM 5811 N N . LYS B 1 260 ? 17.562 12.32 9.125 1 95.12 260 LYS B N 1
ATOM 5812 C CA . LYS B 1 260 ? 18.906 12.875 8.969 1 95.12 260 LYS B CA 1
ATOM 5813 C C . LYS B 1 260 ? 19.562 12.375 7.688 1 95.12 260 LYS B C 1
ATOM 5815 O O . LYS B 1 260 ? 19.391 11.211 7.305 1 95.12 260 LYS B O 1
ATOM 5820 N N . GLY B 1 261 ? 20.266 13.266 6.973 1 92.12 261 GLY B N 1
ATOM 5821 C CA . GLY B 1 261 ? 21.047 12.844 5.824 1 92.12 261 GLY B CA 1
ATOM 5822 C C . GLY B 1 261 ? 20.531 13.391 4.512 1 92.12 261 GLY B C 1
ATOM 5823 O O . GLY B 1 261 ? 21.172 13.266 3.471 1 92.12 261 GLY B O 1
ATOM 5824 N N . LEU B 1 262 ? 19.391 14 4.555 1 92.56 262 LEU B N 1
ATOM 5825 C CA . LEU B 1 262 ? 18.797 14.508 3.32 1 92.56 262 LEU B CA 1
ATOM 5826 C C . LEU B 1 262 ? 19.297 15.922 3.025 1 92.56 262 LEU B C 1
ATOM 5828 O O . LEU B 1 262 ? 19.547 16.266 1.869 1 92.56 262 LEU B O 1
ATOM 5832 N N . HIS B 1 263 ? 19.391 16.719 4.047 1 93.31 263 HIS B N 1
ATOM 5833 C CA . HIS B 1 263 ? 19.812 18.109 3.914 1 93.31 263 HIS B CA 1
ATOM 5834 C C . HIS B 1 263 ? 21.016 18.406 4.805 1 93.31 263 HIS B C 1
ATOM 5836 O O . HIS B 1 263 ? 21.266 17.703 5.785 1 93.31 263 HIS B O 1
ATOM 5842 N N . LYS B 1 264 ? 21.781 19.359 4.336 1 91.75 264 LYS B N 1
ATOM 5843 C CA . LYS B 1 264 ? 22.922 19.828 5.117 1 91.75 264 LYS B CA 1
ATOM 5844 C C . LYS B 1 264 ? 22.906 21.344 5.27 1 91.75 264 LYS B C 1
ATOM 5846 O O . LYS B 1 264 ? 22.234 22.047 4.5 1 91.75 264 LYS B O 1
ATOM 5851 N N . LEU B 1 265 ? 23.562 21.812 6.336 1 92.31 265 LEU B N 1
ATOM 5852 C CA . LEU B 1 265 ? 23.656 23.25 6.578 1 92.31 265 LEU B CA 1
ATOM 5853 C C . LEU B 1 265 ? 24.688 23.891 5.645 1 92.31 265 LEU B C 1
ATOM 5855 O O . LEU B 1 265 ? 25.719 23.297 5.359 1 92.31 265 LEU B O 1
ATOM 5859 N N . VAL B 1 266 ? 24.25 25.016 5.164 1 90.69 266 VAL B N 1
ATOM 5860 C CA . VAL B 1 266 ? 25.188 25.766 4.336 1 90.69 266 VAL B CA 1
ATOM 5861 C C . VAL B 1 266 ? 26.312 26.312 5.199 1 90.69 266 VAL B C 1
ATOM 5863 O O . VAL B 1 266 ? 26.078 26.906 6.25 1 90.69 266 VAL B O 1
ATOM 5866 N N . GLU B 1 267 ? 27.562 26.125 4.852 1 86.69 267 GLU B N 1
ATOM 5867 C CA . GLU B 1 267 ? 28.75 26.469 5.625 1 86.69 267 GLU B CA 1
ATOM 5868 C C . GLU B 1 267 ? 28.781 27.953 5.949 1 86.69 267 GLU B C 1
ATOM 5870 O O . GLU B 1 267 ? 29.109 28.344 7.074 1 86.69 267 GLU B O 1
ATOM 5875 N N . ASP B 1 268 ? 28.344 28.891 5.043 1 86.12 268 ASP B N 1
ATOM 5876 C CA . ASP B 1 268 ? 28.484 30.344 5.227 1 86.12 268 ASP B CA 1
ATOM 5877 C C . ASP B 1 268 ? 27.266 30.922 5.938 1 86.12 268 ASP B C 1
ATOM 5879 O O . ASP B 1 268 ? 27.328 32.031 6.496 1 86.12 268 ASP B O 1
ATOM 5883 N N . ASN B 1 269 ? 26.203 30.234 5.84 1 85.19 269 ASN B N 1
ATOM 5884 C CA . ASN B 1 269 ? 24.953 30.688 6.453 1 85.19 269 ASN B CA 1
ATOM 5885 C C . ASN B 1 269 ? 24.234 29.562 7.172 1 85.19 269 ASN B C 1
ATOM 5887 O O . ASN B 1 269 ? 23.5 28.797 6.551 1 85.19 269 ASN B O 1
ATOM 5891 N N . PRO B 1 270 ? 24.375 29.562 8.477 1 82.75 270 PRO B N 1
ATOM 5892 C CA . PRO B 1 270 ? 23.797 28.453 9.242 1 82.75 270 PRO B CA 1
ATOM 5893 C C . PRO B 1 270 ? 22.266 28.422 9.188 1 82.75 270 PRO B C 1
ATOM 5895 O O . PRO B 1 270 ? 21.641 27.438 9.578 1 82.75 270 PRO B O 1
ATOM 5898 N N . ASN B 1 271 ? 21.594 29.438 8.617 1 84.31 271 ASN B N 1
ATOM 5899 C CA . ASN B 1 271 ? 20.141 29.484 8.586 1 84.31 271 ASN B CA 1
ATOM 5900 C C . ASN B 1 271 ? 19.594 28.969 7.254 1 84.31 271 ASN B C 1
ATOM 5902 O O . ASN B 1 271 ? 18.391 28.875 7.066 1 84.31 271 ASN B O 1
ATOM 5906 N N . GLU B 1 272 ? 20.5 28.547 6.422 1 87.88 272 GLU B N 1
ATOM 5907 C CA . GLU B 1 272 ? 20.094 28.031 5.117 1 87.88 272 GLU B CA 1
ATOM 5908 C C . GLU B 1 272 ? 20.484 26.562 4.957 1 87.88 272 GLU B C 1
ATOM 5910 O O . GLU B 1 272 ? 21.469 26.109 5.559 1 87.88 272 GLU B O 1
ATOM 5915 N N . ILE B 1 273 ? 19.578 25.859 4.207 1 91.38 273 ILE B N 1
ATOM 5916 C CA . ILE B 1 273 ? 19.828 24.438 4.004 1 91.38 273 ILE B CA 1
ATOM 5917 C C . ILE B 1 273 ? 20.047 24.156 2.521 1 91.38 273 ILE B C 1
ATOM 5919 O O . ILE B 1 273 ? 19.547 24.891 1.663 1 91.38 273 ILE B O 1
ATOM 5923 N N . GLU B 1 274 ? 20.891 23.188 2.299 1 90.88 274 GLU B N 1
ATOM 5924 C CA . GLU B 1 274 ? 21.141 22.719 0.942 1 90.88 274 GLU B CA 1
ATOM 5925 C C . GLU B 1 274 ? 20.922 21.203 0.842 1 90.88 274 GLU B C 1
ATOM 5927 O O . GLU B 1 274 ? 21.016 20.484 1.843 1 90.88 274 GLU B O 1
ATOM 5932 N N . ASN B 1 275 ? 20.469 20.812 -0.336 1 89.88 275 ASN B N 1
ATOM 5933 C CA . ASN B 1 275 ? 20.297 19.391 -0.575 1 89.88 275 ASN B CA 1
ATOM 5934 C C . ASN B 1 275 ? 21.641 18.656 -0.619 1 89.88 275 ASN B C 1
ATOM 5936 O O . ASN B 1 275 ? 22.609 19.172 -1.189 1 89.88 275 ASN B O 1
ATOM 5940 N N . GLU B 1 276 ? 21.672 17.578 0.041 1 87.25 276 GLU B N 1
ATOM 5941 C CA . GLU B 1 276 ? 22.875 16.75 -0.003 1 87.25 276 GLU B CA 1
ATOM 5942 C C . GLU B 1 276 ? 23.047 16.094 -1.372 1 87.25 276 GLU B C 1
ATOM 5944 O O . GLU B 1 276 ? 22.078 15.617 -1.964 1 87.25 276 GLU B O 1
ATOM 5949 N N . GLU B 1 277 ? 24.125 16.172 -1.956 1 85.94 277 GLU B N 1
ATOM 5950 C CA . GLU B 1 277 ? 24.422 15.594 -3.268 1 85.94 277 GLU B CA 1
ATOM 5951 C C . GLU B 1 277 ? 24.141 14.094 -3.295 1 85.94 277 GLU B C 1
ATOM 5953 O O . GLU B 1 277 ? 23.578 13.578 -4.266 1 85.94 277 GLU B O 1
ATOM 5958 N N . GLU B 1 278 ? 24.578 13.414 -2.246 1 88.06 278 GLU B N 1
ATOM 5959 C CA . GLU B 1 278 ? 24.297 11.992 -2.084 1 88.06 278 GLU B CA 1
ATOM 5960 C C . GLU B 1 278 ? 23.484 11.719 -0.819 1 88.06 278 GLU B C 1
ATOM 5962 O O . GLU B 1 278 ? 24.047 11.352 0.216 1 88.06 278 GLU B O 1
ATOM 5967 N N . PRO B 1 279 ? 22.266 11.922 -0.953 1 87.56 279 PRO B N 1
ATOM 5968 C CA . PRO B 1 279 ? 21.438 11.727 0.243 1 87.56 279 PRO B CA 1
ATOM 5969 C C . PRO B 1 279 ? 21.5 10.305 0.787 1 87.56 279 PRO B C 1
ATOM 5971 O O . PRO B 1 279 ? 21.578 9.344 0.011 1 87.56 279 PRO B O 1
ATOM 5974 N N . VAL B 1 280 ? 21.75 10.211 2.01 1 85.81 280 VAL B N 1
ATOM 5975 C CA . VAL B 1 280 ? 21.75 8.93 2.703 1 85.81 280 VAL B CA 1
ATOM 5976 C C . VAL B 1 280 ? 20.406 8.695 3.367 1 85.81 280 VAL B C 1
ATOM 5978 O O . VAL B 1 280 ? 20 9.453 4.254 1 85.81 280 VAL B O 1
ATOM 5981 N N . TYR B 1 281 ? 19.719 7.766 2.881 1 86.56 281 TYR B N 1
ATOM 5982 C CA . TYR B 1 281 ? 18.438 7.398 3.492 1 86.56 281 TYR B CA 1
ATOM 5983 C C . TYR B 1 281 ? 18.656 6.398 4.621 1 86.56 281 TYR B C 1
ATOM 5985 O O . TYR B 1 281 ? 19.078 5.262 4.383 1 86.56 281 TYR B O 1
ATOM 5993 N N . LEU B 1 282 ? 18.375 6.855 5.773 1 91.88 282 LEU B N 1
ATOM 5994 C CA . LEU B 1 282 ? 18.531 5.996 6.941 1 91.88 282 LEU B CA 1
ATOM 5995 C C . LEU B 1 282 ? 17.453 4.914 6.961 1 91.88 282 LEU B C 1
ATOM 5997 O O . LEU B 1 282 ? 16.328 5.148 6.527 1 91.88 282 LEU B O 1
ATOM 6001 N N . THR B 1 283 ? 17.859 3.758 7.445 1 90.5 283 THR B N 1
ATOM 6002 C CA . THR B 1 283 ? 16.938 2.635 7.535 1 90.5 283 THR B CA 1
ATOM 6003 C C . THR B 1 283 ? 15.938 2.848 8.664 1 90.5 283 THR B C 1
ATOM 6005 O O . THR B 1 283 ? 16.156 3.686 9.547 1 90.5 283 THR B O 1
ATOM 6008 N N . THR B 1 284 ? 14.828 2.121 8.602 1 93.38 284 THR B N 1
ATOM 6009 C CA . THR B 1 284 ? 13.797 2.201 9.633 1 93.38 284 THR B CA 1
ATOM 6010 C C . THR B 1 284 ? 14.359 1.844 11 1 93.38 284 THR B C 1
ATOM 6012 O O . THR B 1 284 ? 13.969 2.426 12.016 1 93.38 284 THR B O 1
ATOM 6015 N N . THR B 1 285 ? 15.305 0.905 11.062 1 90.19 285 THR B N 1
ATOM 6016 C CA . THR B 1 285 ? 15.93 0.5 12.32 1 90.19 285 THR B CA 1
ATOM 6017 C C . THR B 1 285 ? 16.797 1.622 12.875 1 90.19 285 THR B C 1
ATOM 6019 O O . THR B 1 285 ? 16.812 1.854 14.086 1 90.19 285 THR B O 1
ATOM 6022 N N . GLN B 1 286 ? 17.469 2.354 12.016 1 92.06 286 GLN B N 1
ATOM 6023 C CA . GLN B 1 286 ? 18.312 3.461 12.445 1 92.06 286 GLN B CA 1
ATOM 6024 C C . GLN B 1 286 ? 17.484 4.621 12.977 1 92.06 286 GLN B C 1
ATOM 6026 O O . GLN B 1 286 ? 17.922 5.359 13.859 1 92.06 286 GLN B O 1
ATOM 6031 N N . LEU B 1 287 ? 16.344 4.723 12.445 1 95.5 287 LEU B N 1
ATOM 6032 C CA . LEU B 1 287 ? 15.469 5.836 12.812 1 95.5 287 LEU B CA 1
ATOM 6033 C C . LEU B 1 287 ? 14.75 5.555 14.133 1 95.5 287 LEU B C 1
ATOM 6035 O O . LEU B 1 287 ? 13.953 6.371 14.594 1 95.5 287 LEU B O 1
ATOM 6039 N N . LYS B 1 288 ? 15.086 4.43 14.742 1 92.38 288 LYS B N 1
ATOM 6040 C CA . LYS B 1 288 ? 14.625 4.172 16.109 1 92.38 288 LYS B CA 1
ATOM 6041 C C . LYS B 1 288 ? 15.227 5.168 17.094 1 92.38 288 LYS B C 1
ATOM 6043 O O . LYS B 1 288 ? 14.633 5.457 18.125 1 92.38 288 LYS B O 1
ATOM 6048 N N . ASP B 1 289 ? 16.312 5.637 16.672 1 93.94 289 ASP B N 1
ATOM 6049 C CA . ASP B 1 289 ? 16.969 6.648 17.484 1 93.94 289 ASP B CA 1
ATOM 6050 C C . ASP B 1 289 ? 16.438 8.047 17.172 1 93.94 289 ASP B C 1
ATOM 6052 O O . ASP B 1 289 ? 16.531 8.523 16.047 1 93.94 289 ASP B O 1
ATOM 6056 N N . GLN B 1 290 ? 15.977 8.688 18.172 1 94.94 290 GLN B N 1
ATOM 6057 C CA . GLN B 1 290 ? 15.336 9.992 18.016 1 94.94 290 GLN B CA 1
ATOM 6058 C C . GLN B 1 290 ? 16.344 11.039 17.562 1 94.94 290 GLN B C 1
ATOM 6060 O O . GLN B 1 290 ? 15.969 12.094 17.047 1 94.94 290 GLN B O 1
ATOM 6065 N N . ASN B 1 291 ? 17.594 10.766 17.766 1 94.31 291 ASN B N 1
ATOM 6066 C CA . ASN B 1 291 ? 18.625 11.703 17.359 1 94.31 291 ASN B CA 1
ATOM 6067 C C . ASN B 1 291 ? 18.703 11.836 15.844 1 94.31 291 ASN B C 1
ATOM 6069 O O . ASN B 1 291 ? 19.266 12.805 15.32 1 94.31 291 ASN B O 1
ATOM 6073 N N . ASN B 1 292 ? 18.125 10.914 15.172 1 96.31 292 ASN B N 1
ATOM 6074 C CA . ASN B 1 292 ? 18.203 10.906 13.719 1 96.31 292 ASN B CA 1
ATOM 6075 C C . ASN B 1 292 ? 17.016 11.633 13.086 1 96.31 292 ASN B C 1
ATOM 6077 O O . ASN B 1 292 ? 16.906 11.695 11.859 1 96.31 292 ASN B O 1
ATOM 6081 N N . TRP B 1 293 ? 16.188 12.125 13.891 1 97 293 TRP B N 1
ATOM 6082 C CA . TRP B 1 293 ? 15.062 12.93 13.414 1 97 293 TRP B CA 1
ATOM 6083 C C . TRP B 1 293 ? 15.352 14.414 13.586 1 97 293 TRP B C 1
ATOM 6085 O O . TRP B 1 293 ? 15.68 14.867 14.688 1 97 293 TRP B O 1
ATOM 6095 N N . LEU B 1 294 ? 15.234 15.133 12.492 1 96.88 294 LEU B N 1
ATOM 6096 C CA . LEU B 1 294 ? 15.539 16.562 12.5 1 96.88 294 LEU B CA 1
ATOM 6097 C C . LEU B 1 294 ? 14.305 17.375 12.109 1 96.88 294 LEU B C 1
ATOM 6099 O O . LEU B 1 294 ? 13.414 16.875 11.43 1 96.88 294 LEU B O 1
ATOM 6103 N N . HIS B 1 295 ? 14.242 18.625 12.594 1 96.06 295 HIS B N 1
ATOM 6104 C CA . HIS B 1 295 ? 13.203 19.547 12.148 1 96.06 295 HIS B CA 1
ATOM 6105 C C . HIS B 1 295 ? 13.453 20 10.711 1 96.06 295 HIS B C 1
ATOM 6107 O O . HIS B 1 295 ? 14.516 20.531 10.398 1 96.06 295 HIS B O 1
ATOM 6113 N N . ALA B 1 296 ? 12.5 19.797 9.867 1 94.81 296 ALA B N 1
ATOM 6114 C CA . ALA B 1 296 ? 12.648 20.078 8.438 1 94.81 296 ALA B CA 1
ATOM 6115 C C . ALA B 1 296 ? 12.5 21.562 8.164 1 94.81 296 ALA B C 1
ATOM 6117 O O . ALA B 1 296 ? 13.148 22.109 7.262 1 94.81 296 ALA B O 1
ATOM 6118 N N . LEU B 1 297 ? 11.609 22.281 8.906 1 95 297 LEU B N 1
ATOM 6119 C CA . LEU B 1 297 ? 11.312 23.688 8.656 1 95 297 LEU B CA 1
ATOM 6120 C C . LEU B 1 297 ? 11.891 24.578 9.758 1 95 297 LEU B C 1
ATOM 6122 O O . LEU B 1 297 ? 12.109 24.109 10.875 1 95 297 LEU B O 1
ATOM 6126 N N . PRO B 1 298 ? 12.195 25.812 9.359 1 94.12 298 PRO B N 1
ATOM 6127 C CA . PRO B 1 298 ? 12.688 26.734 10.383 1 94.12 298 PRO B CA 1
ATOM 6128 C C . PRO B 1 298 ? 11.602 27.125 11.391 1 94.12 298 PRO B C 1
ATOM 6130 O O . PRO B 1 298 ? 10.414 27.141 11.047 1 94.12 298 PRO B O 1
ATOM 6133 N N . GLY B 1 299 ? 12.047 27.375 12.578 1 92.19 299 GLY B N 1
ATOM 6134 C CA . GLY B 1 299 ? 11.117 27.844 13.594 1 92.19 299 GLY B CA 1
ATOM 6135 C C . GLY B 1 299 ? 10.625 29.266 13.359 1 92.19 299 GLY B C 1
ATOM 6136 O O . GLY B 1 299 ? 11.328 30.078 12.758 1 92.19 299 GLY B O 1
ATOM 6137 N N . ILE B 1 300 ? 9.414 29.5 13.773 1 94.25 300 ILE B N 1
ATOM 6138 C CA . ILE B 1 300 ? 8.852 30.844 13.648 1 94.25 300 ILE B CA 1
ATOM 6139 C C . ILE B 1 300 ? 9.391 31.734 14.773 1 94.25 300 ILE B C 1
ATOM 6141 O O . ILE B 1 300 ? 9.312 31.359 15.945 1 94.25 300 ILE B O 1
ATOM 6145 N N . LEU B 1 301 ? 9.859 32.844 14.406 1 93.81 301 LEU B N 1
ATOM 6146 C CA . LEU B 1 301 ? 10.398 33.812 15.375 1 93.81 301 LEU B CA 1
ATOM 6147 C C . LEU B 1 301 ? 9.273 34.438 16.203 1 93.81 301 LEU B C 1
ATOM 6149 O O . LEU B 1 301 ? 8.094 34.281 15.859 1 93.81 301 LEU B O 1
ATOM 6153 N N . LYS B 1 302 ? 9.648 35.156 17.234 1 91.25 302 LYS B N 1
ATOM 6154 C CA . LYS B 1 302 ? 8.672 35.844 18.094 1 91.25 302 LYS B CA 1
ATOM 6155 C C . LYS B 1 302 ? 7.961 36.969 17.359 1 91.25 302 LYS B C 1
ATOM 6157 O O . LYS B 1 302 ? 6.816 37.281 17.672 1 91.25 302 LYS B O 1
ATOM 6162 N N . CYS B 1 303 ? 8.586 37.406 16.312 1 89.5 303 CYS B N 1
ATOM 6163 C CA . CYS B 1 303 ? 8 38.5 15.523 1 89.5 303 CYS B CA 1
ATOM 6164 C C . CYS B 1 303 ? 6.973 37.969 14.531 1 89.5 303 CYS B C 1
ATOM 6166 O O . CYS B 1 303 ? 6.277 38.75 13.883 1 89.5 303 CYS B O 1
ATOM 6168 N N . GLY B 1 304 ? 6.82 36.688 14.445 1 90.38 304 GLY B N 1
ATOM 6169 C CA . GLY B 1 304 ? 5.824 36.094 13.57 1 90.38 304 GLY B CA 1
ATOM 6170 C C . GLY B 1 304 ? 6.34 35.844 12.164 1 90.38 304 GLY B C 1
ATOM 6171 O O . GLY B 1 304 ? 5.559 35.625 11.242 1 90.38 304 GLY B O 1
ATOM 6172 N N . ARG B 1 305 ? 7.637 35.969 12 1 91.31 305 ARG B N 1
ATOM 6173 C CA . ARG B 1 305 ? 8.305 35.75 10.727 1 91.31 305 ARG B CA 1
ATOM 6174 C C . ARG B 1 305 ? 9.406 34.688 10.875 1 91.31 305 ARG B C 1
ATOM 6176 O O . ARG B 1 305 ? 9.727 34.281 11.992 1 91.31 305 ARG B O 1
ATOM 6183 N N . ILE B 1 306 ? 9.859 34.25 9.711 1 91.75 306 ILE B N 1
ATOM 6184 C CA . ILE B 1 306 ? 10.977 33.344 9.734 1 91.75 306 ILE B CA 1
ATOM 6185 C C . ILE B 1 306 ? 12.297 34.094 9.727 1 91.75 306 ILE B C 1
ATOM 6187 O O . ILE B 1 306 ? 13.281 33.656 10.312 1 91.75 306 ILE B O 1
ATOM 6191 N N . VAL B 1 307 ? 12.258 35.281 9.055 1 88.19 307 VAL B N 1
ATOM 6192 C CA . VAL B 1 307 ? 13.422 36.156 8.977 1 88.19 307 VAL B CA 1
ATOM 6193 C C . VAL B 1 307 ? 13.086 37.5 9.609 1 88.19 307 VAL B C 1
ATOM 6195 O O . VAL B 1 307 ? 11.953 38 9.508 1 88.19 307 VAL B O 1
ATOM 6198 N N . HIS B 1 308 ? 14.07 38.094 10.25 1 89.06 308 HIS B N 1
ATOM 6199 C CA . HIS B 1 308 ? 13.867 39.406 10.875 1 89.06 308 HIS B CA 1
ATOM 6200 C C . HIS B 1 308 ? 13.703 40.5 9.82 1 89.06 308 HIS B C 1
ATOM 6202 O O . HIS B 1 308 ? 14.273 40.406 8.734 1 89.06 308 HIS B O 1
ATOM 6208 N N . MET B 1 309 ? 12.805 41.406 10.148 1 85.69 309 MET B N 1
ATOM 6209 C CA . MET B 1 309 ? 12.688 42.594 9.289 1 85.69 309 MET B CA 1
ATOM 6210 C C . MET B 1 309 ? 13.859 43.531 9.508 1 85.69 309 MET B C 1
ATOM 6212 O O . MET B 1 309 ? 14.414 43.594 10.609 1 85.69 309 MET B O 1
ATOM 6216 N N . ASP B 1 310 ? 14.172 44.219 8.445 1 82.12 310 ASP B N 1
ATOM 6217 C CA . ASP B 1 310 ? 15.227 45.219 8.586 1 82.12 310 ASP B CA 1
ATOM 6218 C C . ASP B 1 310 ? 14.797 46.344 9.531 1 82.12 310 ASP B C 1
ATOM 6220 O O . ASP B 1 310 ? 13.695 46.875 9.414 1 82.12 310 ASP B O 1
ATOM 6224 N N . PRO B 1 311 ? 15.641 46.5 10.555 1 80.69 311 PRO B N 1
ATOM 6225 C CA . PRO B 1 311 ? 15.289 47.562 11.523 1 80.69 311 PRO B CA 1
ATOM 6226 C C . PRO B 1 311 ? 15.188 48.938 10.891 1 80.69 311 PRO B C 1
ATOM 6228 O O . PRO B 1 311 ? 15.859 49.219 9.898 1 80.69 311 PRO B O 1
ATOM 6231 N N . GLU B 1 312 ? 14.133 49.625 11.336 1 74 312 GLU B N 1
ATOM 6232 C CA . GLU B 1 312 ? 14 51.031 10.891 1 74 312 GLU B CA 1
ATOM 6233 C C . GLU B 1 312 ? 15.07 51.906 11.516 1 74 312 GLU B C 1
ATOM 6235 O O . GLU B 1 312 ? 15.25 51.906 12.734 1 74 312 GLU B O 1
ATOM 6240 N N . VAL B 1 313 ? 16.078 52.281 10.719 1 72.56 313 VAL B N 1
ATOM 6241 C CA . VAL B 1 313 ? 17.094 53.219 11.219 1 72.56 313 VAL B CA 1
ATOM 6242 C C . VAL B 1 313 ? 16.5 54.594 11.391 1 72.56 313 VAL B C 1
ATOM 6244 O O . VAL B 1 313 ? 15.93 55.156 10.445 1 72.56 313 VAL B O 1
ATOM 6247 N N . PRO B 1 314 ? 16.375 55.031 12.656 1 68.62 314 PRO B N 1
ATOM 6248 C CA . PRO B 1 314 ? 15.945 56.406 12.797 1 68.62 314 PRO B CA 1
ATOM 6249 C C . PRO B 1 314 ? 16.844 57.375 12.055 1 68.62 314 PRO B C 1
ATOM 6251 O O . PRO B 1 314 ? 18.047 57.156 11.922 1 68.62 314 PRO B O 1
ATOM 6254 N N . ASP B 1 315 ? 16.344 58.125 11.172 1 65.69 315 ASP B N 1
ATOM 6255 C CA . ASP B 1 315 ? 17.062 59.094 10.367 1 65.69 315 ASP B CA 1
ATOM 6256 C C . ASP B 1 315 ? 18.188 59.75 11.172 1 65.69 315 ASP B C 1
ATOM 6258 O O . ASP B 1 315 ? 19.25 60.062 10.625 1 65.69 315 ASP B O 1
ATOM 6262 N N . ASP B 1 316 ? 17.922 60.062 12.336 1 62.44 316 ASP B N 1
ATOM 6263 C CA . ASP B 1 316 ? 18.828 60.938 13.07 1 62.44 316 ASP B CA 1
ATOM 6264 C C . ASP B 1 316 ? 19.875 60.125 13.836 1 62.44 316 ASP B C 1
ATOM 6266 O O . ASP B 1 316 ? 20.781 60.688 14.438 1 62.44 316 ASP B O 1
ATOM 6270 N N . ALA B 1 317 ? 19.703 58.875 14.016 1 62.5 317 ALA B N 1
ATOM 6271 C CA . ALA B 1 317 ? 20.562 58.156 14.961 1 62.5 317 ALA B CA 1
ATOM 6272 C C . ALA B 1 317 ? 21.719 57.469 14.234 1 62.5 317 ALA B C 1
ATOM 6274 O O . ALA B 1 317 ? 21.547 56.938 13.133 1 62.5 317 ALA B O 1
ATOM 6275 N N . ASP B 1 318 ? 22.891 57.906 14.328 1 66.94 318 ASP B N 1
ATOM 6276 C CA . ASP B 1 318 ? 24.156 57.375 13.812 1 66.94 318 ASP B CA 1
ATOM 6277 C C . ASP B 1 318 ? 24.344 55.906 14.227 1 66.94 318 ASP B C 1
ATOM 6279 O O . ASP B 1 318 ? 25.453 55.5 14.57 1 66.94 318 ASP B O 1
ATOM 6283 N N . ILE B 1 319 ? 23.25 55.188 14.398 1 70.88 319 ILE B N 1
ATOM 6284 C CA . ILE B 1 319 ? 23.469 53.812 14.805 1 70.88 319 ILE B CA 1
ATOM 6285 C C . ILE B 1 319 ? 23.578 52.906 13.57 1 70.88 319 ILE B C 1
ATOM 6287 O O . ILE B 1 319 ? 22.75 53 12.664 1 70.88 319 ILE B O 1
ATOM 6291 N N . ASP B 1 320 ? 24.641 52.25 13.359 1 80.31 320 ASP B N 1
ATOM 6292 C CA . ASP B 1 320 ? 24.906 51.281 12.281 1 80.31 320 ASP B CA 1
ATOM 6293 C C . ASP B 1 320 ? 23.812 50.219 12.203 1 80.31 320 ASP B C 1
ATOM 6295 O O . ASP B 1 320 ? 23.422 49.656 13.219 1 80.31 320 ASP B O 1
ATOM 6299 N N . ILE B 1 321 ? 23.172 50.094 11.109 1 82.75 321 ILE B N 1
ATOM 6300 C CA . ILE B 1 321 ? 22.109 49.125 10.812 1 82.75 321 ILE B CA 1
ATOM 6301 C C . ILE B 1 321 ? 22.547 47.719 11.242 1 82.75 321 ILE B C 1
ATOM 6303 O O . ILE B 1 321 ? 21.734 46.938 11.727 1 82.75 321 ILE B O 1
ATOM 6307 N N . GLU B 1 322 ? 23.828 47.5 11.172 1 83.75 322 GLU B N 1
ATOM 6308 C CA . GLU B 1 322 ? 24.328 46.188 11.5 1 83.75 322 GLU B CA 1
ATOM 6309 C C . GLU B 1 322 ? 24.234 45.906 13 1 83.75 322 GLU B C 1
ATOM 6311 O O . GLU B 1 322 ? 23.984 44.781 13.422 1 83.75 322 GLU B O 1
ATOM 6316 N N . ILE B 1 323 ? 24.422 46.938 13.711 1 84.88 323 ILE B N 1
ATOM 6317 C CA . ILE B 1 323 ? 24.344 46.781 15.164 1 84.88 323 ILE B CA 1
ATOM 6318 C C . ILE B 1 323 ? 22.891 46.562 15.578 1 84.88 323 ILE B C 1
ATOM 6320 O O . ILE B 1 323 ? 22.609 45.719 16.453 1 84.88 323 ILE B O 1
ATOM 6324 N N . LEU B 1 324 ? 22.047 47.25 14.945 1 85.19 324 LEU B N 1
ATOM 6325 C CA . LEU B 1 324 ? 20.625 47.094 15.25 1 85.19 324 LEU B CA 1
ATOM 6326 C C . LEU B 1 324 ? 20.141 45.688 14.875 1 85.19 324 LEU B C 1
ATOM 6328 O O . LEU B 1 324 ? 19.344 45.062 15.594 1 85.19 324 LEU B O 1
ATOM 6332 N N . LYS B 1 325 ? 20.609 45.219 13.797 1 86.69 325 LYS B N 1
ATOM 6333 C CA . LYS B 1 325 ? 20.266 43.875 13.367 1 86.69 325 LYS B CA 1
ATOM 6334 C C . LYS B 1 325 ? 20.766 42.844 14.359 1 86.69 325 LYS B C 1
ATOM 6336 O O . LYS B 1 325 ? 20.078 41.875 14.672 1 86.69 325 LYS B O 1
ATOM 6341 N N . ALA B 1 326 ? 21.906 43.062 14.812 1 86.56 326 ALA B N 1
ATOM 6342 C CA . ALA B 1 326 ? 22.5 42.125 15.781 1 86.56 326 ALA B CA 1
ATOM 6343 C C . ALA B 1 326 ? 21.719 42.125 17.094 1 86.56 326 ALA B C 1
ATOM 6345 O O . ALA B 1 326 ? 21.562 41.094 17.719 1 86.56 326 ALA B O 1
ATOM 6346 N N . GLN B 1 327 ? 21.297 43.25 17.484 1 86.44 327 GLN B N 1
ATOM 6347 C CA . GLN B 1 327 ? 20.5 43.344 18.703 1 86.44 327 GLN B CA 1
ATOM 6348 C C . GLN B 1 327 ? 19.156 42.625 18.547 1 86.44 327 GLN B C 1
ATOM 6350 O O . GLN B 1 327 ? 18.672 42 19.484 1 86.44 327 GLN B O 1
ATOM 6355 N N . GLN B 1 328 ? 18.609 42.75 17.453 1 86.81 328 GLN B N 1
ATOM 6356 C CA . GLN B 1 328 ? 17.359 42.062 17.156 1 86.81 328 GLN B CA 1
ATOM 6357 C C . GLN B 1 328 ? 17.516 40.562 17.203 1 86.81 328 GLN B C 1
ATOM 6359 O O . GLN B 1 328 ? 16.656 39.844 17.75 1 86.81 328 GLN B O 1
ATOM 6364 N N . ILE B 1 329 ? 18.562 40.094 16.672 1 88.12 329 ILE B N 1
ATOM 6365 C CA . ILE B 1 329 ? 18.844 38.656 16.641 1 88.12 329 ILE B CA 1
ATOM 6366 C C . ILE B 1 329 ? 19.094 38.156 18.062 1 88.12 329 ILE B C 1
ATOM 6368 O O . ILE B 1 329 ? 18.719 37.062 18.422 1 88.12 329 ILE B O 1
ATOM 6372 N N . GLU B 1 330 ? 19.656 38.969 18.859 1 89.88 330 GLU B N 1
ATOM 6373 C CA . GLU B 1 330 ? 19.922 38.562 20.25 1 89.88 330 GLU B CA 1
ATOM 6374 C C . GLU B 1 330 ? 18.625 38.469 21.047 1 89.88 330 GLU B C 1
ATOM 6376 O O . GLU B 1 330 ? 18.484 37.625 21.922 1 89.88 330 GLU B O 1
ATOM 6381 N N . LYS B 1 331 ? 17.734 39.344 20.797 1 89.19 331 LYS B N 1
ATOM 6382 C CA . LYS B 1 331 ? 16.453 39.344 21.5 1 89.19 331 LYS B CA 1
ATOM 6383 C C . LYS B 1 331 ? 15.57 38.188 21.047 1 89.19 331 LYS B C 1
ATOM 6385 O O . LYS B 1 331 ? 14.82 37.625 21.844 1 89.19 331 LYS B O 1
ATOM 6390 N N . ASP B 1 332 ? 15.617 37.938 19.812 1 91.38 332 ASP B N 1
ATOM 6391 C CA . ASP B 1 332 ? 14.859 36.844 19.203 1 91.38 332 ASP B CA 1
ATOM 6392 C C . ASP B 1 332 ? 15.766 35.969 18.328 1 91.38 332 ASP B C 1
ATOM 6394 O O . ASP B 1 332 ? 15.75 36.062 17.109 1 91.38 332 ASP B O 1
ATOM 6398 N N . PRO B 1 333 ? 16.438 35.062 18.953 1 89.44 333 PRO B N 1
ATOM 6399 C CA . PRO B 1 333 ? 17.406 34.25 18.219 1 89.44 333 PRO B CA 1
ATOM 6400 C C . PRO B 1 333 ? 16.75 33.25 17.297 1 89.44 333 PRO B C 1
ATOM 6402 O O . PRO B 1 333 ? 15.641 32.781 17.562 1 89.44 333 PRO B O 1
ATOM 6405 N N . PHE B 1 334 ? 17.516 33 16.25 1 88.81 334 PHE B N 1
ATOM 6406 C CA . PHE B 1 334 ? 17.078 31.969 15.336 1 88.81 334 PHE B CA 1
ATOM 6407 C C . PHE B 1 334 ? 17.234 30.594 15.961 1 88.81 334 PHE B C 1
ATOM 6409 O O . PHE B 1 334 ? 18.219 30.328 16.672 1 88.81 334 PHE B O 1
ATOM 6416 N N . GLU B 1 335 ? 16.234 29.812 15.781 1 88.44 335 GLU B N 1
ATOM 6417 C CA . GLU B 1 335 ? 16.422 28.406 16.156 1 88.44 335 GLU B CA 1
ATOM 6418 C C . GLU B 1 335 ? 17.344 27.688 15.195 1 88.44 335 GLU B C 1
ATOM 6420 O O . GLU B 1 335 ? 17.328 27.953 13.992 1 88.44 335 GLU B O 1
ATOM 6425 N N . MET B 1 336 ? 18.141 26.875 15.68 1 88.56 336 MET B N 1
ATOM 6426 C CA . MET B 1 336 ? 19.078 26.109 14.859 1 88.56 336 MET B CA 1
ATOM 6427 C C . MET B 1 336 ? 18.344 25.328 13.781 1 88.56 336 MET B C 1
ATOM 6429 O O . MET B 1 336 ? 17.375 24.609 14.07 1 88.56 336 MET B O 1
ATOM 6433 N N . ARG B 1 337 ? 18.766 25.516 12.57 1 92.19 337 ARG B N 1
ATOM 6434 C CA . ARG B 1 337 ? 18.203 24.719 11.492 1 92.19 337 ARG B CA 1
ATOM 6435 C C . ARG B 1 337 ? 18.609 23.266 11.609 1 92.19 337 ARG B C 1
ATOM 6437 O O . ARG B 1 337 ? 19.734 22.953 12.016 1 92.19 337 ARG B O 1
ATOM 6444 N N . LEU B 1 338 ? 17.734 22.406 11.273 1 94.12 338 LEU B N 1
ATOM 6445 C CA . LEU B 1 338 ? 17.969 20.969 11.352 1 94.12 338 LEU B CA 1
ATOM 6446 C C . LEU B 1 338 ? 18.312 20.547 12.773 1 94.12 338 LEU B C 1
ATOM 6448 O O . LEU B 1 338 ? 19.266 19.797 12.992 1 94.12 338 LEU B O 1
ATOM 6452 N N . LYS B 1 339 ? 17.609 21.141 13.688 1 93.75 339 LYS B N 1
ATOM 6453 C CA . LYS B 1 339 ? 17.75 20.797 15.102 1 93.75 339 LYS B CA 1
ATOM 6454 C C . LYS B 1 339 ? 17.188 19.422 15.398 1 93.75 339 LYS B C 1
ATOM 6456 O O . LYS B 1 339 ? 16.047 19.109 15.039 1 93.75 339 LYS B O 1
ATOM 6461 N N . PRO B 1 340 ? 18.031 18.562 16 1 94.88 340 PRO B N 1
ATOM 6462 C CA . PRO B 1 340 ? 17.5 17.266 16.406 1 94.88 340 PRO B CA 1
ATOM 6463 C C . PRO B 1 340 ? 16.359 17.375 17.422 1 94.88 340 PRO B C 1
ATOM 6465 O O . PRO B 1 340 ? 16.375 18.281 18.266 1 94.88 340 PRO B O 1
ATOM 6468 N N . ILE B 1 341 ? 15.406 16.5 17.391 1 95.12 341 ILE B N 1
ATOM 6469 C CA . ILE B 1 341 ? 14.195 16.578 18.203 1 95.12 341 ILE B CA 1
ATOM 6470 C C . ILE B 1 341 ? 14.547 16.359 19.672 1 95.12 341 ILE B C 1
ATOM 6472 O O . ILE B 1 341 ? 13.789 16.75 20.562 1 95.12 341 ILE B O 1
ATOM 6476 N N . VAL B 1 342 ? 15.672 15.719 19.953 1 92.56 342 VAL B N 1
ATOM 6477 C CA . VAL B 1 342 ? 16.094 15.438 21.312 1 92.56 342 VAL B CA 1
ATOM 6478 C C . VAL B 1 342 ? 16.391 16.75 22.031 1 92.56 342 VAL B C 1
ATOM 6480 O O . VAL B 1 342 ? 16.297 16.828 23.266 1 92.56 342 VAL B O 1
ATOM 6483 N N . LYS B 1 343 ? 16.688 17.781 21.312 1 92.19 343 LYS B N 1
ATOM 6484 C CA . LYS B 1 343 ? 17.016 19.094 21.891 1 92.19 343 LYS B CA 1
ATOM 6485 C C . LYS B 1 343 ? 15.75 19.922 22.109 1 92.19 343 LYS B C 1
ATOM 6487 O O . LYS B 1 343 ? 15.82 21.031 22.641 1 92.19 343 LYS B O 1
ATOM 6492 N N . ASP B 1 344 ? 14.641 19.406 21.75 1 92.25 344 ASP B N 1
ATOM 6493 C CA . ASP B 1 344 ? 13.383 20.125 21.938 1 92.25 344 ASP B CA 1
ATOM 6494 C C . ASP B 1 344 ? 13.039 20.25 23.422 1 92.25 344 ASP B C 1
ATOM 6496 O O . ASP B 1 344 ? 13.469 19.422 24.234 1 92.25 344 ASP B O 1
ATOM 6500 N N . ALA B 1 345 ? 12.312 21.281 23.688 1 88.75 345 ALA B N 1
ATOM 6501 C CA . ALA B 1 345 ? 11.852 21.469 25.062 1 88.75 345 ALA B CA 1
ATOM 6502 C C . ALA B 1 345 ? 10.906 20.359 25.484 1 88.75 345 ALA B C 1
ATOM 6504 O O . ALA B 1 345 ? 10.109 19.859 24.672 1 88.75 345 ALA B O 1
ATOM 6505 N N . GLU B 1 346 ? 11.031 20 26.719 1 89.81 346 GLU B N 1
ATOM 6506 C CA . GLU B 1 346 ? 10.156 18.969 27.266 1 89.81 346 GLU B CA 1
ATOM 6507 C C . GLU B 1 346 ? 8.867 19.578 27.812 1 89.81 346 GLU B C 1
ATOM 6509 O O . GLU B 1 346 ? 8.859 20.719 28.281 1 89.81 346 GLU B O 1
ATOM 6514 N N . VAL B 1 347 ? 7.902 18.828 27.547 1 88.06 347 VAL B N 1
ATOM 6515 C CA . VAL B 1 347 ? 6.652 19.219 28.188 1 88.06 347 VAL B CA 1
ATOM 6516 C C . VAL B 1 347 ? 6.762 19 29.703 1 88.06 347 VAL B C 1
ATOM 6518 O O . VAL B 1 347 ? 7.066 17.906 30.156 1 88.06 347 VAL B O 1
ATOM 6521 N N . PRO B 1 348 ? 6.656 19.984 30.453 1 84.06 348 PRO B N 1
ATOM 6522 C CA . PRO B 1 348 ? 6.902 19.906 31.906 1 84.06 348 PRO B CA 1
ATOM 6523 C C . PRO B 1 348 ? 6.109 18.797 32.562 1 84.06 348 PRO B C 1
ATOM 6525 O O . PRO B 1 348 ? 6.613 18.125 33.469 1 84.06 348 PRO B O 1
ATOM 6528 N N . THR B 1 349 ? 4.922 18.469 32.219 1 79.38 349 THR B N 1
ATOM 6529 C CA . THR B 1 349 ? 4.082 17.453 32.844 1 79.38 349 THR B CA 1
ATOM 6530 C C . THR B 1 349 ? 4.453 16.062 32.375 1 79.38 349 THR B C 1
ATOM 6532 O O . THR B 1 349 ? 4.266 15.078 33.094 1 79.38 349 THR B O 1
ATOM 6535 N N . LEU B 1 350 ? 5.113 15.945 31.234 1 82.5 350 LEU B N 1
ATOM 6536 C CA . LEU B 1 350 ? 5.297 14.633 30.625 1 82.5 350 LEU B CA 1
ATOM 6537 C C . LEU B 1 350 ? 6.777 14.289 30.516 1 82.5 350 LEU B C 1
ATOM 6539 O O . LEU B 1 350 ? 7.133 13.125 30.344 1 82.5 350 LEU B O 1
ATOM 6543 N N . GLY B 1 351 ? 7.676 15.258 30.594 1 83 351 GLY B N 1
ATOM 6544 C CA . GLY B 1 351 ? 9.117 15.047 30.625 1 83 351 GLY B CA 1
ATOM 6545 C C . GLY B 1 351 ? 9.695 14.719 29.266 1 83 351 GLY B C 1
ATOM 6546 O O . GLY B 1 351 ? 10.867 14.344 29.156 1 83 351 GLY B O 1
ATOM 6547 N N . LYS B 1 352 ? 8.898 14.648 28.281 1 89.12 352 LYS B N 1
ATOM 6548 C CA . LYS B 1 352 ? 9.344 14.383 26.906 1 89.12 352 LYS B CA 1
ATOM 6549 C C . LYS B 1 352 ? 8.57 15.234 25.906 1 89.12 352 LYS B C 1
ATOM 6551 O O . LYS B 1 352 ? 7.457 15.68 26.188 1 89.12 352 LYS B O 1
ATOM 6556 N N . GLY B 1 353 ? 9.18 15.547 24.828 1 91.62 353 GLY B N 1
ATOM 6557 C CA . GLY B 1 353 ? 8.5 16.297 23.781 1 91.62 353 GLY B CA 1
ATOM 6558 C C . GLY B 1 353 ? 7.891 15.414 22.719 1 91.62 353 GLY B C 1
ATOM 6559 O O . GLY B 1 353 ? 6.922 15.805 22.062 1 91.62 353 GLY B O 1
ATOM 6560 N N . TRP B 1 354 ? 8.578 14.281 22.609 1 94.88 354 TRP B N 1
ATOM 6561 C CA . TRP B 1 354 ? 8.133 13.344 21.578 1 94.88 354 TRP B CA 1
ATOM 6562 C C . TRP B 1 354 ? 8.062 11.922 22.141 1 94.88 354 TRP B C 1
ATOM 6564 O O . TRP B 1 354 ? 8.836 11.555 23.016 1 94.88 354 TRP B O 1
ATOM 6574 N N . VAL B 1 355 ? 7.082 11.188 21.719 1 94.38 355 VAL B N 1
ATOM 6575 C CA . VAL B 1 355 ? 6.973 9.766 22.016 1 94.38 355 VAL B CA 1
ATOM 6576 C C . VAL B 1 355 ? 7.082 8.953 20.734 1 94.38 355 VAL B C 1
ATOM 6578 O O . VAL B 1 355 ? 6.449 9.273 19.734 1 94.38 355 VAL B O 1
ATOM 6581 N N . GLN B 1 356 ? 7.934 8.016 20.797 1 95.69 356 GLN B N 1
ATOM 6582 C CA . GLN B 1 356 ? 8.164 7.176 19.625 1 95.69 356 GLN B CA 1
ATOM 6583 C C . GLN B 1 356 ? 7.812 5.719 19.906 1 95.69 356 GLN B C 1
ATOM 6585 O O . GLN B 1 356 ? 8.094 5.215 21 1 95.69 356 GLN B O 1
ATOM 6590 N N . ARG B 1 357 ? 7.121 5.094 18.984 1 95.06 357 ARG B N 1
ATOM 6591 C CA . ARG B 1 357 ? 6.809 3.668 19.047 1 95.06 357 ARG B CA 1
ATOM 6592 C C . ARG B 1 357 ? 7.316 2.936 17.812 1 95.06 357 ARG B C 1
ATOM 6594 O O . ARG B 1 357 ? 7.277 3.475 16.703 1 95.06 357 ARG B O 1
ATOM 6601 N N . TYR B 1 358 ? 7.906 1.792 18.047 1 93.12 358 TYR B N 1
ATOM 6602 C CA . TYR B 1 358 ? 8.367 0.896 17 1 93.12 358 TYR B CA 1
ATOM 6603 C C . TYR B 1 358 ? 7.465 -0.329 16.891 1 93.12 358 TYR B C 1
ATOM 6605 O O . TYR B 1 358 ? 7.445 -1.175 17.781 1 93.12 358 TYR B O 1
ATOM 6613 N N . VAL B 1 359 ? 6.695 -0.335 15.727 1 90.5 359 VAL B N 1
ATOM 6614 C CA . VAL B 1 359 ? 5.637 -1.339 15.656 1 90.5 359 VAL B CA 1
ATOM 6615 C C . VAL B 1 359 ? 5.855 -2.229 14.438 1 90.5 359 VAL B C 1
ATOM 6617 O O . VAL B 1 359 ? 6.609 -1.874 13.523 1 90.5 359 VAL B O 1
ATOM 6620 N N . ASN B 1 360 ? 5.176 -3.385 14.367 1 85.5 360 ASN B N 1
ATOM 6621 C CA . ASN B 1 360 ? 5.207 -4.359 13.281 1 85.5 360 ASN B CA 1
ATOM 6622 C C . ASN B 1 360 ? 6.477 -5.203 13.32 1 85.5 360 ASN B C 1
ATOM 6624 O O . ASN B 1 360 ? 7.199 -5.203 14.32 1 85.5 360 ASN B O 1
ATOM 6628 N N . ASP B 1 361 ? 6.805 -6.016 12.344 1 80.62 361 ASP B N 1
ATOM 6629 C CA . ASP B 1 361 ? 7.902 -6.973 12.32 1 80.62 361 ASP B CA 1
ATOM 6630 C C . ASP B 1 361 ? 9.227 -6.285 11.984 1 80.62 361 ASP B C 1
ATOM 6632 O O . ASP B 1 361 ? 9.383 -5.723 10.898 1 80.62 361 ASP B O 1
ATOM 6636 N N . PRO B 1 362 ? 10.172 -6.266 12.922 1 84.62 362 PRO B N 1
ATOM 6637 C CA . PRO B 1 362 ? 11.445 -5.574 12.711 1 84.62 362 PRO B CA 1
ATOM 6638 C C . PRO B 1 362 ? 12.422 -6.379 11.859 1 84.62 362 PRO B C 1
ATOM 6640 O O . PRO B 1 362 ? 13.539 -5.922 11.602 1 84.62 362 PRO B O 1
ATOM 6643 N N . GLN B 1 363 ? 12.039 -7.504 11.312 1 83.69 363 GLN B N 1
ATOM 6644 C CA . GLN B 1 363 ? 12.93 -8.328 10.508 1 83.69 363 GLN B CA 1
ATOM 6645 C C . GLN B 1 363 ? 13.391 -7.586 9.258 1 83.69 363 GLN B C 1
ATOM 6647 O O . GLN B 1 363 ? 12.578 -6.973 8.555 1 83.69 363 GLN B O 1
ATOM 6652 N N . GLU B 1 364 ? 14.672 -7.617 9.039 1 87.19 364 GLU B N 1
ATOM 6653 C CA . GLU B 1 364 ? 15.227 -6.965 7.859 1 87.19 364 GLU B CA 1
ATOM 6654 C C . GLU B 1 364 ? 15.336 -7.941 6.691 1 87.19 364 GLU B C 1
ATOM 6656 O O . GLU B 1 364 ? 15.703 -9.102 6.879 1 87.19 364 GLU B O 1
ATOM 6661 N N . TYR B 1 365 ? 14.961 -7.484 5.562 1 86.31 365 TYR B N 1
ATOM 6662 C CA . TYR B 1 365 ? 15.039 -8.289 4.348 1 86.31 365 TYR B CA 1
ATOM 6663 C C . TYR B 1 365 ? 15.961 -7.641 3.324 1 86.31 365 TYR B C 1
ATOM 6665 O O . TYR B 1 365 ? 15.977 -6.414 3.176 1 86.31 365 TYR B O 1
ATOM 6673 N N . ILE B 1 366 ? 16.719 -8.5 2.625 1 84.88 366 ILE B N 1
ATOM 6674 C CA . ILE B 1 366 ? 17.594 -8.016 1.572 1 84.88 366 ILE B CA 1
ATOM 6675 C C . ILE B 1 366 ? 16.781 -7.719 0.313 1 84.88 366 ILE B C 1
ATOM 6677 O O . ILE B 1 366 ? 16.016 -8.562 -0.149 1 84.88 366 ILE B O 1
ATOM 6681 N N . GLU B 1 367 ? 16.828 -6.492 -0.109 1 81.81 367 GLU B N 1
ATOM 6682 C CA . GLU B 1 367 ? 16.062 -6.094 -1.29 1 81.81 367 GLU B CA 1
ATOM 6683 C C . GLU B 1 367 ? 16.578 -6.797 -2.543 1 81.81 367 GLU B C 1
ATOM 6685 O O . GLU B 1 367 ? 17.766 -7.141 -2.621 1 81.81 367 GLU B O 1
ATOM 6690 N N . LYS B 1 368 ? 15.594 -7.129 -3.414 1 74.62 368 LYS B N 1
ATOM 6691 C CA . LYS B 1 368 ? 15.969 -7.766 -4.672 1 74.62 368 LYS B CA 1
ATOM 6692 C C . LYS B 1 368 ? 16.672 -6.781 -5.602 1 74.62 368 LYS B C 1
ATOM 6694 O O . LYS B 1 368 ? 16.406 -5.582 -5.562 1 74.62 368 LYS B O 1
ATOM 6699 N N . VAL B 1 369 ? 17.578 -7.332 -6.363 1 67.94 369 VAL B N 1
ATOM 6700 C CA . VAL B 1 369 ? 18.234 -6.531 -7.395 1 67.94 369 VAL B CA 1
ATOM 6701 C C . VAL B 1 369 ? 17.188 -5.973 -8.359 1 67.94 369 VAL B C 1
ATOM 6703 O O . VAL B 1 369 ? 16.25 -6.676 -8.742 1 67.94 369 VAL B O 1
ATOM 6706 N N . PRO B 1 370 ? 17.219 -4.617 -8.562 1 69.81 370 PRO B N 1
ATOM 6707 C CA . PRO B 1 370 ? 18.328 -3.648 -8.555 1 69.81 370 PRO B CA 1
ATOM 6708 C C . PRO B 1 370 ? 18.328 -2.764 -7.312 1 69.81 370 PRO B C 1
ATOM 6710 O O . PRO B 1 370 ? 19.25 -1.967 -7.121 1 69.81 370 PRO B O 1
ATOM 6713 N N . LYS B 1 371 ? 17.406 -2.945 -6.461 1 73.94 371 LYS B N 1
ATOM 6714 C CA . LYS B 1 371 ? 17.422 -2.131 -5.25 1 73.94 371 LYS B CA 1
ATOM 6715 C C . LYS B 1 371 ? 18.516 -2.617 -4.285 1 73.94 371 LYS B C 1
ATOM 6717 O O . LYS B 1 371 ? 18.781 -3.814 -4.207 1 73.94 371 LYS B O 1
ATOM 6722 N N . LYS B 1 372 ? 19.219 -1.635 -3.812 1 77.62 372 LYS B N 1
ATOM 6723 C CA . LYS B 1 372 ? 20.281 -1.968 -2.867 1 77.62 372 LYS B CA 1
ATOM 6724 C C . LYS B 1 372 ? 19.859 -1.656 -1.434 1 77.62 372 LYS B C 1
ATOM 6726 O O . LYS B 1 372 ? 19.047 -0.751 -1.202 1 77.62 372 LYS B O 1
ATOM 6731 N N . GLY B 1 373 ? 20.234 -2.559 -0.617 1 82 373 GLY B N 1
ATOM 6732 C CA . GLY B 1 373 ? 20 -2.289 0.792 1 82 373 GLY B CA 1
ATOM 6733 C C . GLY B 1 373 ? 19 -3.242 1.425 1 82 373 GLY B C 1
ATOM 6734 O O . GLY B 1 373 ? 18.797 -4.355 0.934 1 82 373 GLY B O 1
ATOM 6735 N N . THR B 1 374 ? 18.562 -2.922 2.584 1 87.06 374 THR B N 1
ATOM 6736 C CA . THR B 1 374 ? 17.641 -3.762 3.33 1 87.06 374 THR B CA 1
ATOM 6737 C C . THR B 1 374 ? 16.312 -3.041 3.549 1 87.06 374 THR B C 1
ATOM 6739 O O . THR B 1 374 ? 16.266 -1.81 3.529 1 87.06 374 THR B O 1
ATOM 6742 N N . CYS B 1 375 ? 15.305 -3.734 3.525 1 87.81 375 CYS B N 1
ATOM 6743 C CA . CYS B 1 375 ? 13.969 -3.207 3.816 1 87.81 375 CYS B CA 1
ATOM 6744 C C . CYS B 1 375 ? 13.32 -3.973 4.965 1 87.81 375 CYS B C 1
ATOM 6746 O O . CYS B 1 375 ? 13.734 -5.09 5.281 1 87.81 375 CYS B O 1
ATOM 6748 N N . THR B 1 376 ? 12.516 -3.361 5.711 1 89.06 376 THR B N 1
ATOM 6749 C CA . THR B 1 376 ? 11.789 -3.969 6.824 1 89.06 376 THR B CA 1
ATOM 6750 C C . THR B 1 376 ? 10.305 -3.629 6.75 1 89.06 376 THR B C 1
ATOM 6752 O O . THR B 1 376 ? 9.906 -2.717 6.023 1 89.06 376 THR B O 1
ATOM 6755 N N . PHE B 1 377 ? 9.523 -4.402 7.438 1 86.69 377 PHE B N 1
ATOM 6756 C CA . PHE B 1 377 ? 8.094 -4.125 7.508 1 86.69 377 PHE B CA 1
ATOM 6757 C C . PHE B 1 377 ? 7.766 -3.303 8.75 1 86.69 377 PHE B C 1
ATOM 6759 O O . PHE B 1 377 ? 6.621 -2.877 8.93 1 86.69 377 PHE B O 1
ATOM 6766 N N . ALA B 1 378 ? 8.758 -3.029 9.484 1 90.56 378 ALA B N 1
ATOM 6767 C CA . ALA B 1 378 ? 8.562 -2.248 10.703 1 90.56 378 ALA B CA 1
ATOM 6768 C C . ALA B 1 378 ? 8.234 -0.794 10.375 1 90.56 378 ALA B C 1
ATOM 6770 O O . ALA B 1 378 ? 8.594 -0.298 9.305 1 90.56 378 ALA B O 1
ATOM 6771 N N . VAL B 1 379 ? 7.508 -0.196 11.297 1 94.81 379 VAL B N 1
ATOM 6772 C CA . VAL B 1 379 ? 7.074 1.186 11.117 1 94.81 379 VAL B CA 1
ATOM 6773 C C . VAL B 1 379 ? 7.41 2 12.359 1 94.81 379 VAL B C 1
ATOM 6775 O O . VAL B 1 379 ? 7.172 1.553 13.484 1 94.81 379 VAL B O 1
ATOM 6778 N N . ASN B 1 380 ? 8.039 3.141 12.141 1 97.25 380 ASN B N 1
ATOM 6779 C CA . ASN B 1 380 ? 8.258 4.094 13.227 1 97.25 380 ASN B CA 1
ATOM 6780 C C . ASN B 1 380 ? 7.09 5.07 13.352 1 97.25 380 ASN B C 1
ATOM 6782 O O . ASN B 1 380 ? 6.68 5.688 12.359 1 97.25 380 ASN B O 1
ATOM 6786 N N . VAL B 1 381 ? 6.523 5.141 14.531 1 97.44 381 VAL B N 1
ATOM 6787 C CA . VAL B 1 381 ? 5.43 6.07 14.789 1 97.44 381 VAL B CA 1
ATOM 6788 C C . VAL B 1 381 ? 5.871 7.117 15.812 1 97.44 381 VAL B C 1
ATOM 6790 O O . VAL B 1 381 ? 6.211 6.777 16.953 1 97.44 381 VAL B O 1
ATOM 6793 N N . MET B 1 382 ? 5.887 8.352 15.398 1 97 382 MET B N 1
ATOM 6794 C CA . MET B 1 382 ? 6.25 9.461 16.281 1 97 382 MET B CA 1
ATOM 6795 C C . MET B 1 382 ? 5.047 10.359 16.547 1 97 382 MET B C 1
ATOM 6797 O O . MET B 1 382 ? 4.273 10.664 15.641 1 97 382 MET B O 1
ATOM 6801 N N . ARG B 1 383 ? 4.883 10.719 17.812 1 95.75 383 ARG B N 1
ATOM 6802 C CA . ARG B 1 383 ? 3.822 11.625 18.234 1 95.75 383 ARG B CA 1
ATOM 6803 C C . ARG B 1 383 ? 4.387 12.789 19.047 1 95.75 383 ARG B C 1
ATOM 6805 O O . ARG B 1 383 ? 5.266 12.602 19.875 1 95.75 383 ARG B O 1
ATOM 6812 N N . SER B 1 384 ? 3.902 13.922 18.688 1 95.75 384 SER B N 1
ATOM 6813 C CA . SER B 1 384 ? 4.32 15.102 19.438 1 95.75 384 SER B CA 1
ATOM 6814 C C . SER B 1 384 ? 3.473 15.289 20.688 1 95.75 384 SER B C 1
ATOM 6816 O O . SER B 1 384 ? 2.246 15.164 20.641 1 95.75 384 SER B O 1
ATOM 6818 N N . LEU B 1 385 ? 4.109 15.555 21.781 1 93.38 385 LEU B N 1
ATOM 6819 C CA . LEU B 1 385 ? 3.379 15.781 23.016 1 93.38 385 LEU B CA 1
ATOM 6820 C C . LEU B 1 385 ? 2.99 17.25 23.156 1 93.38 385 LEU B C 1
ATOM 6822 O O . LEU B 1 385 ? 2.092 17.594 23.922 1 93.38 385 LEU B O 1
ATOM 6826 N N . TRP B 1 386 ? 3.715 18.156 22.438 1 92.69 386 TRP B N 1
ATOM 6827 C CA . TRP B 1 386 ? 3.365 19.562 22.438 1 92.69 386 TRP B CA 1
ATOM 6828 C C . TRP B 1 386 ? 2.094 19.812 21.625 1 92.69 386 TRP B C 1
ATOM 6830 O O . TRP B 1 386 ? 1.252 20.625 22.016 1 92.69 386 TRP B O 1
ATOM 6840 N N . TRP B 1 387 ? 2.039 19.25 20.531 1 94.44 387 TRP B N 1
ATOM 6841 C CA . TRP B 1 387 ? 0.87 19.312 19.656 1 94.44 387 TRP B CA 1
ATOM 6842 C C . TRP B 1 387 ? 0.191 17.938 19.562 1 94.44 387 TRP B C 1
ATOM 6844 O O . TRP B 1 387 ? 0.47 17.172 18.641 1 94.44 387 TRP B O 1
ATOM 6854 N N . PRO B 1 388 ? -0.792 17.875 20.484 1 91.38 388 PRO B N 1
ATOM 6855 C CA . PRO B 1 388 ? -1.468 16.578 20.438 1 91.38 388 PRO B CA 1
ATOM 6856 C C . PRO B 1 388 ? -2.199 16.328 19.125 1 91.38 388 PRO B C 1
ATOM 6858 O O . PRO B 1 388 ? -2.898 17.203 18.625 1 91.38 388 PRO B O 1
ATOM 6861 N N . GLY B 1 389 ? -1.956 15.531 18.359 1 94.19 389 GLY B N 1
ATOM 6862 C CA . GLY B 1 389 ? -2.6 15.188 17.109 1 94.19 389 GLY B CA 1
ATOM 6863 C C . GLY B 1 389 ? -1.613 14.922 15.977 1 94.19 389 GLY B C 1
ATOM 6864 O O . GLY B 1 389 ? -1.979 14.352 14.945 1 94.19 389 GLY B O 1
ATOM 6865 N N . VAL B 1 390 ? -0.443 15.523 16.234 1 97.06 390 VAL B N 1
ATOM 6866 C CA . VAL B 1 390 ? 0.571 15.328 15.203 1 97.06 390 VAL B CA 1
ATOM 6867 C C . VAL B 1 390 ? 1.088 13.891 15.242 1 97.06 390 VAL B C 1
ATOM 6869 O O . VAL B 1 390 ? 1.472 13.398 16.297 1 97.06 390 VAL B O 1
ATOM 6872 N N . ILE B 1 391 ? 1.085 13.297 14.156 1 96.94 391 ILE B N 1
ATOM 6873 C CA . ILE B 1 391 ? 1.567 11.93 14.023 1 96.94 391 ILE B CA 1
ATOM 6874 C C . ILE B 1 391 ? 2.492 11.82 12.812 1 96.94 391 ILE B C 1
ATOM 6876 O O . ILE B 1 391 ? 2.152 12.281 11.719 1 96.94 391 ILE B O 1
ATOM 6880 N N . ILE B 1 392 ? 3.602 11.289 13.031 1 97.56 392 ILE B N 1
ATOM 6881 C CA . ILE B 1 392 ? 4.551 11.031 11.953 1 97.56 392 ILE B CA 1
ATOM 6882 C C . ILE B 1 392 ? 4.809 9.531 11.836 1 97.56 392 ILE B C 1
ATOM 6884 O O . ILE B 1 392 ? 5.129 8.875 12.828 1 97.56 392 ILE B O 1
ATOM 6888 N N . VAL B 1 393 ? 4.566 8.969 10.688 1 97.25 393 VAL B N 1
ATOM 6889 C CA . VAL B 1 393 ? 4.793 7.551 10.445 1 97.25 393 VAL B CA 1
ATOM 6890 C C . VAL B 1 393 ? 5.859 7.379 9.367 1 97.25 393 VAL B C 1
ATOM 6892 O O . VAL B 1 393 ? 5.855 8.086 8.359 1 97.25 393 VAL B O 1
ATOM 6895 N N . GLN B 1 394 ? 6.742 6.5 9.664 1 96.69 394 GLN B N 1
ATOM 6896 C CA . GLN B 1 394 ? 7.84 6.297 8.727 1 96.69 394 GLN B CA 1
ATOM 6897 C C . GLN B 1 394 ? 8.094 4.812 8.484 1 96.69 394 GLN B C 1
ATOM 6899 O O . GLN B 1 394 ? 8.078 4.016 9.43 1 96.69 394 GLN B O 1
ATOM 6904 N N . GLN B 1 395 ? 8.203 4.395 7.25 1 94.31 395 GLN B N 1
ATOM 6905 C CA . GLN B 1 395 ? 8.57 3.045 6.84 1 94.31 395 GLN B CA 1
ATOM 6906 C C . GLN B 1 395 ? 9.547 3.076 5.664 1 94.31 395 GLN B C 1
ATOM 6908 O O . GLN B 1 395 ? 9.227 3.617 4.602 1 94.31 395 GLN B O 1
ATOM 6913 N N . ASN B 1 396 ? 10.711 2.492 5.902 1 90.62 396 ASN B N 1
ATOM 6914 C CA . ASN B 1 396 ? 11.758 2.453 4.883 1 90.62 396 ASN B CA 1
ATOM 6915 C C . ASN B 1 396 ? 12.047 3.844 4.328 1 90.62 396 ASN B C 1
ATOM 6917 O O . ASN B 1 396 ? 12.398 4.754 5.078 1 90.62 396 ASN B O 1
ATOM 6921 N N . GLU B 1 397 ? 11.82 4.172 3.156 1 88 397 GLU B N 1
ATOM 6922 C CA . GLU B 1 397 ? 12.195 5.465 2.588 1 88 397 GLU B CA 1
ATOM 6923 C C . GLU B 1 397 ? 11.008 6.43 2.59 1 88 397 GLU B C 1
ATOM 6925 O O . GLU B 1 397 ? 11.156 7.598 2.223 1 88 397 GLU B O 1
ATOM 6930 N N . LYS B 1 398 ? 9.906 5.984 3.121 1 91.12 398 LYS B N 1
ATOM 6931 C CA . LYS B 1 398 ? 8.711 6.816 3.109 1 91.12 398 LYS B CA 1
ATOM 6932 C C . LYS B 1 398 ? 8.359 7.297 4.516 1 91.12 398 LYS B C 1
ATOM 6934 O O . LYS B 1 398 ? 8.445 6.535 5.477 1 91.12 398 LYS B O 1
ATOM 6939 N N . TRP B 1 399 ? 8.102 8.555 4.684 1 93.94 399 TRP B N 1
ATOM 6940 C CA . TRP B 1 399 ? 7.586 9.086 5.941 1 93.94 399 TRP B CA 1
ATOM 6941 C C . TRP B 1 399 ? 6.457 10.078 5.695 1 93.94 399 TRP B C 1
ATOM 6943 O O . TRP B 1 399 ? 6.465 10.805 4.699 1 93.94 399 TRP B O 1
ATOM 6953 N N . LEU B 1 400 ? 5.492 10.039 6.508 1 95 400 LEU B N 1
ATOM 6954 C CA . LEU B 1 400 ? 4.27 10.82 6.379 1 95 400 LEU B CA 1
ATOM 6955 C C . LEU B 1 400 ? 4.035 11.68 7.617 1 95 400 LEU B C 1
ATOM 6957 O O . LEU B 1 400 ? 4.258 11.219 8.742 1 95 400 LEU B O 1
ATOM 6961 N N . HIS B 1 401 ? 3.781 12.961 7.359 1 96.25 401 HIS B N 1
ATOM 6962 C CA . HIS B 1 401 ? 3.354 13.891 8.406 1 96.25 401 HIS B CA 1
ATOM 6963 C C . HIS B 1 401 ? 1.843 14.094 8.375 1 96.25 401 HIS B C 1
ATOM 6965 O O . HIS B 1 401 ? 1.289 14.508 7.348 1 96.25 401 HIS B O 1
ATOM 6971 N N . PHE B 1 402 ? 1.243 13.75 9.484 1 96.75 402 PHE B N 1
ATOM 6972 C CA . PHE B 1 402 ? -0.213 13.812 9.539 1 96.75 402 PHE B CA 1
ATOM 6973 C C . PHE B 1 402 ? -0.677 14.453 10.844 1 96.75 402 PHE B C 1
ATOM 6975 O O . PHE B 1 402 ? -0.06 14.25 11.898 1 96.75 402 PHE B O 1
ATOM 6982 N N . TYR B 1 403 ? -1.769 15.289 10.711 1 97.56 403 TYR B N 1
ATOM 6983 C CA . TYR B 1 403 ? -2.34 15.906 11.906 1 97.56 403 TYR B CA 1
ATOM 6984 C C . TYR B 1 403 ? -3.811 15.539 12.055 1 97.56 403 TYR B C 1
ATOM 6986 O O . TYR B 1 403 ? -4.574 15.594 11.094 1 97.56 403 TYR B O 1
ATOM 6994 N N . MET B 1 404 ? -4.199 15.102 13.18 1 96.38 404 MET B N 1
ATOM 6995 C CA . MET B 1 404 ? -5.594 14.859 13.539 1 96.38 404 MET B CA 1
ATOM 6996 C C . MET B 1 404 ? -5.867 15.281 14.977 1 96.38 404 MET B C 1
ATOM 6998 O O . MET B 1 404 ? -5.41 14.625 15.922 1 96.38 404 MET B O 1
ATOM 7002 N N . GLY B 1 405 ? -6.574 16.328 15.125 1 94.94 405 GLY B N 1
ATOM 7003 C CA . GLY B 1 405 ? -6.844 16.844 16.469 1 94.94 405 GLY B CA 1
ATOM 7004 C C . GLY B 1 405 ? -7.605 18.141 16.469 1 94.94 405 GLY B C 1
ATOM 7005 O O . GLY B 1 405 ? -8.258 18.5 15.477 1 94.94 405 GLY B O 1
ATOM 7006 N N . ASN B 1 406 ? -7.527 18.875 17.594 1 94.12 406 ASN B N 1
ATOM 7007 C CA . ASN B 1 406 ? -8.297 20.109 17.766 1 94.12 406 ASN B CA 1
ATOM 7008 C C . ASN B 1 406 ? -7.48 21.344 17.375 1 94.12 406 ASN B C 1
ATOM 7010 O O . ASN B 1 406 ? -7.992 22.453 17.375 1 94.12 406 ASN B O 1
ATOM 7014 N N . GLY B 1 407 ? -6.285 21.219 17.047 1 93.62 407 GLY B N 1
ATOM 7015 C CA . GLY B 1 407 ? -5.453 22.312 16.594 1 93.62 407 GLY B CA 1
ATOM 7016 C C . GLY B 1 407 ? -4.859 23.109 17.734 1 93.62 407 GLY B C 1
ATOM 7017 O O . GLY B 1 407 ? -4.355 24.219 17.531 1 93.62 407 GLY B O 1
ATOM 7018 N N . LEU B 1 408 ? -4.91 22.594 18.969 1 92.12 408 LEU B N 1
ATOM 7019 C CA . LEU B 1 408 ? -4.441 23.328 20.125 1 92.12 408 LEU B CA 1
ATOM 7020 C C . LEU B 1 408 ? -3.188 22.688 20.719 1 92.12 408 LEU B C 1
ATOM 7022 O O . LEU B 1 408 ? -3.047 21.469 20.688 1 92.12 408 LEU B O 1
ATOM 7026 N N . LYS B 1 409 ? -2.309 23.609 21.125 1 91.19 409 LYS B N 1
ATOM 7027 C CA . LYS B 1 409 ? -1.105 23.172 21.828 1 91.19 409 LYS B CA 1
ATOM 7028 C C . LYS B 1 409 ? -1.428 22.719 23.25 1 91.19 409 LYS B C 1
ATOM 7030 O O . LYS B 1 409 ? -2.445 23.125 23.828 1 91.19 409 LYS B O 1
ATOM 7035 N N . VAL B 1 410 ? -0.631 21.766 23.797 1 86.88 410 VAL B N 1
ATOM 7036 C CA . VAL B 1 410 ? -0.851 21.25 25.141 1 86.88 410 VAL B CA 1
ATOM 7037 C C . VAL B 1 410 ? -0.763 22.406 26.141 1 86.88 410 VAL B C 1
ATOM 7039 O O . VAL B 1 410 ? 0.05 23.312 25.984 1 86.88 410 VAL B O 1
ATOM 7042 N N . GLU B 1 411 ? -1.761 22.312 27.109 1 74.69 411 GLU B N 1
ATOM 7043 C CA . GLU B 1 411 ? -1.812 23.344 28.141 1 74.69 411 GLU B CA 1
ATOM 7044 C C . GLU B 1 411 ? -0.881 23 29.297 1 74.69 411 GLU B C 1
ATOM 7046 O O . GLU B 1 411 ? -0.92 21.891 29.828 1 74.69 411 GLU B O 1
ATOM 7051 N N . ILE B 1 412 ? 0.207 23.656 29.422 1 65.62 412 ILE B N 1
ATOM 7052 C CA . ILE B 1 412 ? 1.049 23.406 30.578 1 65.62 412 ILE B CA 1
ATOM 7053 C C . ILE B 1 412 ? 0.296 23.797 31.859 1 65.62 412 ILE B C 1
ATOM 7055 O O . ILE B 1 412 ? 0.25 23.016 32.812 1 65.62 412 ILE B O 1
ATOM 7059 N N . GLU B 1 413 ? 0.17 25.125 32.125 1 57.84 413 GLU B N 1
ATOM 7060 C CA . GLU B 1 413 ? -0.328 25.609 33.406 1 57.84 413 GLU B CA 1
ATOM 7061 C C . GLU B 1 413 ? -1.841 25.812 33.375 1 57.84 413 GLU B C 1
ATOM 7063 O O . GLU B 1 413 ? -2.363 26.469 32.469 1 57.84 413 GLU B O 1
ATOM 7068 N N . ARG B 1 414 ? -2.566 24.703 33.594 1 48.72 414 ARG B N 1
ATOM 7069 C CA . ARG B 1 414 ? -3.979 25.016 33.781 1 48.72 414 ARG B CA 1
ATOM 7070 C C . ARG B 1 414 ? -4.148 26.328 34.531 1 48.72 414 ARG B C 1
ATOM 7072 O O . ARG B 1 414 ? -3.717 26.453 35.688 1 48.72 414 ARG B O 1
ATOM 7079 N N . ILE B 1 415 ? -3.781 27.297 33.969 1 45.75 415 ILE B N 1
ATOM 7080 C CA . ILE B 1 415 ? -4.125 28.484 34.75 1 45.75 415 ILE B CA 1
ATOM 7081 C C . ILE B 1 415 ? -5.594 28.422 35.156 1 45.75 415 ILE B C 1
ATOM 7083 O O . ILE B 1 415 ? -6.48 28.406 34.312 1 45.75 415 ILE B O 1
ATOM 7087 N N . TYR B 1 416 ? -5.863 27.719 36.219 1 42 416 TYR B N 1
ATOM 7088 C CA . TYR B 1 416 ? -7.207 27.891 36.75 1 42 416 TYR B CA 1
ATOM 7089 C C . TYR B 1 416 ? -7.594 29.359 36.781 1 42 416 TYR B C 1
ATOM 7091 O O . TYR B 1 416 ? -6.789 30.203 37.188 1 42 416 TYR B O 1
ATOM 7099 N N . PRO B 1 417 ? -8.281 29.766 35.844 1 42.31 417 PRO B N 1
ATOM 7100 C CA . PRO B 1 417 ? -8.688 31.172 35.969 1 42.31 417 PRO B CA 1
ATOM 7101 C C . PRO B 1 417 ? -8.75 31.609 37.438 1 42.31 417 PRO B C 1
ATOM 7103 O O . PRO B 1 417 ? -9.133 30.828 38.312 1 42.31 417 PRO B O 1
ATOM 7106 N N . ILE B 1 418 ? -7.848 32.375 37.906 1 40.69 418 ILE B N 1
ATOM 7107 C CA . ILE B 1 418 ? -8 33.031 39.219 1 40.69 418 ILE B CA 1
ATOM 7108 C C . ILE B 1 418 ? -9.453 33.469 39.406 1 40.69 418 ILE B C 1
ATOM 7110 O O . ILE B 1 418 ? -10.023 34.125 38.531 1 40.69 418 ILE B O 1
ATOM 7114 N N . TYR B 1 419 ? -10.219 32.625 40.062 1 39.06 419 TYR B N 1
ATOM 7115 C CA . TYR B 1 419 ? -11.555 33.125 40.406 1 39.06 419 TYR B CA 1
ATOM 7116 C C . TYR B 1 419 ? -11.555 34.625 40.594 1 39.06 419 TYR B C 1
ATOM 7118 O O . TYR B 1 419 ? -10.641 35.156 41.25 1 39.06 419 TYR B O 1
ATOM 7126 N N . PRO B 1 420 ? -12.062 35.344 39.594 1 42.41 420 PRO B N 1
ATOM 7127 C CA . PRO B 1 420 ? -12.078 36.781 39.938 1 42.41 420 PRO B CA 1
ATOM 7128 C C . PRO B 1 420 ? -12.234 37 41.438 1 42.41 420 PRO B C 1
ATOM 7130 O O . PRO B 1 420 ? -12.789 36.156 42.156 1 42.41 420 PRO B O 1
ATOM 7133 N N . PRO B 1 421 ? -11.344 37.656 42.094 1 40.31 421 PRO B N 1
ATOM 7134 C CA . PRO B 1 421 ? -11.578 37.875 43.5 1 40.31 421 PRO B CA 1
ATOM 7135 C C . PRO B 1 421 ? -13.055 38.062 43.844 1 40.31 421 PRO B C 1
ATOM 7137 O O . PRO B 1 421 ? -13.859 38.375 42.969 1 40.31 421 PRO B O 1
ATOM 7140 N N . VAL B 1 422 ? -13.531 37.531 44.906 1 41.22 422 VAL B N 1
ATOM 7141 C CA . VAL B 1 422 ? -14.914 37.688 45.344 1 41.22 422 VAL B CA 1
ATOM 7142 C C . VAL B 1 422 ? -15.398 39.094 45.031 1 41.22 422 VAL B C 1
ATOM 7144 O O . VAL B 1 422 ? -14.703 40.062 45.312 1 41.22 422 VAL B O 1
ATOM 7147 N N . ILE B 1 423 ? -16.047 39.188 43.844 1 43.72 423 ILE B N 1
ATOM 7148 C CA . ILE B 1 423 ? -16.656 40.5 43.625 1 43.72 423 ILE B CA 1
ATOM 7149 C C . ILE B 1 423 ? -17.016 41.156 44.969 1 43.72 423 ILE B C 1
ATOM 7151 O O . ILE B 1 423 ? -17.75 40.562 45.75 1 43.72 423 ILE B O 1
ATOM 7155 N N . LYS B 1 424 ? -16.016 41.812 45.469 1 44.31 424 LYS B N 1
ATOM 7156 C CA . LYS B 1 424 ? -16.344 42.531 46.719 1 44.31 424 LYS B CA 1
ATOM 7157 C C . LYS B 1 424 ? -17.812 42.969 46.719 1 44.31 424 LYS B C 1
ATOM 7159 O O . LYS B 1 424 ? -18.375 43.281 45.656 1 44.31 424 LYS B O 1
ATOM 7164 N N . ASP B 1 425 ? -18.656 42.406 47.594 1 40.97 425 ASP B N 1
ATOM 7165 C CA . ASP B 1 425 ? -20.047 42.75 47.781 1 40.97 425 ASP B CA 1
ATOM 7166 C C . ASP B 1 425 ? -20.281 44.25 47.469 1 40.97 425 ASP B C 1
ATOM 7168 O O . ASP B 1 425 ? -19.406 45.062 47.719 1 40.97 425 ASP B O 1
ATOM 7172 N N . GLU B 1 426 ? -20.938 44.469 46.281 1 44.81 426 GLU B N 1
ATOM 7173 C CA . GLU B 1 426 ? -21.281 45.844 46 1 44.81 426 GLU B CA 1
ATOM 7174 C C . GLU B 1 426 ? -21.453 46.625 47.281 1 44.81 426 GLU B C 1
ATOM 7176 O O . GLU B 1 426 ? -22.078 46.156 48.25 1 44.81 426 GLU B O 1
ATOM 7181 N N . PRO B 1 427 ? -20.484 47.438 47.656 1 42.44 427 PRO B N 1
ATOM 7182 C CA . PRO B 1 427 ? -20.781 48.156 48.906 1 42.44 427 PRO B CA 1
ATOM 7183 C C . PRO B 1 427 ? -22.25 48.531 49.031 1 42.44 427 PRO B C 1
ATOM 7185 O O . PRO B 1 427 ? -22.953 48.625 48.031 1 42.44 427 PRO B O 1
ATOM 7188 N N . VAL B 1 428 ? -22.906 48.188 50.094 1 42.91 428 VAL B N 1
ATOM 7189 C CA . VAL B 1 428 ? -24.297 48.562 50.344 1 42.91 428 VAL B CA 1
ATOM 7190 C C . VAL B 1 428 ? -24.578 49.938 49.75 1 42.91 428 VAL B C 1
ATOM 7192 O O . VAL B 1 428 ? -23.75 50.844 49.781 1 42.91 428 VAL B O 1
ATOM 7195 N N . ASP B 1 429 ? -25.344 49.875 48.531 1 40.56 429 ASP B N 1
ATOM 7196 C CA . ASP B 1 429 ? -25.734 51.094 47.875 1 40.56 429 ASP B CA 1
ATOM 7197 C C . ASP B 1 429 ? -25.812 52.25 48.875 1 40.56 429 ASP B C 1
ATOM 7199 O O . ASP B 1 429 ? -26.484 52.125 49.906 1 40.56 429 ASP B O 1
ATOM 7203 N N . ARG B 1 430 ? -24.609 52.812 49.062 1 42.5 430 ARG B N 1
ATOM 7204 C CA . ARG B 1 430 ? -24.75 53.938 49.969 1 42.5 430 ARG B CA 1
ATOM 7205 C C . ARG B 1 430 ? -26.062 54.688 49.75 1 42.5 430 ARG B C 1
ATOM 7207 O O . ARG B 1 430 ? -26.609 54.656 48.656 1 42.5 430 ARG B O 1
ATOM 7214 N N . GLN B 1 431 ? -26.891 54.906 50.719 1 40.09 431 GLN B N 1
ATOM 7215 C CA . GLN B 1 431 ? -28.156 55.656 50.719 1 40.09 431 GLN B CA 1
ATOM 7216 C C . GLN B 1 431 ? -28.109 56.812 49.719 1 40.09 431 GLN B C 1
ATOM 7218 O O . GLN B 1 431 ? -27.328 57.75 49.906 1 40.09 431 GLN B O 1
ATOM 7223 N N . GLU B 1 432 ? -28.109 56.406 48.312 1 41.31 432 GLU B N 1
ATOM 7224 C CA . GLU B 1 432 ? -28.172 57.5 47.344 1 41.31 432 GLU B CA 1
ATOM 7225 C C . GLU B 1 432 ? -29.062 58.625 47.844 1 41.31 432 GLU B C 1
ATOM 7227 O O . GLU B 1 432 ? -30.188 58.406 48.281 1 41.31 432 GLU B O 1
ATOM 7232 N N . PHE B 1 433 ? -28.5 59.594 48.562 1 39.12 433 PHE B N 1
ATOM 7233 C CA . PHE B 1 433 ? -29.328 60.719 48.938 1 39.12 433 PHE B CA 1
ATOM 7234 C C . PHE B 1 433 ? -30.141 61.25 47.781 1 39.12 433 PHE B C 1
ATOM 7236 O O . PHE B 1 433 ? -29.688 61.219 46.625 1 39.12 433 PHE B O 1
ATOM 7243 N N . ALA B 1 434 ? -31.422 61.281 47.906 1 36.72 434 ALA B N 1
ATOM 7244 C CA . ALA B 1 434 ? -32.469 61.719 47 1 36.72 434 ALA B CA 1
ATOM 7245 C C . ALA B 1 434 ? -32 62.875 46.125 1 36.72 434 ALA B C 1
ATOM 7247 O O . ALA B 1 434 ? -31.531 63.875 46.656 1 36.72 434 ALA B O 1
ATOM 7248 N N . GLU B 1 435 ? -31.281 62.594 44.938 1 39.69 435 GLU B N 1
ATOM 7249 C CA . GLU B 1 435 ? -30.953 63.75 44.094 1 39.69 435 GLU B CA 1
ATOM 7250 C C . GLU B 1 435 ? -32.094 64.75 44.094 1 39.69 435 GLU B C 1
ATOM 7252 O O . GLU B 1 435 ? -33.25 64.438 44.062 1 39.69 435 GLU B O 1
ATOM 7257 N N . PRO B 1 436 ? -31.906 66 44.625 1 40.28 436 PRO B N 1
ATOM 7258 C CA . PRO B 1 436 ? -33 67 44.688 1 40.28 436 PRO B CA 1
ATOM 7259 C C . PRO B 1 436 ? -33.719 67.125 43.375 1 40.28 436 PRO B C 1
ATOM 7261 O O . PRO B 1 436 ? -33.062 67.188 42.312 1 40.28 436 PRO B O 1
ATOM 7264 N N . TYR B 1 437 ? -34.938 66.688 43.25 1 31.97 437 TYR B N 1
ATOM 7265 C CA . TYR B 1 437 ? -35.875 66.688 42.125 1 31.97 437 TYR B CA 1
ATOM 7266 C C . TYR B 1 437 ? -35.688 67.938 41.281 1 31.97 437 TYR B C 1
ATOM 7268 O O . TYR B 1 437 ? -35.094 68.938 41.719 1 31.97 437 TYR B O 1
ATOM 7276 N N . PRO B 1 438 ? -36.844 68.5 40.812 1 33.84 438 PRO B N 1
ATOM 7277 C CA . PRO B 1 438 ? -37.531 68.688 39.531 1 33.84 438 PRO B CA 1
ATOM 7278 C C . PRO B 1 438 ? -37.312 70.125 38.969 1 33.84 438 PRO B C 1
ATOM 7280 O O . PRO B 1 438 ? -37.656 70.375 37.812 1 33.84 438 PRO B O 1
ATOM 7283 N N . GLU B 1 439 ? -36.75 71.312 39.562 1 32.47 439 GLU B N 1
ATOM 7284 C CA . GLU B 1 439 ? -37.75 72.312 39.375 1 32.47 439 GLU B CA 1
ATOM 7285 C C . GLU B 1 439 ? -38 72.625 37.906 1 32.47 439 GLU B C 1
ATOM 7287 O O . GLU B 1 439 ? -37.062 72.938 37.156 1 32.47 439 GLU B O 1
ATOM 7292 N N . THR B 1 440 ? -38.969 72 37.312 1 33.41 440 THR B N 1
ATOM 7293 C CA . THR B 1 440 ? -39.469 72.062 35.938 1 33.41 440 THR B CA 1
ATOM 7294 C C . THR B 1 440 ? -39.625 73.562 35.531 1 33.41 440 THR B C 1
ATOM 7296 O O . THR B 1 440 ? -40.438 74.312 36.125 1 33.41 440 THR B O 1
ATOM 7299 N N . LYS B 1 441 ? -38.5 74.188 35.25 1 34.31 441 LYS B N 1
ATOM 7300 C CA . LYS B 1 441 ? -38.625 75.562 34.844 1 34.31 441 LYS B CA 1
ATOM 7301 C C . LYS B 1 441 ? -39.844 75.75 33.906 1 34.31 441 LYS B C 1
ATOM 7303 O O . LYS B 1 441 ? -40.094 74.938 33.031 1 34.31 441 LYS B O 1
ATOM 7308 N N . PRO B 1 442 ? -40.812 76.625 34.25 1 33.09 442 PRO B N 1
ATOM 7309 C CA . PRO B 1 442 ? -42.094 77 33.594 1 33.09 442 PRO B CA 1
ATOM 7310 C C . PRO B 1 442 ? -41.969 77.25 32.094 1 33.09 442 PRO B C 1
ATOM 7312 O O . PRO B 1 442 ? -40.906 77.688 31.641 1 33.09 442 PRO B O 1
ATOM 7315 N N . GLU B 1 443 ? -42.75 76.562 31.297 1 32.28 443 GLU B N 1
ATOM 7316 C CA . GLU B 1 443 ? -42.969 76.5 29.859 1 32.28 443 GLU B CA 1
ATOM 7317 C C . GLU B 1 443 ? -43.156 77.875 29.266 1 32.28 443 GLU B C 1
ATOM 7319 O O . GLU B 1 443 ? -44.062 78.562 29.609 1 32.28 443 GLU B O 1
ATOM 7324 N N . GLU B 1 444 ? -42.156 78.688 29.203 1 31.16 444 GLU B N 1
ATOM 7325 C CA . GLU B 1 444 ? -42.469 80 28.703 1 31.16 444 GLU B CA 1
ATOM 7326 C C . GLU B 1 444 ? -43.312 79.938 27.422 1 31.16 444 GLU B C 1
ATOM 7328 O O . GLU B 1 444 ? -43 79.125 26.547 1 31.16 444 GLU B O 1
ATOM 7333 N N . PRO B 1 445 ? -44.594 80.438 27.453 1 30.44 445 PRO B N 1
ATOM 7334 C CA . PRO B 1 445 ? -45.625 80.438 26.406 1 30.44 445 PRO B CA 1
ATOM 7335 C C . PRO B 1 445 ? -45.094 81 25.094 1 30.44 445 PRO B C 1
ATOM 7337 O O . PRO B 1 445 ? -44.625 82.125 25.047 1 30.44 445 PRO B O 1
ATOM 7340 N N . LYS B 1 446 ? -44.375 80.188 24.406 1 31.25 446 LYS B N 1
ATOM 7341 C CA . LYS B 1 446 ? -43.844 80.75 23.172 1 31.25 446 LYS B CA 1
ATOM 7342 C C . LYS B 1 446 ? -44.969 81.438 22.375 1 31.25 446 LYS B C 1
ATOM 7344 O O . LYS B 1 446 ? -46.094 80.938 22.312 1 31.25 446 LYS B O 1
ATOM 7349 N N . GLU B 1 447 ? -44.812 82.75 22 1 26.44 447 GLU B N 1
ATOM 7350 C CA . GLU B 1 447 ? -45.469 83.812 21.25 1 26.44 447 GLU B CA 1
ATOM 7351 C C . GLU B 1 447 ? -45.875 83.375 19.844 1 26.44 447 GLU B C 1
ATOM 7353 O O . GLU B 1 447 ? -45.062 82.75 19.125 1 26.44 447 GLU B O 1
ATOM 7358 N N . GLU B 1 448 ? -47.25 83.188 19.625 1 26.02 448 GLU B N 1
ATOM 7359 C CA . GLU B 1 448 ? -48.031 82.875 18.406 1 26.02 448 GLU B CA 1
ATOM 7360 C C . GLU B 1 448 ? -47.688 83.938 17.328 1 26.02 448 GLU B C 1
ATOM 7362 O O . GLU B 1 448 ? -48 85.125 17.484 1 26.02 448 GLU B O 1
ATOM 7367 N N . LYS B 1 449 ? -46.656 83.875 16.719 1 25.39 449 LYS B N 1
ATOM 7368 C CA . LYS B 1 449 ? -46.438 84.812 15.617 1 25.39 449 LYS B CA 1
ATOM 7369 C C . LYS B 1 449 ? -47.562 84.688 14.594 1 25.39 449 LYS B C 1
ATOM 7371 O O . LYS B 1 449 ? -48.062 83.625 14.305 1 25.39 449 LYS B O 1
ATOM 7376 N N . GLU B 1 450 ? -48.188 85.938 13.961 1 23.36 450 GLU B N 1
ATOM 7377 C CA . GLU B 1 450 ? -49.188 86.625 13.133 1 23.36 450 GLU B CA 1
ATOM 7378 C C . GLU B 1 450 ? -49 86.25 11.664 1 23.36 450 GLU B C 1
ATOM 7380 O O . GLU B 1 450 ? -49.906 86.5 10.844 1 23.36 450 GLU B O 1
ATOM 7385 N N . GLU B 1 451 ? -48.125 85.688 11.047 1 26.08 451 GLU B N 1
ATOM 7386 C CA . GLU B 1 451 ? -48.188 86.188 9.68 1 26.08 451 GLU B CA 1
ATOM 7387 C C . GLU B 1 451 ? -49.625 86.062 9.133 1 26.08 451 GLU B C 1
ATOM 7389 O O . GLU B 1 451 ? -50.375 85.188 9.57 1 26.08 451 GLU B O 1
ATOM 7394 N N . ASP B 1 452 ? -50.125 87.125 8.234 1 23.66 452 ASP B N 1
ATOM 7395 C CA . ASP B 1 452 ? -50.719 88.062 7.301 1 23.66 452 ASP B CA 1
ATOM 7396 C C . ASP B 1 452 ? -51.375 87.375 6.125 1 23.66 452 ASP B C 1
ATOM 7398 O O . ASP B 1 452 ? -50.938 86.25 5.734 1 23.66 452 ASP B O 1
ATOM 7402 N N . VAL B 1 453 ? -52.562 88.062 5.594 1 27.92 453 VAL B N 1
ATOM 7403 C CA . VAL B 1 453 ? -53.656 87.875 4.656 1 27.92 453 VAL B CA 1
ATOM 7404 C C . VAL B 1 453 ? -53.125 87.75 3.236 1 27.92 453 VAL B C 1
ATOM 7406 O O . VAL B 1 453 ? -53.531 88.5 2.332 1 27.92 453 VAL B O 1
ATOM 7409 N N . ALA B 1 454 ? -51.969 87.375 3.088 1 23.62 454 ALA B N 1
ATOM 7410 C CA . ALA B 1 454 ? -51.719 87.812 1.717 1 23.62 454 ALA B CA 1
ATOM 7411 C C . ALA B 1 454 ? -52.938 87.5 0.831 1 23.62 454 ALA B C 1
ATOM 7413 O O . ALA B 1 454 ? -53.594 86.438 1.027 1 23.62 454 ALA B O 1
ATOM 7414 N N . GLU B 1 455 ? -53.344 88.5 -0.154 1 21.86 455 GLU B N 1
ATOM 7415 C CA . GLU B 1 455 ? -54.281 88.875 -1.238 1 21.86 455 GLU B CA 1
ATOM 7416 C C . GLU B 1 455 ? -54.625 87.625 -2.07 1 21.86 455 GLU B C 1
ATOM 7418 O O . GLU B 1 455 ? -53.719 86.812 -2.418 1 21.86 455 GLU B O 1
ATOM 7423 N N . ASP B 1 456 ? -55.906 86.938 -2.121 1 21.25 456 ASP B N 1
ATOM 7424 C CA . ASP B 1 456 ? -57.094 87.688 -2.473 1 21.25 456 ASP B CA 1
ATOM 7425 C C . ASP B 1 456 ? -57.5 88.625 -1.33 1 21.25 456 ASP B C 1
ATOM 7427 O O . ASP B 1 456 ? -57.312 88.312 -0.157 1 21.25 456 ASP B O 1
#

=== Feature glossary ===
Key to the feature types in this record:

Secondary structure (8-state, DSSP). Secondary structure is the local, repeating backbone conformation. DSSP classifies it into eight states by reading the hydrogen-bond network: three helix types (H, G, I), two β types (E, B), two non-regular types (T, S), and unstructured coil (-).

Backbone torsions (φ/ψ). Backbone dihedral angles. Every residue except chain termini has a φ (preceding-C → N → Cα → C) and a ψ (N → Cα → C → next-N). They are reported in degrees following the IUPAC sign convention. Secondary structure is essentially a statement about which (φ, ψ) basin each residue occupies.

Predicted aligned error. Predicted Aligned Error (PAE) is an AlphaFold confidence matrix: entry (i, j) is the expected error in the position of residue j, in ångströms, when the prediction is superimposed on the true structure at residue i. Low PAE within a block of residues means that block is internally rigid and well-predicted; high PAE between two blocks means their relative placement is uncertain even if each block individually is confident.

B-factor. B-factor (Debye–Waller factor) reflects atomic displacement in the crystal lattice. It is an experimental observable (units Å²), not a prediction; low values mean the atom is pinned down, high values mean it moves or is heterogeneous across the crystal.

Secondary structure (3-state, P-SEA). Three-state secondary structure (P-SEA) collapses the eight DSSP classes into helix (a), strand (b), and coil (c). P-SEA assigns these from Cα geometry alone — distances and angles — without requiring backbone oxygens, so it works on any Cα trace.

Sequence. Primary structure: the covalent order of the twenty standard amino acids along the backbone. Two proteins with the same sequence will (almost always) fold to the same structure; two with 30% identity often share a fold but not the details.

pLDDT. pLDDT is the predicted lDDT-Cα score: AlphaFold's confidence that the local environment of each residue (all inter-atomic distances within 15 Å) is correctly placed. It is a per-residue number between 0 and 100, with higher meaning more reliable.

InterPro / GO / CATH / organism. Functional annotations link the protein to curated databases. InterPro entries identify conserved domains and families by matching the sequence against member-database signatures (Pfam, PROSITE, CDD, …). Gene Ontology (GO) terms describe molecular function, biological process, and cellular component in a controlled vocabulary. CATH places the structure in a hierarchical fold classification (Class/Architecture/Topology/Homologous-superfamily). The organism is the source species.

Contact-map, Ramachandran, and PAE plots. Three diagnostic plots accompany the record. The Cα contact map visualizes the tertiary structure as a 2D adjacency matrix (8 Å cutoff, sequence-local contacts suppressed). The Ramachandran plot shows the distribution of backbone (φ, ψ) torsions, with points in the α and β basins reflecting secondary structure content. The PAE plot shows AlphaFold's inter-residue confidence as a color matrix.

mmCIF coordinates. The mmCIF table is the protein's shape written out atom by atom. For each backbone N, Cα, C, and carbonyl O, it records an (x, y, z) coordinate triple in Å plus the residue type, chain letter, and residue number.

Radius of gyration, Cα contacts, bounding box. Three whole-structure scalars: the radius of gyration (RMS distance of Cα from centroid, in Å), the count of Cα–Cα contacts (pairs closer than 8 Å and separated by more than four residues in sequence — i.e. tertiary, not local, contacts), and the bounding-box dimensions. Together they distinguish compact globular folds from extended fibres or disordered chains.

Foldseek 3Di. The Foldseek 3Di string encodes local tertiary geometry as a 20-letter alphabet — one character per residue — derived from the relative positions of nearby Cα atoms. Unlike the amino-acid sequence, 3Di is a direct function of the 3D structure, so two proteins with the same fold have similar 3Di strings even at low sequence identity.

Rendered structure images. Six rendered views show the 3D structure from the faces of a cube — i.e. along ±x, ±y, ±z. Rendering representation is drawn randomly per protein from cartoon (secondary-structure ribbons), sticks (backbone bonds), or molecular surface; coloring is either N→C rainbow (blue at the N-terminus through red at the C-terminus) or one color per chain.

Nearest PDB structures. The Foldseek neighbor list gives the closest experimentally determined structures in the PDB, ranked by structural alignment. TM-score near 1 means near-identical fold; near 0.3 means only rough topology match. This is how one finds what a novel AlphaFold prediction most resembles in the solved-structure universe.

Solvent-accessible surface area. SASA measures how much of the protein is reachable by solvent. It is computed by rolling a water-sized probe over the atomic surface and summing the exposed area (Å²). Per-residue SASA distinguishes core (buried, low SASA) from surface (exposed, high SASA) residues; total SASA is a whole-molecule size measure.